Protein AF-0000000073239492 (afdb_homodimer)

Solvent-accessible surface area (backbone atoms only — not comparable to full-atom values): 41826 Å² total; per-residue (Å²): 128,71,73,69,71,70,52,85,34,76,62,62,52,45,50,60,32,45,43,30,45,49,19,53,49,51,38,22,49,52,17,24,58,38,36,23,75,87,68,57,75,41,62,71,64,42,41,23,43,48,20,36,44,33,39,66,41,18,44,17,26,37,35,26,47,26,28,22,65,65,40,32,63,68,51,53,62,52,49,56,50,51,45,51,48,52,53,50,42,32,52,52,20,32,52,49,15,49,51,37,42,70,72,48,57,44,54,79,76,44,46,53,54,45,18,48,53,23,12,41,49,33,56,46,70,59,51,47,36,51,41,51,39,41,46,65,40,91,80,37,91,62,59,81,65,36,48,40,52,41,43,22,58,43,46,61,32,36,53,55,51,51,52,42,41,59,52,51,48,54,59,52,47,50,62,50,73,68,44,52,61,57,41,60,75,74,34,63,69,57,49,58,54,45,61,71,63,46,69,70,56,50,52,31,38,13,67,50,58,67,58,68,81,57,65,50,79,67,70,76,50,72,58,60,74,68,60,69,65,86,71,58,72,64,59,50,50,49,48,47,56,67,66,31,62,64,75,68,59,64,34,52,47,43,48,23,42,52,49,14,50,56,35,18,52,33,66,74,52,27,46,38,41,42,61,95,82,17,85,40,25,41,58,43,50,32,33,44,43,35,21,39,29,27,51,40,50,52,33,28,36,53,9,34,44,58,46,70,54,63,48,71,55,86,55,46,69,61,33,51,50,40,40,41,44,44,24,43,53,48,37,29,54,52,30,51,52,52,52,43,51,35,46,78,68,64,56,53,61,80,94,38,62,54,59,53,49,55,60,44,46,61,26,42,34,42,52,27,64,63,55,37,31,51,16,53,71,47,68,28,62,42,44,36,37,44,22,49,52,42,54,34,52,61,50,34,62,54,40,45,42,55,49,45,40,50,44,69,66,38,47,84,77,85,128,78,70,69,74,56,68,75,44,64,60,56,45,44,52,58,30,46,43,31,44,50,20,53,50,49,39,23,47,50,17,24,57,38,37,24,75,87,67,57,74,42,62,71,65,42,43,22,42,48,24,35,44,33,40,66,41,18,44,17,27,36,34,26,47,26,27,23,64,66,40,32,63,68,50,52,63,52,48,55,49,51,44,50,48,52,53,49,43,33,52,52,21,31,52,49,14,49,51,38,42,71,74,48,57,45,54,81,78,43,46,51,54,46,18,48,54,25,13,41,49,34,57,46,70,59,51,46,37,49,42,49,37,40,44,64,41,90,78,39,93,60,59,82,63,37,47,40,53,40,45,22,57,43,46,61,31,36,54,54,52,50,51,40,41,60,52,52,49,54,58,52,46,50,62,52,74,68,46,54,62,57,42,61,76,75,36,64,70,55,48,60,55,42,62,72,64,44,70,68,55,52,54,31,44,7,65,50,62,66,57,68,83,56,65,49,78,68,73,76,50,73,60,60,74,69,60,71,63,85,70,58,72,65,59,50,50,49,49,49,55,67,67,31,62,63,74,66,60,64,34,51,46,43,47,23,43,52,50,14,50,56,34,17,52,33,66,74,52,26,46,37,41,43,60,96,82,18,86,41,26,41,57,42,48,32,31,44,44,35,21,40,28,27,52,40,49,52,34,29,36,54,9,33,49,56,46,70,53,62,49,70,56,84,55,45,69,61,32,51,49,40,39,42,44,44,24,43,52,48,37,29,55,52,30,52,52,52,53,42,52,34,46,77,68,64,56,52,62,81,94,39,61,54,61,53,48,53,60,43,48,61,24,42,34,40,51,28,66,64,55,39,30,50,16,51,73,49,68,27,61,41,43,36,37,44,20,48,51,42,55,32,52,61,49,34,60,53,40,45,42,54,47,44,40,50,44,70,67,39,47,84,77,86

Structure (mmCIF, N/CA/C/O backbone):
data_AF-0000000073239492-model_v1
#
loop_
_entity.id
_entity.type
_entity.pdbx_description
1 polymer 'Transporter C5D6.04'
#
loop_
_atom_site.group_PDB
_atom_site.id
_atom_site.type_symbol
_atom_site.label_atom_id
_atom_site.label_alt_id
_atom_site.label_comp_id
_atom_site.label_asym_id
_atom_site.label_entity_id
_atom_site.label_seq_id
_atom_site.pdbx_PDB_ins_code
_atom_site.Cartn_x
_atom_site.Cartn_y
_atom_site.Cartn_z
_atom_site.occupancy
_atom_site.B_iso_or_equiv
_atom_site.auth_seq_id
_atom_site.auth_comp_id
_atom_site.auth_asym_id
_atom_site.auth_atom_id
_atom_site.pdbx_PDB_model_num
ATOM 1 N N . MET A 1 1 ? 34.656 31.734 -14.75 1 23.59 1 MET A N 1
ATOM 2 C CA . MET A 1 1 ? 34.25 30.328 -14.805 1 23.59 1 MET A CA 1
ATOM 3 C C . MET A 1 1 ? 33.219 30.031 -13.719 1 23.59 1 MET A C 1
ATOM 5 O O . MET A 1 1 ? 32.844 28.875 -13.516 1 23.59 1 MET A O 1
ATOM 9 N N . VAL A 1 2 ? 33.125 30.812 -12.656 1 30.48 2 VAL A N 1
ATOM 10 C CA . VAL A 1 2 ? 32.312 30.875 -11.438 1 30.48 2 VAL A CA 1
ATOM 11 C C . VAL A 1 2 ? 30.859 31.031 -11.797 1 30.48 2 VAL A C 1
ATOM 13 O O . VAL A 1 2 ? 29.969 30.625 -11.031 1 30.48 2 VAL A O 1
ATOM 16 N N . SER A 1 3 ? 30.656 31.875 -12.742 1 33.03 3 SER A N 1
ATOM 17 C CA . SER A 1 3 ? 29.328 32.406 -13.047 1 33.03 3 SER A CA 1
ATOM 18 C C . SER A 1 3 ? 28.438 31.312 -13.641 1 33.03 3 SER A C 1
ATOM 20 O O . SER A 1 3 ? 27.219 31.5 -13.766 1 33.03 3 SER A O 1
ATOM 22 N N . GLU A 1 4 ? 29.062 30.406 -14.438 1 34.12 4 GLU A N 1
ATOM 23 C CA . GLU A 1 4 ? 28.312 29.422 -15.219 1 34.12 4 GLU A CA 1
ATOM 24 C C . GLU A 1 4 ? 27.625 28.406 -14.312 1 34.12 4 GLU A C 1
ATOM 26 O O . GLU A 1 4 ? 26.688 27.734 -14.742 1 34.12 4 GLU A O 1
ATOM 31 N N . ASN A 1 5 ? 28.172 27.953 -13.164 1 34.31 5 ASN A N 1
ATOM 32 C CA . ASN A 1 5 ? 27.734 26.922 -12.242 1 34.31 5 ASN A CA 1
ATOM 33 C C . ASN A 1 5 ? 26.5 27.344 -11.453 1 34.31 5 ASN A C 1
ATOM 35 O O . ASN A 1 5 ? 25.984 26.562 -10.641 1 34.31 5 ASN A O 1
ATOM 39 N N . THR A 1 6 ? 26.203 28.594 -11.258 1 37.22 6 THR A N 1
ATOM 40 C CA . THR A 1 6 ? 25.141 29.25 -10.5 1 37.22 6 THR A CA 1
ATOM 41 C C . THR A 1 6 ? 23.797 29.062 -11.195 1 37.22 6 THR A C 1
ATOM 43 O O . THR A 1 6 ? 22.734 29.219 -10.578 1 37.22 6 THR A O 1
ATOM 46 N N . THR A 1 7 ? 23.703 29.062 -12.539 1 33.5 7 THR A N 1
ATOM 47 C CA . THR A 1 7 ? 22.531 28.906 -13.391 1 33.5 7 THR A CA 1
ATOM 48 C C . THR A 1 7 ? 22.016 27.469 -13.336 1 33.5 7 THR A C 1
ATOM 50 O O . THR A 1 7 ? 21.172 27.078 -14.148 1 33.5 7 THR A O 1
ATOM 53 N N . MET A 1 8 ? 22.781 26.562 -13.125 1 39.53 8 MET A N 1
ATOM 54 C CA . MET A 1 8 ? 22.297 25.219 -12.828 1 39.53 8 MET A CA 1
ATOM 55 C C . MET A 1 8 ? 20.953 25.266 -12.133 1 39.53 8 MET A C 1
ATOM 57 O O . MET A 1 8 ? 20.875 25.516 -10.922 1 39.53 8 MET A O 1
ATOM 61 N N . SER A 1 9 ? 19.75 26 -12.797 1 42.72 9 SER A N 1
ATOM 62 C CA . SER A 1 9 ? 18.922 27.125 -13.195 1 42.72 9 SER A CA 1
ATOM 63 C C . SER A 1 9 ? 17.547 27.062 -12.539 1 42.72 9 SER A C 1
ATOM 65 O O . SER A 1 9 ? 17.109 25.984 -12.117 1 42.72 9 SER A O 1
ATOM 67 N N . ALA A 1 10 ? 16.875 28.25 -12.25 1 47.09 10 ALA A N 1
ATOM 68 C CA . ALA A 1 10 ? 15.539 28.562 -11.758 1 47.09 10 ALA A CA 1
ATOM 69 C C . ALA A 1 10 ? 14.523 27.531 -12.242 1 47.09 10 ALA A C 1
ATOM 71 O O . ALA A 1 10 ? 13.641 27.125 -11.492 1 47.09 10 ALA A O 1
ATOM 72 N N . GLY A 1 11 ? 14.75 27.047 -13.539 1 49.75 11 GLY A N 1
ATOM 73 C CA . GLY A 1 11 ? 13.82 26.125 -14.164 1 49.75 11 GLY A CA 1
ATOM 74 C C . GLY A 1 11 ? 13.891 24.719 -13.578 1 49.75 11 GLY A C 1
ATOM 75 O O . GLY A 1 11 ? 12.859 24.078 -13.391 1 49.75 11 GLY A O 1
ATOM 76 N N . ALA A 1 12 ? 15.125 24.297 -13.43 1 54.69 12 ALA A N 1
ATOM 77 C CA . ALA A 1 12 ? 15.328 22.969 -12.859 1 54.69 12 ALA A CA 1
ATOM 78 C C . ALA A 1 12 ? 14.773 22.891 -11.445 1 54.69 12 ALA A C 1
ATOM 80 O O . ALA A 1 12 ? 14.188 21.875 -11.055 1 54.69 12 ALA A O 1
ATOM 81 N N . ASP A 1 13 ? 14.82 24.094 -10.805 1 63.09 13 ASP A N 1
ATOM 82 C CA . ASP A 1 13 ? 14.289 24.172 -9.445 1 63.09 13 ASP A CA 1
ATOM 83 C C . ASP A 1 13 ? 12.758 24.156 -9.453 1 63.09 13 ASP A C 1
ATOM 85 O O . ASP A 1 13 ? 12.141 23.484 -8.625 1 63.09 13 ASP A O 1
ATOM 89 N N . LEU A 1 14 ? 12.242 24.781 -10.555 1 72.88 14 LEU A N 1
ATOM 90 C CA . LEU A 1 14 ? 10.781 24.828 -10.609 1 72.88 14 LEU A CA 1
ATOM 91 C C . LEU A 1 14 ? 10.203 23.453 -10.938 1 72.88 14 LEU A C 1
ATOM 93 O O . LEU A 1 14 ? 9.219 23.031 -10.336 1 72.88 14 LEU A O 1
ATOM 97 N N . THR A 1 15 ? 10.883 22.766 -11.844 1 75 15 THR A N 1
ATOM 98 C CA . THR A 1 15 ? 10.406 21.438 -12.227 1 75 15 THR A CA 1
ATOM 99 C C . THR A 1 15 ? 10.531 20.469 -11.055 1 75 15 THR A C 1
ATOM 101 O O . THR A 1 15 ? 9.656 19.625 -10.844 1 75 15 THR A O 1
ATOM 104 N N . SER A 1 16 ? 11.531 20.672 -10.328 1 76.69 16 SER A N 1
ATOM 105 C CA . SER A 1 16 ? 11.758 19.781 -9.195 1 76.69 16 SER A CA 1
ATOM 106 C C . SER A 1 16 ? 10.703 19.984 -8.109 1 76.69 16 SER A C 1
ATOM 108 O O . SER A 1 16 ? 10.422 19.078 -7.324 1 76.69 16 SER A O 1
ATOM 110 N N . ALA A 1 17 ? 10.18 21.188 -8.164 1 76.88 17 ALA A N 1
ATOM 111 C CA . ALA A 1 17 ? 9.164 21.484 -7.156 1 76.88 17 ALA A CA 1
ATOM 112 C C . ALA A 1 17 ? 7.77 21.109 -7.652 1 76.88 17 ALA A C 1
ATOM 114 O O . ALA A 1 17 ? 6.906 20.734 -6.863 1 76.88 17 ALA A O 1
ATOM 115 N N . ILE A 1 18 ? 7.598 21.125 -8.859 1 82.38 18 ILE A N 1
ATOM 116 C CA . ILE A 1 18 ? 6.266 20.969 -9.422 1 82.38 18 ILE A CA 1
ATOM 117 C C . ILE A 1 18 ? 5.945 19.484 -9.578 1 82.38 18 ILE A C 1
ATOM 119 O O . ILE A 1 18 ? 4.812 19.047 -9.336 1 82.38 18 ILE A O 1
ATOM 123 N N . VAL A 1 19 ? 6.918 18.656 -9.898 1 85.06 19 VAL A N 1
ATOM 124 C CA . VAL A 1 19 ? 6.703 17.25 -10.227 1 85.06 19 VAL A CA 1
ATOM 125 C C . VAL A 1 19 ? 6.176 16.516 -9 1 85.06 19 VAL A C 1
ATOM 127 O O . VAL A 1 19 ? 5.18 15.797 -9.086 1 85.06 19 VAL A O 1
ATOM 130 N N . PRO A 1 20 ? 6.758 16.75 -7.863 1 85.38 20 PRO A N 1
ATOM 131 C CA . PRO A 1 20 ? 6.227 16.078 -6.676 1 85.38 20 PRO A CA 1
ATOM 132 C C . PRO A 1 20 ? 4.777 16.453 -6.383 1 85.38 20 PRO A C 1
ATOM 134 O O . PRO A 1 20 ? 3.996 15.602 -5.941 1 85.38 20 PRO A O 1
ATOM 137 N N . LEU A 1 21 ? 4.453 17.609 -6.672 1 85.31 21 LEU A N 1
ATOM 138 C CA . LEU A 1 21 ? 3.09 18.062 -6.426 1 85.31 21 LEU A CA 1
ATOM 139 C C . LEU A 1 21 ? 2.119 17.438 -7.418 1 85.31 21 LEU A C 1
ATOM 141 O O . LEU A 1 21 ? 0.994 17.094 -7.055 1 85.31 21 LEU A O 1
ATOM 145 N N . LEU A 1 22 ? 2.584 17.406 -8.594 1 88.88 22 LEU A N 1
ATOM 146 C CA . LEU A 1 22 ? 1.749 16.766 -9.609 1 88.88 22 LEU A CA 1
ATOM 147 C C . LEU A 1 22 ? 1.515 15.297 -9.281 1 88.88 22 LEU A C 1
ATOM 149 O O . LEU A 1 22 ? 0.431 14.766 -9.531 1 88.88 22 LEU A O 1
ATOM 153 N N . LYS A 1 23 ? 2.484 14.688 -8.711 1 92.06 23 LYS A N 1
ATOM 154 C CA . LYS A 1 23 ? 2.334 13.297 -8.297 1 92.06 23 LYS A CA 1
ATOM 155 C C . LYS A 1 23 ? 1.253 13.156 -7.23 1 92.06 23 LYS A C 1
ATOM 157 O O . LYS A 1 23 ? 0.389 12.281 -7.324 1 92.06 23 LYS A O 1
ATOM 162 N N . LEU A 1 24 ? 1.324 14.023 -6.277 1 89.25 24 LEU A N 1
ATOM 163 C CA . LEU A 1 24 ? 0.358 13.969 -5.188 1 89.25 24 LEU A CA 1
ATOM 164 C C . LEU A 1 24 ? -1.05 14.266 -5.691 1 89.25 24 LEU A C 1
ATOM 166 O O . LEU A 1 24 ? -2.014 13.625 -5.27 1 89.25 24 LEU A O 1
ATOM 170 N N . LEU A 1 25 ? -1.106 15.227 -6.566 1 90 25 LEU A N 1
ATOM 171 C CA . LEU A 1 25 ? -2.396 15.562 -7.156 1 90 25 LEU A CA 1
ATOM 172 C C . LEU A 1 25 ? -2.951 14.383 -7.953 1 90 25 LEU A C 1
ATOM 174 O O . LEU A 1 25 ? -4.145 14.078 -7.871 1 90 25 LEU A O 1
ATOM 178 N N . CYS A 1 26 ? -2.115 13.766 -8.695 1 92.88 26 CYS A N 1
ATOM 179 C CA . CYS A 1 26 ? -2.523 12.609 -9.484 1 92.88 26 CYS A CA 1
ATOM 180 C C . CYS A 1 26 ? -3.043 11.492 -8.594 1 92.88 26 CYS A C 1
ATOM 182 O O . CYS A 1 26 ? -4.094 10.906 -8.867 1 92.88 26 CYS A O 1
ATOM 184 N N . LEU A 1 27 ? -2.357 11.219 -7.598 1 93.56 27 LEU A N 1
ATOM 185 C CA . LEU A 1 27 ? -2.754 10.18 -6.66 1 93.56 27 LEU A CA 1
ATOM 186 C C . LEU A 1 27 ? -4.105 10.5 -6.027 1 93.56 27 LEU A C 1
ATOM 188 O O . LEU A 1 27 ? -4.965 9.625 -5.91 1 93.56 27 LEU A O 1
ATOM 192 N N . THR A 1 28 ? -4.289 11.734 -5.637 1 90 28 THR A N 1
ATOM 193 C CA . THR A 1 28 ? -5.535 12.172 -5.02 1 90 28 THR A CA 1
ATOM 194 C C . THR A 1 28 ? -6.691 12.07 -6.008 1 90 28 THR A C 1
ATOM 196 O O . THR A 1 28 ? -7.793 11.656 -5.645 1 90 28 THR A O 1
ATOM 199 N N . VAL A 1 29 ? -6.43 12.43 -7.207 1 91.81 29 VAL A N 1
ATOM 200 C CA . VAL A 1 29 ? -7.461 12.383 -8.242 1 91.81 29 VAL A CA 1
ATOM 201 C C . VAL A 1 29 ? -7.867 10.93 -8.5 1 91.81 29 VAL A C 1
ATOM 203 O O . VAL A 1 29 ? -9.047 10.633 -8.688 1 91.81 29 VAL A O 1
ATOM 206 N N . ILE A 1 30 ? -6.949 10.047 -8.516 1 93.06 30 ILE A N 1
ATOM 207 C CA . ILE A 1 30 ? -7.258 8.633 -8.703 1 93.06 30 ILE A CA 1
ATOM 208 C C . ILE A 1 30 ? -8.172 8.156 -7.574 1 93.06 30 ILE A C 1
ATOM 210 O O . ILE A 1 30 ? -9.164 7.465 -7.824 1 93.06 30 ILE A O 1
ATOM 214 N N . GLY A 1 31 ? -7.836 8.523 -6.352 1 90.12 31 GLY A N 1
ATOM 215 C CA . GLY A 1 31 ? -8.719 8.211 -5.242 1 90.12 31 GLY A CA 1
ATOM 216 C C . GLY A 1 31 ? -10.102 8.82 -5.391 1 90.12 31 GLY A C 1
ATOM 217 O O . GLY A 1 31 ? -11.102 8.172 -5.078 1 90.12 31 GLY A O 1
ATOM 218 N N . LEU A 1 32 ? -10.148 10.031 -5.879 1 88.62 32 LEU A N 1
ATOM 219 C CA . LEU A 1 32 ? -11.398 10.742 -6.098 1 88.62 32 LEU A CA 1
ATOM 220 C C . LEU A 1 32 ? -12.258 10.023 -7.141 1 88.62 32 LEU A C 1
ATOM 222 O O . LEU A 1 32 ? -13.469 9.883 -6.965 1 88.62 32 LEU A O 1
ATOM 226 N N . LEU A 1 33 ? -11.641 9.539 -8.133 1 89.5 33 LEU A N 1
ATOM 227 C CA . LEU A 1 33 ? -12.352 8.852 -9.203 1 89.5 33 LEU A CA 1
ATOM 228 C C . LEU A 1 33 ? -12.844 7.484 -8.742 1 89.5 33 LEU A C 1
ATOM 230 O O . LEU A 1 33 ? -13.953 7.074 -9.086 1 89.5 33 LEU A O 1
ATOM 234 N N . LEU A 1 34 ? -12.078 6.871 -8.016 1 87.38 34 LEU A N 1
ATOM 235 C CA . LEU A 1 34 ? -12.453 5.547 -7.523 1 87.38 34 LEU A CA 1
ATOM 236 C C . LEU A 1 34 ? -13.609 5.637 -6.535 1 87.38 34 LEU A C 1
ATOM 238 O O . LEU A 1 34 ? -14.43 4.723 -6.453 1 87.38 34 LEU A O 1
ATOM 242 N N . ALA A 1 35 ? -13.625 6.668 -5.797 1 84.25 35 ALA A N 1
ATOM 243 C CA . ALA A 1 35 ? -14.633 6.832 -4.754 1 84.25 35 ALA A CA 1
ATOM 244 C C . ALA A 1 35 ? -15.891 7.512 -5.305 1 84.25 35 ALA A C 1
ATOM 246 O O . ALA A 1 35 ? -16.891 7.664 -4.59 1 84.25 35 ALA A O 1
ATOM 247 N N . ASN A 1 36 ? -15.828 7.891 -6.516 1 80.88 36 ASN A N 1
ATOM 248 C CA . ASN A 1 36 ? -16.969 8.602 -7.09 1 80.88 36 ASN A CA 1
ATOM 249 C C . ASN A 1 36 ? -18.234 7.75 -7.047 1 80.88 36 ASN A C 1
ATOM 251 O O . ASN A 1 36 ? -18.25 6.633 -7.566 1 80.88 36 ASN A O 1
ATOM 255 N N . PRO A 1 37 ? -19.219 8.234 -6.418 1 70.5 37 PRO A N 1
ATOM 256 C CA . PRO A 1 37 ? -20.469 7.48 -6.254 1 70.5 37 PRO A CA 1
ATOM 257 C C . PRO A 1 37 ? -21.125 7.129 -7.59 1 70.5 37 PRO A C 1
ATOM 259 O O . PRO A 1 37 ? -21.875 6.152 -7.672 1 70.5 37 PRO A O 1
ATOM 262 N N . THR A 1 38 ? -20.844 7.879 -8.547 1 67.94 38 THR A N 1
ATOM 263 C CA . THR A 1 38 ? -21.484 7.629 -9.828 1 67.94 38 THR A CA 1
ATOM 264 C C . THR A 1 38 ? -20.828 6.453 -10.547 1 67.94 38 THR A C 1
ATOM 266 O O . THR A 1 38 ? -21.484 5.695 -11.25 1 67.94 38 THR A O 1
ATOM 269 N N . MET A 1 39 ? -19.625 6.305 -10.32 1 65.69 39 MET A N 1
ATOM 270 C CA . MET A 1 39 ? -18.906 5.23 -11 1 65.69 39 MET A CA 1
ATOM 271 C C . MET A 1 39 ? -18.891 3.965 -10.141 1 65.69 39 MET A C 1
ATOM 273 O O . MET A 1 39 ? -18.812 2.855 -10.672 1 65.69 39 MET A O 1
ATOM 277 N N . GLN A 1 40 ? -19.203 4.078 -8.938 1 62.41 40 GLN A N 1
ATOM 278 C CA . GLN A 1 40 ? -19.312 3.043 -7.91 1 62.41 40 GLN A CA 1
ATOM 279 C C . GLN A 1 40 ? -18.281 1.942 -8.117 1 62.41 40 GLN A C 1
ATOM 281 O O . GLN A 1 40 ? -18.609 0.756 -8.102 1 62.41 40 GLN A O 1
ATOM 286 N N . PHE A 1 41 ? -17.047 2.262 -8.359 1 69.5 41 PHE A N 1
ATOM 287 C CA . PHE A 1 41 ? -16.031 1.244 -8.547 1 69.5 41 PHE A CA 1
ATOM 288 C C . PHE A 1 41 ? -15.656 0.588 -7.219 1 69.5 41 PHE A C 1
ATOM 290 O O . PHE A 1 41 ? -15.57 -0.638 -7.133 1 69.5 41 PHE A O 1
ATOM 297 N N . ILE A 1 42 ? -15.492 1.459 -6.195 1 75.12 42 ILE A N 1
ATOM 298 C CA . ILE A 1 42 ? -15.102 0.977 -4.879 1 75.12 42 ILE A CA 1
ATOM 299 C C . ILE A 1 42 ? -16.016 1.578 -3.814 1 75.12 42 ILE A C 1
ATOM 301 O O . ILE A 1 42 ? -16.297 2.781 -3.828 1 75.12 42 ILE A O 1
ATOM 305 N N . PRO A 1 43 ? -16.531 0.707 -2.998 1 74.75 43 PRO A N 1
ATOM 306 C CA . PRO A 1 43 ? -17.422 1.194 -1.941 1 74.75 43 PRO A CA 1
ATOM 307 C C . PRO A 1 43 ? -16.719 2.133 -0.963 1 74.75 43 PRO A C 1
ATOM 309 O O . PRO A 1 43 ? -15.516 2.014 -0.753 1 74.75 43 PRO A O 1
ATOM 312 N N . LYS A 1 44 ? -17.547 2.988 -0.389 1 75.56 44 LYS A N 1
ATOM 313 C CA . LYS A 1 44 ? -17.047 3.945 0.594 1 75.56 44 LYS A CA 1
ATOM 314 C C . LYS A 1 44 ? -16.406 3.232 1.78 1 75.56 44 LYS A C 1
ATOM 316 O O . LYS A 1 44 ? -15.438 3.736 2.369 1 75.56 44 LYS A O 1
ATOM 321 N N . ALA A 1 45 ? -16.859 2.102 2.029 1 76.44 45 ALA A N 1
ATOM 322 C CA . ALA A 1 45 ? -16.359 1.305 3.148 1 76.44 45 ALA A CA 1
ATOM 323 C C . ALA A 1 45 ? -14.906 0.912 2.941 1 76.44 45 ALA A C 1
ATOM 325 O O . ALA A 1 45 ? -14.156 0.74 3.906 1 76.44 45 ALA A O 1
ATOM 326 N N . THR A 1 46 ? -14.508 0.886 1.726 1 80.69 46 THR A N 1
ATOM 327 C CA . THR A 1 46 ? -13.141 0.503 1.4 1 80.69 46 THR A CA 1
ATOM 328 C C . THR A 1 46 ? -12.148 1.529 1.94 1 80.69 46 THR A C 1
ATOM 330 O O . THR A 1 46 ? -11.125 1.165 2.531 1 80.69 46 THR A O 1
ATOM 333 N N . PHE A 1 47 ? -12.5 2.736 1.831 1 82.81 47 PHE A N 1
ATOM 334 C CA . PHE A 1 47 ? -11.586 3.795 2.244 1 82.81 47 PHE A CA 1
ATOM 335 C C . PHE A 1 47 ? -11.523 3.895 3.764 1 82.81 47 PHE A C 1
ATOM 337 O O . PHE A 1 47 ? -10.477 4.223 4.328 1 82.81 47 PHE A O 1
ATOM 344 N N . LYS A 1 48 ? -12.617 3.553 4.387 1 79.38 48 LYS A N 1
ATOM 345 C CA . LYS A 1 48 ? -12.625 3.51 5.848 1 79.38 48 LYS A CA 1
ATOM 346 C C . LYS A 1 48 ? -11.727 2.395 6.371 1 79.38 48 LYS A C 1
ATOM 348 O O . LYS A 1 48 ? -10.938 2.607 7.301 1 79.38 48 LYS A O 1
ATOM 353 N N . LEU A 1 49 ? -11.891 1.357 5.75 1 82.31 49 LEU A N 1
ATOM 354 C CA . LEU A 1 49 ? -11.109 0.199 6.176 1 82.31 49 LEU A CA 1
ATOM 355 C C . LEU A 1 49 ? -9.633 0.377 5.828 1 82.31 49 LEU A C 1
ATOM 357 O O . LEU A 1 49 ? -8.758 -0.062 6.574 1 82.31 49 LEU A O 1
ATOM 361 N N . LEU A 1 50 ? -9.391 0.977 4.707 1 87.94 50 LEU A N 1
ATOM 362 C CA . LEU A 1 50 ? -8.016 1.291 4.32 1 87.94 50 LEU A CA 1
ATOM 363 C C . LEU A 1 50 ? -7.375 2.242 5.32 1 87.94 50 LEU A C 1
ATOM 365 O O . LEU A 1 50 ? -6.191 2.105 5.645 1 87.94 50 LEU A O 1
ATOM 369 N N . SER A 1 51 ? -8.141 3.174 5.812 1 84.69 51 SER A N 1
ATOM 370 C CA . SER A 1 51 ? -7.641 4.121 6.805 1 84.69 51 SER A CA 1
ATOM 371 C C . SER A 1 51 ? -7.254 3.416 8.102 1 84.69 51 SER A C 1
ATOM 373 O O . SER A 1 51 ? -6.254 3.77 8.727 1 84.69 51 SER A O 1
ATOM 375 N N . LYS A 1 52 ? -8.016 2.428 8.422 1 83.81 52 LYS A N 1
ATOM 376 C CA . LYS A 1 52 ? -7.703 1.645 9.617 1 83.81 52 LYS A CA 1
ATOM 377 C C . LYS A 1 52 ? -6.387 0.888 9.453 1 83.81 52 LYS A C 1
ATOM 379 O O . LYS A 1 52 ? -5.598 0.788 10.391 1 83.81 52 LYS A O 1
ATOM 384 N N . LEU A 1 53 ? -6.203 0.403 8.336 1 88.56 53 LEU A N 1
ATOM 385 C CA . LEU A 1 53 ? -4.973 -0.33 8.055 1 88.56 53 LEU A CA 1
ATOM 386 C C . LEU A 1 53 ? -3.768 0.602 8.086 1 88.56 53 LEU A C 1
ATOM 388 O O . LEU A 1 53 ? -2.705 0.23 8.586 1 88.56 53 LEU A O 1
ATOM 392 N N . VAL A 1 54 ? -3.955 1.781 7.539 1 89.88 54 VAL A N 1
ATOM 393 C CA . VAL A 1 54 ? -2.885 2.773 7.523 1 89.88 54 VAL A CA 1
ATOM 394 C C . VAL A 1 54 ? -2.496 3.135 8.961 1 89.88 54 VAL A C 1
ATOM 396 O O . VAL A 1 54 ? -1.312 3.139 9.305 1 89.88 54 VAL A O 1
ATOM 399 N N . PHE A 1 55 ? -3.418 3.326 9.758 1 84.06 55 PHE A N 1
ATOM 400 C CA . PHE A 1 55 ? -3.199 3.783 11.125 1 84.06 55 PHE A CA 1
ATOM 401 C C . PHE A 1 55 ? -2.604 2.672 11.977 1 84.06 55 PHE A C 1
ATOM 403 O O . PHE A 1 55 ? -1.688 2.91 12.766 1 84.06 55 PHE A O 1
ATOM 410 N N . ALA A 1 56 ? -3.09 1.493 11.781 1 85.38 56 ALA A N 1
ATOM 411 C CA . ALA A 1 56 ? -2.76 0.392 12.68 1 85.38 56 ALA A CA 1
ATOM 412 C C . ALA A 1 56 ? -1.491 -0.326 12.227 1 85.38 56 ALA A C 1
ATOM 414 O O . ALA A 1 56 ? -0.801 -0.95 13.039 1 85.38 56 ALA A O 1
ATOM 415 N N . LEU A 1 57 ? -1.212 -0.137 10.953 1 92.19 57 LEU A N 1
ATOM 416 C CA . LEU A 1 57 ? -0.152 -1.021 10.484 1 92.19 57 LEU A CA 1
ATOM 417 C C . LEU A 1 57 ? 0.841 -0.261 9.609 1 92.19 57 LEU A C 1
ATOM 419 O O . LEU A 1 57 ? 2.02 -0.15 9.961 1 92.19 57 LEU A O 1
ATOM 423 N N . PHE A 1 58 ? 0.467 0.348 8.484 1 94.56 58 PHE A N 1
ATOM 424 C CA . PHE A 1 58 ? 1.388 0.903 7.496 1 94.56 58 PHE A CA 1
ATOM 425 C C . PHE A 1 58 ? 2.191 2.051 8.094 1 94.56 58 PHE A C 1
ATOM 427 O O . PHE A 1 58 ? 3.412 2.109 7.938 1 94.56 58 PHE A O 1
ATOM 434 N N . LEU A 1 59 ? 1.507 2.949 8.789 1 92.19 59 LEU A N 1
ATOM 435 C CA . LEU A 1 59 ? 2.17 4.113 9.359 1 92.19 59 LEU A CA 1
ATOM 436 C C . LEU A 1 59 ? 3.15 3.699 10.453 1 92.19 59 LEU A C 1
ATOM 438 O O . LEU A 1 59 ? 4.312 4.113 10.438 1 92.19 59 LEU A O 1
ATOM 442 N N . PRO A 1 60 ? 2.752 2.881 11.375 1 92.75 60 PRO A N 1
ATOM 443 C CA . PRO A 1 60 ? 3.707 2.418 12.383 1 92.75 60 PRO A CA 1
ATOM 444 C C . PRO A 1 60 ? 4.926 1.729 11.773 1 92.75 60 PRO A C 1
ATOM 446 O O . PRO A 1 60 ? 6.047 1.91 12.258 1 92.75 60 PRO A O 1
ATOM 449 N N . CYS A 1 61 ? 4.719 0.961 10.758 1 95.69 61 CYS A N 1
ATOM 450 C CA . CYS A 1 61 ? 5.832 0.281 10.102 1 95.69 61 CYS A CA 1
ATOM 451 C C . CYS A 1 61 ? 6.789 1.283 9.469 1 95.69 61 CYS A C 1
ATOM 453 O O . CYS A 1 61 ? 8.008 1.126 9.555 1 95.69 61 CYS A O 1
ATOM 455 N N . LEU A 1 62 ? 6.234 2.277 8.844 1 94.88 62 LEU A N 1
ATOM 456 C CA . LEU A 1 62 ? 7.051 3.312 8.219 1 94.88 62 LEU A CA 1
ATOM 457 C C . LEU A 1 62 ? 7.863 4.066 9.266 1 94.88 62 LEU A C 1
ATOM 459 O O . LEU A 1 62 ? 9.062 4.277 9.094 1 94.88 62 LEU A O 1
ATOM 463 N N . ILE A 1 63 ? 7.207 4.434 10.344 1 93.38 63 ILE A N 1
ATOM 464 C CA . ILE A 1 63 ? 7.867 5.168 11.422 1 93.38 63 ILE A CA 1
ATOM 465 C C . ILE A 1 63 ? 8.992 4.32 12.008 1 93.38 63 ILE A C 1
ATOM 467 O O . ILE A 1 63 ? 10.125 4.789 12.141 1 93.38 63 ILE A O 1
ATOM 471 N N . PHE A 1 64 ? 8.727 3.082 12.305 1 94.75 64 PHE A N 1
ATOM 472 C CA . PHE A 1 64 ? 9.703 2.211 12.953 1 94.75 64 PHE A CA 1
ATOM 473 C C . PHE A 1 64 ? 10.93 2.012 12.07 1 94.75 64 PHE A C 1
ATOM 475 O O . PHE A 1 64 ? 12.062 2.119 12.539 1 94.75 64 PHE A O 1
ATOM 482 N N . THR A 1 65 ? 10.742 1.776 10.836 1 94.12 65 THR A N 1
ATOM 483 C CA . THR A 1 65 ? 11.852 1.417 9.961 1 94.12 65 THR A CA 1
ATOM 484 C C . THR A 1 65 ? 12.703 2.639 9.648 1 94.12 65 THR A C 1
ATOM 486 O O . THR A 1 65 ? 13.938 2.57 9.703 1 94.12 65 THR A O 1
ATOM 489 N N . GLU A 1 66 ? 12.102 3.791 9.352 1 92.75 66 GLU A N 1
ATOM 490 C CA . GLU A 1 66 ? 12.867 4.961 8.93 1 92.75 66 GLU A CA 1
ATOM 491 C C . GLU A 1 66 ? 13.453 5.695 10.133 1 92.75 66 GLU A C 1
ATOM 493 O O . GLU A 1 66 ? 14.625 6.09 10.109 1 92.75 66 GLU A O 1
ATOM 498 N N . LEU A 1 67 ? 12.656 5.883 11.148 1 91.94 67 LEU A N 1
ATOM 499 C CA . LEU A 1 67 ? 13.141 6.543 12.352 1 91.94 67 LEU A CA 1
ATOM 500 C C . LEU A 1 67 ? 14.164 5.672 13.078 1 91.94 67 LEU A C 1
ATOM 502 O O . LEU A 1 67 ? 15.188 6.168 13.539 1 91.94 67 LEU A O 1
ATOM 506 N N . GLY A 1 68 ? 13.898 4.387 13.164 1 91.38 68 GLY A N 1
ATOM 507 C CA . GLY A 1 68 ? 14.82 3.475 13.828 1 91.38 68 GLY A CA 1
ATOM 508 C C . GLY A 1 68 ? 16.172 3.408 13.156 1 91.38 68 GLY A C 1
ATOM 509 O O . GLY A 1 68 ? 17.203 3.322 13.828 1 91.38 68 GLY A O 1
ATOM 510 N N . GLU A 1 69 ? 16.141 3.455 11.906 1 90.38 69 GLU A N 1
ATOM 511 C CA . GLU A 1 69 ? 17.375 3.385 11.148 1 90.38 69 GLU A CA 1
ATOM 512 C C . GLU A 1 69 ? 18.172 4.684 11.266 1 90.38 69 GLU A C 1
ATOM 514 O O . GLU A 1 69 ? 19.406 4.66 11.32 1 90.38 69 GLU A O 1
ATOM 519 N N . SER A 1 70 ? 17.531 5.797 11.367 1 89.31 70 SER A N 1
ATOM 520 C CA . SER A 1 70 ? 18.188 7.098 11.289 1 89.31 70 SER A CA 1
ATOM 521 C C . SER A 1 70 ? 18.578 7.609 12.672 1 89.31 70 SER A C 1
ATOM 523 O O . SER A 1 70 ? 19.578 8.305 12.828 1 89.31 70 SER A O 1
ATOM 525 N N . ILE A 1 71 ? 17.906 7.207 13.68 1 90.38 71 ILE A N 1
ATOM 526 C CA . ILE A 1 71 ? 18.047 7.848 14.984 1 90.38 71 ILE A CA 1
ATOM 527 C C . ILE A 1 71 ? 19.266 7.262 15.719 1 90.38 71 ILE A C 1
ATOM 529 O O . ILE A 1 71 ? 19.531 6.062 15.617 1 90.38 71 ILE A O 1
ATOM 533 N N . THR A 1 72 ? 20.047 8.109 16.203 1 88.81 72 THR A N 1
ATOM 534 C CA . THR A 1 72 ? 21.141 7.816 17.125 1 88.81 72 THR A CA 1
ATOM 535 C C . THR A 1 72 ? 21.094 8.75 18.344 1 88.81 72 THR A C 1
ATOM 537 O O . THR A 1 72 ? 20.312 9.703 18.359 1 88.81 72 THR A O 1
ATOM 540 N N . LEU A 1 73 ? 21.844 8.422 19.328 1 85.44 73 LEU A N 1
ATOM 541 C CA . LEU A 1 73 ? 21.891 9.281 20.5 1 85.44 73 LEU A CA 1
ATOM 542 C C . LEU A 1 73 ? 22.328 10.695 20.125 1 85.44 73 LEU A C 1
ATOM 544 O O . LEU A 1 73 ? 21.766 11.68 20.625 1 85.44 73 LEU A O 1
ATOM 548 N N . GLU A 1 74 ? 23.219 10.766 19.266 1 85.56 74 GLU A N 1
ATOM 549 C CA . GLU A 1 74 ? 23.734 12.055 18.844 1 85.56 74 GLU A CA 1
ATOM 550 C C . GLU A 1 74 ? 22.719 12.82 18 1 85.56 74 GLU A C 1
ATOM 552 O O . GLU A 1 74 ? 22.5 14.016 18.219 1 85.56 74 GLU A O 1
ATOM 557 N N . ASN A 1 75 ? 22.047 12.156 17.141 1 87.06 75 ASN A N 1
ATOM 558 C CA . ASN A 1 75 ? 21.062 12.797 16.266 1 87.06 75 ASN A CA 1
ATOM 559 C C . ASN A 1 75 ? 19.828 13.234 17.047 1 87.06 75 ASN A C 1
ATOM 561 O O . ASN A 1 75 ? 19.219 14.266 16.75 1 87.06 75 ASN A O 1
ATOM 565 N N . PHE A 1 76 ? 19.578 12.477 18.047 1 86.88 76 PHE A N 1
ATOM 566 C CA . PHE A 1 76 ? 18.406 12.789 18.859 1 86.88 76 PHE A CA 1
ATOM 567 C C . PHE A 1 76 ? 18.578 14.125 19.562 1 86.88 76 PHE A C 1
ATOM 569 O O . PHE A 1 76 ? 17.641 14.914 19.641 1 86.88 76 PHE A O 1
ATOM 576 N N . ARG A 1 77 ? 19.719 14.391 19.953 1 87.44 77 ARG A N 1
ATOM 577 C CA . ARG A 1 77 ? 20.016 15.664 20.594 1 87.44 77 ARG A CA 1
ATOM 578 C C . ARG A 1 77 ? 19.984 16.812 19.594 1 87.44 77 ARG A C 1
ATOM 580 O O . ARG A 1 77 ? 19.484 17.891 19.891 1 87.44 77 ARG A O 1
ATOM 587 N N . ASP A 1 78 ? 20.422 16.531 18.422 1 90.88 78 ASP A N 1
ATOM 588 C CA . ASP A 1 78 ? 20.5 17.547 17.391 1 90.88 78 ASP A CA 1
ATOM 589 C C . ASP A 1 78 ? 19.109 17.891 16.859 1 90.88 78 ASP A C 1
ATOM 591 O O . ASP A 1 78 ? 18.859 19 16.375 1 90.88 78 ASP A O 1
ATOM 595 N N . TRP A 1 79 ? 18.172 16.922 17 1 92.88 79 TRP A N 1
ATOM 596 C CA . TRP A 1 79 ? 16.844 17.078 16.406 1 92.88 79 TRP A CA 1
ATOM 597 C C . TRP A 1 79 ? 15.859 17.672 17.406 1 92.88 79 TRP A C 1
ATOM 599 O O . TRP A 1 79 ? 14.656 17.703 17.172 1 92.88 79 TRP A O 1
ATOM 609 N N . TRP A 1 80 ? 16.328 18.312 18.484 1 91.69 80 TRP A N 1
ATOM 610 C CA . TRP A 1 80 ? 15.484 18.766 19.578 1 91.69 80 TRP A CA 1
ATOM 611 C C . TRP A 1 80 ? 14.516 19.859 19.125 1 91.69 80 TRP A C 1
ATOM 613 O O . TRP A 1 80 ? 13.438 20.016 19.703 1 91.69 80 TRP A O 1
ATOM 623 N N . PHE A 1 81 ? 14.891 20.594 18.125 1 95 81 PHE A N 1
ATOM 624 C CA . PHE A 1 81 ? 14.086 21.734 17.719 1 95 81 PHE A CA 1
ATOM 625 C C . PHE A 1 81 ? 12.859 21.266 16.922 1 95 81 PHE A C 1
ATOM 627 O O . PHE A 1 81 ? 11.906 22.031 16.75 1 95 81 PHE A O 1
ATOM 634 N N . ILE A 1 82 ? 12.844 20.031 16.422 1 93.94 82 ILE A N 1
ATOM 635 C CA . ILE A 1 82 ? 11.734 19.531 15.602 1 93.94 82 ILE A CA 1
ATOM 636 C C . ILE A 1 82 ? 10.453 19.531 16.422 1 93.94 82 ILE A C 1
ATOM 638 O O . ILE A 1 82 ? 9.453 20.141 16.031 1 93.94 82 ILE A O 1
ATOM 642 N N . PRO A 1 83 ? 10.453 18.891 17.641 1 92.06 83 PRO A N 1
ATOM 643 C CA . PRO A 1 83 ? 9.234 18.922 18.438 1 92.06 83 PRO A CA 1
ATOM 644 C C . PRO A 1 83 ? 8.883 20.328 18.922 1 92.06 83 PRO A C 1
ATOM 646 O O . PRO A 1 83 ? 7.703 20.672 19.047 1 92.06 83 PRO A O 1
ATOM 649 N N . VAL A 1 84 ? 9.844 21.141 19.172 1 95 84 VAL A N 1
ATOM 650 C CA . VAL A 1 84 ? 9.609 22.516 19.625 1 95 84 VAL A CA 1
ATOM 651 C C . VAL A 1 84 ? 8.953 23.312 18.5 1 95 84 VAL A C 1
ATOM 653 O O . VAL A 1 84 ? 8.07 24.141 18.75 1 95 84 VAL A O 1
ATOM 656 N N . ASN A 1 85 ? 9.406 23.062 17.328 1 96.06 85 ASN A N 1
ATOM 657 C CA . ASN A 1 85 ? 8.844 23.75 16.172 1 96.06 85 ASN A CA 1
ATOM 658 C C . ASN A 1 85 ? 7.359 23.438 15.992 1 96.06 85 ASN A C 1
ATOM 660 O O . ASN A 1 85 ? 6.59 24.281 15.539 1 96.06 85 ASN A O 1
ATOM 664 N N . VAL A 1 86 ? 6.969 22.234 16.312 1 94.5 86 VAL A N 1
ATOM 665 C CA . VAL A 1 86 ? 5.562 21.859 16.25 1 94.5 86 VAL A CA 1
ATOM 666 C C . VAL A 1 86 ? 4.754 22.672 17.266 1 94.5 86 VAL A C 1
ATOM 668 O O . VAL A 1 86 ? 3.664 23.156 16.953 1 94.5 86 VAL A O 1
ATOM 671 N N . LEU A 1 87 ? 5.312 22.812 18.438 1 94.88 87 LEU A N 1
ATOM 672 C CA . LEU A 1 87 ? 4.66 23.609 19.484 1 94.88 87 LEU A CA 1
ATOM 673 C C . LEU A 1 87 ? 4.539 25.062 19.062 1 94.88 87 LEU A C 1
ATOM 675 O O . LEU A 1 87 ? 3.486 25.688 19.234 1 94.88 87 LEU A O 1
ATOM 679 N N . VAL A 1 88 ? 5.574 25.531 18.5 1 96.62 88 VAL A N 1
ATOM 680 C CA . VAL A 1 88 ? 5.594 26.922 18.062 1 96.62 88 VAL A CA 1
ATOM 681 C C . VAL A 1 88 ? 4.586 27.125 16.938 1 96.62 88 VAL A C 1
ATOM 683 O O . VAL A 1 88 ? 3.844 28.109 16.922 1 96.62 88 VAL A O 1
ATOM 686 N N . SER A 1 89 ? 4.578 26.203 16.016 1 96.44 89 SER A N 1
ATOM 687 C CA . SER A 1 89 ? 3.652 26.297 14.891 1 96.44 89 SER A CA 1
ATOM 688 C C . SER A 1 89 ? 2.203 26.266 15.359 1 96.44 89 SER A C 1
ATOM 690 O O . SER A 1 89 ? 1.365 27.016 14.859 1 96.44 89 SER A O 1
ATOM 692 N N . THR A 1 90 ? 1.897 25.406 16.281 1 95.81 90 THR A N 1
ATOM 693 C CA . THR A 1 90 ? 0.544 25.312 16.812 1 95.81 90 THR A CA 1
ATOM 694 C C . THR A 1 90 ? 0.162 26.578 17.562 1 95.81 90 THR A C 1
ATOM 696 O O . THR A 1 90 ? -0.949 27.094 17.406 1 95.81 90 THR A O 1
ATOM 699 N N . ALA A 1 91 ? 1.081 27.094 18.391 1 96.75 91 ALA A N 1
ATOM 700 C CA . ALA A 1 91 ? 0.829 28.312 19.156 1 96.75 91 ALA A CA 1
ATOM 701 C C . ALA A 1 91 ? 0.579 29.5 18.219 1 96.75 91 ALA A C 1
ATOM 703 O O . ALA A 1 91 ? -0.367 30.266 18.422 1 96.75 91 ALA A O 1
ATOM 704 N N . LEU A 1 92 ? 1.434 29.625 17.266 1 97.69 92 LEU A N 1
ATOM 705 C CA . LEU A 1 92 ? 1.269 30.703 16.297 1 97.69 92 LEU A CA 1
ATOM 706 C C . LEU A 1 92 ? -0.033 30.531 15.516 1 97.69 92 LEU A C 1
ATOM 708 O O . LEU A 1 92 ? -0.697 31.516 15.188 1 97.69 92 LEU A O 1
ATOM 712 N N . GLY A 1 93 ? -0.332 29.312 15.102 1 97.19 93 GLY A N 1
ATOM 713 C CA . GLY A 1 93 ? -1.597 29.047 14.438 1 97.19 93 GLY A CA 1
ATOM 714 C C . GLY A 1 93 ? -2.805 29.438 15.266 1 97.19 93 GLY A C 1
ATOM 715 O O . GLY A 1 93 ? -3.77 30 14.75 1 97.19 93 GLY A O 1
ATOM 716 N N . CYS A 1 94 ? -2.756 29.141 16.562 1 96.62 94 CYS A N 1
ATOM 717 C CA . CYS A 1 94 ? -3.848 29.516 17.453 1 96.62 94 CYS A CA 1
ATOM 718 C C . CYS A 1 94 ? -3.969 31.031 17.562 1 96.62 94 CYS A C 1
ATOM 720 O O . CYS A 1 94 ? -5.074 31.562 17.609 1 96.62 94 CYS A O 1
ATOM 722 N N . LEU A 1 95 ? -2.84 31.672 17.625 1 97.88 95 LEU A N 1
ATOM 723 C CA . LEU A 1 95 ? -2.855 33.125 17.656 1 97.88 95 LEU A CA 1
ATOM 724 C C . LEU A 1 95 ? -3.486 33.688 16.375 1 97.88 95 LEU A C 1
ATOM 726 O O . LEU A 1 95 ? -4.258 34.656 16.438 1 97.88 95 LEU A O 1
ATOM 730 N N . LEU A 1 96 ? -3.145 33.125 15.297 1 98.12 96 LEU A N 1
ATOM 731 C CA . LEU A 1 96 ? -3.77 33.5 14.039 1 98.12 96 LEU A CA 1
ATOM 732 C C . LEU A 1 96 ? -5.266 33.219 14.055 1 98.12 96 LEU A C 1
ATOM 734 O O . LEU A 1 96 ? -6.055 33.969 13.469 1 98.12 96 LEU A O 1
ATOM 738 N N . GLY A 1 97 ? -5.594 32.062 14.617 1 97.81 97 GLY A N 1
ATOM 739 C CA . GLY A 1 97 ? -7.004 31.75 14.781 1 97.81 97 GLY A CA 1
ATOM 740 C C . GLY A 1 97 ? -7.758 32.812 15.57 1 97.81 97 GLY A C 1
ATOM 741 O O . GLY A 1 97 ? -8.883 33.156 15.219 1 97.81 97 GLY A O 1
ATOM 742 N N . LEU A 1 98 ? -7.156 33.344 16.625 1 97.38 98 LEU A N 1
ATOM 743 C CA . LEU A 1 98 ? -7.742 34.438 17.391 1 97.38 98 LEU A CA 1
ATOM 744 C C . LEU A 1 98 ? -7.926 35.656 16.531 1 97.38 98 LEU A C 1
ATOM 746 O O . LEU A 1 98 ? -8.938 36.375 16.641 1 97.38 98 LEU A O 1
ATOM 750 N N . LEU A 1 99 ? -6.941 35.906 15.742 1 98.06 99 LEU A N 1
ATOM 751 C CA . LEU A 1 99 ? -7.035 37.062 14.828 1 98.06 99 LEU A CA 1
ATOM 752 C C . LEU A 1 99 ? -8.188 36.875 13.844 1 98.06 99 LEU A C 1
ATOM 754 O O . LEU A 1 99 ? -8.867 37.844 13.5 1 98.06 99 LEU A O 1
ATOM 758 N N . VAL A 1 100 ? -8.375 35.625 13.352 1 97.94 100 VAL A N 1
ATOM 759 C CA . VAL A 1 100 ? -9.477 35.344 12.445 1 97.94 100 VAL A CA 1
ATOM 760 C C . VAL A 1 100 ? -10.805 35.594 13.148 1 97.94 100 VAL A C 1
ATOM 762 O O . VAL A 1 100 ? -11.742 36.125 12.547 1 97.94 100 VAL A O 1
ATOM 765 N N . VAL A 1 101 ? -10.914 35.25 14.414 1 97.12 101 VAL A N 1
ATOM 766 C CA . VAL A 1 101 ? -12.125 35.469 15.188 1 97.12 101 VAL A CA 1
ATOM 767 C C . VAL A 1 101 ? -12.406 36.969 15.289 1 97.12 101 VAL A C 1
ATOM 769 O O . VAL A 1 101 ? -13.555 37.406 15.156 1 97.12 101 VAL A O 1
ATOM 772 N N . ILE A 1 102 ? -11.422 37.75 15.516 1 97.44 102 ILE A N 1
ATOM 773 C CA . ILE A 1 102 ? -11.555 39.188 15.711 1 97.44 102 ILE A CA 1
ATOM 774 C C . ILE A 1 102 ? -11.969 39.844 14.398 1 97.44 102 ILE A C 1
ATOM 776 O O . ILE A 1 102 ? -12.789 40.75 14.383 1 97.44 102 ILE A O 1
ATOM 780 N N . ILE A 1 103 ? -11.461 39.375 13.297 1 97.38 103 ILE A N 1
ATOM 781 C CA . ILE A 1 103 ? -11.672 40.031 12.008 1 97.38 103 ILE A CA 1
ATOM 782 C C . ILE A 1 103 ? -12.977 39.531 11.383 1 97.38 103 ILE A C 1
ATOM 784 O O . ILE A 1 103 ? -13.766 40.312 10.859 1 97.38 103 ILE A O 1
ATOM 788 N N . CYS A 1 104 ? -13.25 38.219 11.422 1 96.62 104 CYS A N 1
ATOM 789 C CA . CYS A 1 104 ? -14.359 37.625 10.672 1 96.62 104 CYS A CA 1
ATOM 790 C C . CYS A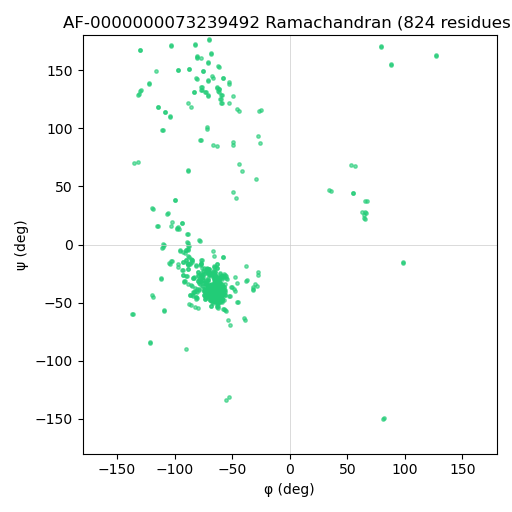 1 104 ? -15.586 37.469 11.562 1 96.62 104 CYS A C 1
ATOM 792 O O . CYS A 1 104 ? -16.703 37.25 11.062 1 96.62 104 CYS A O 1
ATOM 794 N N . HIS A 1 105 ? -15.5 37.469 12.789 1 95.19 105 HIS A N 1
ATOM 795 C CA . HIS A 1 105 ? -16.594 37.438 13.758 1 95.19 105 HIS A CA 1
ATOM 796 C C . HIS A 1 105 ? -17.484 36.219 13.516 1 95.19 105 HIS A C 1
ATOM 798 O O . HIS A 1 105 ? -18.672 36.375 13.219 1 95.19 105 HIS A O 1
ATOM 804 N N . PRO A 1 106 ? -16.938 35.031 13.758 1 94.88 106 PRO A N 1
ATOM 805 C CA . PRO A 1 106 ? -17.781 33.844 13.656 1 94.88 106 PRO A CA 1
ATOM 806 C C . PRO A 1 106 ? -18.844 33.781 14.766 1 94.88 106 PRO A C 1
ATOM 808 O O . PRO A 1 106 ? -18.766 34.562 15.727 1 94.88 106 PRO A O 1
ATOM 811 N N . PRO A 1 107 ? -19.844 32.906 14.531 1 92.38 107 PRO A N 1
ATOM 812 C CA . PRO A 1 107 ? -20.781 32.719 15.641 1 92.38 107 PRO A CA 1
ATOM 813 C C . PRO A 1 107 ? -20.078 32.375 16.953 1 92.38 107 PRO A C 1
ATOM 815 O O . PRO A 1 107 ? -19.109 31.594 16.953 1 92.38 107 PRO A O 1
ATOM 818 N N . PRO A 1 108 ? -20.516 32.906 18.062 1 89.88 108 PRO A N 1
ATOM 819 C CA . PRO A 1 108 ? -19.844 32.75 19.344 1 89.88 108 PRO A CA 1
ATOM 820 C C . PRO A 1 108 ? -19.672 31.266 19.734 1 89.88 108 PRO A C 1
ATOM 822 O O . PRO A 1 108 ? -18.703 30.922 20.406 1 89.88 108 PRO A O 1
ATOM 825 N N . GLU A 1 109 ? -20.516 30.453 19.234 1 89.19 109 GLU A N 1
ATOM 826 C CA . GLU A 1 109 ? -20.438 29.047 19.578 1 89.19 109 GLU A CA 1
ATOM 827 C C . GLU A 1 109 ? -19.297 28.359 18.812 1 89.19 109 GLU A C 1
ATOM 829 O O . GLU A 1 109 ? -18.859 27.266 19.188 1 89.19 109 GLU A O 1
ATOM 834 N N . LEU A 1 110 ? -18.812 29.094 17.812 1 93.81 110 LEU A N 1
ATOM 835 C CA . LEU A 1 110 ? -17.812 28.453 16.969 1 93.81 110 LEU A CA 1
ATOM 836 C C . LEU A 1 110 ? -16.469 29.156 17.094 1 93.81 110 LEU A C 1
ATOM 838 O O . LEU A 1 110 ? -15.586 28.984 16.25 1 93.81 110 LEU A O 1
ATOM 842 N N . THR A 1 111 ? -16.312 29.953 18.109 1 93.69 111 THR A N 1
ATOM 843 C CA . THR A 1 111 ? -15.07 30.672 18.328 1 93.69 111 THR A CA 1
ATOM 844 C C . THR A 1 111 ? -13.914 29.719 18.594 1 93.69 111 THR A C 1
ATOM 846 O O . THR A 1 111 ? -12.859 29.828 17.969 1 93.69 111 THR A O 1
ATOM 849 N N . ARG A 1 112 ? -14.102 28.75 19.531 1 93.19 112 ARG A N 1
ATOM 850 C CA . ARG A 1 112 ? -13.062 27.781 19.844 1 93.19 112 ARG A CA 1
ATOM 851 C C . ARG A 1 112 ? -12.742 26.891 18.656 1 93.19 112 ARG A C 1
ATOM 853 O O . ARG A 1 112 ? -11.586 26.547 18.406 1 93.19 112 ARG A O 1
ATOM 860 N N . PHE A 1 113 ? -13.82 26.594 17.969 1 94.19 113 PHE A N 1
ATOM 861 C CA . PHE A 1 113 ? -13.664 25.812 16.75 1 94.19 113 PHE A CA 1
ATOM 862 C C . PHE A 1 113 ? -12.773 26.531 15.75 1 94.19 113 PHE A C 1
ATOM 864 O O . PHE A 1 113 ? -11.859 25.938 15.18 1 94.19 113 PHE A O 1
ATOM 871 N N . THR A 1 114 ? -12.969 27.781 15.586 1 96.31 114 THR A N 1
ATOM 872 C CA . THR A 1 114 ? -12.211 28.594 14.641 1 96.31 114 THR A CA 1
ATOM 873 C C . THR A 1 114 ? -10.734 28.656 15.047 1 96.31 114 THR A C 1
ATOM 875 O O . THR A 1 114 ? -9.852 28.516 14.195 1 96.31 114 THR A O 1
ATOM 878 N N . ILE A 1 115 ? -10.453 28.766 16.266 1 96.56 115 ILE A N 1
ATOM 879 C CA . ILE A 1 115 ? -9.094 28.891 16.766 1 96.56 115 ILE A CA 1
ATOM 880 C C . ILE A 1 115 ? -8.344 27.578 16.562 1 96.56 115 ILE A C 1
ATOM 882 O O . ILE A 1 115 ? -7.238 27.562 16.031 1 96.56 115 ILE A O 1
ATOM 886 N N . ILE A 1 116 ? -8.969 26.484 16.875 1 95.19 116 ILE A N 1
ATOM 887 C CA . ILE A 1 116 ? -8.289 25.203 16.859 1 95.19 116 ILE A CA 1
ATOM 888 C C . ILE A 1 116 ? -8.117 24.719 15.422 1 95.19 116 ILE A C 1
ATOM 890 O O . ILE A 1 116 ? -7.109 24.109 15.078 1 95.19 116 ILE A O 1
ATOM 894 N N . MET A 1 117 ? -9.094 25 14.562 1 95.81 117 MET A N 1
ATOM 895 C CA . MET A 1 117 ? -9 24.609 13.156 1 95.81 117 MET A CA 1
ATOM 896 C C . MET A 1 117 ? -7.895 25.375 12.453 1 95.81 117 MET A C 1
ATOM 898 O O . MET A 1 117 ? -7.297 24.891 11.492 1 95.81 117 MET A O 1
ATOM 902 N N . THR A 1 118 ? -7.633 26.547 12.953 1 96.94 118 THR A N 1
ATOM 903 C CA . THR A 1 118 ? -6.555 27.344 12.391 1 96.94 118 THR A CA 1
ATOM 904 C C . THR A 1 118 ? -5.211 26.938 12.984 1 96.94 118 THR A C 1
ATOM 906 O O . THR A 1 118 ? -4.18 27.016 12.312 1 96.94 118 THR A O 1
ATOM 909 N N . GLY A 1 119 ? -5.254 26.484 14.148 1 95.62 119 GLY A N 1
ATOM 910 C CA . GLY A 1 119 ? -4.02 26.297 14.891 1 95.62 119 GLY A CA 1
ATOM 911 C C . GLY A 1 119 ? -3.424 24.906 14.719 1 95.62 119 GLY A C 1
ATOM 912 O O . GLY A 1 119 ? -2.203 24.75 14.766 1 95.62 119 GLY A O 1
ATOM 913 N N . PHE A 1 120 ? -4.203 23.938 14.539 1 93.56 120 PHE A N 1
ATOM 914 C CA . PHE A 1 120 ? -3.713 22.562 14.562 1 93.56 120 PHE A CA 1
ATOM 915 C C . PHE A 1 120 ? -3.717 21.953 13.164 1 93.56 120 PHE A C 1
ATOM 917 O O . PHE A 1 120 ? -4.777 21.766 12.57 1 93.56 120 PHE A O 1
ATOM 924 N N . GLY A 1 121 ? -2.51 21.672 12.688 1 91.06 121 GLY A N 1
ATOM 925 C CA . GLY A 1 121 ? -2.367 21.188 11.32 1 91.06 121 GLY A CA 1
ATOM 926 C C . GLY A 1 121 ? -2.109 19.688 11.234 1 91.06 121 GLY A C 1
ATOM 927 O O . GLY A 1 121 ? -1.965 19.031 12.266 1 91.06 121 GLY A O 1
ATOM 928 N N . ASN A 1 122 ? -2.158 19.188 9.961 1 83.12 122 ASN A N 1
ATOM 929 C CA . ASN A 1 122 ? -1.836 17.797 9.672 1 83.12 122 ASN A CA 1
ATOM 930 C C . ASN A 1 122 ? -0.328 17.562 9.664 1 83.12 122 ASN A C 1
ATOM 932 O O . ASN A 1 122 ? 0.307 17.578 8.609 1 83.12 122 ASN A O 1
ATOM 936 N N . THR A 1 123 ? 0.227 17.234 10.742 1 78.19 123 THR A N 1
ATOM 937 C CA . THR A 1 123 ? 1.677 17.125 10.852 1 78.19 123 THR A CA 1
ATOM 938 C C . THR A 1 123 ? 2.125 15.672 10.688 1 78.19 123 THR A C 1
ATOM 940 O O . THR A 1 123 ? 3.26 15.328 11.016 1 78.19 123 THR A O 1
ATOM 943 N N . GLY A 1 124 ? 1.347 14.812 10.219 1 83.44 124 GLY A N 1
ATOM 944 C CA . GLY A 1 124 ? 1.732 13.414 10.102 1 83.44 124 GLY A CA 1
ATOM 945 C C . GLY A 1 124 ? 1.667 12.883 8.68 1 83.44 124 GLY A C 1
ATOM 946 O O . GLY A 1 124 ? 2.625 13.023 7.918 1 83.44 124 GLY A O 1
ATOM 947 N N . ASN A 1 125 ? 0.555 12.461 8.234 1 82.38 125 ASN A N 1
ATOM 948 C CA . ASN A 1 125 ? 0.387 11.68 7.008 1 82.38 125 ASN A CA 1
ATOM 949 C C . ASN A 1 125 ? 0.706 12.516 5.77 1 82.38 125 ASN A C 1
ATOM 951 O O . ASN A 1 125 ? 1.362 12.031 4.844 1 82.38 125 ASN A O 1
ATOM 955 N N . LEU A 1 126 ? 0.27 13.742 5.789 1 87.5 126 LEU A N 1
ATOM 956 C CA . LEU A 1 126 ? 0.466 14.555 4.594 1 87.5 126 LEU A CA 1
ATOM 957 C C . LEU A 1 126 ? 1.937 14.914 4.418 1 87.5 126 LEU A C 1
ATOM 959 O O . LEU A 1 126 ? 2.438 14.977 3.293 1 87.5 126 LEU A O 1
ATOM 963 N N . LEU A 1 127 ? 2.58 15.203 5.488 1 92.75 127 LEU A N 1
ATOM 964 C CA . LEU A 1 127 ? 4.008 15.484 5.406 1 92.75 127 LEU A CA 1
ATOM 965 C C . LEU A 1 127 ? 4.77 14.273 4.863 1 92.75 127 LEU A C 1
ATOM 967 O O . LEU A 1 127 ? 5.676 14.43 4.043 1 92.75 127 LEU A O 1
ATOM 971 N N . LEU A 1 128 ? 4.391 13.156 5.348 1 92.88 128 LEU A N 1
ATOM 972 C CA . LEU A 1 128 ? 5.031 11.93 4.891 1 92.88 128 LEU A CA 1
ATOM 973 C C . LEU A 1 128 ? 4.789 11.711 3.398 1 92.88 128 LEU A C 1
ATOM 975 O O . LEU A 1 128 ? 5.684 11.258 2.68 1 92.88 128 LEU A O 1
ATOM 979 N N . ALA A 1 129 ? 3.605 12.047 2.982 1 90.88 129 ALA A N 1
ATOM 980 C CA . ALA A 1 129 ? 3.277 11.93 1.564 1 90.88 129 ALA A CA 1
ATOM 981 C C . ALA A 1 129 ? 4.117 12.883 0.723 1 90.88 129 ALA A C 1
ATOM 983 O O . ALA A 1 129 ? 4.609 12.516 -0.345 1 90.88 129 ALA A O 1
ATOM 984 N N . VAL A 1 130 ? 4.289 14.07 1.205 1 91.5 130 VAL A N 1
ATOM 985 C CA . VAL A 1 130 ? 5.062 15.07 0.482 1 91.5 130 VAL A CA 1
ATOM 986 C C . VAL A 1 130 ? 6.523 14.641 0.402 1 91.5 130 VAL A C 1
ATOM 988 O O . VAL A 1 130 ? 7.133 14.68 -0.671 1 91.5 130 VAL A O 1
ATOM 991 N N . VAL A 1 131 ? 7.047 14.219 1.501 1 93.06 131 VAL A N 1
ATOM 992 C CA . VAL A 1 131 ? 8.43 13.758 1.538 1 93.06 131 VAL A CA 1
ATOM 993 C C . VAL A 1 131 ? 8.602 12.562 0.603 1 93.06 131 VAL A C 1
ATOM 995 O O . VAL A 1 131 ? 9.555 12.5 -0.171 1 93.06 131 VAL A O 1
ATOM 998 N N . GLY A 1 132 ? 7.684 11.625 0.688 1 91.31 132 GLY A N 1
ATOM 999 C CA . GLY A 1 132 ? 7.734 10.461 -0.178 1 91.31 132 GLY A CA 1
ATOM 1000 C C . GLY A 1 132 ? 7.695 10.812 -1.653 1 91.31 132 GLY A C 1
ATOM 1001 O O . GLY A 1 132 ? 8.391 10.188 -2.461 1 91.31 132 GLY A O 1
ATOM 1002 N N . SER A 1 133 ? 6.914 11.773 -1.98 1 89.5 133 SER A N 1
ATOM 1003 C CA . SER A 1 133 ? 6.789 12.203 -3.371 1 89.5 133 SER A CA 1
ATOM 1004 C C . SER A 1 133 ? 8.055 12.914 -3.846 1 89.5 133 SER A C 1
ATOM 1006 O O . SER A 1 133 ? 8.539 12.656 -4.945 1 89.5 133 SER A O 1
ATOM 1008 N N . VAL A 1 134 ? 8.586 13.789 -3.016 1 89.25 134 VAL A N 1
ATOM 1009 C CA . VAL A 1 134 ? 9.781 14.555 -3.354 1 89.25 134 VAL A CA 1
ATOM 1010 C C . VAL A 1 134 ? 10.977 13.617 -3.514 1 89.25 134 VAL A C 1
ATOM 1012 O O . VAL A 1 134 ? 11.758 13.758 -4.457 1 89.25 134 VAL A O 1
ATOM 1015 N N . CYS A 1 135 ? 11.055 12.641 -2.688 1 91.38 135 CYS A N 1
ATOM 1016 C CA . CYS A 1 135 ? 12.219 11.773 -2.668 1 91.38 135 CYS A CA 1
ATOM 1017 C C . CYS A 1 135 ? 12.086 10.656 -3.695 1 91.38 135 CYS A C 1
ATOM 1019 O O . CYS A 1 135 ? 13.055 9.953 -3.984 1 91.38 135 CYS A O 1
ATOM 1021 N N . HIS A 1 136 ? 10.922 10.484 -4.195 1 87.12 136 HIS A N 1
ATOM 1022 C CA . HIS A 1 136 ? 10.727 9.484 -5.246 1 87.12 136 HIS A CA 1
ATOM 1023 C C . HIS A 1 136 ? 11.352 9.938 -6.559 1 87.12 136 HIS A C 1
ATOM 1025 O O . HIS A 1 136 ? 11.656 9.117 -7.422 1 87.12 136 HIS A O 1
ATOM 1031 N N . SER A 1 137 ? 11.531 11.227 -6.684 1 81.44 137 SER A N 1
ATOM 1032 C CA . SER A 1 137 ? 12.148 11.766 -7.891 1 81.44 137 SER A CA 1
ATOM 1033 C C . SER A 1 137 ? 13.656 11.531 -7.887 1 81.44 137 SER A C 1
ATOM 1035 O O . SER A 1 137 ? 14.32 11.727 -6.867 1 81.44 137 SER A O 1
ATOM 1037 N N . LYS A 1 138 ? 14.203 11.055 -8.977 1 75.5 138 LYS A N 1
ATOM 1038 C CA . LYS A 1 138 ? 15.625 10.75 -9.094 1 75.5 138 LYS A CA 1
ATOM 1039 C C . LYS A 1 138 ? 16.469 12.008 -8.898 1 75.5 138 LYS A C 1
ATOM 1041 O O . LYS A 1 138 ? 17.594 11.938 -8.391 1 75.5 138 LYS A O 1
ATOM 1046 N N . ASP A 1 139 ? 15.953 13.156 -9.273 1 75.69 139 ASP A N 1
ATOM 1047 C CA . ASP A 1 139 ? 16.688 14.406 -9.18 1 75.69 139 ASP A CA 1
ATOM 1048 C C . ASP A 1 139 ? 16.281 15.195 -7.938 1 75.69 139 ASP A C 1
ATOM 1050 O O . ASP A 1 139 ? 16.281 16.422 -7.953 1 75.69 139 ASP A O 1
ATOM 1054 N N . ASN A 1 140 ? 16.047 14.461 -6.855 1 76.62 140 ASN A N 1
ATOM 1055 C CA . ASN A 1 140 ? 15.648 15.18 -5.645 1 76.62 140 ASN A CA 1
ATOM 1056 C C . ASN A 1 140 ? 16.797 16.047 -5.113 1 76.62 140 ASN A C 1
ATOM 1058 O O . ASN A 1 140 ? 17.969 15.695 -5.273 1 76.62 140 ASN A O 1
ATOM 1062 N N . PRO A 1 141 ? 16.547 17.156 -4.582 1 79.75 141 PRO A N 1
ATOM 1063 C CA . PRO A 1 141 ? 17.578 18.109 -4.156 1 79.75 141 PRO A CA 1
ATOM 1064 C C . PRO A 1 141 ? 18.219 17.734 -2.828 1 79.75 141 PRO A C 1
ATOM 1066 O O . PRO A 1 141 ? 19.094 18.438 -2.338 1 79.75 141 PRO A O 1
ATOM 1069 N N . PHE A 1 142 ? 17.875 16.578 -2.211 1 87.25 142 PHE A N 1
ATOM 1070 C CA . PHE A 1 142 ? 18.312 16.297 -0.851 1 87.25 142 PHE A CA 1
ATOM 1071 C C . PHE A 1 142 ? 19.344 15.156 -0.841 1 87.25 142 PHE A C 1
ATOM 1073 O O . PHE A 1 142 ? 19.906 14.836 0.204 1 87.25 142 PHE A O 1
ATOM 1080 N N . GLY A 1 143 ? 19.609 14.625 -1.931 1 82.38 143 GLY A N 1
ATOM 1081 C CA . GLY A 1 143 ? 20.688 13.656 -2.047 1 82.38 143 GLY A CA 1
ATOM 1082 C C . GLY A 1 143 ? 20.297 12.258 -1.624 1 82.38 143 GLY A C 1
ATOM 1083 O O . GLY A 1 143 ? 19.141 11.867 -1.786 1 82.38 143 GLY A O 1
ATOM 1084 N N . LYS A 1 144 ? 21.375 11.57 -1.1 1 82.62 144 LYS A N 1
ATOM 1085 C CA . LYS A 1 144 ? 21.172 10.172 -0.741 1 82.62 144 LYS A CA 1
ATOM 1086 C C . LYS A 1 144 ? 20.375 10.047 0.563 1 82.62 144 LYS A C 1
ATOM 1088 O O . LYS A 1 144 ? 20.422 10.953 1.402 1 82.62 144 LYS A O 1
ATOM 1093 N N . HIS A 1 145 ? 19.609 9.07 0.801 1 86.12 145 HIS A N 1
ATOM 1094 C CA . HIS A 1 145 ? 18.812 8.773 1.993 1 86.12 145 HIS A CA 1
ATOM 1095 C C . HIS A 1 145 ? 17.734 9.812 2.211 1 86.12 145 HIS A C 1
ATOM 1097 O O . HIS A 1 145 ? 17.375 10.117 3.352 1 86.12 145 HIS A O 1
ATOM 1103 N N . CYS A 1 146 ? 17.344 10.523 1.132 1 89.75 146 CYS A N 1
ATOM 1104 C CA . CYS A 1 146 ? 16.312 11.547 1.141 1 89.75 146 CYS A CA 1
ATOM 1105 C C . CYS A 1 146 ? 15.07 11.07 1.896 1 89.75 146 CYS A C 1
ATOM 1107 O O . CYS A 1 146 ? 14.633 11.719 2.85 1 89.75 146 CYS A O 1
ATOM 1109 N N . ASN A 1 147 ? 14.641 9.938 1.576 1 91.81 147 ASN A N 1
ATOM 1110 C CA . ASN A 1 147 ? 13.391 9.422 2.141 1 91.81 147 ASN A CA 1
ATOM 1111 C C . ASN A 1 147 ? 13.562 9.047 3.611 1 91.81 147 ASN A C 1
ATOM 1113 O O . ASN A 1 147 ? 12.742 9.422 4.449 1 91.81 147 ASN A O 1
ATOM 1117 N N . THR A 1 148 ? 14.617 8.398 3.975 1 92.25 148 THR A N 1
ATOM 1118 C CA . THR A 1 148 ? 14.859 7.926 5.336 1 92.25 148 THR A CA 1
ATOM 1119 C C . THR A 1 148 ? 14.977 9.102 6.301 1 92.25 148 THR A C 1
ATOM 1121 O O . THR A 1 148 ? 14.336 9.109 7.352 1 92.25 148 THR A O 1
ATOM 1124 N N . ARG A 1 149 ? 15.703 10.109 5.949 1 93 149 ARG A N 1
ATOM 1125 C CA . ARG A 1 149 ? 15.883 11.281 6.801 1 93 149 ARG A CA 1
ATOM 1126 C C . ARG A 1 149 ? 14.594 12.078 6.934 1 93 149 ARG A C 1
ATOM 1128 O O . ARG A 1 149 ? 14.203 12.469 8.039 1 93 149 ARG A O 1
ATOM 1135 N N . GLY A 1 150 ? 13.961 12.281 5.812 1 94.5 150 GLY A N 1
ATOM 1136 C CA . GLY A 1 150 ? 12.719 13.031 5.82 1 94.5 150 GLY A CA 1
ATOM 1137 C C . GLY A 1 150 ? 11.648 12.406 6.688 1 94.5 150 GLY A C 1
ATOM 1138 O O . GLY A 1 150 ? 11.031 13.078 7.512 1 94.5 150 GLY A O 1
ATOM 1139 N N . VAL A 1 151 ? 11.477 11.125 6.492 1 93.94 151 VAL A N 1
ATOM 1140 C CA . VAL A 1 151 ? 10.461 10.406 7.25 1 93.94 151 VAL A CA 1
ATOM 1141 C C . VAL A 1 151 ? 10.828 10.398 8.734 1 93.94 151 VAL A C 1
ATOM 1143 O O . VAL A 1 151 ? 9.961 10.523 9.594 1 93.94 151 VAL A O 1
ATOM 1146 N N . ALA A 1 152 ? 12.086 10.266 9.031 1 93.94 152 ALA A N 1
ATOM 1147 C CA . ALA A 1 152 ? 12.531 10.266 10.422 1 93.94 152 ALA A CA 1
ATOM 1148 C C . ALA A 1 152 ? 12.203 11.594 11.102 1 93.94 152 ALA A C 1
ATOM 1150 O O . ALA A 1 152 ? 11.68 11.609 12.219 1 93.94 152 ALA A O 1
ATOM 1151 N N . TYR A 1 153 ? 12.484 12.688 10.43 1 94.56 153 TYR A N 1
ATOM 1152 C CA . TYR A 1 153 ? 12.219 14.008 10.992 1 94.56 153 TYR A CA 1
ATOM 1153 C C . TYR A 1 153 ? 10.727 14.211 11.211 1 94.56 153 TYR A C 1
ATOM 1155 O O . TYR A 1 153 ? 10.312 14.703 12.266 1 94.56 153 TYR A O 1
ATOM 1163 N N . VAL A 1 154 ? 9.922 13.789 10.266 1 94.25 154 VAL A N 1
ATOM 1164 C CA . VAL A 1 154 ? 8.477 13.945 10.367 1 94.25 154 VAL A CA 1
ATOM 1165 C C . VAL A 1 154 ? 7.941 13.062 11.5 1 94.25 154 VAL A C 1
ATOM 1167 O O . VAL A 1 154 ? 7.078 13.492 12.266 1 94.25 154 VAL A O 1
ATOM 1170 N N . SER A 1 155 ? 8.484 11.875 11.586 1 91.44 155 SER A N 1
ATOM 1171 C CA . SER A 1 155 ? 8.023 10.922 12.586 1 91.44 155 SER A CA 1
ATOM 1172 C C . SER A 1 155 ? 8.312 11.422 14 1 91.44 155 SER A C 1
ATOM 1174 O O . SER A 1 155 ? 7.527 11.195 14.922 1 91.44 155 SER A O 1
ATOM 1176 N N . LEU A 1 156 ? 9.406 12.07 14.148 1 89.44 156 LEU A N 1
ATOM 1177 C CA . LEU A 1 156 ? 9.766 12.586 15.469 1 89.44 156 LEU A CA 1
ATOM 1178 C C . LEU A 1 156 ? 8.812 13.695 15.898 1 89.44 156 LEU A C 1
ATOM 1180 O O . LEU A 1 156 ? 8.617 13.914 17.094 1 89.44 156 LEU A O 1
ATOM 1184 N N . SER A 1 157 ? 8.219 14.32 14.992 1 88.62 157 SER A N 1
ATOM 1185 C CA . SER A 1 157 ? 7.289 15.398 15.297 1 88.62 157 SER A CA 1
ATOM 1186 C C . SER A 1 157 ? 5.914 14.859 15.68 1 88.62 157 SER A C 1
ATOM 1188 O O . SER A 1 157 ? 5.121 15.562 16.312 1 88.62 157 SER A O 1
ATOM 1190 N N . GLN A 1 158 ? 5.621 13.695 15.375 1 83.38 158 GLN A N 1
ATOM 1191 C CA . GLN A 1 158 ? 4.262 13.164 15.461 1 83.38 158 GLN A CA 1
ATOM 1192 C C . GLN A 1 158 ? 3.85 12.938 16.906 1 83.38 158 GLN A C 1
ATOM 1194 O O . GLN A 1 158 ? 2.688 13.133 17.266 1 83.38 158 GLN A O 1
ATOM 1199 N N . TRP A 1 159 ? 4.781 12.57 17.75 1 79.38 159 TRP A N 1
ATOM 1200 C CA . TRP A 1 159 ? 4.387 12.266 19.125 1 79.38 159 TRP A CA 1
ATOM 1201 C C . TRP A 1 159 ? 3.943 13.523 19.859 1 79.38 159 TRP A C 1
ATOM 1203 O O . TRP A 1 159 ? 3.018 13.484 20.672 1 79.38 159 TRP A O 1
ATOM 1213 N N . VAL A 1 160 ? 4.543 14.641 19.578 1 83.62 160 VAL A N 1
ATOM 1214 C CA . VAL A 1 160 ? 4.148 15.898 20.203 1 83.62 160 VAL A CA 1
ATOM 1215 C C . VAL A 1 160 ? 2.748 16.297 19.734 1 83.62 160 VAL A C 1
ATOM 1217 O O . VAL A 1 160 ? 1.94 16.781 20.516 1 83.62 160 VAL A O 1
ATOM 1220 N N . SER A 1 161 ? 2.541 16.047 18.484 1 85.19 161 SER A N 1
ATOM 1221 C CA . SER A 1 161 ? 1.221 16.359 17.953 1 85.19 161 SER A CA 1
ATOM 1222 C C . SER A 1 161 ? 0.138 15.516 18.609 1 85.19 161 SER A C 1
ATOM 1224 O O . SER A 1 161 ? -0.958 16 18.891 1 85.19 161 SER A O 1
ATOM 1226 N N . VAL A 1 162 ? 0.423 14.305 18.891 1 77.38 162 VAL A N 1
ATOM 1227 C CA . VAL A 1 162 ? -0.54 13.414 19.531 1 77.38 162 VAL A CA 1
ATOM 1228 C C . VAL A 1 162 ? -0.838 13.914 20.938 1 77.38 162 VAL A C 1
ATOM 1230 O O . VAL A 1 162 ? -1.99 13.891 21.375 1 77.38 162 VAL A O 1
ATOM 1233 N N . ILE A 1 163 ? 0.134 14.359 21.594 1 79.88 163 ILE A N 1
ATOM 1234 C CA . ILE A 1 163 ? -0.04 14.898 22.938 1 79.88 163 ILE A CA 1
ATOM 1235 C C . ILE A 1 163 ? -0.91 16.156 22.891 1 79.88 163 ILE A C 1
ATOM 1237 O O . ILE A 1 163 ? -1.808 16.328 23.719 1 79.88 163 ILE A O 1
ATOM 1241 N N . LEU A 1 164 ? -0.672 16.938 21.953 1 85.88 164 LEU A N 1
ATOM 1242 C CA . LEU A 1 164 ? -1.438 18.172 21.812 1 85.88 164 LEU A CA 1
ATOM 1243 C C . LEU A 1 164 ? -2.902 17.875 21.5 1 85.88 164 LEU A C 1
ATOM 1245 O O . LEU A 1 164 ? -3.795 18.609 21.938 1 85.88 164 LEU A O 1
ATOM 1249 N N . VAL A 1 165 ? -3.158 16.828 20.781 1 81.12 165 VAL A N 1
ATOM 1250 C CA . VAL A 1 165 ? -4.527 16.469 20.438 1 81.12 165 VAL A CA 1
ATOM 1251 C C . VAL A 1 165 ? -5.293 16.078 21.703 1 81.12 165 VAL A C 1
ATOM 1253 O O . VAL A 1 165 ? -6.406 16.562 21.922 1 81.12 165 VAL A O 1
ATOM 1256 N N . TYR A 1 166 ? -4.742 15.398 22.547 1 72.88 166 TYR A N 1
ATOM 1257 C CA . TYR A 1 166 ? -5.449 14.859 23.703 1 72.88 166 TYR A CA 1
ATOM 1258 C C . TYR A 1 166 ? -5.434 15.844 24.859 1 72.88 166 TYR A C 1
ATOM 1260 O O . TYR A 1 166 ? -6.145 15.664 25.844 1 72.88 166 TYR A O 1
ATOM 1268 N N . THR A 1 167 ? -4.684 16.844 24.734 1 77.88 167 THR A N 1
ATOM 1269 C CA . THR A 1 167 ? -4.641 17.844 25.797 1 77.88 167 THR A CA 1
ATOM 1270 C C . THR A 1 167 ? -5.309 19.141 25.344 1 77.88 167 THR A C 1
ATOM 1272 O O . THR A 1 167 ? -6.391 19.484 25.828 1 77.88 167 THR A O 1
ATOM 1275 N N . LEU A 1 168 ? -4.82 19.609 24.312 1 84.44 168 LEU A N 1
ATOM 1276 C CA . LEU A 1 168 ? -5.285 20.922 23.875 1 84.44 168 LEU A CA 1
ATOM 1277 C C . LEU A 1 168 ? -6.527 20.797 23 1 84.44 168 LEU A C 1
ATOM 1279 O O . LEU A 1 168 ? -7.566 21.375 23.312 1 84.44 168 LEU A O 1
ATOM 1283 N N . VAL A 1 169 ? -6.477 20 22.031 1 84.56 169 VAL A N 1
ATOM 1284 C CA . VAL A 1 169 ? -7.543 19.922 21.031 1 84.56 169 VAL A CA 1
ATOM 1285 C C . VAL A 1 169 ? -8.797 19.328 21.672 1 84.56 169 VAL A C 1
ATOM 1287 O O . VAL A 1 169 ? -9.898 19.844 21.484 1 84.56 169 VAL A O 1
ATOM 1290 N N . TYR A 1 170 ? -8.625 18.328 22.359 1 76.94 170 TYR A N 1
ATOM 1291 C CA . TYR A 1 170 ? -9.75 17.656 23.016 1 76.94 170 TYR A CA 1
ATOM 1292 C C . TYR A 1 170 ? -10.492 18.609 23.938 1 76.94 170 TYR A C 1
ATOM 1294 O O . TYR A 1 170 ? -11.719 18.578 24.016 1 76.94 170 TYR A O 1
ATOM 1302 N N . HIS A 1 171 ? -9.828 19.438 24.594 1 78.38 171 HIS A N 1
ATOM 1303 C CA . HIS A 1 171 ? -10.438 20.375 25.531 1 78.38 171 HIS A CA 1
ATOM 1304 C C . HIS A 1 171 ? -11.062 21.562 24.812 1 78.38 171 HIS A C 1
ATOM 1306 O O . HIS A 1 171 ? -12.125 22.031 25.203 1 78.38 171 HIS A O 1
ATOM 1312 N N . MET A 1 172 ? -10.422 21.984 23.859 1 84.69 172 MET A N 1
ATOM 1313 C CA . MET A 1 172 ? -10.914 23.141 23.125 1 84.69 172 MET A CA 1
ATOM 1314 C C . MET A 1 172 ? -12.164 22.797 22.328 1 84.69 172 MET A C 1
ATOM 1316 O O . MET A 1 172 ? -12.969 23.672 22 1 84.69 172 MET A O 1
ATOM 1320 N N . MET A 1 173 ? -12.375 21.531 22.047 1 84.25 173 MET A N 1
ATOM 1321 C CA . MET A 1 173 ? -13.508 21.125 21.234 1 84.25 173 MET A CA 1
ATOM 1322 C C . MET A 1 173 ? -14.672 20.656 22.094 1 84.25 173 MET A C 1
ATOM 1324 O O . MET A 1 173 ? -15.633 20.078 21.594 1 84.25 173 MET A O 1
ATOM 1328 N N . GLU A 1 174 ? -14.586 20.938 23.266 1 75.31 174 GLU A N 1
ATOM 1329 C CA . GLU A 1 174 ? -15.734 20.734 24.141 1 75.31 174 GLU A CA 1
ATOM 1330 C C . GLU A 1 174 ? -16.828 21.75 23.844 1 75.31 174 GLU A C 1
ATOM 1332 O O . GLU A 1 174 ? -16.562 22.953 23.719 1 75.31 174 GLU A O 1
ATOM 1337 N N . PRO A 1 175 ? -18.062 21.219 23.641 1 71.44 175 PRO A N 1
ATOM 1338 C CA . PRO A 1 175 ? -19.141 22.156 23.328 1 71.44 175 PRO A CA 1
ATOM 1339 C C . PRO A 1 175 ? -19.359 23.188 24.422 1 71.44 175 PRO A C 1
ATOM 1341 O O . PRO A 1 175 ? -19.375 22.844 25.609 1 71.44 175 PRO A O 1
ATOM 1344 N N . PRO A 1 176 ? -19.375 24.422 23.969 1 61.47 176 PRO A N 1
ATOM 1345 C CA . PRO A 1 176 ? -19.688 25.438 24.969 1 61.47 176 PRO A CA 1
ATOM 1346 C C . PRO A 1 176 ? -21.141 25.406 25.406 1 61.47 176 PRO A C 1
ATOM 1348 O O . PRO A 1 176 ? -21.984 24.781 24.75 1 61.47 176 PRO A O 1
ATOM 1351 N N . MET A 1 177 ? -21.484 25.922 26.594 1 51.91 177 MET A N 1
ATOM 1352 C CA . MET A 1 177 ? -22.828 25.969 27.156 1 51.91 177 MET A CA 1
ATOM 1353 C C . MET A 1 177 ? -23.812 26.562 26.172 1 51.91 177 MET A C 1
ATOM 1355 O O . MET A 1 177 ? -24.953 26.125 26.062 1 51.91 177 MET A O 1
ATOM 1359 N N . GLU A 1 178 ? -23.359 27.469 25.484 1 50.69 178 GLU A N 1
ATOM 1360 C CA . GLU A 1 178 ? -24.219 28.141 24.516 1 50.69 178 GLU A CA 1
ATOM 1361 C C . GLU A 1 178 ? -24.641 27.188 23.406 1 50.69 178 GLU A C 1
ATOM 1363 O O . GLU A 1 178 ? -25.719 27.344 22.828 1 50.69 178 GLU A O 1
ATOM 1368 N N . TYR A 1 179 ? -23.906 26.219 23.219 1 52.56 179 TYR A N 1
ATOM 1369 C CA . TYR A 1 179 ? -24.156 25.25 22.156 1 52.56 179 TYR A CA 1
ATOM 1370 C C . TYR A 1 179 ? -25.328 24.344 22.531 1 52.56 179 TYR A C 1
ATOM 1372 O O . TYR A 1 179 ? -26.141 23.984 21.672 1 52.56 179 TYR A O 1
ATOM 1380 N N . TYR A 1 180 ? -25.375 24 23.766 1 48.31 180 TYR A N 1
ATOM 1381 C CA . TYR A 1 180 ? -26.469 23.156 24.234 1 48.31 180 TYR A CA 1
ATOM 1382 C C . TYR A 1 180 ? -27.781 23.906 24.234 1 48.31 180 TYR A C 1
ATOM 1384 O O . TYR A 1 180 ? -28.844 23.312 24.047 1 48.31 180 TYR A O 1
ATOM 1392 N N . GLU A 1 181 ? -27.766 25.109 24.516 1 45.84 181 GLU A N 1
ATOM 1393 C CA . GLU A 1 181 ? -29 25.891 24.531 1 45.84 181 GLU A CA 1
ATOM 1394 C C . GLU A 1 181 ? -29.609 25.969 23.141 1 45.84 181 GLU A C 1
ATOM 1396 O O . GLU A 1 181 ? -30.828 26.031 23 1 45.84 181 GLU A O 1
ATOM 1401 N N . ILE A 1 182 ? -28.891 25.984 22.219 1 47.06 182 ILE A N 1
ATOM 1402 C CA . ILE A 1 182 ? -29.391 26.094 20.859 1 47.06 182 ILE A CA 1
ATOM 1403 C C . ILE A 1 182 ? -29.859 24.734 20.359 1 47.06 182 ILE A C 1
ATOM 1405 O O . ILE A 1 182 ? -30.891 24.625 19.688 1 47.06 182 ILE A O 1
ATOM 1409 N N . VAL A 1 183 ? -29.172 23.672 20.656 1 48.09 183 VAL A N 1
ATOM 1410 C CA . VAL A 1 183 ? -29.547 22.344 20.203 1 48.09 183 VAL A CA 1
ATOM 1411 C C . VAL A 1 183 ? -30.797 21.859 20.953 1 48.09 183 VAL A C 1
ATOM 1413 O O . VAL A 1 183 ? -31.625 21.141 20.391 1 48.09 183 VAL A O 1
ATOM 1416 N N . GLU A 1 184 ? -31.062 22.031 22.266 1 40.28 184 GLU A N 1
ATOM 1417 C CA . GLU A 1 184 ? -32.281 21.625 22.969 1 40.28 184 GLU A CA 1
ATOM 1418 C C . GLU A 1 184 ? -33.531 22.234 22.344 1 40.28 184 GLU A C 1
ATOM 1420 O O . GLU A 1 184 ? -34.594 21.625 22.328 1 40.28 184 GLU A O 1
ATOM 1425 N N . GLU A 1 185 ? -33.688 23.5 22.188 1 41.12 185 GLU A N 1
ATOM 1426 C CA . GLU A 1 185 ? -34.938 23.984 21.656 1 41.12 185 GLU A CA 1
ATOM 1427 C C . GLU A 1 185 ? -35.312 23.266 20.359 1 41.12 185 GLU A C 1
ATOM 1429 O O . GLU A 1 185 ? -36.469 22.953 20.109 1 41.12 185 GLU A O 1
ATOM 1434 N N . GLY A 1 186 ? -34.781 23.328 19.25 1 34.03 186 GLY A N 1
ATOM 1435 C CA . GLY A 1 186 ? -35.156 22.734 17.984 1 34.03 186 GLY A CA 1
ATOM 1436 C C . GLY A 1 186 ? -34.75 21.281 17.875 1 34.03 186 GLY A C 1
ATOM 1437 O O . GLY A 1 186 ? -35.312 20.531 17.078 1 34.03 186 GLY A O 1
ATOM 1438 N N . ALA A 1 187 ? -33.469 20.859 18.062 1 39.47 187 ALA A N 1
ATOM 1439 C CA . ALA A 1 187 ? -32.812 19.688 17.5 1 39.47 187 ALA A CA 1
ATOM 1440 C C . ALA A 1 187 ? -33 18.469 18.406 1 39.47 187 ALA A C 1
ATOM 1442 O O . ALA A 1 187 ? -32.219 17.531 18.375 1 39.47 187 ALA A O 1
ATOM 1443 N N . GLU A 1 188 ? -33.75 18.344 19.422 1 37.44 188 GLU A N 1
ATOM 1444 C CA . GLU A 1 188 ? -33.812 17.016 20.016 1 37.44 188 GLU A CA 1
ATOM 1445 C C . GLU A 1 188 ? -33.844 15.93 18.953 1 37.44 188 GLU A C 1
ATOM 1447 O O . GLU A 1 188 ? -33.219 14.875 19.125 1 37.44 188 GLU A O 1
ATOM 1452 N N . ILE A 1 189 ? -34.938 15.914 18.094 1 36.84 189 ILE A N 1
ATOM 1453 C CA . ILE A 1 189 ? -35.281 14.859 17.141 1 36.84 189 ILE A CA 1
ATOM 1454 C C . ILE A 1 189 ? -34.188 14.742 16.094 1 36.84 189 ILE A C 1
ATOM 1456 O O . ILE A 1 189 ? -33.812 13.633 15.703 1 36.84 189 ILE A O 1
ATOM 1460 N N . GLU A 1 190 ? -33.75 15.805 15.469 1 36.38 190 GLU A N 1
ATOM 1461 C CA . GLU A 1 190 ? -32.938 15.773 14.258 1 36.38 190 GLU A CA 1
ATOM 1462 C C . GLU A 1 190 ? -31.5 15.383 14.578 1 36.38 190 GLU A C 1
ATOM 1464 O O . GLU A 1 190 ? -30.781 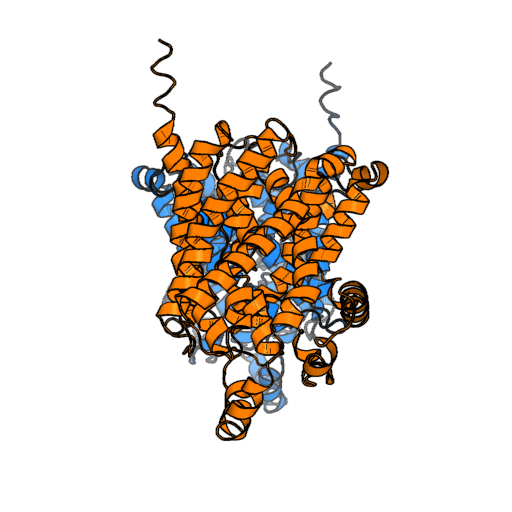14.859 13.719 1 36.38 190 GLU A O 1
ATOM 1469 N N . GLU A 1 191 ? -31.031 15.641 15.672 1 37.5 191 GLU A N 1
ATOM 1470 C CA . GLU A 1 191 ? -29.625 15.367 16 1 37.5 191 GLU A CA 1
ATOM 1471 C C . GLU A 1 191 ? -29.391 13.875 16.203 1 37.5 191 GLU A C 1
ATOM 1473 O O . GLU A 1 191 ? -28.328 13.352 15.82 1 37.5 191 GLU A O 1
ATOM 1478 N N . GLU A 1 192 ? -30.25 13.211 16.969 1 38.81 192 GLU A N 1
ATOM 1479 C CA . GLU A 1 192 ? -30.094 11.766 17.109 1 38.81 192 GLU A CA 1
ATOM 1480 C C . GLU A 1 192 ? -30.125 11.086 15.742 1 38.81 192 GLU A C 1
ATOM 1482 O O . GLU A 1 192 ? -29.359 10.148 15.484 1 38.81 192 GLU A O 1
ATOM 1487 N N . GLN A 1 193 ? -31.266 11.359 14.969 1 38.12 193 GLN A N 1
ATOM 1488 C CA . GLN A 1 193 ? -31.438 10.734 13.664 1 38.12 193 GLN A CA 1
ATOM 1489 C C . GLN A 1 193 ? -30.312 11.117 12.711 1 38.12 193 GLN A C 1
ATOM 1491 O O . GLN A 1 193 ? -29.891 10.305 11.891 1 38.12 193 GLN A O 1
ATOM 1496 N N . ALA A 1 194 ? -29.859 12.32 12.711 1 37 194 ALA A N 1
ATOM 1497 C CA . ALA A 1 194 ? -28.797 12.852 11.859 1 37 194 ALA A CA 1
ATOM 1498 C C . ALA A 1 194 ? -27.453 12.266 12.25 1 37 194 ALA A C 1
ATOM 1500 O O . ALA A 1 194 ? -26.594 12.039 11.391 1 37 194 ALA A O 1
ATOM 1501 N N . LEU A 1 195 ? -27.109 12.141 13.469 1 37.53 195 LEU A N 1
ATOM 1502 C CA . LEU A 1 195 ? -25.922 11.438 13.93 1 37.53 195 LEU A CA 1
ATOM 1503 C C . LEU A 1 195 ? -25.922 9.992 13.453 1 37.53 195 LEU A C 1
ATOM 1505 O O . LEU A 1 195 ? -24.859 9.438 13.148 1 37.53 195 LEU A O 1
ATOM 1509 N N . ASN A 1 196 ? -27.016 9.25 13.602 1 37.47 196 ASN A N 1
ATOM 1510 C CA . ASN A 1 196 ? -27.172 7.879 13.133 1 37.47 196 ASN A CA 1
ATOM 1511 C C . ASN A 1 196 ? -27.062 7.789 11.617 1 37.47 196 ASN A C 1
ATOM 1513 O O . ASN A 1 196 ? -26.578 6.793 11.078 1 37.47 196 ASN A O 1
ATOM 1517 N N . ASP A 1 197 ? -27.781 8.695 10.906 1 37.72 197 ASP A N 1
ATOM 1518 C CA . ASP A 1 197 ? -27.875 8.633 9.453 1 37.72 197 ASP A CA 1
ATOM 1519 C C . ASP A 1 197 ? -26.625 9.203 8.797 1 37.72 197 ASP A C 1
ATOM 1521 O O . ASP A 1 197 ? -26.484 9.141 7.574 1 37.72 197 ASP A O 1
ATOM 1525 N N . ILE A 1 198 ? -26.078 10.258 9.352 1 37.56 198 ILE A N 1
ATOM 1526 C CA . ILE A 1 198 ? -24.922 10.828 8.656 1 37.56 198 ILE A CA 1
ATOM 1527 C C . ILE A 1 198 ? -23.75 9.844 8.703 1 37.56 198 ILE A C 1
ATOM 1529 O O . ILE A 1 198 ? -23.219 9.562 9.781 1 37.56 198 ILE A O 1
ATOM 1533 N N . SER A 1 199 ? -23.703 9.016 7.863 1 42.25 199 SER A N 1
ATOM 1534 C CA . SER A 1 199 ? -22.531 8.188 7.582 1 42.25 199 SER A CA 1
ATOM 1535 C C . SER A 1 199 ? -21.234 8.898 7.973 1 42.25 199 SER A C 1
ATOM 1537 O O . SER A 1 199 ? -21.016 10.047 7.578 1 42.25 199 SER A O 1
ATOM 1539 N N . ARG A 1 200 ? -20.75 8.648 9.203 1 47.28 200 ARG A N 1
ATOM 1540 C CA . ARG A 1 200 ? -19.484 9.172 9.688 1 47.28 200 ARG A CA 1
ATOM 1541 C C . ARG A 1 200 ? -18.516 9.438 8.539 1 47.28 200 ARG A C 1
ATOM 1543 O O . ARG A 1 200 ? -18.312 8.578 7.684 1 47.28 200 ARG A O 1
ATOM 1550 N N . PRO A 1 201 ? -18.234 10.672 8.406 1 49.88 201 PRO A N 1
ATOM 1551 C CA . PRO A 1 201 ? -17.344 10.953 7.277 1 49.88 201 PRO A CA 1
ATOM 1552 C C . PRO A 1 201 ? -16.156 9.992 7.203 1 49.88 201 PRO A C 1
ATOM 1554 O O . PRO A 1 201 ? -15.633 9.578 8.234 1 49.88 201 PRO A O 1
ATOM 1557 N N . LEU A 1 202 ? -16.125 9.273 6.168 1 52.06 202 LEU A N 1
ATOM 1558 C CA . LEU A 1 202 ? -15.031 8.352 5.844 1 52.06 202 LEU A CA 1
ATOM 1559 C C . LEU A 1 202 ? -13.719 8.828 6.449 1 52.06 202 LEU A C 1
ATOM 1561 O O . LEU A 1 202 ? -12.891 8.016 6.863 1 52.06 202 LEU A O 1
ATOM 1565 N N . LEU A 1 203 ? -13.812 10.109 6.629 1 51.03 203 LEU A N 1
ATOM 1566 C CA . LEU A 1 203 ? -12.57 10.742 7.059 1 51.03 203 LEU A CA 1
ATOM 1567 C C . LEU A 1 203 ? -12.25 10.391 8.508 1 51.03 203 LEU A C 1
ATOM 1569 O O . LEU A 1 203 ? -11.094 10.102 8.836 1 51.03 203 LEU A O 1
ATOM 1573 N N . VAL A 1 204 ? -13.211 10.477 9.305 1 52.69 204 VAL A N 1
ATOM 1574 C CA . VAL A 1 204 ? -13.039 10.273 10.742 1 52.69 204 VAL A CA 1
ATOM 1575 C C . VAL A 1 204 ? -12.68 8.812 11.016 1 52.69 204 VAL A C 1
ATOM 1577 O O . VAL A 1 204 ? -11.773 8.539 11.805 1 52.69 204 VAL A O 1
ATOM 1580 N N . GLU A 1 205 ? -13.258 8.055 10.336 1 53.53 205 GLU A N 1
ATOM 1581 C CA . GLU A 1 205 ? -13.016 6.629 10.555 1 53.53 205 GLU A CA 1
ATOM 1582 C C . GLU A 1 205 ? -11.664 6.211 9.992 1 53.53 205 GLU A C 1
ATOM 1584 O O . GLU A 1 205 ? -11.039 5.266 10.484 1 53.53 205 GLU A O 1
ATOM 1589 N N . ALA A 1 206 ? -11.297 6.992 9.086 1 48.28 206 ALA A N 1
ATOM 1590 C CA . ALA A 1 206 ? -10.102 6.629 8.336 1 48.28 206 ALA A CA 1
ATOM 1591 C C . ALA A 1 206 ? -8.844 6.797 9.188 1 48.28 206 ALA A C 1
ATOM 1593 O O . ALA A 1 206 ? -7.91 5.996 9.094 1 48.28 206 ALA A O 1
ATOM 1594 N N . GLU A 1 207 ? -8.781 7.871 9.898 1 48.22 207 GLU A N 1
ATOM 1595 C CA . GLU A 1 207 ? -7.516 8.156 10.562 1 48.22 207 GLU A CA 1
ATOM 1596 C C . GLU A 1 207 ? -7.492 7.578 11.977 1 48.22 207 GLU A C 1
ATOM 1598 O O . GLU A 1 207 ? -6.426 7.246 12.5 1 48.22 207 GLU A O 1
ATOM 1603 N N . TRP A 1 208 ? -8.602 7.52 12.633 1 48.12 208 TRP A N 1
ATOM 1604 C CA . TRP A 1 208 ? -8.617 7.023 14.008 1 48.12 208 TRP A CA 1
ATOM 1605 C C . TRP A 1 208 ? -9.773 6.051 14.227 1 48.12 208 TRP A C 1
ATOM 1607 O O . TRP A 1 208 ? -10.75 6.379 14.906 1 48.12 208 TRP A O 1
ATOM 1617 N N . PRO A 1 209 ? -9.609 4.852 13.586 1 46.53 209 PRO A N 1
ATOM 1618 C CA . PRO A 1 209 ? -10.695 3.887 13.734 1 46.53 209 PRO A CA 1
ATOM 1619 C C . PRO A 1 209 ? -10.914 3.459 15.188 1 46.53 209 PRO A C 1
ATOM 1621 O O . PRO A 1 209 ? -9.945 3.324 15.945 1 46.53 209 PRO A O 1
ATOM 1624 N N . GLY A 1 210 ? -12.227 3.465 15.719 1 46.66 210 GLY A N 1
ATOM 1625 C CA . GLY A 1 210 ? -12.625 2.99 17.031 1 46.66 210 GLY A CA 1
ATOM 1626 C C . GLY A 1 210 ? -12.766 4.105 18.047 1 46.66 210 GLY A C 1
ATOM 1627 O O . GLY A 1 210 ? -13.016 3.85 19.234 1 46.66 210 GLY A O 1
ATOM 1628 N N . ILE A 1 211 ? -12.273 5.188 17.797 1 46.97 211 ILE A N 1
ATOM 1629 C CA . ILE A 1 211 ? -12.438 6.285 18.75 1 46.97 211 ILE A CA 1
ATOM 1630 C C . ILE A 1 211 ? -13.891 6.355 19.219 1 46.97 211 ILE A C 1
ATOM 1632 O O . ILE A 1 211 ? -14.164 6.711 20.359 1 46.97 211 ILE A O 1
ATOM 1636 N N . GLU A 1 212 ? -14.75 6.023 18.391 1 48.72 212 GLU A N 1
ATOM 1637 C CA . GLU A 1 212 ? -16.141 6.105 18.828 1 48.72 212 GLU A CA 1
ATOM 1638 C C . GLU A 1 212 ? -16.406 5.16 20 1 48.72 212 GLU A C 1
ATOM 1640 O O . GLU A 1 212 ? -17.25 5.445 20.859 1 48.72 212 GLU A O 1
ATOM 1645 N N . ASP A 1 213 ? -15.906 3.961 19.859 1 45.22 213 ASP A N 1
ATOM 1646 C CA . ASP A 1 213 ? -16.297 3.068 20.938 1 45.22 213 ASP A CA 1
ATOM 1647 C C . ASP A 1 213 ? -15.867 3.633 22.297 1 45.22 213 ASP A C 1
ATOM 1649 O O . ASP A 1 213 ? -16.25 3.105 23.344 1 45.22 213 ASP A O 1
ATOM 1653 N N . LYS A 1 214 ? -15.07 4.652 22.219 1 41.94 214 LYS A N 1
ATOM 1654 C CA . LYS A 1 214 ? -14.633 5.16 23.516 1 41.94 214 LYS A CA 1
ATOM 1655 C C . LYS A 1 214 ? -15.398 6.426 23.906 1 41.94 214 LYS A C 1
ATOM 1657 O O . LYS A 1 214 ? -14.844 7.324 24.531 1 41.94 214 LYS A O 1
ATOM 1662 N N . GLU A 1 215 ? -16.484 6.629 23.312 1 41.62 215 GLU A N 1
ATOM 1663 C CA . GLU A 1 215 ? -17.359 7.66 23.859 1 41.62 215 GLU A CA 1
ATOM 1664 C C . GLU A 1 215 ? -17.453 7.551 25.375 1 41.62 215 GLU A C 1
ATOM 1666 O O . GLU A 1 215 ? -18.047 6.605 25.906 1 41.62 215 GLU A O 1
ATOM 1671 N N . THR A 1 216 ? -16.484 7.828 26.016 1 36.66 216 THR A N 1
ATOM 1672 C CA . THR A 1 216 ? -16.625 7.859 27.469 1 36.66 216 THR A CA 1
ATOM 1673 C C . THR A 1 216 ? -17.797 8.75 27.891 1 36.66 216 THR A C 1
ATOM 1675 O O . THR A 1 216 ? -18.031 9.797 27.281 1 36.66 216 THR A O 1
ATOM 1678 N N . GLU A 1 217 ? -18.719 8.281 28.562 1 38.47 217 GLU A N 1
ATOM 1679 C CA . GLU A 1 217 ? -19.781 8.969 29.297 1 38.47 217 GLU A CA 1
ATOM 1680 C C . GLU A 1 217 ? -19.312 10.352 29.766 1 38.47 217 GLU A C 1
ATOM 1682 O O . GLU A 1 217 ? -20.125 11.281 29.844 1 38.47 217 GLU A O 1
ATOM 1687 N N . HIS A 1 218 ? -18.141 10.5 30.109 1 35.38 218 HIS A N 1
ATOM 1688 C CA . HIS A 1 218 ? -17.703 11.75 30.719 1 35.38 218 HIS A CA 1
ATOM 1689 C C . HIS A 1 218 ? -17.531 12.844 29.672 1 35.38 218 HIS A C 1
ATOM 1691 O O . HIS A 1 218 ? -17.312 14.008 30.016 1 35.38 218 HIS A O 1
ATOM 1697 N N . SER A 1 219 ? -17.469 12.492 28.453 1 38.91 219 SER A N 1
ATOM 1698 C CA . SER A 1 219 ? -17.203 13.477 27.406 1 38.91 219 SER A CA 1
ATOM 1699 C C . SER A 1 219 ? -18.422 14.367 27.172 1 38.91 219 SER A C 1
ATOM 1701 O O . SER A 1 219 ? -18.344 15.367 26.469 1 38.91 219 SER A O 1
ATOM 1703 N N . LYS A 1 220 ? -19.562 13.875 27.578 1 42.66 220 LYS A N 1
ATOM 1704 C CA . LYS A 1 220 ? -20.75 14.695 27.375 1 42.66 220 LYS A CA 1
ATOM 1705 C C . LYS A 1 220 ? -20.938 15.672 28.531 1 42.66 220 LYS A C 1
ATOM 1707 O O . LYS A 1 220 ? -21.906 16.453 28.547 1 42.66 220 LYS A O 1
ATOM 1712 N N . THR A 1 221 ? -20.188 15.492 29.672 1 34.28 221 THR A N 1
ATOM 1713 C CA . THR A 1 221 ? -20.5 16.391 30.781 1 34.28 221 THR A CA 1
ATOM 1714 C C . THR A 1 221 ? -19.672 17.672 30.688 1 34.28 221 THR A C 1
ATOM 1716 O O . THR A 1 221 ? -18.484 17.625 30.406 1 34.28 221 THR A O 1
ATOM 1719 N N . PRO A 1 222 ? -20.281 18.828 30.625 1 36.03 222 PRO A N 1
ATOM 1720 C CA . PRO A 1 222 ? -19.672 20.156 30.625 1 36.03 222 PRO A CA 1
ATOM 1721 C C . PRO A 1 222 ? -18.641 20.344 31.75 1 36.03 222 PRO A C 1
ATOM 1723 O O . PRO A 1 222 ? -19 20.719 32.875 1 36.03 222 PRO A O 1
ATOM 1726 N N . PHE A 1 223 ? -17.875 19.484 31.922 1 35.94 223 PHE A N 1
ATOM 1727 C CA . PHE A 1 223 ? -16.984 19.547 33.062 1 35.94 223 PHE A CA 1
ATOM 1728 C C . PHE A 1 223 ? -16.203 20.859 33.094 1 35.94 223 PHE A C 1
ATOM 1730 O O . PHE A 1 223 ? -15.953 21.438 34.156 1 35.94 223 PHE A O 1
ATOM 1737 N N . ILE A 1 224 ? -15.961 21.391 31.906 1 37.28 224 ILE A N 1
ATOM 1738 C CA . ILE A 1 224 ? -15.016 22.5 31.922 1 37.28 224 ILE A CA 1
ATOM 1739 C C . ILE A 1 224 ? -15.719 23.781 32.375 1 37.28 224 ILE A C 1
ATOM 1741 O O . ILE A 1 224 ? -15.078 24.812 32.594 1 37.28 224 ILE A O 1
ATOM 1745 N N . ALA A 1 225 ? -17.016 23.922 32.188 1 35.59 225 ALA A N 1
ATOM 1746 C CA . ALA A 1 225 ? -17.578 25.172 32.688 1 35.59 225 ALA A CA 1
ATOM 1747 C C . ALA A 1 225 ? -17.125 25.453 34.094 1 35.59 225 ALA A C 1
ATOM 1749 O O . ALA A 1 225 ? -16.922 26.609 34.5 1 35.59 225 ALA A O 1
ATOM 1750 N N . ARG A 1 226 ? -17.031 24.391 34.906 1 34.31 226 ARG A N 1
ATOM 1751 C CA . ARG A 1 226 ? -16.766 24.656 36.312 1 34.31 226 ARG A CA 1
ATOM 1752 C C . ARG A 1 226 ? -15.312 25.078 36.531 1 34.31 226 ARG A C 1
ATOM 1754 O O . ARG A 1 226 ? -15.023 25.891 37.406 1 34.31 226 ARG A O 1
ATOM 1761 N N . ILE A 1 227 ? -14.383 24.406 35.781 1 34.41 227 ILE A N 1
ATOM 1762 C CA . ILE A 1 227 ? -12.984 24.547 36.156 1 34.41 227 ILE A CA 1
ATOM 1763 C C . ILE A 1 227 ? -12.438 25.875 35.656 1 34.41 227 ILE A C 1
ATOM 1765 O O . ILE A 1 227 ? -11.398 26.359 36.094 1 34.41 227 ILE A O 1
ATOM 1769 N N . PHE A 1 228 ? -12.859 26.391 34.562 1 35.44 228 PHE A N 1
ATOM 1770 C CA . PHE A 1 228 ? -12.18 27.562 34.031 1 35.44 228 PHE A CA 1
ATOM 1771 C C . PHE A 1 228 ? -12.367 28.75 34.969 1 35.44 228 PHE A C 1
ATOM 1773 O O . PHE A 1 228 ? -12.031 29.891 34.625 1 35.44 228 PHE A O 1
ATOM 1780 N N . LYS A 1 229 ? -13.148 28.766 35.938 1 36.53 229 LYS A N 1
ATOM 1781 C CA . LYS A 1 229 ? -13.055 29.938 36.812 1 36.53 229 LYS A CA 1
ATOM 1782 C C . LYS A 1 229 ? -11.625 30.156 37.281 1 36.53 229 LYS A C 1
ATOM 1784 O O . LYS A 1 229 ? -11 31.172 36.969 1 36.53 229 LYS A O 1
ATOM 1789 N N . SER A 1 230 ? -11.18 30.391 38.656 1 35.44 230 SER A N 1
ATOM 1790 C CA . SER A 1 230 ? -10.062 31.062 39.281 1 35.44 230 SER A CA 1
ATOM 1791 C C . SER A 1 230 ? -8.789 30.234 39.188 1 35.44 230 SER A C 1
ATOM 1793 O O . SER A 1 230 ? -7.754 30.609 39.75 1 35.44 230 SER A O 1
ATOM 1795 N N . ILE A 1 231 ? -8.797 28.859 39.125 1 38.41 231 ILE A N 1
ATOM 1796 C CA . ILE A 1 231 ? -7.645 28.203 39.719 1 38.41 231 ILE A CA 1
ATOM 1797 C C . ILE A 1 231 ? -6.477 28.219 38.75 1 38.41 231 ILE A C 1
ATOM 1799 O O . ILE A 1 231 ? -6.676 28.312 37.531 1 38.41 231 ILE A O 1
ATOM 1803 N N . SER A 1 232 ? -5.137 27.984 39.219 1 41.22 232 SER A N 1
ATOM 1804 C CA . SER A 1 232 ? -3.771 28.078 38.719 1 41.22 232 SER A CA 1
ATOM 1805 C C . SER A 1 232 ? -3.578 27.188 37.5 1 41.22 232 SER A C 1
ATOM 1807 O O . SER A 1 232 ? -4.207 26.141 37.375 1 41.22 232 SER A O 1
ATOM 1809 N N . VAL A 1 233 ? -3.119 27.703 36.375 1 46.44 233 VAL A N 1
ATOM 1810 C CA . VAL A 1 233 ? -2.732 27.094 35.125 1 46.44 233 VAL A CA 1
ATOM 1811 C C . VAL A 1 233 ? -2.15 25.703 35.375 1 46.44 233 VAL A C 1
ATOM 1813 O O . VAL A 1 233 ? -2.436 24.75 34.656 1 46.44 233 VAL A O 1
ATOM 1816 N N . VAL A 1 234 ? -1.382 25.641 36.5 1 47.47 234 VAL A N 1
ATOM 1817 C CA . VAL A 1 234 ? -0.672 24.406 36.812 1 47.47 234 VAL A CA 1
ATOM 1818 C C . VAL A 1 234 ? -1.674 23.328 37.188 1 47.47 234 VAL A C 1
ATOM 1820 O O . VAL A 1 234 ? -1.528 22.172 36.781 1 47.47 234 VAL A O 1
ATOM 1823 N N . ARG A 1 235 ? -2.623 23.641 38.031 1 48.72 235 ARG A N 1
ATOM 1824 C CA . ARG A 1 235 ? -3.605 22.656 38.438 1 48.72 235 ARG A CA 1
ATOM 1825 C C . ARG A 1 235 ? -4.449 22.172 37.25 1 48.72 235 ARG A C 1
ATOM 1827 O O . ARG A 1 235 ? -4.84 21.016 37.219 1 48.72 235 ARG A O 1
ATOM 1834 N N . ARG A 1 236 ? -4.625 23 36.312 1 48.28 236 ARG A N 1
ATOM 1835 C CA . ARG A 1 236 ? -5.383 22.672 35.094 1 48.28 236 ARG A CA 1
ATOM 1836 C C . ARG A 1 236 ? -4.633 21.656 34.25 1 48.28 236 ARG A C 1
ATOM 1838 O O . ARG A 1 236 ? -5.23 20.703 33.75 1 48.28 236 ARG A O 1
ATOM 1845 N N . ILE A 1 237 ? -3.383 22 34.219 1 51.91 237 ILE A N 1
ATOM 1846 C CA . ILE A 1 237 ? -2.551 21.078 33.438 1 51.91 237 ILE A CA 1
ATOM 1847 C C . ILE A 1 237 ? -2.566 19.703 34.094 1 51.91 237 ILE A C 1
ATOM 1849 O O . ILE A 1 237 ? -2.631 18.688 33.406 1 51.91 237 ILE A O 1
ATOM 1853 N N . ARG A 1 238 ? -2.488 19.734 35.438 1 49.28 238 ARG A N 1
ATOM 1854 C CA . ARG A 1 238 ? -2.48 18.469 36.156 1 49.28 238 ARG A CA 1
ATOM 1855 C C . ARG A 1 238 ? -3.799 17.719 35.969 1 49.28 238 ARG A C 1
ATOM 1857 O O . ARG A 1 238 ? -3.809 16.5 35.812 1 49.28 238 ARG A O 1
ATOM 1864 N N . ILE A 1 239 ? -4.859 18.344 36.062 1 50.88 239 ILE A N 1
ATOM 1865 C CA . ILE A 1 239 ? -6.164 17.688 35.969 1 50.88 239 ILE A CA 1
ATOM 1866 C C . ILE A 1 239 ? -6.363 17.172 34.531 1 50.88 239 ILE A C 1
ATOM 1868 O O . ILE A 1 239 ? -6.871 16.062 34.344 1 50.88 239 ILE A O 1
ATOM 1872 N N . VAL A 1 240 ? -6.02 18.062 33.656 1 52.5 240 VAL A N 1
ATOM 1873 C CA . VAL A 1 240 ? -6.145 17.641 32.281 1 52.5 240 VAL A CA 1
ATOM 1874 C C . VAL A 1 240 ? -5.277 16.406 32.031 1 52.5 240 VAL A C 1
ATOM 1876 O O . VAL A 1 240 ? -5.695 15.477 31.328 1 52.5 240 VAL A O 1
ATOM 1879 N N . ALA A 1 241 ? -4.07 16.562 32.625 1 51.88 241 ALA A N 1
ATOM 1880 C CA . ALA A 1 241 ? -3.166 15.422 32.5 1 51.88 241 ALA A CA 1
ATOM 1881 C C . ALA A 1 241 ? -3.771 14.18 33.156 1 51.88 241 ALA A C 1
ATOM 1883 O O . ALA A 1 241 ? -3.572 13.062 32.656 1 51.88 241 ALA A O 1
ATOM 1884 N N . GLU A 1 242 ? -4.332 14.398 34.219 1 52 242 GLU A N 1
ATOM 1885 C CA . GLU A 1 242 ? -4.918 13.266 34.938 1 52 242 GLU A CA 1
ATOM 1886 C C . GLU A 1 242 ? -6.129 12.711 34.219 1 52 242 GLU A C 1
ATOM 1888 O O . GLU A 1 242 ? -6.414 11.516 34.281 1 52 242 GLU A O 1
ATOM 1893 N N . GLN A 1 243 ? -6.836 13.57 33.656 1 48.41 243 GLN A N 1
ATOM 1894 C CA . GLN A 1 243 ? -8.07 13.094 33.031 1 48.41 243 GLN A CA 1
ATOM 1895 C C . GLN A 1 243 ? -7.824 12.688 31.578 1 48.41 243 GLN A C 1
ATOM 1897 O O . GLN A 1 243 ? -8.711 12.117 30.922 1 48.41 243 GLN A O 1
ATOM 1902 N N . THR A 1 244 ? -6.723 13.133 31.125 1 51.19 244 THR A N 1
ATOM 1903 C CA . THR A 1 244 ? -6.43 12.773 29.75 1 51.19 244 THR A CA 1
ATOM 1904 C C . THR A 1 244 ? -6.074 11.297 29.641 1 51.19 244 THR A C 1
ATOM 1906 O O . THR A 1 244 ? -5.117 10.828 30.266 1 51.19 244 THR A O 1
ATOM 1909 N N . PRO A 1 245 ? -6.922 10.492 29.234 1 53 245 PRO A N 1
ATOM 1910 C CA . PRO A 1 245 ? -6.645 9.055 29.156 1 53 245 PRO A CA 1
ATOM 1911 C C . PRO A 1 245 ? -5.328 8.742 28.453 1 53 245 PRO A C 1
ATOM 1913 O O . PRO A 1 245 ? -5.203 8.969 27.234 1 53 245 PRO A O 1
ATOM 1916 N N . LEU A 1 246 ? -4.18 8.75 29.203 1 55.41 246 LEU A N 1
ATOM 1917 C CA . LEU A 1 246 ? -2.857 8.336 28.734 1 55.41 246 LEU A CA 1
ATOM 1918 C C . LEU A 1 246 ? -2.957 7.129 27.812 1 55.41 246 LEU A C 1
ATOM 1920 O O . LEU A 1 246 ? -2.141 6.973 26.906 1 55.41 246 LEU A O 1
ATOM 1924 N N . GLN A 1 247 ? -3.926 6.293 28.047 1 56.81 247 GLN A N 1
ATOM 1925 C CA . GLN A 1 247 ? -4.09 5.082 27.25 1 56.81 247 GLN A CA 1
ATOM 1926 C C . GLN A 1 247 ? -4.414 5.414 25.797 1 56.81 247 GLN A C 1
ATOM 1928 O O . GLN A 1 247 ? -4.09 4.645 24.891 1 56.81 247 GLN A O 1
ATOM 1933 N N . HIS A 1 248 ? -4.879 6.633 25.641 1 61.03 248 HIS A N 1
ATOM 1934 C CA . HIS A 1 248 ? -5.242 6.992 24.281 1 61.03 248 HIS A CA 1
ATOM 1935 C C . HIS A 1 248 ? -4.059 7.613 23.547 1 61.03 248 HIS A C 1
ATOM 1937 O O . HIS A 1 248 ? -4.047 7.66 22.312 1 61.03 248 HIS A O 1
ATOM 1943 N N . ILE A 1 249 ? -3.07 7.945 24.344 1 65.5 249 ILE A N 1
ATOM 1944 C CA . ILE A 1 249 ? -1.868 8.516 23.75 1 65.5 249 ILE A CA 1
ATOM 1945 C C . ILE A 1 249 ? -1.021 7.406 23.125 1 65.5 249 ILE A C 1
ATOM 1947 O O . ILE A 1 249 ? -0.329 7.625 22.125 1 65.5 249 ILE A O 1
ATOM 1951 N N . LEU A 1 250 ? -1.207 6.23 23.656 1 76.25 250 LEU A N 1
ATOM 1952 C CA . LEU A 1 250 ? -0.385 5.129 23.172 1 76.25 250 LEU A CA 1
ATOM 1953 C C . LEU A 1 250 ? -1.042 4.449 21.969 1 76.25 250 LEU A C 1
ATOM 1955 O O . LEU A 1 250 ? -1.352 3.256 22.031 1 76.25 250 LEU A O 1
ATOM 1959 N N . GLN A 1 251 ? -1.153 5.234 20.984 1 77.31 251 GLN A N 1
ATOM 1960 C CA . GLN A 1 251 ? -1.649 4.734 19.703 1 77.31 251 GLN A CA 1
ATOM 1961 C C . GLN A 1 251 ? -0.546 4.023 18.922 1 77.31 251 GLN A C 1
ATOM 1963 O O . GLN A 1 251 ? 0.638 4.184 19.219 1 77.31 251 GLN A O 1
ATOM 1968 N N . PRO A 1 252 ? -0.928 3.227 17.984 1 83.38 252 PRO A N 1
ATOM 1969 C CA . PRO A 1 252 ? 0.052 2.42 17.25 1 83.38 252 PRO A CA 1
ATOM 1970 C C . PRO A 1 252 ? 1.201 3.254 16.688 1 83.38 252 PRO A C 1
ATOM 1972 O O . PRO A 1 252 ? 2.369 2.895 16.859 1 83.38 252 PRO A O 1
ATOM 1975 N N . PRO A 1 253 ? 0.92 4.395 16.094 1 84.75 253 PRO A N 1
ATOM 1976 C CA . PRO A 1 253 ? 2.049 5.18 15.586 1 84.75 253 PRO A CA 1
ATOM 1977 C C . PRO A 1 253 ? 2.967 5.676 16.703 1 84.75 253 PRO A C 1
ATOM 1979 O O . PRO A 1 253 ? 4.184 5.742 16.516 1 84.75 253 PRO A O 1
ATOM 1982 N N . THR A 1 254 ? 2.389 6.035 17.828 1 84.69 254 THR A N 1
ATOM 1983 C CA . THR A 1 254 ? 3.182 6.5 18.969 1 84.69 254 THR A CA 1
ATOM 1984 C C . THR A 1 254 ? 4.027 5.363 19.547 1 84.69 254 THR A C 1
ATOM 1986 O O . THR A 1 254 ? 5.191 5.562 19.891 1 84.69 254 THR A O 1
ATOM 1989 N N . ILE A 1 255 ? 3.439 4.219 19.609 1 87.88 255 ILE A N 1
ATOM 1990 C CA . ILE A 1 255 ? 4.168 3.053 20.094 1 87.88 255 ILE A CA 1
ATOM 1991 C C . ILE A 1 255 ? 5.332 2.744 19.156 1 87.88 255 ILE A C 1
ATOM 1993 O O . ILE A 1 255 ? 6.438 2.441 19.609 1 87.88 255 ILE A O 1
ATOM 1997 N N . ALA A 1 256 ? 5.059 2.826 17.906 1 91.38 256 ALA A N 1
ATOM 1998 C CA . ALA A 1 256 ? 6.098 2.58 16.906 1 91.38 256 ALA A CA 1
ATOM 1999 C C . ALA A 1 256 ? 7.242 3.578 17.047 1 91.38 256 ALA A C 1
ATOM 2001 O O . ALA A 1 256 ? 8.414 3.207 16.953 1 91.38 256 ALA A O 1
ATOM 2002 N N . SER A 1 257 ? 6.902 4.816 17.297 1 89.12 257 SER A N 1
ATOM 2003 C CA . SER A 1 257 ? 7.922 5.848 17.484 1 89.12 257 SER A CA 1
ATOM 2004 C C . SER A 1 257 ? 8.766 5.578 18.719 1 89.12 257 SER A C 1
ATOM 2006 O O . SER A 1 257 ? 9.992 5.711 18.688 1 89.12 257 SER A O 1
ATOM 2008 N N . LEU A 1 258 ? 8.102 5.238 19.781 1 88.31 258 LEU A N 1
ATOM 2009 C CA . LEU A 1 258 ? 8.82 4.957 21.031 1 88.31 258 LEU A CA 1
ATOM 2010 C C . LEU A 1 258 ? 9.742 3.756 20.859 1 88.31 258 LEU A C 1
ATOM 2012 O O . LEU A 1 258 ? 10.898 3.791 21.297 1 88.31 258 LEU A O 1
ATOM 2016 N N . LEU A 1 259 ? 9.242 2.744 20.219 1 92.25 259 LEU A N 1
ATOM 2017 C CA . LEU A 1 259 ? 10.055 1.559 19.969 1 92.25 259 LEU A CA 1
ATOM 2018 C C . LEU A 1 259 ? 11.234 1.89 19.062 1 92.25 259 LEU A C 1
ATOM 2020 O O . LEU A 1 259 ? 12.344 1.394 19.281 1 92.25 259 LEU A O 1
ATOM 2024 N N . ALA A 1 260 ? 10.977 2.67 18.062 1 92.88 260 ALA A N 1
ATOM 2025 C CA . ALA A 1 260 ? 12.047 3.09 17.141 1 92.88 260 ALA A CA 1
ATOM 2026 C C . ALA A 1 260 ? 13.133 3.855 17.891 1 92.88 260 ALA A C 1
ATOM 2028 O O . ALA A 1 260 ? 14.328 3.627 17.672 1 92.88 260 ALA A O 1
ATOM 2029 N N . ILE A 1 261 ? 12.734 4.727 18.797 1 90 261 ILE A N 1
ATOM 2030 C CA . ILE A 1 261 ? 13.68 5.539 19.562 1 90 261 ILE A CA 1
ATOM 2031 C C . ILE A 1 261 ? 14.469 4.652 20.516 1 90 261 ILE A C 1
ATOM 2033 O O . ILE A 1 261 ? 15.695 4.754 20.594 1 90 261 ILE A O 1
ATOM 2037 N N . ILE A 1 262 ? 13.812 3.73 21.156 1 92.5 262 ILE A N 1
ATOM 2038 C CA . ILE A 1 262 ? 14.461 2.846 22.125 1 92.5 262 ILE A CA 1
ATOM 2039 C C . ILE A 1 262 ? 15.469 1.948 21.406 1 92.5 262 ILE A C 1
ATOM 2041 O O . ILE A 1 262 ? 16.625 1.852 21.812 1 92.5 262 ILE A O 1
ATOM 2045 N N . ILE A 1 263 ? 15.078 1.367 20.359 1 92.06 263 ILE A N 1
ATOM 2046 C CA . ILE A 1 263 ? 15.938 0.447 19.625 1 92.06 263 ILE A CA 1
ATOM 2047 C C . ILE A 1 263 ? 17.047 1.227 18.922 1 92.06 263 ILE A C 1
ATOM 2049 O O . ILE A 1 263 ? 18.203 0.781 18.891 1 92.06 263 ILE A O 1
ATOM 2053 N N . GLY A 1 264 ? 16.719 2.379 18.375 1 89.62 264 GLY A N 1
ATOM 2054 C CA . GLY A 1 264 ? 17.688 3.186 17.641 1 89.62 264 GLY A CA 1
ATOM 2055 C C . GLY A 1 264 ? 18.75 3.803 18.531 1 89.62 264 GLY A C 1
ATOM 2056 O O . GLY A 1 264 ? 19.875 4.039 18.094 1 89.62 264 GLY A O 1
ATOM 2057 N N . MET A 1 265 ? 18.469 4.004 19.812 1 90.31 265 MET A N 1
ATOM 2058 C CA . MET A 1 265 ? 19.375 4.684 20.734 1 90.31 265 MET A CA 1
ATOM 2059 C C . MET A 1 265 ? 20.328 3.695 21.375 1 90.31 265 MET A C 1
ATOM 2061 O O . MET A 1 265 ? 21.359 4.094 21.953 1 90.31 265 MET A O 1
ATOM 2065 N N . VAL A 1 266 ? 20 2.412 21.312 1 91.81 266 VAL A N 1
ATOM 2066 C CA . VAL A 1 266 ? 20.844 1.365 21.859 1 91.81 266 VAL A CA 1
ATOM 2067 C C . VAL A 1 266 ? 21.578 0.641 20.734 1 91.81 266 VAL A C 1
ATOM 2069 O O . VAL A 1 266 ? 20.984 -0.168 20.016 1 91.81 266 VAL A O 1
ATOM 2072 N N . PRO A 1 267 ? 22.859 0.847 20.656 1 89.75 267 PRO A N 1
ATOM 2073 C CA . PRO A 1 267 ? 23.625 0.307 19.531 1 89.75 267 PRO A CA 1
ATOM 2074 C C . PRO A 1 267 ? 23.5 -1.21 19.406 1 89.75 267 PRO A C 1
ATOM 2076 O O . PRO A 1 267 ? 23.422 -1.735 18.297 1 89.75 267 PRO A O 1
ATOM 2079 N N . GLN A 1 268 ? 23.438 -1.906 20.531 1 90.88 268 GLN A N 1
ATOM 2080 C CA . GLN A 1 268 ? 23.328 -3.361 20.5 1 90.88 268 GLN A CA 1
ATOM 2081 C C . GLN A 1 268 ? 22 -3.807 19.906 1 90.88 268 GLN A C 1
ATOM 2083 O O . GLN A 1 268 ? 21.953 -4.773 19.141 1 90.88 268 GLN A O 1
ATOM 2088 N N . LEU A 1 269 ? 21 -3.096 20.266 1 91.94 269 LEU A N 1
ATOM 2089 C CA . LEU A 1 269 ? 19.688 -3.422 19.734 1 91.94 269 LEU A CA 1
ATOM 2090 C C . LEU A 1 269 ? 19.562 -3.004 18.281 1 91.94 269 LEU A C 1
ATOM 2092 O O . LEU A 1 269 ? 18.969 -3.719 17.469 1 91.94 269 LEU A O 1
ATOM 2096 N N . LYS A 1 270 ? 20.078 -1.908 17.984 1 92 270 LYS A N 1
ATOM 2097 C CA . LYS A 1 270 ? 20.031 -1.404 16.609 1 92 270 LYS A CA 1
ATOM 2098 C C . LYS A 1 270 ? 20.719 -2.367 15.648 1 92 270 LYS A C 1
ATOM 2100 O O . LYS A 1 270 ? 20.25 -2.576 14.523 1 92 270 LYS A O 1
ATOM 2105 N N . ALA A 1 271 ? 21.766 -2.963 16.094 1 91 271 ALA A N 1
ATOM 2106 C CA . ALA A 1 271 ? 22.547 -3.879 15.266 1 91 271 ALA A CA 1
ATOM 2107 C C . ALA A 1 271 ? 21.781 -5.168 15 1 91 271 ALA A C 1
ATOM 2109 O O . ALA A 1 271 ? 22.062 -5.883 14.031 1 91 271 ALA A O 1
ATOM 2110 N N . LEU A 1 272 ? 20.859 -5.383 15.844 1 91.62 272 LEU A N 1
ATOM 2111 C CA . LEU A 1 272 ? 20.062 -6.59 15.688 1 91.62 272 LEU A CA 1
ATOM 2112 C C . LEU A 1 272 ? 19.016 -6.406 14.609 1 91.62 272 LEU A C 1
ATOM 2114 O O . LEU A 1 272 ? 18.641 -7.367 13.93 1 91.62 272 LEU A O 1
ATOM 2118 N N . PHE A 1 273 ? 18.547 -5.203 14.406 1 91.5 273 PHE A N 1
ATOM 2119 C CA . PHE A 1 273 ? 17.391 -4.984 13.555 1 91.5 273 PHE A CA 1
ATOM 2120 C C . PHE A 1 273 ? 17.781 -4.242 12.281 1 91.5 273 PHE A C 1
ATOM 2122 O O . PHE A 1 273 ? 17.125 -4.379 11.242 1 91.5 273 PHE A O 1
ATOM 2129 N N . PHE A 1 274 ? 18.797 -3.463 12.406 1 89.25 274 PHE A N 1
ATOM 2130 C CA . PHE A 1 274 ? 19.156 -2.596 11.289 1 89.25 274 PHE A CA 1
ATOM 2131 C C . PHE A 1 274 ? 20.578 -2.855 10.836 1 89.25 274 PHE A C 1
ATOM 2133 O O . PHE A 1 274 ? 21.469 -3.107 11.664 1 89.25 274 PHE A O 1
ATOM 2140 N N . GLY A 1 275 ? 20.766 -2.879 9.484 1 81 275 GLY A N 1
ATOM 2141 C CA . GLY A 1 275 ? 22.094 -3.109 8.93 1 81 275 GLY A CA 1
ATOM 2142 C C . GLY A 1 275 ? 22.125 -4.246 7.926 1 81 275 GLY A C 1
ATOM 2143 O O . GLY A 1 275 ? 21.172 -5.031 7.836 1 81 275 GLY A O 1
ATOM 2144 N N . TYR A 1 276 ? 23.141 -4.309 7.145 1 72.19 276 TYR A N 1
ATOM 2145 C CA . TYR A 1 276 ? 23.266 -5.266 6.051 1 72.19 276 TYR A CA 1
ATOM 2146 C C . TYR A 1 276 ? 23.328 -6.691 6.578 1 72.19 276 TYR A C 1
ATOM 2148 O O . TYR A 1 276 ? 22.703 -7.594 6.012 1 72.19 276 TYR A O 1
ATOM 2156 N N . ASP A 1 277 ? 23.906 -6.914 7.707 1 75.12 277 ASP A N 1
ATOM 2157 C CA . ASP A 1 277 ? 24.094 -8.273 8.195 1 75.12 277 ASP A CA 1
ATOM 2158 C C . ASP A 1 277 ? 23.375 -8.477 9.531 1 75.12 277 ASP A C 1
ATOM 2160 O O . ASP A 1 277 ? 23.781 -9.312 10.344 1 75.12 277 ASP A O 1
ATOM 2164 N N . ALA A 1 278 ? 22.344 -7.777 9.633 1 85.5 278 ALA A N 1
ATOM 2165 C CA . ALA A 1 278 ? 21.641 -7.918 10.906 1 85.5 278 ALA A CA 1
ATOM 2166 C C . ALA A 1 278 ? 20.844 -9.219 10.945 1 85.5 278 ALA A C 1
ATOM 2168 O O . ALA A 1 278 ? 20.203 -9.594 9.969 1 85.5 278 ALA A O 1
ATOM 2169 N N . PRO A 1 279 ? 20.906 -9.953 12.055 1 85.5 279 PRO A N 1
ATOM 2170 C CA . PRO A 1 279 ? 20.219 -11.242 12.172 1 85.5 279 PRO A CA 1
ATOM 2171 C C . PRO A 1 279 ? 18.703 -11.133 12 1 85.5 279 PRO A C 1
ATOM 2173 O O . PRO A 1 279 ? 18.062 -12.055 11.492 1 85.5 279 PRO A O 1
ATOM 2176 N N . LEU A 1 280 ? 18.156 -10.031 12.43 1 90 280 LEU A N 1
ATOM 2177 C CA . LEU A 1 280 ? 16.719 -9.852 12.328 1 90 280 LEU A CA 1
ATOM 2178 C C . LEU A 1 280 ? 16.359 -8.867 11.219 1 90 280 LEU A C 1
ATOM 2180 O O . LEU A 1 280 ? 15.312 -8.219 11.273 1 90 280 LEU A O 1
ATOM 2184 N N . SER A 1 281 ? 17.203 -8.766 10.227 1 88.38 281 SER A N 1
ATOM 2185 C CA . SER A 1 281 ? 17 -7.832 9.125 1 88.38 281 SER A CA 1
ATOM 2186 C C . SER A 1 281 ? 15.75 -8.172 8.328 1 88.38 281 SER A C 1
ATOM 2188 O O . SER A 1 281 ? 15.117 -7.289 7.746 1 88.38 281 SER A O 1
ATOM 2190 N N . PHE A 1 282 ? 15.359 -9.484 8.336 1 89.88 282 PHE A N 1
ATOM 2191 C CA . PHE A 1 282 ? 14.188 -9.891 7.57 1 89.88 282 PHE A CA 1
ATOM 2192 C C . PHE A 1 282 ? 12.922 -9.266 8.148 1 89.88 282 PHE A C 1
ATOM 2194 O O . PHE A 1 282 ? 11.969 -9 7.414 1 89.88 282 PHE A O 1
ATOM 2201 N N . ILE A 1 283 ? 12.906 -9.023 9.445 1 93.12 283 ILE A N 1
ATOM 2202 C CA . ILE A 1 283 ? 11.766 -8.375 10.07 1 93.12 283 ILE A CA 1
ATOM 2203 C C . ILE A 1 283 ? 11.688 -6.914 9.625 1 93.12 283 ILE A C 1
ATOM 2205 O O . ILE A 1 283 ? 10.625 -6.438 9.219 1 93.12 283 ILE A O 1
ATOM 2209 N N . THR A 1 284 ? 12.805 -6.258 9.688 1 93 284 THR A N 1
ATOM 2210 C CA . THR A 1 284 ? 12.852 -4.859 9.281 1 93 284 THR A CA 1
ATOM 2211 C C . THR A 1 284 ? 12.508 -4.719 7.801 1 93 284 THR A C 1
ATOM 2213 O O . THR A 1 284 ? 11.781 -3.801 7.414 1 93 284 THR A O 1
ATOM 2216 N N . ASP A 1 285 ? 12.984 -5.629 7.035 1 92.69 285 ASP A N 1
ATOM 2217 C CA . ASP A 1 285 ? 12.68 -5.617 5.605 1 92.69 285 ASP A CA 1
ATOM 2218 C C . ASP A 1 285 ? 11.18 -5.805 5.363 1 92.69 285 ASP A C 1
ATOM 2220 O O . ASP A 1 285 ? 10.602 -5.148 4.492 1 92.69 285 ASP A O 1
ATOM 2224 N N . SER A 1 286 ? 10.648 -6.715 6.066 1 94.81 286 SER A N 1
ATOM 2225 C CA . SER A 1 286 ? 9.211 -6.949 5.938 1 94.81 286 SER A CA 1
ATOM 2226 C C . SER A 1 286 ? 8.414 -5.711 6.312 1 94.81 286 SER A C 1
ATOM 2228 O O . SER A 1 286 ? 7.453 -5.352 5.621 1 94.81 286 SER A O 1
ATOM 2230 N N . LEU A 1 287 ? 8.828 -5.117 7.371 1 95.88 287 LEU A N 1
ATOM 2231 C CA . LEU A 1 287 ? 8.148 -3.902 7.809 1 95.88 287 LEU A CA 1
ATOM 2232 C C . LEU A 1 287 ? 8.32 -2.783 6.785 1 95.88 287 LEU A C 1
ATOM 2234 O O . LEU A 1 287 ? 7.414 -1.977 6.582 1 95.88 287 LEU A O 1
ATOM 2238 N N . GLU A 1 288 ? 9.445 -2.771 6.164 1 94.19 288 GLU A N 1
ATOM 2239 C CA . GLU A 1 288 ? 9.695 -1.787 5.113 1 94.19 288 GLU A CA 1
ATOM 2240 C C . GLU A 1 288 ? 8.789 -2.023 3.908 1 94.19 288 GLU A C 1
ATOM 2242 O O . GLU A 1 288 ? 8.32 -1.072 3.285 1 94.19 288 GLU A O 1
ATOM 2247 N N . ILE A 1 289 ? 8.648 -3.242 3.586 1 94.12 289 ILE A N 1
ATOM 2248 C CA . ILE A 1 289 ? 7.754 -3.578 2.482 1 94.12 289 ILE A CA 1
ATOM 2249 C C . ILE A 1 289 ? 6.34 -3.104 2.805 1 94.12 289 ILE A C 1
ATOM 2251 O O . ILE A 1 289 ? 5.68 -2.482 1.968 1 94.12 289 ILE A O 1
ATOM 2255 N N . LEU A 1 290 ? 5.898 -3.346 3.994 1 96.31 290 LEU A N 1
ATOM 2256 C CA . LEU A 1 290 ? 4.578 -2.895 4.426 1 96.31 290 LEU A CA 1
ATOM 2257 C C . LEU A 1 290 ? 4.492 -1.372 4.406 1 96.31 290 LEU A C 1
ATOM 2259 O O . LEU A 1 290 ? 3.457 -0.811 4.039 1 96.31 290 LEU A O 1
ATOM 2263 N N . ALA A 1 291 ? 5.535 -0.737 4.824 1 95.44 291 ALA A N 1
ATOM 2264 C CA . ALA A 1 291 ? 5.594 0.722 4.871 1 95.44 291 ALA A CA 1
ATOM 2265 C C . ALA A 1 291 ? 5.371 1.325 3.488 1 95.44 291 ALA A C 1
ATOM 2267 O O . ALA A 1 291 ? 4.883 2.451 3.367 1 95.44 291 ALA A O 1
ATOM 2268 N N . GLY A 1 292 ? 5.695 0.598 2.484 1 93.62 292 GLY A N 1
ATOM 2269 C CA . GLY A 1 292 ? 5.547 1.067 1.115 1 93.62 292 GLY A CA 1
ATOM 2270 C C . GLY A 1 292 ? 4.102 1.333 0.73 1 93.62 292 GLY A C 1
ATOM 2271 O O . GLY A 1 292 ? 3.834 2.074 -0.218 1 93.62 292 GLY A O 1
ATOM 2272 N N . ALA A 1 293 ? 3.205 0.809 1.505 1 95.69 293 ALA A N 1
ATOM 2273 C CA . ALA A 1 293 ? 1.785 0.96 1.194 1 95.69 293 ALA A CA 1
ATOM 2274 C C . ALA A 1 293 ? 1.211 2.213 1.848 1 95.69 293 ALA A C 1
ATOM 2276 O O . ALA A 1 293 ? 0.07 2.596 1.576 1 95.69 293 ALA A O 1
ATOM 2277 N N . MET A 1 294 ? 1.984 2.895 2.641 1 94.06 294 MET A N 1
ATOM 2278 C CA . MET A 1 294 ? 1.485 4.012 3.436 1 94.06 294 MET A CA 1
ATOM 2279 C C . MET A 1 294 ? 1.095 5.184 2.541 1 94.06 294 MET A C 1
ATOM 2281 O O . MET A 1 294 ? -0.059 5.617 2.545 1 94.06 294 MET A O 1
ATOM 2285 N N . VAL A 1 295 ? 1.974 5.621 1.683 1 92.44 295 VAL A N 1
ATOM 2286 C CA . VAL A 1 295 ? 1.771 6.836 0.898 1 92.44 295 VAL A CA 1
ATOM 2287 C C . VAL A 1 295 ? 0.648 6.617 -0.114 1 92.44 295 VAL A C 1
ATOM 2289 O O . VAL A 1 295 ? -0.29 7.414 -0.193 1 92.44 295 VAL A O 1
ATOM 2292 N N . PRO A 1 296 ? 0.672 5.496 -0.85 1 94.56 296 PRO A N 1
ATOM 2293 C CA . PRO A 1 296 ? -0.437 5.27 -1.779 1 94.56 296 PRO A CA 1
ATOM 2294 C C . PRO A 1 296 ? -1.792 5.207 -1.077 1 94.56 296 PRO A C 1
ATOM 2296 O O . PRO A 1 296 ? -2.777 5.754 -1.579 1 94.56 296 PRO A O 1
ATOM 2299 N N . SER A 1 297 ? -1.842 4.578 0.011 1 92.94 297 SER A N 1
ATOM 2300 C CA . SER A 1 297 ? -3.105 4.41 0.72 1 92.94 297 SER A CA 1
ATOM 2301 C C . SER A 1 297 ? -3.625 5.738 1.253 1 92.94 297 SER A C 1
ATOM 2303 O O . SER A 1 297 ? -4.812 6.047 1.12 1 92.94 297 SER A O 1
ATOM 2305 N N . VAL A 1 298 ? -2.746 6.523 1.83 1 90.19 298 VAL A N 1
ATOM 2306 C CA . VAL A 1 298 ? -3.152 7.793 2.422 1 90.19 298 VAL A CA 1
ATOM 2307 C C . VAL A 1 298 ? -3.682 8.727 1.335 1 90.19 298 VAL A C 1
ATOM 2309 O O . VAL A 1 298 ? -4.672 9.43 1.541 1 90.19 298 VAL A O 1
ATOM 2312 N N . MET A 1 299 ? -3.037 8.75 0.233 1 91.44 299 MET A N 1
ATOM 2313 C CA . MET A 1 299 ? -3.453 9.641 -0.851 1 91.44 299 MET A CA 1
ATOM 2314 C C . MET A 1 299 ? -4.785 9.18 -1.442 1 91.44 299 MET A C 1
ATOM 2316 O O . MET A 1 299 ? -5.613 10.008 -1.819 1 91.44 299 MET A O 1
ATOM 2320 N N . LEU A 1 300 ? -4.973 7.895 -1.547 1 91.19 300 LEU A N 1
ATOM 2321 C CA . LEU A 1 300 ? -6.258 7.379 -2.006 1 91.19 300 LEU A CA 1
ATOM 2322 C C . LEU A 1 300 ? -7.371 7.75 -1.032 1 91.19 300 LEU A C 1
ATOM 2324 O O . LEU A 1 300 ? -8.469 8.117 -1.452 1 91.19 300 LEU A O 1
ATOM 2328 N N . ILE A 1 301 ? -7.109 7.637 0.238 1 87.62 301 ILE A N 1
ATOM 2329 C CA . ILE A 1 301 ? -8.07 7.98 1.274 1 87.62 301 ILE A CA 1
ATOM 2330 C C . ILE A 1 301 ? -8.445 9.461 1.163 1 87.62 301 ILE A C 1
ATOM 2332 O O . ILE A 1 301 ? -9.617 9.82 1.257 1 87.62 301 ILE A O 1
ATOM 2336 N N . LEU A 1 302 ? -7.402 10.266 1.03 1 85.94 302 LEU A N 1
ATOM 2337 C CA . LEU A 1 302 ? -7.648 11.695 0.863 1 85.94 302 LEU A CA 1
ATOM 2338 C C . LEU A 1 302 ? -8.562 11.953 -0.33 1 85.94 302 LEU A C 1
ATOM 2340 O O . LEU A 1 302 ? -9.492 12.758 -0.244 1 85.94 302 LEU A O 1
ATOM 2344 N N . GLY A 1 303 ? -8.305 11.266 -1.436 1 86.94 303 GLY A N 1
ATOM 2345 C CA . GLY A 1 303 ? -9.18 11.383 -2.594 1 86.94 303 GLY A CA 1
ATOM 2346 C C . GLY A 1 303 ? -10.602 10.945 -2.314 1 86.94 303 GLY A C 1
ATOM 2347 O O . GLY A 1 303 ? -11.555 11.586 -2.758 1 86.94 303 GLY A O 1
ATOM 2348 N N . GLY A 1 304 ? -10.734 9.836 -1.65 1 84.62 304 GLY A N 1
ATOM 2349 C CA . GLY A 1 304 ? -12.055 9.367 -1.271 1 84.62 304 GLY A CA 1
ATOM 2350 C C . GLY A 1 304 ? -12.812 10.352 -0.4 1 84.62 304 GLY A C 1
ATOM 2351 O O . GLY A 1 304 ? -14.023 10.516 -0.542 1 84.62 304 GLY A O 1
ATOM 2352 N N . MET A 1 305 ? -12.109 10.992 0.442 1 77.88 305 MET A N 1
ATOM 2353 C CA . MET A 1 305 ? -12.719 12 1.307 1 77.88 305 MET A CA 1
ATOM 2354 C C . MET A 1 305 ? -13.234 13.18 0.489 1 77.88 305 MET A C 1
ATOM 2356 O O . MET A 1 305 ? -14.328 13.695 0.75 1 77.88 305 MET A O 1
ATOM 2360 N N . LEU A 1 306 ? -12.484 13.531 -0.458 1 83.31 306 LEU A N 1
ATOM 2361 C CA . LEU A 1 306 ? -12.859 14.664 -1.292 1 83.31 306 LEU A CA 1
ATOM 2362 C C . LEU A 1 306 ? -14.055 14.328 -2.172 1 83.31 306 LEU A C 1
ATOM 2364 O O . LEU A 1 306 ? -14.836 15.211 -2.537 1 83.31 306 LEU A O 1
ATOM 2368 N N . ALA A 1 307 ? -14.211 13.086 -2.434 1 83.38 307 ALA A N 1
ATOM 2369 C CA . ALA A 1 307 ? -15.32 12.648 -3.283 1 83.38 307 ALA A CA 1
ATOM 2370 C C . ALA A 1 307 ? -16.656 12.805 -2.566 1 83.38 307 ALA A C 1
ATOM 2372 O O . ALA A 1 307 ? -17.703 12.938 -3.209 1 83.38 307 ALA A O 1
ATOM 2373 N N . GLU A 1 308 ? -16.656 12.805 -1.308 1 77.44 308 GLU A N 1
ATOM 2374 C CA . GLU A 1 308 ? -17.875 12.953 -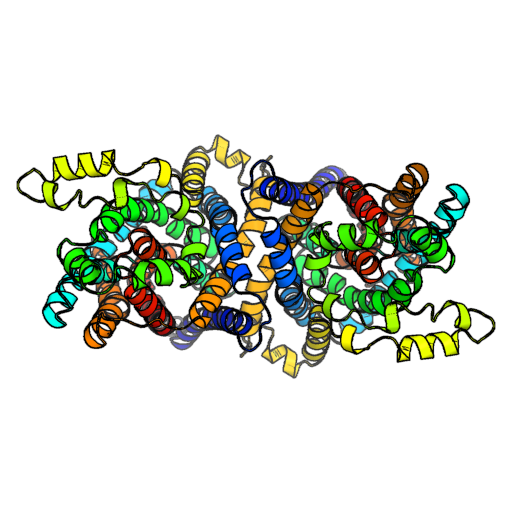0.526 1 77.44 308 GLU A CA 1
ATOM 2375 C C . GLU A 1 308 ? -18.422 14.375 -0.615 1 77.44 308 GLU A C 1
ATOM 2377 O O . GLU A 1 308 ? -19.625 14.586 -0.476 1 77.44 308 GLU A O 1
ATOM 2382 N N . GLY A 1 309 ? -17.641 15.266 -0.872 1 77.19 309 GLY A N 1
ATOM 2383 C CA . GLY A 1 309 ? -18.078 16.656 -0.961 1 77.19 309 GLY A CA 1
ATOM 2384 C C . GLY A 1 309 ? -18.25 17.312 0.395 1 77.19 309 GLY A C 1
ATOM 2385 O O . GLY A 1 309 ? -18.172 16.641 1.429 1 77.19 309 GLY A O 1
ATOM 2386 N N . PRO A 1 310 ? -18.453 18.625 0.33 1 76.75 310 PRO A N 1
ATOM 2387 C CA . PRO A 1 310 ? -18.578 19.375 1.581 1 76.75 310 PRO A CA 1
ATOM 2388 C C . PRO A 1 310 ? -19.984 19.281 2.172 1 76.75 310 PRO A C 1
ATOM 2390 O O . PRO A 1 310 ? -20.969 19.156 1.433 1 76.75 310 PRO A O 1
ATOM 2393 N N . ASN A 1 311 ? -20 19.219 3.441 1 78.38 311 ASN A N 1
ATOM 2394 C CA . ASN A 1 311 ? -21.281 19.344 4.133 1 78.38 311 ASN A CA 1
ATOM 2395 C C . ASN A 1 311 ? -21.703 20.797 4.301 1 78.38 311 ASN A C 1
ATOM 2397 O O . ASN A 1 311 ? -20.953 21.703 3.932 1 78.38 311 ASN A O 1
ATOM 2401 N N . GLU A 1 312 ? -22.922 20.969 4.773 1 81.94 312 GLU A N 1
ATOM 2402 C CA . GLU A 1 312 ? -23.359 22.312 5.082 1 81.94 312 GLU A CA 1
ATOM 2403 C C . GLU A 1 312 ? -22.656 22.859 6.316 1 81.94 312 GLU A C 1
ATOM 2405 O O . GLU A 1 312 ? -22.281 22.109 7.215 1 81.94 312 GLU A O 1
ATOM 2410 N N . SER A 1 313 ? -22.312 24.172 6.25 1 87.06 313 SER A N 1
ATOM 2411 C CA . SER A 1 313 ? -21.578 24.781 7.352 1 87.06 313 SER A CA 1
ATOM 2412 C C . SER A 1 313 ? -22.234 26.078 7.805 1 87.06 313 SER A C 1
ATOM 2414 O O . SER A 1 313 ? -22.641 26.906 6.977 1 87.06 313 SER A O 1
ATOM 2416 N N . LYS A 1 314 ? -22.406 26.203 9.094 1 86.81 314 LYS A N 1
ATOM 2417 C CA . LYS A 1 314 ? -22.922 27.422 9.688 1 86.81 314 LYS A CA 1
ATOM 2418 C C . LYS A 1 314 ? -21.812 28.406 10.016 1 86.81 314 LYS A C 1
ATOM 2420 O O . LYS A 1 314 ? -22.047 29.484 10.562 1 86.81 314 LYS A O 1
ATOM 2425 N N . LEU A 1 315 ? -20.641 28.109 9.734 1 90.5 315 LEU A N 1
ATOM 2426 C CA . LEU A 1 315 ? -19.469 28.922 10.039 1 90.5 315 LEU A CA 1
ATOM 2427 C C . LEU A 1 315 ? -19.469 30.203 9.211 1 90.5 315 LEU A C 1
ATOM 2429 O O . LEU A 1 315 ? -18.953 31.234 9.664 1 90.5 315 LEU A O 1
ATOM 2433 N N . GLY A 1 316 ? -20.109 30.203 8.062 1 90 316 GLY A N 1
ATOM 2434 C CA . GLY A 1 316 ? -20.109 31.359 7.172 1 90 316 GLY A CA 1
ATOM 2435 C C . GLY A 1 316 ? -18.938 31.344 6.207 1 90 316 GLY A C 1
ATOM 2436 O O . GLY A 1 316 ? -17.875 30.828 6.523 1 90 316 GLY A O 1
ATOM 2437 N N . LEU A 1 317 ? -19.078 31.953 5.117 1 92.62 317 LEU A N 1
ATOM 2438 C CA . LEU A 1 317 ? -18.078 31.984 4.055 1 92.62 317 LEU A CA 1
ATOM 2439 C C . LEU A 1 317 ? -16.875 32.844 4.457 1 92.62 317 LEU A C 1
ATOM 2441 O O . LEU A 1 317 ? -15.734 32.5 4.148 1 92.62 317 LEU A O 1
ATOM 2445 N N . ARG A 1 318 ? -17.156 33.875 5.156 1 95.25 318 ARG A N 1
ATOM 2446 C CA . ARG A 1 318 ? -16.094 34.781 5.566 1 95.25 318 ARG A CA 1
ATOM 2447 C C . ARG A 1 318 ? -15.125 34.125 6.52 1 95.25 318 ARG A C 1
ATOM 2449 O O . ARG A 1 318 ? -13.906 34.219 6.355 1 95.25 318 ARG A O 1
ATOM 2456 N N . THR A 1 319 ? -15.656 33.469 7.477 1 96.5 319 THR A N 1
ATOM 2457 C CA . THR A 1 319 ? -14.82 32.781 8.461 1 96.5 319 THR A CA 1
ATOM 2458 C C . THR A 1 319 ? -14.094 31.609 7.824 1 96.5 319 THR A C 1
ATOM 2460 O O . THR A 1 319 ? -12.938 31.328 8.148 1 96.5 319 THR A O 1
ATOM 2463 N N . THR A 1 320 ? -14.766 30.891 6.93 1 96.12 320 THR A N 1
ATOM 2464 C CA . THR A 1 320 ? -14.141 29.781 6.227 1 96.12 320 THR A CA 1
ATOM 2465 C C . THR A 1 320 ? -12.938 30.25 5.422 1 96.12 320 THR A C 1
ATOM 2467 O O . THR A 1 320 ? -11.867 29.641 5.469 1 96.12 320 THR A O 1
ATOM 2470 N N . ILE A 1 321 ? -13.109 31.344 4.73 1 96.88 321 ILE A N 1
ATOM 2471 C CA . ILE A 1 321 ? -12.023 31.906 3.941 1 96.88 321 ILE A CA 1
ATOM 2472 C C . ILE A 1 321 ? -10.914 32.406 4.867 1 96.88 321 ILE A C 1
ATOM 2474 O O . ILE A 1 321 ? -9.727 32.219 4.594 1 96.88 321 ILE A O 1
ATOM 2478 N N . GLY A 1 322 ? -11.336 33.031 5.934 1 97.56 322 GLY A N 1
ATOM 2479 C CA . GLY A 1 322 ? -10.367 33.531 6.898 1 97.56 322 GLY A CA 1
ATOM 2480 C C . GLY A 1 322 ? -9.484 32.438 7.473 1 97.56 322 GLY A C 1
ATOM 2481 O O . GLY A 1 322 ? -8.258 32.594 7.527 1 97.56 322 GLY A O 1
ATOM 2482 N N . ILE A 1 323 ? -10.086 31.328 7.895 1 97.75 323 ILE A N 1
ATOM 2483 C CA . ILE A 1 323 ? -9.344 30.203 8.453 1 97.75 323 ILE A CA 1
ATOM 2484 C C . ILE A 1 323 ? -8.406 29.625 7.395 1 97.75 323 ILE A C 1
ATOM 2486 O O . ILE A 1 323 ? -7.238 29.344 7.672 1 97.75 323 ILE A O 1
ATOM 2490 N N . THR A 1 324 ? -8.891 29.469 6.188 1 97.38 324 THR A N 1
ATOM 2491 C CA . THR A 1 324 ? -8.141 28.859 5.094 1 97.38 324 THR A CA 1
ATOM 2492 C C . THR A 1 324 ? -6.938 29.719 4.719 1 97.38 324 THR A C 1
ATOM 2494 O O . THR A 1 324 ? -5.824 29.219 4.566 1 97.38 324 THR A O 1
ATOM 2497 N N . VAL A 1 325 ? -7.152 30.984 4.633 1 97.5 325 VAL A N 1
ATOM 2498 C CA . VAL A 1 325 ? -6.082 31.906 4.258 1 97.5 325 VAL A CA 1
ATOM 2499 C C . VAL A 1 325 ? -5.051 31.984 5.383 1 97.5 325 VAL A C 1
ATOM 2501 O O . VAL A 1 325 ? -3.844 31.969 5.129 1 97.5 325 VAL A O 1
ATOM 2504 N N . ALA A 1 326 ? -5.52 32.094 6.59 1 98 326 ALA A N 1
ATOM 2505 C CA . ALA A 1 326 ? -4.625 32.156 7.738 1 98 326 ALA A CA 1
ATOM 2506 C C . ALA A 1 326 ? -3.75 30.922 7.848 1 98 326 ALA A C 1
ATOM 2508 O O . ALA A 1 326 ? -2.543 31.016 8.078 1 98 326 ALA A O 1
ATOM 2509 N N . ARG A 1 327 ? -4.324 29.828 7.621 1 97 327 ARG A N 1
ATOM 2510 C CA . ARG A 1 327 ? -3.629 28.562 7.836 1 97 327 ARG A CA 1
ATOM 2511 C C . ARG A 1 327 ? -2.76 28.203 6.633 1 97 327 ARG A C 1
ATOM 2513 O O . ARG A 1 327 ? -1.618 27.766 6.793 1 97 327 ARG A O 1
ATOM 2520 N N . LEU A 1 328 ? -3.242 28.422 5.414 1 96.81 328 LEU A N 1
ATOM 2521 C CA . LEU A 1 328 ? -2.564 27.891 4.234 1 96.81 328 LEU A CA 1
ATOM 2522 C C . LEU A 1 328 ? -1.601 28.922 3.658 1 96.81 328 LEU A C 1
ATOM 2524 O O . LEU A 1 328 ? -0.637 28.562 2.979 1 96.81 328 LEU A O 1
ATOM 2528 N N . LEU A 1 329 ? -1.807 30.234 3.963 1 97.31 329 LEU A N 1
ATOM 2529 C CA . LEU A 1 329 ? -0.977 31.25 3.324 1 97.31 329 LEU A CA 1
ATOM 2530 C C . LEU A 1 329 ? -0.187 32.031 4.363 1 97.31 329 LEU A C 1
ATOM 2532 O O . LEU A 1 329 ? 1.021 32.219 4.215 1 97.31 329 LEU A O 1
ATOM 2536 N N . VAL A 1 330 ? -0.783 32.438 5.418 1 98.12 330 VAL A N 1
ATOM 2537 C CA . VAL A 1 330 ? -0.149 33.344 6.367 1 98.12 330 VAL A CA 1
ATOM 2538 C C . VAL A 1 330 ? 0.779 32.531 7.293 1 98.12 330 VAL A C 1
ATOM 2540 O O . VAL A 1 330 ? 1.915 32.969 7.539 1 98.12 330 VAL A O 1
ATOM 2543 N N . LEU A 1 331 ? 0.287 31.438 7.789 1 97.88 331 LEU A N 1
ATOM 2544 C CA . LEU A 1 331 ? 1.062 30.672 8.75 1 97.88 331 LEU A CA 1
ATOM 2545 C C . LEU A 1 331 ? 2.379 30.203 8.141 1 97.88 331 LEU A C 1
ATOM 2547 O O . LEU A 1 331 ? 3.432 30.297 8.781 1 97.88 331 LEU A O 1
ATOM 2551 N N . PRO A 1 332 ? 2.416 29.688 6.91 1 97.25 332 PRO A N 1
ATOM 2552 C CA . PRO A 1 332 ? 3.689 29.297 6.301 1 97.25 332 PRO A CA 1
ATOM 2553 C C . PRO A 1 332 ? 4.652 30.469 6.133 1 97.25 332 PRO A C 1
ATOM 2555 O O . PRO A 1 332 ? 5.867 30.297 6.234 1 97.25 332 PRO A O 1
ATOM 2558 N N . LEU A 1 333 ? 4.098 31.641 5.883 1 97 333 LEU A N 1
ATOM 2559 C CA . LEU A 1 333 ? 4.941 32.812 5.785 1 97 333 LEU A CA 1
ATOM 2560 C C . LEU A 1 333 ? 5.613 33.125 7.121 1 97 333 LEU A C 1
ATOM 2562 O O . LEU A 1 333 ? 6.801 33.438 7.164 1 97 333 LEU A O 1
ATOM 2566 N N . LEU A 1 334 ? 4.836 33.031 8.156 1 97.56 334 LEU A N 1
ATOM 2567 C CA . LEU A 1 334 ? 5.391 33.219 9.492 1 97.56 334 LEU A CA 1
ATOM 2568 C C . LEU A 1 334 ? 6.402 32.125 9.812 1 97.56 334 LEU A C 1
ATOM 2570 O O . LEU A 1 334 ? 7.398 32.375 10.492 1 97.56 334 LEU A O 1
ATOM 2574 N N . GLY A 1 335 ? 6.133 30.922 9.312 1 96.88 335 GLY A N 1
ATOM 2575 C CA . GLY A 1 335 ? 7.043 29.812 9.508 1 96.88 335 GLY A CA 1
ATOM 2576 C C . GLY A 1 335 ? 8.422 30.047 8.906 1 96.88 335 GLY A C 1
ATOM 2577 O O . GLY A 1 335 ? 9.43 29.672 9.5 1 96.88 335 GLY A O 1
ATOM 2578 N N . ILE A 1 336 ? 8.438 30.656 7.766 1 96.62 336 ILE A N 1
ATOM 2579 C CA . ILE A 1 336 ? 9.711 31 7.137 1 96.62 336 ILE A CA 1
ATOM 2580 C C . ILE A 1 336 ? 10.516 31.906 8.062 1 96.62 336 ILE A C 1
ATOM 2582 O O . ILE A 1 336 ? 11.711 31.703 8.258 1 96.62 336 ILE A O 1
ATOM 2586 N N . GLY A 1 337 ? 9.82 32.875 8.648 1 96.12 337 GLY A N 1
ATOM 2587 C CA . GLY A 1 337 ? 10.484 33.781 9.586 1 96.12 337 GLY A CA 1
ATOM 2588 C C . GLY A 1 337 ? 11.008 33.062 10.812 1 96.12 337 GLY A C 1
ATOM 2589 O O . GLY A 1 337 ? 12.133 33.344 11.258 1 96.12 337 GLY A O 1
ATOM 2590 N N . ILE A 1 338 ? 10.242 32.156 11.328 1 96.56 338 ILE A N 1
ATOM 2591 C CA . ILE A 1 338 ? 10.617 31.422 12.539 1 96.56 338 ILE A CA 1
ATOM 2592 C C . ILE A 1 338 ? 11.82 30.531 12.258 1 96.56 338 ILE A C 1
ATOM 2594 O O . ILE A 1 338 ? 12.758 30.469 13.055 1 96.56 338 ILE A O 1
ATOM 2598 N N . VAL A 1 339 ? 11.789 29.844 11.148 1 95.25 339 VAL A N 1
ATOM 2599 C CA . VAL A 1 339 ? 12.883 28.953 10.805 1 95.25 339 VAL A CA 1
ATOM 2600 C C . VAL A 1 339 ? 14.148 29.75 10.516 1 95.25 339 VAL A C 1
ATOM 2602 O O . VAL A 1 339 ? 15.242 29.359 10.922 1 95.25 339 VAL A O 1
ATOM 2605 N N . ALA A 1 340 ? 14.039 30.922 9.867 1 94.25 340 ALA A N 1
ATOM 2606 C CA . ALA A 1 340 ? 15.18 31.781 9.602 1 94.25 340 ALA A CA 1
ATOM 2607 C C . ALA A 1 340 ? 15.781 32.312 10.898 1 94.25 340 ALA A C 1
ATOM 2609 O O . ALA A 1 340 ? 17 32.375 11.047 1 94.25 340 ALA A O 1
ATOM 2610 N N . LEU A 1 341 ? 14.914 32.688 11.789 1 94.94 341 LEU A N 1
ATOM 2611 C CA . LEU A 1 341 ? 15.375 33.188 13.078 1 94.94 341 LEU A CA 1
ATOM 2612 C C . LEU A 1 341 ? 16.047 32.094 13.883 1 94.94 341 LEU A C 1
ATOM 2614 O O . LEU A 1 341 ? 17.047 32.344 14.562 1 94.94 341 LEU A O 1
ATOM 2618 N N . SER A 1 342 ? 15.508 30.891 13.805 1 94.81 342 SER A N 1
ATOM 2619 C CA . SER A 1 342 ? 16.078 29.75 14.516 1 94.81 342 SER A CA 1
ATOM 2620 C C . SER A 1 342 ? 17.453 29.391 13.953 1 94.81 342 SER A C 1
ATOM 2622 O O . SER A 1 342 ? 18.328 28.922 14.688 1 94.81 342 SER A O 1
ATOM 2624 N N . ASP A 1 343 ? 17.562 29.562 12.688 1 91.94 343 ASP A N 1
ATOM 2625 C CA . ASP A 1 343 ? 18.875 29.344 12.07 1 91.94 343 ASP A CA 1
ATOM 2626 C C . ASP A 1 343 ? 19.906 30.344 12.586 1 91.94 343 ASP A C 1
ATOM 2628 O O . ASP A 1 343 ? 21.047 29.969 12.883 1 91.94 343 ASP A O 1
ATOM 2632 N N . LYS A 1 344 ? 19.578 31.625 12.688 1 91.88 344 LYS A N 1
ATOM 2633 C CA . LYS A 1 344 ? 20.469 32.656 13.195 1 91.88 344 LYS A CA 1
ATOM 2634 C C . LYS A 1 344 ? 20.859 32.406 14.648 1 91.88 344 LYS A C 1
ATOM 2636 O O . LYS A 1 344 ? 21.953 32.75 15.078 1 91.88 344 LYS A O 1
ATOM 2641 N N . LEU A 1 345 ? 19.938 31.75 15.352 1 94 345 LEU A N 1
ATOM 2642 C CA . LEU A 1 345 ? 20.188 31.438 16.75 1 94 345 LEU A CA 1
ATOM 2643 C C . LEU A 1 345 ? 20.922 30.094 16.891 1 94 345 LEU A C 1
ATOM 2645 O O . LEU A 1 345 ? 21.141 29.625 18.016 1 94 345 LEU A O 1
ATOM 2649 N N . ASN A 1 346 ? 21.219 29.375 15.828 1 91.62 346 ASN A N 1
ATOM 2650 C CA . ASN A 1 346 ? 21.984 28.141 15.75 1 91.62 346 ASN A CA 1
ATOM 2651 C C . ASN A 1 346 ? 21.234 26.984 16.438 1 91.62 346 ASN A C 1
ATOM 2653 O O . ASN A 1 346 ? 21.844 26.188 17.141 1 91.62 346 ASN A O 1
ATOM 2657 N N . PHE A 1 347 ? 19.906 27.016 16.25 1 91.75 347 PHE A N 1
ATOM 2658 C CA . PHE A 1 347 ? 19.094 25.938 16.797 1 91.75 347 PHE A CA 1
ATOM 2659 C C . PHE A 1 347 ? 19.016 24.781 15.805 1 91.75 347 PHE A C 1
ATOM 2661 O O . PHE A 1 347 ? 18.656 23.656 16.188 1 91.75 347 PHE A O 1
ATOM 2668 N N . LEU A 1 348 ? 19.359 25.062 14.586 1 91.38 348 LEU A N 1
ATOM 2669 C CA . LEU A 1 348 ? 19.125 24.078 13.531 1 91.38 348 LEU A CA 1
ATOM 2670 C C . LEU A 1 348 ? 20.391 23.266 13.258 1 91.38 348 LEU A C 1
ATOM 2672 O 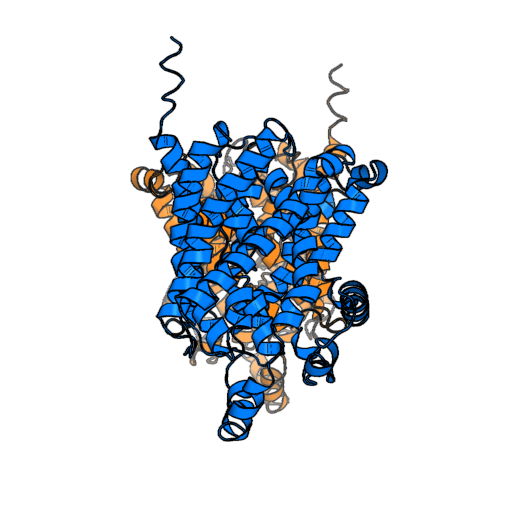O . LEU A 1 348 ? 21.5 23.719 13.531 1 91.38 348 LEU A O 1
ATOM 2676 N N . VAL A 1 349 ? 20.125 22.031 12.828 1 88.38 349 VAL A N 1
ATOM 2677 C CA . VAL A 1 349 ? 21.25 21.203 12.406 1 88.38 349 VAL A CA 1
ATOM 2678 C C . VAL A 1 349 ? 21.938 21.828 11.203 1 88.38 349 VAL A C 1
ATOM 2680 O O . VAL A 1 349 ? 21.297 22.172 10.211 1 88.38 349 VAL A O 1
ATOM 2683 N N . ALA A 1 350 ? 23.219 21.859 11.258 1 83.69 350 ALA A N 1
ATOM 2684 C CA . ALA A 1 350 ? 23.984 22.562 10.234 1 83.69 350 ALA A CA 1
ATOM 2685 C C . ALA A 1 350 ? 23.984 21.797 8.922 1 83.69 350 ALA A C 1
ATOM 2687 O O . ALA A 1 350 ? 24.094 20.562 8.914 1 83.69 350 ALA A O 1
ATOM 2688 N N . ASN A 1 351 ? 23.703 22.438 7.816 1 82.75 351 ASN A N 1
ATOM 2689 C CA . ASN A 1 351 ? 23.859 21.984 6.441 1 82.75 351 ASN A CA 1
ATOM 2690 C C . ASN A 1 351 ? 22.938 20.812 6.129 1 82.75 351 ASN A C 1
ATOM 2692 O O . ASN A 1 351 ? 23.344 19.859 5.457 1 82.75 351 ASN A O 1
ATOM 2696 N N . ASP A 1 352 ? 21.906 20.797 6.801 1 90.5 352 ASP A N 1
ATOM 2697 C CA . ASP A 1 352 ? 20.906 19.766 6.5 1 90.5 352 ASP A CA 1
ATOM 2698 C C . ASP A 1 352 ? 19.656 20.391 5.875 1 90.5 352 ASP A C 1
ATOM 2700 O O . ASP A 1 352 ? 18.75 20.828 6.586 1 90.5 352 ASP A O 1
ATOM 2704 N N . ALA A 1 353 ? 19.594 20.328 4.578 1 91.5 353 ALA A N 1
ATOM 2705 C CA . ALA A 1 353 ? 18.5 20.953 3.82 1 91.5 353 ALA A CA 1
ATOM 2706 C C . ALA A 1 353 ? 17.188 20.234 4.082 1 91.5 353 ALA A C 1
ATOM 2708 O O . ALA A 1 353 ? 16.125 20.875 4.109 1 91.5 353 ALA A O 1
ATOM 2709 N N . MET A 1 354 ? 17.25 18.938 4.25 1 93 354 MET A N 1
ATOM 2710 C CA . MET A 1 354 ? 16.031 18.172 4.523 1 93 354 MET A CA 1
ATOM 2711 C C . MET A 1 354 ? 15.453 18.562 5.879 1 93 354 MET A C 1
ATOM 2713 O O . MET A 1 354 ? 14.234 18.672 6.023 1 93 354 MET A O 1
ATOM 2717 N N . PHE A 1 355 ? 16.328 18.797 6.844 1 94.12 355 PHE A N 1
ATOM 2718 C CA . PHE A 1 355 ? 15.914 19.234 8.172 1 94.12 355 PHE A CA 1
ATOM 2719 C C . PHE A 1 355 ? 15.133 20.531 8.094 1 94.12 355 PHE A C 1
ATOM 2721 O O . PHE A 1 355 ? 14.039 20.656 8.656 1 94.12 355 PHE A O 1
ATOM 2728 N N . ARG A 1 356 ? 15.625 21.438 7.379 1 94.44 356 ARG A N 1
ATOM 2729 C CA . ARG A 1 356 ? 14.977 22.734 7.203 1 94.44 356 ARG A CA 1
ATOM 2730 C C . ARG A 1 356 ? 13.672 22.609 6.434 1 94.44 356 ARG A C 1
ATOM 2732 O O . ARG A 1 356 ? 12.688 23.266 6.754 1 94.44 356 ARG A O 1
ATOM 2739 N N . PHE A 1 357 ? 13.719 21.797 5.465 1 94.38 357 PHE A N 1
ATOM 2740 C CA . PHE A 1 357 ? 12.539 21.578 4.641 1 94.38 357 PHE A CA 1
ATOM 2741 C C . PHE A 1 357 ? 11.383 21.047 5.477 1 94.38 357 PHE A C 1
ATOM 2743 O O . PHE A 1 357 ? 10.258 21.531 5.375 1 94.38 357 PHE A O 1
ATOM 2750 N N . VAL A 1 358 ? 11.648 20.016 6.316 1 95 358 VAL A N 1
ATOM 2751 C CA . VAL A 1 358 ? 10.617 19.406 7.145 1 95 358 VAL A CA 1
ATOM 2752 C C . VAL A 1 358 ? 10.086 20.422 8.156 1 95 358 VAL A C 1
ATOM 2754 O O . VAL A 1 358 ? 8.883 20.484 8.422 1 95 358 VAL A O 1
ATOM 2757 N N . LEU A 1 359 ? 10.961 21.266 8.742 1 95.69 359 LEU A N 1
ATOM 2758 C CA . LEU A 1 359 ? 10.539 22.297 9.664 1 95.69 359 LEU A CA 1
ATOM 2759 C C . LEU A 1 359 ? 9.578 23.281 8.992 1 95.69 359 LEU A C 1
ATOM 2761 O O . LEU A 1 359 ? 8.562 23.656 9.57 1 95.69 359 LEU A O 1
ATOM 2765 N N . LEU A 1 360 ? 9.906 23.641 7.812 1 95.81 360 LEU A N 1
ATOM 2766 C CA . LEU A 1 360 ? 9.062 24.562 7.062 1 95.81 360 LEU A CA 1
ATOM 2767 C C . LEU A 1 360 ? 7.727 23.922 6.711 1 95.81 360 LEU A C 1
ATOM 2769 O O . LEU A 1 360 ? 6.688 24.594 6.762 1 95.81 360 LEU A O 1
ATOM 2773 N N . LEU A 1 361 ? 7.773 22.656 6.375 1 94.81 361 LEU A N 1
ATOM 2774 C CA . LEU A 1 361 ? 6.566 21.938 5.98 1 94.81 361 LEU A CA 1
ATOM 2775 C C . LEU A 1 361 ? 5.559 21.906 7.125 1 94.81 361 LEU A C 1
ATOM 2777 O O . LEU A 1 361 ? 4.348 21.891 6.891 1 94.81 361 LEU A O 1
ATOM 2781 N N . GLN A 1 362 ? 5.996 21.938 8.32 1 95.12 362 GLN A N 1
ATOM 2782 C CA . GLN A 1 362 ? 5.129 21.844 9.492 1 95.12 362 GLN A CA 1
ATOM 2783 C C . GLN A 1 362 ? 4.176 23.031 9.562 1 95.12 362 GLN A C 1
ATOM 2785 O O . GLN A 1 362 ? 3.143 22.969 10.234 1 95.12 362 GLN A O 1
ATOM 2790 N N . TYR A 1 363 ? 4.512 24.125 8.867 1 96.38 363 TYR A N 1
ATOM 2791 C CA . TYR A 1 363 ? 3.693 25.328 8.875 1 96.38 363 TYR A CA 1
ATOM 2792 C C . TYR A 1 363 ? 2.746 25.359 7.68 1 96.38 363 TYR A C 1
ATOM 2794 O O . TYR A 1 363 ? 1.87 26.219 7.59 1 96.38 363 TYR A O 1
ATOM 2802 N N . THR A 1 364 ? 2.871 24.391 6.781 1 94.69 364 THR A N 1
ATOM 2803 C CA . THR A 1 364 ? 2.238 24.516 5.473 1 94.69 364 THR A CA 1
ATOM 2804 C C . THR A 1 364 ? 1.067 23.547 5.344 1 94.69 364 THR A C 1
ATOM 2806 O O . THR A 1 364 ? 0.344 23.562 4.348 1 94.69 364 THR A O 1
ATOM 2809 N N . THR A 1 365 ? 0.761 22.781 6.285 1 93.31 365 THR A N 1
ATOM 2810 C CA . THR A 1 365 ? -0.25 21.734 6.176 1 93.31 365 THR A CA 1
ATOM 2811 C C . THR A 1 365 ? -1.635 22.281 6.508 1 93.31 365 THR A C 1
ATOM 2813 O O . THR A 1 365 ? -1.76 23.266 7.242 1 93.31 365 THR A O 1
ATOM 2816 N N . PRO A 1 366 ? -2.699 21.688 5.91 1 94.06 366 PRO A N 1
ATOM 2817 C CA . PRO A 1 366 ? -4.059 22.031 6.328 1 94.06 366 PRO A CA 1
ATOM 2818 C C . PRO A 1 366 ? -4.398 21.5 7.723 1 94.06 366 PRO A C 1
ATOM 2820 O O . PRO A 1 366 ? -3.57 20.844 8.359 1 94.06 366 PRO A O 1
ATOM 2823 N N . SER A 1 367 ? -5.629 21.859 8.156 1 93.56 367 SER A N 1
ATOM 2824 C CA . SER A 1 367 ? -6.082 21.375 9.453 1 93.56 367 SER A CA 1
ATOM 2825 C C . SER A 1 367 ? -6.074 19.859 9.508 1 93.56 367 SER A C 1
ATOM 2827 O O . SER A 1 367 ? -6.348 19.188 8.5 1 93.56 367 SER A O 1
ATOM 2829 N N . ALA A 1 368 ? -5.73 19.344 10.625 1 88.56 368 ALA A N 1
ATOM 2830 C CA . ALA A 1 368 ? -5.656 17.891 10.797 1 88.56 368 ALA A CA 1
ATOM 2831 C C . ALA A 1 368 ? -7.02 17.25 10.578 1 88.56 368 ALA A C 1
ATOM 2833 O O . ALA A 1 368 ? -8.039 17.75 11.07 1 88.56 368 ALA A O 1
ATOM 2834 N N . ILE A 1 369 ? -7.008 16.219 9.844 1 80.5 369 ILE A N 1
ATOM 2835 C CA . ILE A 1 369 ? -8.242 15.492 9.594 1 80.5 369 ILE A CA 1
ATOM 2836 C C . ILE A 1 369 ? -8.797 14.953 10.906 1 80.5 369 ILE A C 1
ATOM 2838 O O . ILE A 1 369 ? -10.016 14.883 11.086 1 80.5 369 ILE A O 1
ATOM 2842 N N . LEU A 1 370 ? -7.977 14.664 11.812 1 78.06 370 LEU A N 1
ATOM 2843 C CA . LEU A 1 370 ? -8.359 14.156 13.125 1 78.06 370 LEU A CA 1
ATOM 2844 C C . LEU A 1 370 ? -9.312 15.117 13.82 1 78.06 370 LEU A C 1
ATOM 2846 O O . LEU A 1 370 ? -10.141 14.695 14.641 1 78.06 370 LEU A O 1
ATOM 2850 N N . LEU A 1 371 ? -9.219 16.344 13.523 1 85.81 371 LEU A N 1
ATOM 2851 C CA . LEU A 1 371 ? -10.102 17.328 14.141 1 85.81 371 LEU A CA 1
ATOM 2852 C C . LEU A 1 371 ? -11.562 17.062 13.773 1 85.81 371 LEU A C 1
A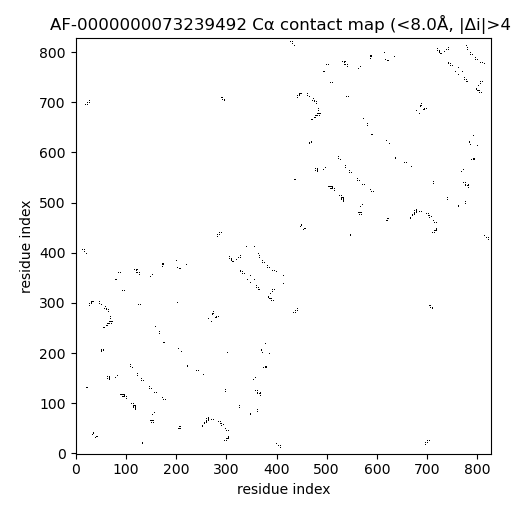TOM 2854 O O . LEU A 1 371 ? -12.461 17.328 14.57 1 85.81 371 LEU A O 1
ATOM 2858 N N . GLY A 1 372 ? -11.773 16.578 12.578 1 81.31 372 GLY A N 1
ATOM 2859 C CA . GLY A 1 372 ? -13.117 16.156 12.211 1 81.31 372 GLY A CA 1
ATOM 2860 C C . GLY A 1 37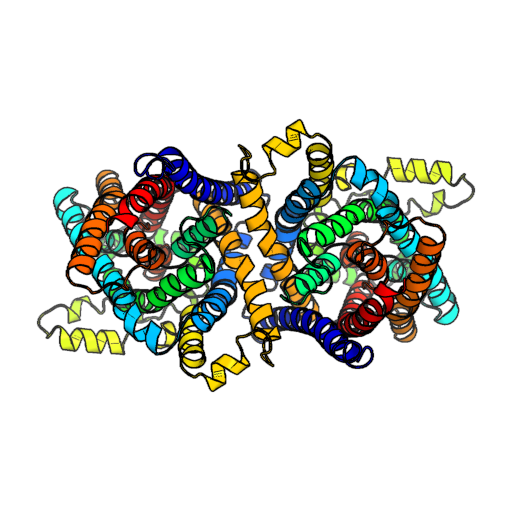2 ? -13.633 15 13.039 1 81.31 372 GLY A C 1
ATOM 2861 O O . GLY A 1 372 ? -14.805 14.969 13.406 1 81.31 372 GLY A O 1
ATOM 2862 N N . ALA A 1 373 ? -12.773 14.141 13.32 1 74.12 373 ALA A N 1
ATOM 2863 C CA . ALA A 1 373 ? -13.141 13 14.148 1 74.12 373 ALA A CA 1
ATOM 2864 C C . ALA A 1 373 ? -13.469 13.438 15.578 1 74.12 373 ALA A C 1
ATOM 2866 O O . ALA A 1 373 ? -14.414 12.938 16.188 1 74.12 373 ALA A O 1
ATOM 2867 N N . ILE A 1 374 ? -12.719 14.305 16.078 1 79.12 374 ILE A N 1
ATOM 2868 C CA . ILE A 1 374 ? -12.938 14.797 17.438 1 79.12 374 ILE A CA 1
ATOM 2869 C C . ILE A 1 374 ? -14.234 15.594 17.5 1 79.12 374 ILE A C 1
ATOM 2871 O O . ILE A 1 374 ? -14.984 15.508 18.469 1 79.12 374 ILE A O 1
ATOM 2875 N N . ALA A 1 375 ? -14.469 16.359 16.453 1 83.81 375 ALA A N 1
ATOM 2876 C CA . ALA A 1 375 ? -15.734 17.094 16.375 1 83.81 375 ALA A CA 1
ATOM 2877 C C . ALA A 1 375 ? -16.922 16.141 16.422 1 83.81 375 ALA A C 1
ATOM 2879 O O . ALA A 1 375 ? -17.906 16.406 17.109 1 83.81 375 ALA A O 1
ATOM 2880 N N . SER A 1 376 ? -16.812 15.086 15.75 1 74.25 376 SER A N 1
ATOM 2881 C CA . SER A 1 376 ? -17.859 14.078 15.742 1 74.25 376 SER A CA 1
ATOM 2882 C C . SER A 1 376 ? -17.984 13.398 17.094 1 74.25 376 SER A C 1
ATOM 2884 O O . SER A 1 376 ? -19.094 13.156 17.578 1 74.25 376 SER A O 1
ATOM 2886 N N . LEU A 1 377 ? -16.922 13.164 17.688 1 70.25 377 LEU A N 1
ATOM 2887 C CA . LEU A 1 377 ? -16.906 12.516 18.984 1 70.25 377 LEU A CA 1
ATOM 2888 C C . LEU A 1 377 ? -17.547 13.398 20.047 1 70.25 377 LEU A C 1
ATOM 2890 O O . LEU A 1 377 ? -18.25 12.898 20.922 1 70.25 377 LEU A O 1
ATOM 2894 N N . ARG A 1 378 ? -17.266 14.586 19.906 1 74.81 378 ARG A N 1
ATOM 2895 C CA . ARG A 1 378 ? -17.75 15.523 20.906 1 74.81 378 ARG A CA 1
ATOM 2896 C C . ARG A 1 378 ? -19.109 16.094 20.516 1 74.81 378 ARG A C 1
ATOM 2898 O O . ARG A 1 378 ? -19.75 16.781 21.312 1 74.81 378 ARG A O 1
ATOM 2905 N N . GLY A 1 379 ? -19.469 15.734 19.281 1 75.88 379 GLY A N 1
ATOM 2906 C CA . GLY A 1 379 ? -20.734 16.281 18.797 1 75.88 379 GLY A CA 1
ATOM 2907 C C . GLY A 1 379 ? -20.719 17.797 18.656 1 75.88 379 GLY A C 1
ATOM 2908 O O . GLY A 1 379 ? -21.703 18.453 18.984 1 75.88 379 GLY A O 1
ATOM 2909 N N . TYR A 1 380 ? -19.578 18.312 18.469 1 83.69 380 TYR A N 1
ATOM 2910 C CA . TYR A 1 380 ? -19.375 19.75 18.375 1 83.69 380 TYR A CA 1
ATOM 2911 C C . TYR A 1 380 ? -18.906 20.141 16.969 1 83.69 380 TYR A C 1
ATOM 2913 O O . TYR A 1 380 ? -17.859 19.703 16.516 1 83.69 380 TYR A O 1
ATOM 2921 N N . ALA A 1 381 ? -19.703 21 16.203 1 88.56 381 ALA A N 1
ATOM 2922 C CA . ALA A 1 381 ? -19.359 21.594 14.914 1 88.56 381 ALA A CA 1
ATOM 2923 C C . ALA A 1 381 ? -18.969 20.531 13.891 1 88.56 381 ALA A C 1
ATOM 2925 O O . ALA A 1 381 ? -17.953 20.641 13.219 1 88.56 381 ALA A O 1
ATOM 2926 N N . VAL A 1 382 ? -19.75 19.469 13.859 1 83.75 382 VAL A N 1
ATOM 2927 C CA . VAL A 1 382 ? -19.438 18.312 13.023 1 83.75 382 VAL A CA 1
ATOM 2928 C C . VAL A 1 382 ? -19.547 18.703 11.555 1 83.75 382 VAL A C 1
ATOM 2930 O O . VAL A 1 382 ? -18.625 18.469 10.773 1 83.75 382 VAL A O 1
ATOM 2933 N N . SER A 1 383 ? -20.609 19.297 11.188 1 86.25 383 SER A N 1
ATOM 2934 C CA . SER A 1 383 ? -20.828 19.688 9.797 1 86.25 383 SER A CA 1
ATOM 2935 C C . SER A 1 383 ? -19.844 20.766 9.359 1 86.25 383 SER A C 1
ATOM 2937 O O . SER A 1 383 ? -19.344 20.734 8.234 1 86.25 383 SER A O 1
ATOM 2939 N N . GLU A 1 384 ? -19.531 21.672 10.281 1 91.69 384 GLU A N 1
ATOM 2940 C CA . GLU A 1 384 ? -18.594 22.75 9.984 1 91.69 384 GLU A CA 1
ATOM 2941 C C . GLU A 1 384 ? -17.172 22.203 9.789 1 91.69 384 GLU A C 1
ATOM 2943 O O . GLU A 1 384 ? -16.453 22.656 8.898 1 91.69 384 GLU A O 1
ATOM 2948 N N . ALA A 1 385 ? -16.844 21.281 10.641 1 90.25 385 ALA A N 1
ATOM 2949 C CA . ALA A 1 385 ? -15.523 20.672 10.523 1 90.25 385 ALA A CA 1
ATOM 2950 C C . ALA A 1 385 ? -15.359 19.969 9.188 1 90.25 385 ALA A C 1
ATOM 2952 O O . ALA A 1 385 ? -14.336 20.109 8.516 1 90.25 385 ALA A O 1
ATOM 2953 N N . SER A 1 386 ? -16.359 19.25 8.82 1 83.94 386 SER A N 1
ATOM 2954 C CA . SER A 1 386 ? -16.312 18.516 7.566 1 83.94 386 SER A CA 1
ATOM 2955 C C . SER A 1 386 ? -16.219 19.453 6.367 1 83.94 386 SER A C 1
ATOM 2957 O O . SER A 1 386 ? -15.422 19.219 5.453 1 83.94 386 SER A O 1
ATOM 2959 N N . ALA A 1 387 ? -16.953 20.438 6.383 1 90.12 387 ALA A N 1
ATOM 2960 C CA . ALA A 1 387 ? -16.953 21.406 5.289 1 90.12 387 ALA A CA 1
ATOM 2961 C C . ALA A 1 387 ? -15.609 22.125 5.199 1 90.12 387 ALA A C 1
ATOM 2963 O O . ALA A 1 387 ? -15.062 22.297 4.109 1 90.12 387 ALA A O 1
ATOM 2964 N N . LEU A 1 388 ? -15.156 22.531 6.293 1 93.31 388 LEU A N 1
ATOM 2965 C CA . LEU A 1 388 ? -13.891 23.266 6.324 1 93.31 388 LEU A CA 1
ATOM 2966 C C . LEU A 1 388 ? -12.734 22.375 5.871 1 93.31 388 LEU A C 1
ATOM 2968 O O . LEU A 1 388 ? -11.867 22.812 5.125 1 93.31 388 LEU A O 1
ATOM 2972 N N . LEU A 1 389 ? -12.727 21.188 6.348 1 89.88 389 LEU A N 1
ATOM 2973 C CA . LEU A 1 389 ? -11.672 20.25 5.977 1 89.88 389 LEU A CA 1
ATOM 2974 C C . LEU A 1 389 ? -11.688 19.984 4.473 1 89.88 389 LEU A C 1
ATOM 2976 O O . LEU A 1 389 ? -10.633 19.875 3.848 1 89.88 389 LEU A O 1
ATOM 2980 N N . PHE A 1 390 ? -12.828 19.938 3.977 1 87.75 390 PHE A N 1
ATOM 2981 C CA . PHE A 1 390 ? -12.945 19.719 2.541 1 87.75 390 PHE A CA 1
ATOM 2982 C C . PHE A 1 390 ? -12.32 20.859 1.761 1 87.75 390 PHE A C 1
ATOM 2984 O O . PHE A 1 390 ? -11.414 20.641 0.948 1 87.75 390 PHE A O 1
ATOM 2991 N N . TRP A 1 391 ? -12.703 22 2.016 1 90.88 391 TRP A N 1
ATOM 2992 C CA . TRP A 1 391 ? -12.242 23.156 1.261 1 90.88 391 TRP A CA 1
ATOM 2993 C C . TRP A 1 391 ? -10.758 23.422 1.515 1 90.88 391 TRP A C 1
ATOM 2995 O O . TRP A 1 391 ? -10.016 23.781 0.594 1 90.88 391 TRP A O 1
ATOM 3005 N N . GLN A 1 392 ? -10.406 23.266 2.68 1 92.88 392 GLN A N 1
ATOM 3006 C CA . GLN A 1 392 ? -9.008 23.5 3.018 1 92.88 392 GLN A CA 1
ATOM 3007 C C . GLN A 1 392 ? -8.086 22.531 2.289 1 92.88 392 GLN A C 1
ATOM 3009 O O . GLN A 1 392 ? -6.996 22.891 1.851 1 92.88 392 GLN A O 1
ATOM 3014 N N . HIS A 1 393 ? -8.461 21.281 2.158 1 88.75 393 HIS A N 1
ATOM 3015 C CA . HIS A 1 393 ? -7.621 20.297 1.485 1 88.75 393 HIS A CA 1
ATOM 3016 C C . HIS A 1 393 ? -7.598 20.531 -0.021 1 88.75 393 HIS A C 1
ATOM 3018 O O . HIS A 1 393 ? -6.578 20.297 -0.674 1 88.75 393 HIS A O 1
ATOM 3024 N N . VAL A 1 394 ? -8.688 21.031 -0.52 1 88.44 394 VAL A N 1
ATOM 3025 C CA . VAL A 1 394 ? -8.719 21.391 -1.935 1 88.44 394 VAL A CA 1
ATOM 3026 C C . VAL A 1 394 ? -7.738 22.531 -2.201 1 88.44 394 VAL A C 1
ATOM 3028 O O . VAL A 1 394 ? -6.926 22.453 -3.123 1 88.44 394 VAL A O 1
ATOM 3031 N N . PHE A 1 395 ? -7.75 23.484 -1.36 1 92.12 395 PHE A N 1
ATOM 3032 C CA . PHE A 1 395 ? -6.902 24.656 -1.553 1 92.12 395 PHE A CA 1
ATOM 3033 C C . PHE A 1 395 ? -5.469 24.359 -1.124 1 92.12 395 PHE A C 1
ATOM 3035 O O . PHE A 1 395 ? -4.531 25.016 -1.585 1 92.12 395 PHE A O 1
ATOM 3042 N N . ALA A 1 396 ? -5.352 23.391 -0.256 1 91.19 396 ALA A N 1
ATOM 3043 C CA . ALA A 1 396 ? -4.02 23.016 0.21 1 91.19 396 ALA A CA 1
ATOM 3044 C C . ALA A 1 396 ? -3.176 22.453 -0.935 1 91.19 396 ALA A C 1
ATOM 3046 O O . ALA A 1 396 ? -1.949 22.578 -0.932 1 91.19 396 ALA A O 1
ATOM 3047 N N . LEU A 1 397 ? -3.816 21.844 -1.911 1 82.38 397 LEU A N 1
ATOM 3048 C CA . LEU A 1 397 ? -3.094 21.344 -3.076 1 82.38 397 LEU A CA 1
ATOM 3049 C C . LEU A 1 397 ? -2.357 22.484 -3.785 1 82.38 397 LEU A C 1
ATOM 3051 O O . LEU A 1 397 ? -1.22 22.297 -4.227 1 82.38 397 LEU A O 1
ATOM 3055 N N . PHE A 1 398 ? -2.902 23.641 -3.803 1 84.31 398 PHE A N 1
ATOM 3056 C CA . PHE A 1 398 ? -2.312 24.781 -4.473 1 84.31 398 PHE A CA 1
ATOM 3057 C C . PHE A 1 398 ? -1.304 25.484 -3.562 1 84.31 398 PHE A C 1
ATOM 3059 O O . PHE A 1 398 ? -0.215 25.859 -4.008 1 84.31 398 PHE A O 1
ATOM 3066 N N . SER A 1 399 ? -1.699 25.625 -2.348 1 90.81 399 SER A N 1
ATOM 3067 C CA . SER A 1 399 ? -0.8 26.312 -1.424 1 90.81 399 SER A CA 1
ATOM 3068 C C . SER A 1 399 ? 0.48 25.516 -1.205 1 90.81 399 SER A C 1
ATOM 3070 O O . SER A 1 399 ? 1.563 26.094 -1.081 1 90.81 399 SER A O 1
ATOM 3072 N N . PHE A 1 400 ? 0.412 24.172 -1.178 1 87.12 400 PHE A N 1
ATOM 3073 C CA . PHE A 1 400 ? 1.587 23.312 -1.059 1 87.12 400 PHE A CA 1
ATOM 3074 C C . PHE A 1 400 ? 2.533 23.531 -2.234 1 87.12 400 PHE A C 1
ATOM 3076 O O . PHE A 1 400 ? 3.75 23.609 -2.053 1 87.12 400 PHE A O 1
ATOM 3083 N N . SER A 1 401 ? 1.913 23.625 -3.404 1 82.75 401 SER A N 1
ATOM 3084 C CA . SER A 1 401 ? 2.727 23.812 -4.602 1 82.75 401 SER A CA 1
ATOM 3085 C C . SER A 1 401 ? 3.479 25.141 -4.555 1 82.75 401 SER A C 1
ATOM 3087 O O . SER A 1 401 ? 4.676 25.188 -4.844 1 82.75 401 SER A O 1
ATOM 3089 N N . LEU A 1 402 ? 2.795 26.109 -4.156 1 87.94 402 LEU A N 1
ATOM 3090 C CA . LEU A 1 402 ? 3.383 27.453 -4.082 1 87.94 402 LEU A CA 1
ATOM 3091 C C . LEU A 1 402 ? 4.52 27.484 -3.064 1 87.94 402 LEU A C 1
ATOM 3093 O O . LEU A 1 402 ? 5.625 27.938 -3.377 1 87.94 402 LEU A O 1
ATOM 3097 N N . TYR A 1 403 ? 4.32 26.953 -1.954 1 92.88 403 TYR A N 1
ATOM 3098 C CA . TYR A 1 403 ? 5.293 27.094 -0.877 1 92.88 403 TYR A CA 1
ATOM 3099 C C . TYR A 1 403 ? 6.449 26.125 -1.063 1 92.88 403 TYR A C 1
ATOM 3101 O O . TYR A 1 403 ? 7.578 26.406 -0.658 1 92.88 403 TYR A O 1
ATOM 3109 N N . ILE A 1 404 ? 6.184 24.969 -1.658 1 88.94 404 ILE A N 1
ATOM 3110 C CA . ILE A 1 404 ? 7.285 24.062 -1.928 1 88.94 404 ILE A CA 1
ATOM 3111 C C . ILE A 1 404 ? 8.258 24.703 -2.914 1 88.94 404 ILE A C 1
ATOM 3113 O O . ILE A 1 404 ? 9.477 24.578 -2.76 1 88.94 404 ILE A O 1
ATOM 3117 N N . VAL A 1 405 ? 7.738 25.406 -3.893 1 87.75 405 VAL A N 1
ATOM 3118 C CA . VAL A 1 405 ? 8.586 26.141 -4.832 1 87.75 405 VAL A CA 1
ATOM 3119 C C . VAL A 1 405 ? 9.398 27.188 -4.086 1 87.75 405 VAL A C 1
ATOM 3121 O O . VAL A 1 405 ? 10.602 27.328 -4.312 1 87.75 405 VAL A O 1
ATOM 3124 N N . ILE A 1 406 ? 8.75 27.859 -3.211 1 91.56 406 ILE A N 1
ATOM 3125 C CA . ILE A 1 406 ? 9.414 28.906 -2.428 1 91.56 406 ILE A CA 1
ATOM 3126 C C . ILE A 1 406 ? 10.477 28.266 -1.531 1 91.56 406 ILE A C 1
ATOM 3128 O O . ILE A 1 406 ? 11.602 28.781 -1.447 1 91.56 406 ILE A O 1
ATOM 3132 N N . TYR A 1 407 ? 10.148 27.172 -0.906 1 92.5 407 TYR A N 1
ATOM 3133 C CA . TYR A 1 407 ? 11.078 26.516 0.01 1 92.5 407 TYR A CA 1
ATOM 3134 C C . TYR A 1 407 ? 12.32 26.031 -0.725 1 92.5 407 TYR A C 1
ATOM 3136 O O . TYR A 1 407 ? 13.438 26.172 -0.219 1 92.5 407 TYR A O 1
ATOM 3144 N N . PHE A 1 408 ? 12.18 25.484 -1.889 1 87.75 408 PHE A N 1
ATOM 3145 C CA . PHE A 1 408 ? 13.32 25 -2.654 1 87.75 408 PHE A CA 1
ATOM 3146 C C . PHE A 1 408 ? 14.234 26.141 -3.066 1 87.75 408 PHE A C 1
ATOM 3148 O O . PHE A 1 408 ? 15.445 25.984 -3.168 1 87.75 408 PHE A O 1
ATOM 3155 N N . ARG A 1 409 ? 13.672 27.328 -3.176 1 85.5 409 ARG A N 1
ATOM 3156 C CA . ARG A 1 409 ? 14.453 28.484 -3.574 1 85.5 409 ARG A CA 1
ATOM 3157 C C . ARG A 1 409 ? 15.18 29.094 -2.379 1 85.5 409 ARG A C 1
ATOM 3159 O O . ARG A 1 409 ? 16.281 29.625 -2.523 1 85.5 409 ARG A O 1
ATOM 3166 N N . ILE A 1 410 ? 14.609 28.922 -1.257 1 87.44 410 ILE A N 1
ATOM 3167 C CA . ILE A 1 410 ? 15.164 29.672 -0.133 1 87.44 410 ILE A CA 1
ATOM 3168 C C . ILE A 1 410 ? 15.961 28.734 0.77 1 87.44 410 ILE A C 1
ATOM 3170 O O . ILE A 1 410 ? 16.719 29.188 1.633 1 87.44 410 ILE A O 1
ATOM 3174 N N . ILE A 1 411 ? 15.797 27.469 0.643 1 83 411 ILE A N 1
ATOM 3175 C CA . ILE A 1 411 ? 16.359 26.5 1.58 1 83 411 ILE A CA 1
ATOM 3176 C C . ILE A 1 411 ? 17.891 26.641 1.601 1 83 411 ILE A C 1
ATOM 3178 O O . ILE A 1 411 ? 18.516 26.391 2.625 1 83 411 ILE A O 1
ATOM 3182 N N . LYS A 1 412 ? 18.453 27.109 0.519 1 73.19 412 LYS A N 1
ATOM 3183 C CA . LYS A 1 412 ? 19.906 27.312 0.481 1 73.19 412 LYS A CA 1
ATOM 3184 C C . LYS A 1 412 ? 20.297 28.562 1.264 1 73.19 412 LYS A C 1
ATOM 3186 O O . LYS A 1 412 ? 21.453 28.719 1.655 1 73.19 412 LYS A O 1
ATOM 3191 N N . TYR A 1 413 ? 19.297 29.422 1.439 1 69.38 413 TYR A N 1
ATOM 3192 C CA . TYR A 1 413 ? 19.594 30.703 2.068 1 69.38 413 TYR A CA 1
ATOM 3193 C C . TYR A 1 413 ? 19.156 30.703 3.529 1 69.38 413 TYR A C 1
ATOM 3195 O O . TYR A 1 413 ? 19.547 31.594 4.301 1 69.38 413 TYR A O 1
ATOM 3203 N N . VAL A 1 414 ? 18.391 29.766 3.859 1 68.25 414 VAL A N 1
ATOM 3204 C CA . VAL A 1 414 ? 17.875 29.719 5.227 1 68.25 414 VAL A CA 1
ATOM 3205 C C . VAL A 1 414 ? 18.594 28.641 6.016 1 68.25 414 VAL A C 1
ATOM 3207 O O . VAL A 1 414 ? 18.891 27.562 5.48 1 68.25 414 VAL A O 1
ATOM 3210 N N . MET B 1 1 ? 45.344 -19.75 -4.84 1 23.86 1 MET B N 1
ATOM 3211 C CA . MET B 1 1 ? 44.75 -18.484 -4.391 1 23.86 1 MET B CA 1
ATOM 3212 C C . MET B 1 1 ? 43.281 -18.375 -4.836 1 23.86 1 MET B C 1
ATOM 3214 O O . MET B 1 1 ? 42.656 -17.344 -4.637 1 23.86 1 MET B O 1
ATOM 3218 N N . VAL B 1 2 ? 42.938 -19.094 -5.965 1 27.02 2 VAL B N 1
ATOM 3219 C CA . VAL B 1 2 ? 41.75 -19.391 -6.742 1 27.02 2 VAL B CA 1
ATOM 3220 C C . VAL B 1 2 ? 40.688 -20.031 -5.844 1 27.02 2 VAL B C 1
ATOM 3222 O O . VAL B 1 2 ? 39.531 -20.141 -6.227 1 27.02 2 VAL B O 1
ATOM 3225 N N . SER B 1 3 ? 41.156 -20.766 -4.934 1 30.27 3 SER B N 1
ATOM 3226 C CA . SER B 1 3 ? 40.281 -21.672 -4.18 1 30.27 3 SER B CA 1
ATOM 3227 C C . SER B 1 3 ? 39.406 -20.906 -3.188 1 30.27 3 SER B C 1
ATOM 3229 O O . SER B 1 3 ? 38.531 -21.484 -2.578 1 30.27 3 SER B O 1
ATOM 3231 N N . GLU B 1 4 ? 39.969 -19.828 -2.496 1 34.5 4 GLU B N 1
ATOM 3232 C CA . GLU B 1 4 ? 39.344 -19.094 -1.4 1 34.5 4 GLU B CA 1
ATOM 3233 C C . GLU B 1 4 ? 38.094 -18.359 -1.861 1 34.5 4 GLU B C 1
ATOM 3235 O O . GLU B 1 4 ? 37.312 -17.875 -1.038 1 34.5 4 GLU B O 1
ATOM 3240 N N . ASN B 1 5 ? 38 -17.875 -3.137 1 35.25 5 ASN B N 1
ATOM 3241 C CA . ASN B 1 5 ? 36.938 -17.094 -3.756 1 35.25 5 ASN B CA 1
ATOM 3242 C C . ASN B 1 5 ? 35.625 -17.891 -3.867 1 35.25 5 ASN B C 1
ATOM 3244 O O . ASN B 1 5 ? 34.625 -17.375 -4.316 1 35.25 5 ASN B O 1
ATOM 3248 N N . THR B 1 6 ? 35.656 -19.219 -3.771 1 37.12 6 THR B N 1
ATOM 3249 C CA . THR B 1 6 ? 34.594 -20.188 -4.012 1 37.12 6 THR B CA 1
ATOM 3250 C C . THR B 1 6 ? 33.688 -20.312 -2.793 1 37.12 6 THR B C 1
ATOM 3252 O O . THR B 1 6 ? 32.562 -20.828 -2.891 1 37.12 6 THR B O 1
ATOM 3255 N N . THR B 1 7 ? 34.188 -20.25 -1.509 1 35.09 7 THR B N 1
ATOM 3256 C CA . THR B 1 7 ? 33.5 -20.438 -0.226 1 35.09 7 THR B CA 1
ATOM 3257 C C . THR B 1 7 ? 32.625 -19.234 0.117 1 35.09 7 THR B C 1
ATOM 3259 O O . THR B 1 7 ? 32 -19.203 1.18 1 35.09 7 THR B O 1
ATOM 3262 N N . MET B 1 8 ? 33.031 -18.062 -0.109 1 41.12 8 MET B N 1
ATOM 3263 C CA . MET B 1 8 ? 32.219 -16.859 -0.028 1 41.12 8 MET B CA 1
ATOM 3264 C C . MET B 1 8 ? 30.812 -17.125 -0.55 1 41.12 8 MET B C 1
ATOM 3266 O O . MET B 1 8 ? 30.016 -16.188 -0.694 1 41.12 8 MET B O 1
ATOM 3270 N N . SER B 1 9 ? 30.422 -18.188 -1.357 1 43.84 9 SER B N 1
ATOM 3271 C CA . SER B 1 9 ? 29.719 -18.922 -2.408 1 43.84 9 SER B CA 1
ATOM 3272 C C . SER B 1 9 ? 28.422 -19.516 -1.885 1 43.84 9 SER B C 1
ATOM 3274 O O . SER B 1 9 ? 27.359 -19.312 -2.48 1 43.84 9 SER B O 1
ATOM 3276 N N . ALA B 1 10 ? 28.375 -20.812 -1.316 1 46.31 10 ALA B N 1
ATOM 3277 C CA . ALA B 1 10 ? 27.188 -21.609 -1.005 1 46.31 10 ALA B CA 1
ATOM 3278 C C . ALA B 1 10 ? 26.359 -20.953 0.095 1 46.31 10 ALA B C 1
ATOM 3280 O O . ALA B 1 10 ? 25.125 -20.922 0.01 1 46.31 10 ALA B O 1
ATOM 3281 N N . GLY B 1 11 ? 26.969 -20.516 1.229 1 49.59 11 GLY B N 1
ATOM 3282 C CA . GLY B 1 11 ? 26.297 -19.906 2.365 1 49.59 11 GLY B CA 1
ATOM 3283 C C . GLY B 1 11 ? 25.625 -18.594 2.025 1 49.59 11 GLY B C 1
ATOM 3284 O O . GLY B 1 11 ? 24.516 -18.312 2.488 1 49.59 11 GLY B O 1
ATOM 3285 N N . ALA B 1 12 ? 26.469 -17.828 1.426 1 54.41 12 ALA B N 1
ATOM 3286 C CA . ALA B 1 12 ? 25.922 -16.547 0.963 1 54.41 12 ALA B CA 1
ATOM 3287 C C . ALA B 1 12 ? 24.719 -16.766 0.047 1 54.41 12 ALA B C 1
ATOM 3289 O O . ALA B 1 12 ? 23.75 -16 0.111 1 54.41 12 ALA B O 1
ATOM 3290 N N . ASP B 1 13 ? 24.812 -17.969 -0.554 1 63.22 13 ASP B N 1
ATOM 3291 C CA . ASP B 1 13 ? 23.719 -18.328 -1.453 1 63.22 13 ASP B CA 1
ATOM 3292 C C . ASP B 1 13 ? 22.5 -18.781 -0.669 1 63.22 13 ASP B C 1
ATOM 3294 O O . ASP B 1 13 ? 21.359 -18.422 -1.003 1 63.22 13 ASP B O 1
ATOM 3298 N N . LEU B 1 14 ? 22.828 -19.453 0.504 1 72.94 14 LEU B N 1
ATOM 3299 C CA . LEU B 1 14 ? 21.688 -19.938 1.281 1 72.94 14 LEU B CA 1
ATOM 3300 C C . LEU B 1 14 ? 20.969 -18.781 1.975 1 72.94 14 LEU B C 1
ATOM 3302 O O . LEU B 1 14 ? 19.734 -18.734 1.988 1 72.94 14 LEU B O 1
ATOM 3306 N N . THR B 1 15 ? 21.75 -17.859 2.508 1 74.88 15 THR B N 1
ATOM 3307 C CA . THR B 1 15 ? 21.141 -16.719 3.186 1 74.88 15 THR B CA 1
ATOM 3308 C C . THR B 1 15 ? 20.375 -15.859 2.199 1 74.88 15 THR B C 1
ATOM 3310 O O . THR B 1 15 ? 19.297 -15.352 2.527 1 74.88 15 THR B O 1
ATOM 3313 N N . SER B 1 16 ? 20.891 -15.805 1.068 1 76.75 16 SER B N 1
ATOM 3314 C CA . SER B 1 16 ? 20.234 -14.992 0.049 1 76.75 16 SER B CA 1
ATOM 3315 C C . SER B 1 16 ? 18.891 -15.602 -0.375 1 76.75 16 SER B C 1
ATOM 3317 O O . SER B 1 16 ? 18 -14.891 -0.831 1 76.75 16 SER B O 1
ATOM 3319 N N . ALA B 1 17 ? 18.875 -16.891 -0.165 1 77.12 17 ALA B N 1
ATOM 3320 C CA . ALA B 1 17 ? 17.641 -17.578 -0.554 1 77.12 17 ALA B CA 1
ATOM 3321 C C . ALA B 1 17 ? 16.641 -17.609 0.602 1 77.12 17 ALA B C 1
ATOM 3323 O O . ALA B 1 17 ? 15.43 -17.578 0.386 1 77.12 17 ALA B O 1
ATOM 3324 N N . ILE B 1 18 ? 17.109 -17.578 1.731 1 82.44 18 ILE B N 1
ATOM 3325 C CA . ILE B 1 18 ? 16.266 -17.781 2.898 1 82.44 18 ILE B CA 1
ATOM 3326 C C . ILE B 1 18 ? 15.617 -16.453 3.316 1 82.44 18 ILE B C 1
ATOM 3328 O O . ILE B 1 18 ? 14.453 -16.422 3.709 1 82.44 18 ILE B O 1
ATOM 3332 N N . VAL B 1 19 ? 16.312 -15.359 3.18 1 85.19 19 VAL B N 1
ATOM 3333 C CA . VAL B 1 19 ? 15.867 -14.07 3.691 1 85.19 19 VAL B CA 1
ATOM 3334 C C . VAL B 1 19 ? 14.602 -13.633 2.961 1 85.19 19 VAL B C 1
ATOM 3336 O O . VAL B 1 19 ? 13.609 -13.242 3.592 1 85.19 19 VAL B O 1
ATOM 3339 N N . PRO B 1 20 ? 14.578 -13.773 1.666 1 85.38 20 PRO B N 1
ATOM 3340 C CA . PRO B 1 20 ? 13.352 -13.391 0.966 1 85.38 20 PRO B CA 1
ATOM 3341 C C . PRO B 1 20 ? 12.141 -14.219 1.405 1 85.38 20 PRO B C 1
ATOM 3343 O O . PRO B 1 20 ? 11.023 -13.688 1.485 1 85.38 20 PRO B O 1
ATOM 3346 N N . LEU B 1 21 ? 12.375 -15.398 1.717 1 85.38 21 LEU B N 1
ATOM 3347 C CA . LEU B 1 21 ? 11.289 -16.281 2.148 1 85.38 21 LEU B CA 1
ATOM 3348 C C . LEU B 1 21 ? 10.805 -15.891 3.543 1 85.38 21 LEU B C 1
ATOM 3350 O O . LEU B 1 21 ? 9.602 -15.938 3.824 1 85.38 21 LEU B O 1
ATOM 3354 N N . LEU B 1 22 ? 11.758 -15.609 4.328 1 88.81 22 LEU B N 1
ATOM 3355 C CA . LEU B 1 22 ? 11.391 -15.18 5.676 1 88.81 22 LEU B CA 1
ATOM 3356 C C . LEU B 1 22 ? 10.586 -13.891 5.637 1 88.81 22 LEU B C 1
ATOM 3358 O O . LEU B 1 22 ? 9.672 -13.695 6.441 1 88.81 22 LEU B O 1
ATOM 3362 N N . LYS B 1 23 ? 10.906 -13.055 4.711 1 92.06 23 LYS B N 1
ATOM 3363 C CA . LYS B 1 23 ? 10.148 -11.82 4.543 1 92.06 23 LYS B CA 1
ATOM 3364 C C . LYS B 1 23 ? 8.703 -12.109 4.176 1 92.06 23 LYS B C 1
ATOM 3366 O O . LYS B 1 23 ? 7.777 -11.539 4.762 1 92.06 23 LYS B O 1
ATOM 3371 N N . LEU B 1 24 ? 8.547 -12.992 3.246 1 89.12 24 LEU B N 1
ATOM 3372 C CA . LEU B 1 24 ? 7.203 -13.328 2.793 1 89.12 24 LEU B CA 1
ATOM 3373 C C . LEU B 1 24 ? 6.406 -14 3.906 1 89.12 24 LEU B C 1
ATOM 3375 O O . LEU B 1 24 ? 5.219 -13.727 4.078 1 89.12 24 LEU B O 1
ATOM 3379 N N . LEU B 1 25 ? 7.09 -14.844 4.609 1 90 25 LEU B N 1
ATOM 3380 C CA . LEU B 1 25 ? 6.445 -15.508 5.734 1 90 25 LEU B CA 1
ATOM 3381 C C . LEU B 1 25 ? 6.031 -14.5 6.801 1 90 25 LEU B C 1
ATOM 3383 O O . LEU B 1 25 ? 4.934 -14.586 7.352 1 90 25 LEU B O 1
ATOM 3387 N N . CYS B 1 26 ? 6.887 -13.602 7.07 1 92.94 26 CYS B N 1
ATOM 3388 C CA . CYS B 1 26 ? 6.594 -12.562 8.055 1 92.94 26 CYS B CA 1
ATOM 3389 C C . CYS B 1 26 ? 5.383 -11.734 7.637 1 92.94 26 CYS B C 1
ATOM 3391 O O . CYS B 1 26 ? 4.492 -11.484 8.445 1 92.94 26 CYS B O 1
ATOM 3393 N N . LEU B 1 27 ? 5.363 -11.352 6.461 1 93.56 27 LEU B N 1
ATOM 3394 C CA . LEU B 1 27 ? 4.25 -10.57 5.938 1 93.56 27 LEU B CA 1
ATOM 3395 C C . LEU B 1 27 ? 2.941 -11.344 6.047 1 93.56 27 LEU B C 1
ATOM 3397 O O . LEU B 1 27 ? 1.918 -10.789 6.449 1 93.56 27 LEU B O 1
ATOM 3401 N N . THR B 1 28 ? 2.977 -12.602 5.699 1 90 28 THR B N 1
ATOM 3402 C CA . THR B 1 28 ? 1.792 -13.453 5.758 1 90 28 THR B CA 1
ATOM 3403 C C . THR B 1 28 ? 1.323 -13.625 7.203 1 90 28 THR B C 1
ATOM 3405 O O . THR B 1 28 ? 0.121 -13.602 7.477 1 90 28 THR B O 1
ATOM 3408 N N . VAL B 1 29 ? 2.246 -13.781 8.07 1 91.94 29 VAL B N 1
ATOM 3409 C CA . VAL B 1 29 ? 1.916 -13.961 9.484 1 91.94 29 VAL B CA 1
ATOM 3410 C C . VAL B 1 29 ? 1.271 -12.688 10.031 1 91.94 29 VAL B C 1
ATOM 3412 O O . VAL B 1 29 ? 0.318 -12.758 10.812 1 91.94 29 VAL B O 1
ATOM 3415 N N . ILE B 1 30 ? 1.749 -11.578 9.656 1 93.12 30 ILE B N 1
ATOM 3416 C CA . ILE B 1 30 ? 1.153 -10.32 10.086 1 93.12 30 ILE B CA 1
ATOM 3417 C C . ILE B 1 30 ? -0.298 -10.25 9.617 1 93.12 30 ILE B C 1
ATOM 3419 O O . ILE B 1 30 ? -1.188 -9.875 10.383 1 93.12 30 ILE B O 1
ATOM 3423 N N . GLY B 1 31 ? -0.522 -10.594 8.367 1 90.06 31 GLY B N 1
ATOM 3424 C CA . GLY B 1 31 ? -1.89 -10.672 7.879 1 90.06 31 GLY B CA 1
ATOM 3425 C C . GLY B 1 31 ? -2.748 -11.656 8.648 1 90.06 31 GLY B C 1
ATOM 3426 O O . GLY B 1 31 ? -3.916 -11.375 8.938 1 90.06 31 GLY B O 1
ATOM 3427 N N . LEU B 1 32 ? -2.162 -12.766 8.992 1 88.62 32 LEU B N 1
ATOM 3428 C CA . LEU B 1 32 ? -2.85 -13.805 9.75 1 88.62 32 LEU B CA 1
ATOM 3429 C C . LEU B 1 32 ? -3.238 -13.297 11.133 1 88.62 32 LEU B C 1
ATOM 3431 O O . LEU B 1 32 ? -4.352 -13.555 11.602 1 88.62 32 LEU B O 1
ATOM 3435 N N . LEU B 1 33 ? -2.398 -12.555 11.719 1 89.5 33 LEU B N 1
ATOM 3436 C CA . LEU B 1 33 ? -2.646 -12.031 13.062 1 89.5 33 LEU B CA 1
ATOM 3437 C C . LEU B 1 33 ? -3.695 -10.93 13.023 1 89.5 33 LEU B C 1
ATOM 3439 O O . LEU B 1 33 ? -4.551 -10.844 13.906 1 89.5 33 LEU B O 1
ATOM 3443 N N . LEU B 1 34 ? -3.629 -10.172 12.062 1 87.44 34 LEU B N 1
ATOM 3444 C CA . LEU B 1 34 ? -4.578 -9.07 11.938 1 87.44 34 LEU B CA 1
ATOM 3445 C C . LEU B 1 34 ? -5.984 -9.602 11.656 1 87.44 34 LEU B C 1
ATOM 3447 O O . LEU B 1 34 ? -6.973 -8.992 12.07 1 87.44 34 LEU B O 1
ATOM 3451 N N . ALA B 1 35 ? -6.059 -10.641 10.945 1 84.44 35 ALA B N 1
ATOM 3452 C CA . ALA B 1 35 ? -7.348 -11.195 10.539 1 84.44 35 ALA B CA 1
ATOM 3453 C C . ALA B 1 35 ? -7.879 -12.172 11.586 1 84.44 35 ALA B C 1
ATOM 3455 O O . ALA B 1 35 ? -8.992 -12.68 11.461 1 84.44 35 ALA B O 1
ATOM 3456 N N . ASN B 1 36 ? -7.102 -12.414 12.562 1 80.81 36 ASN B N 1
ATOM 3457 C CA . ASN B 1 36 ? -7.52 -13.383 13.57 1 80.81 36 ASN B CA 1
ATOM 3458 C C . ASN B 1 36 ? -8.828 -12.969 14.234 1 80.81 36 ASN B C 1
ATOM 3460 O O . ASN B 1 36 ? -8.93 -11.875 14.789 1 80.81 36 ASN B O 1
ATOM 3464 N N . PRO B 1 37 ? -9.797 -13.781 14.148 1 70.12 37 PRO B N 1
ATOM 3465 C CA . PRO B 1 37 ? -11.117 -13.461 14.695 1 70.12 37 PRO B CA 1
ATOM 3466 C C . PRO B 1 37 ? -11.094 -13.211 16.203 1 70.12 37 PRO B C 1
ATOM 3468 O O . PRO B 1 37 ? -11.969 -12.516 16.734 1 70.12 37 PRO B O 1
ATOM 3471 N N . THR B 1 38 ? -10.164 -13.758 16.812 1 67.75 38 THR B N 1
ATOM 3472 C CA . THR B 1 38 ? -10.117 -13.602 18.266 1 67.75 38 THR B CA 1
ATOM 3473 C C . THR B 1 38 ? -9.594 -12.227 18.641 1 67.75 38 THR B C 1
ATOM 3475 O O . THR B 1 38 ? -10.016 -11.656 19.656 1 67.75 38 THR B O 1
ATOM 3478 N N . MET B 1 39 ? -8.781 -11.734 17.875 1 65.56 39 MET B N 1
ATOM 3479 C CA . MET B 1 39 ? -8.203 -10.43 18.188 1 65.56 39 MET B CA 1
ATOM 3480 C C . MET B 1 39 ? -9.008 -9.305 17.547 1 65.56 39 MET B C 1
ATOM 3482 O O . MET B 1 39 ? -9.031 -8.188 18.062 1 65.56 39 MET B O 1
ATOM 3486 N N . GLN B 1 40 ? -9.812 -9.617 16.656 1 62.38 40 GLN B N 1
ATOM 3487 C CA . GLN B 1 40 ? -10.734 -8.766 15.914 1 62.38 40 GLN B CA 1
ATOM 3488 C C . GLN B 1 40 ? -10.133 -7.391 15.656 1 62.38 40 GLN B C 1
ATOM 3490 O O . GLN B 1 40 ? -10.781 -6.367 15.906 1 62.38 40 GLN B O 1
ATOM 3495 N N . PHE B 1 41 ? -8.922 -7.301 15.219 1 69.44 41 PHE B N 1
ATOM 3496 C CA . PHE B 1 41 ? -8.305 -6.004 14.953 1 69.44 41 PHE B CA 1
ATOM 3497 C C . PHE B 1 41 ? -8.875 -5.395 13.68 1 69.44 41 PHE B C 1
ATOM 3499 O O . PHE B 1 41 ? -9.211 -4.207 13.648 1 69.44 41 PHE B O 1
ATOM 3506 N N . ILE B 1 42 ? -8.992 -6.258 12.641 1 74.88 42 ILE B N 1
ATOM 3507 C CA . ILE B 1 42 ? -9.477 -5.801 11.344 1 74.88 42 ILE B CA 1
ATOM 3508 C C . ILE B 1 42 ? -10.562 -6.75 10.844 1 74.88 42 ILE B C 1
ATOM 3510 O O . ILE B 1 42 ? -10.406 -7.969 10.891 1 74.88 42 ILE B O 1
ATOM 3514 N N . PRO B 1 43 ? -11.664 -6.156 10.484 1 74.62 43 PRO B N 1
ATOM 3515 C CA . PRO B 1 43 ? -12.758 -6.984 9.977 1 74.62 43 PRO B CA 1
ATOM 3516 C C . PRO B 1 43 ? -12.383 -7.746 8.703 1 74.62 43 PRO B C 1
ATOM 3518 O O . PRO B 1 43 ? -11.547 -7.281 7.926 1 74.62 43 PRO B O 1
ATOM 3521 N N . LYS B 1 44 ? -13.062 -8.859 8.547 1 75.25 44 LYS B N 1
ATOM 3522 C CA . LYS B 1 44 ? -12.852 -9.703 7.371 1 75.25 44 LYS B CA 1
ATOM 3523 C C . LYS B 1 44 ? -13.141 -8.938 6.082 1 75.25 44 LYS B C 1
ATOM 3525 O O . LYS B 1 44 ? -12.5 -9.172 5.059 1 75.25 44 LYS B O 1
ATOM 3530 N N . ALA B 1 45 ? -14 -8.031 6.191 1 76 45 ALA B N 1
ATOM 3531 C CA . ALA B 1 45 ? -14.406 -7.223 5.039 1 76 45 ALA B CA 1
ATOM 3532 C C . ALA B 1 45 ? -13.242 -6.383 4.523 1 76 45 ALA B C 1
ATOM 3534 O O . ALA B 1 45 ? -13.172 -6.074 3.33 1 76 45 ALA B O 1
ATOM 3535 N N . THR B 1 46 ? -12.32 -6.129 5.379 1 80.31 46 THR B N 1
ATOM 3536 C CA . THR B 1 46 ? -11.172 -5.312 5.004 1 80.31 46 THR B CA 1
ATOM 3537 C C . THR B 1 46 ? -10.32 -6.02 3.955 1 80.31 46 THR B C 1
ATOM 3539 O O . THR B 1 46 ? -9.906 -5.41 2.969 1 80.31 46 THR B O 1
ATOM 3542 N N . PHE B 1 47 ? -10.18 -7.266 4.109 1 82.31 47 PHE B N 1
ATOM 3543 C CA . PHE B 1 47 ? -9.312 -8.016 3.207 1 82.31 47 PHE B CA 1
ATOM 3544 C C . PHE B 1 47 ? -9.992 -8.219 1.855 1 82.31 47 PHE B C 1
ATOM 3546 O O . PHE B 1 47 ? -9.32 -8.25 0.82 1 82.31 47 PHE B O 1
ATOM 3553 N N . LYS B 1 48 ? -11.281 -8.297 1.893 1 78.88 48 LYS B N 1
ATOM 3554 C CA . LYS B 1 48 ? -12.031 -8.383 0.643 1 78.88 48 LYS B CA 1
ATOM 3555 C C . LYS B 1 48 ? -11.914 -7.09 -0.159 1 78.88 48 LYS B C 1
ATOM 3557 O O . LYS B 1 48 ? -11.672 -7.125 -1.368 1 78.88 48 LYS B O 1
ATOM 3562 N N . LEU B 1 49 ? -12.062 -6.098 0.541 1 82.19 49 LEU B N 1
ATOM 3563 C CA . LEU B 1 49 ? -12 -4.793 -0.111 1 82.19 49 LEU B CA 1
ATOM 3564 C C . LEU B 1 49 ? -10.578 -4.477 -0.56 1 82.19 49 LEU B C 1
ATOM 3566 O O . LEU B 1 49 ? -10.375 -3.85 -1.603 1 82.19 49 LEU B O 1
ATOM 3570 N N . LEU B 1 50 ? -9.625 -4.883 0.233 1 87.88 50 LEU B N 1
ATOM 3571 C CA . LEU B 1 50 ? -8.227 -4.723 -0.145 1 87.88 50 LEU B CA 1
ATOM 3572 C C . LEU B 1 50 ? -7.914 -5.508 -1.413 1 87.88 50 LEU B C 1
ATOM 3574 O O . LEU B 1 50 ? -7.164 -5.035 -2.27 1 87.88 50 LEU B O 1
ATOM 3578 N N . SER B 1 51 ? -8.484 -6.656 -1.539 1 84.44 51 SER B N 1
ATOM 3579 C CA . SER B 1 51 ? -8.281 -7.484 -2.723 1 84.44 51 SER B CA 1
ATOM 3580 C C . SER B 1 51 ? -8.836 -6.805 -3.973 1 84.44 51 SER B C 1
ATOM 3582 O O . SER B 1 51 ? -8.227 -6.879 -5.047 1 84.44 51 SER B O 1
ATOM 3584 N N . LYS B 1 52 ? -9.922 -6.129 -3.787 1 83.56 52 LYS B N 1
ATOM 3585 C CA . LYS B 1 52 ? -10.5 -5.391 -4.902 1 83.56 52 LYS B CA 1
ATOM 3586 C C . LYS B 1 52 ? -9.586 -4.254 -5.352 1 83.56 52 LYS B C 1
ATOM 3588 O O . LYS B 1 52 ? -9.445 -3.996 -6.547 1 83.56 52 LYS B O 1
ATOM 3593 N N . LEU B 1 53 ? -9.039 -3.645 -4.434 1 88.5 53 LEU B N 1
ATOM 3594 C CA . LEU B 1 53 ? -8.125 -2.547 -4.742 1 88.5 53 LEU B CA 1
ATOM 3595 C C . LEU B 1 53 ? -6.879 -3.057 -5.449 1 88.5 53 LEU B C 1
ATOM 3597 O O . LEU B 1 53 ? -6.383 -2.42 -6.383 1 88.5 53 LEU B O 1
ATOM 3601 N N . VAL B 1 54 ? -6.398 -4.188 -4.992 1 89.75 54 VAL B N 1
ATOM 3602 C CA . VAL B 1 54 ? -5.219 -4.793 -5.598 1 89.75 54 VAL B CA 1
ATOM 3603 C C . VAL B 1 54 ? -5.504 -5.137 -7.059 1 89.75 54 VAL B C 1
ATOM 3605 O O . VAL B 1 54 ? -4.719 -4.805 -7.949 1 89.75 54 VAL B O 1
ATOM 3608 N N . PHE B 1 55 ? -6.586 -5.672 -7.305 1 83.94 55 PHE B N 1
ATOM 3609 C CA . PHE B 1 55 ? -6.949 -6.156 -8.633 1 83.94 55 PHE B CA 1
ATOM 3610 C C . PHE B 1 55 ? -7.238 -4.992 -9.57 1 83.94 55 PHE B C 1
ATOM 3612 O O . PHE B 1 55 ? -6.816 -5 -10.734 1 83.94 55 PHE B O 1
ATOM 3619 N N . ALA B 1 56 ? -7.898 -4.004 -9.055 1 85.38 56 ALA B N 1
ATOM 3620 C CA . ALA B 1 56 ? -8.422 -2.936 -9.906 1 85.38 56 ALA B CA 1
ATOM 3621 C C . ALA B 1 56 ? -7.391 -1.826 -10.086 1 85.38 56 ALA B C 1
ATOM 3623 O O . ALA B 1 56 ? -7.426 -1.091 -11.07 1 85.38 56 ALA B O 1
ATOM 3624 N N . LEU B 1 57 ? -6.469 -1.801 -9.141 1 92.25 57 LEU B N 1
ATOM 3625 C CA . LEU B 1 57 ? -5.648 -0.597 -9.188 1 92.25 57 LEU B CA 1
ATOM 3626 C C . LEU B 1 57 ? -4.172 -0.937 -8.992 1 92.25 57 LEU B C 1
ATOM 3628 O O . LEU B 1 57 ? -3.357 -0.709 -9.891 1 92.25 57 LEU B O 1
ATOM 3632 N N . PHE B 1 58 ? -3.723 -1.534 -7.883 1 94.62 58 PHE B N 1
ATOM 3633 C CA . PHE B 1 58 ? -2.314 -1.693 -7.543 1 94.62 58 PHE B CA 1
ATOM 3634 C C . PHE B 1 58 ? -1.609 -2.588 -8.555 1 94.62 58 PHE B C 1
ATOM 3636 O O . PHE B 1 58 ? -0.523 -2.254 -9.031 1 94.62 58 PHE B O 1
ATOM 3643 N N . LEU B 1 59 ? -2.234 -3.713 -8.883 1 92.12 59 LEU B N 1
ATOM 3644 C CA . LEU B 1 59 ? -1.623 -4.664 -9.805 1 92.12 59 LEU B CA 1
ATOM 3645 C C . LEU B 1 59 ? -1.499 -4.062 -11.203 1 92.12 59 LEU B C 1
ATOM 3647 O O . LEU B 1 59 ? -0.423 -4.094 -11.805 1 92.12 59 LEU B O 1
ATOM 3651 N N . PRO B 1 60 ? -2.535 -3.482 -11.734 1 92.62 60 PRO B N 1
ATOM 3652 C CA . PRO B 1 60 ? -2.406 -2.836 -13.039 1 92.62 60 PRO B CA 1
ATOM 3653 C C . PRO B 1 60 ? -1.325 -1.757 -13.062 1 92.62 60 PRO B C 1
ATOM 3655 O O . PRO B 1 60 ? -0.6 -1.624 -14.055 1 92.62 60 PRO B O 1
ATOM 3658 N N . CYS B 1 61 ? -1.218 -1.004 -12.008 1 95.69 61 CYS B N 1
ATOM 3659 C CA . CYS B 1 61 ? -0.2 0.038 -11.938 1 95.69 61 CYS B CA 1
ATOM 3660 C C . CYS B 1 61 ? 1.199 -0.564 -11.953 1 95.69 61 CYS B C 1
ATOM 3662 O O . CYS B 1 61 ? 2.096 -0.047 -12.625 1 95.69 61 CYS B O 1
ATOM 3664 N N . LEU B 1 62 ? 1.359 -1.627 -11.234 1 94.88 62 LEU B N 1
ATOM 3665 C CA . LEU B 1 62 ? 2.65 -2.305 -11.195 1 94.88 62 LEU B CA 1
ATOM 3666 C C . LEU B 1 62 ? 3.023 -2.854 -12.562 1 94.88 62 LEU B C 1
ATOM 3668 O O . LEU B 1 62 ? 4.148 -2.67 -13.031 1 94.88 62 LEU B O 1
ATOM 3672 N N . ILE B 1 63 ? 2.072 -3.488 -13.203 1 93.31 63 ILE B N 1
ATOM 3673 C CA . ILE B 1 63 ? 2.295 -4.07 -14.523 1 93.31 63 ILE B CA 1
ATOM 3674 C C . ILE B 1 63 ? 2.652 -2.971 -15.516 1 93.31 63 ILE B C 1
ATOM 3676 O O . ILE B 1 63 ? 3.65 -3.074 -16.234 1 93.31 63 ILE B O 1
ATOM 3680 N N . PHE B 1 64 ? 1.911 -1.905 -15.539 1 94.69 64 PHE B N 1
ATOM 3681 C CA . PHE B 1 64 ? 2.105 -0.834 -16.516 1 94.69 64 PHE B CA 1
ATOM 3682 C C . PHE B 1 64 ? 3.479 -0.196 -16.344 1 94.69 64 PHE B C 1
ATOM 3684 O O . PHE B 1 64 ? 4.195 0.014 -17.328 1 94.69 64 PHE B O 1
ATOM 3691 N N . THR B 1 65 ? 3.867 0.075 -15.156 1 94.19 65 THR B N 1
ATOM 3692 C CA . THR B 1 65 ? 5.094 0.83 -14.922 1 94.19 65 THR B CA 1
ATOM 3693 C C . THR B 1 65 ? 6.32 -0.038 -15.188 1 94.19 65 THR B C 1
ATOM 3695 O O . THR B 1 65 ? 7.266 0.398 -15.844 1 94.19 65 THR B O 1
ATOM 3698 N N . GLU B 1 66 ? 6.332 -1.288 -14.727 1 92.81 66 GLU B N 1
ATOM 3699 C CA . GLU B 1 66 ? 7.523 -2.127 -14.844 1 92.81 66 GLU B CA 1
ATOM 3700 C C . GLU B 1 66 ? 7.625 -2.742 -16.234 1 92.81 66 GLU B C 1
ATOM 3702 O O . GLU B 1 66 ? 8.703 -2.752 -16.844 1 92.81 66 GLU B O 1
ATOM 3707 N N . LEU B 1 67 ? 6.523 -3.254 -16.734 1 91.88 67 LEU B N 1
ATOM 3708 C CA . LEU B 1 67 ? 6.52 -3.832 -18.062 1 91.88 67 LEU B CA 1
ATOM 3709 C C . LEU B 1 67 ? 6.715 -2.754 -19.125 1 91.88 67 LEU B C 1
ATOM 3711 O O . LEU B 1 67 ? 7.469 -2.945 -20.078 1 91.88 67 LEU B O 1
ATOM 3715 N N . GLY B 1 68 ? 6.066 -1.626 -18.969 1 91.38 68 GLY B N 1
ATOM 3716 C CA . GLY B 1 68 ? 6.207 -0.533 -19.922 1 91.38 68 GLY B CA 1
ATOM 3717 C C . GLY B 1 68 ? 7.625 0.003 -20 1 91.38 68 GLY B C 1
ATOM 3718 O O . GLY B 1 68 ? 8.094 0.347 -21.094 1 91.38 68 GLY B O 1
ATOM 3719 N N . GLU B 1 69 ? 8.219 0.044 -18.906 1 90.38 69 GLU B N 1
ATOM 3720 C CA . GLU B 1 69 ? 9.586 0.555 -18.875 1 90.38 69 GLU B CA 1
ATOM 3721 C C . GLU B 1 69 ? 10.57 -0.443 -19.484 1 90.38 69 GLU B C 1
ATOM 3723 O O . GLU B 1 69 ? 11.523 -0.052 -20.156 1 90.38 69 GLU B O 1
ATOM 3728 N N . SER B 1 70 ? 10.344 -1.698 -19.344 1 89.25 70 SER B N 1
ATOM 3729 C CA . SER B 1 70 ? 11.312 -2.727 -19.719 1 89.25 70 SER B CA 1
ATOM 3730 C C . SER B 1 70 ? 11.086 -3.205 -21.141 1 89.25 70 SER B C 1
ATOM 3732 O O . SER B 1 70 ? 12.039 -3.566 -21.844 1 89.25 70 SER B O 1
ATOM 3734 N N . ILE B 1 71 ? 9.922 -3.111 -21.641 1 90.25 71 ILE B N 1
ATOM 3735 C CA . ILE B 1 71 ? 9.586 -3.777 -22.906 1 90.25 71 ILE B CA 1
ATOM 3736 C C . ILE B 1 71 ? 10.023 -2.912 -24.078 1 90.25 71 ILE B C 1
ATOM 3738 O O . ILE B 1 71 ? 9.93 -1.683 -24.016 1 90.25 71 ILE B O 1
ATOM 3742 N N . THR B 1 72 ? 10.68 -3.502 -24.969 1 88.75 72 THR B N 1
ATOM 3743 C CA . THR B 1 72 ? 11.016 -2.967 -26.281 1 88.75 72 THR B CA 1
ATOM 3744 C C . THR B 1 72 ? 10.656 -3.963 -27.375 1 88.75 72 THR B C 1
ATOM 3746 O O . THR B 1 72 ? 10.297 -5.105 -27.094 1 88.75 72 THR B O 1
ATOM 3749 N N . LEU B 1 73 ? 10.672 -3.502 -28.594 1 85.5 73 LEU B N 1
ATOM 3750 C CA . LEU B 1 73 ? 10.383 -4.406 -29.688 1 85.5 73 LEU B CA 1
ATOM 3751 C C . LEU B 1 73 ? 11.367 -5.574 -29.719 1 85.5 73 LEU B C 1
ATOM 3753 O O . LEU B 1 73 ? 10.969 -6.723 -29.938 1 85.5 73 LEU B O 1
ATOM 3757 N N . GLU B 1 74 ? 12.531 -5.305 -29.406 1 85.44 74 GLU B N 1
ATOM 3758 C CA . GLU B 1 74 ? 13.562 -6.332 -29.406 1 85.44 74 GLU B CA 1
ATOM 3759 C C . GLU B 1 74 ? 13.383 -7.301 -28.234 1 85.44 74 GLU B C 1
ATOM 3761 O O . GLU B 1 74 ? 13.461 -8.516 -28.422 1 85.44 74 GLU B O 1
ATOM 3766 N N . ASN B 1 75 ? 13.07 -6.812 -27.109 1 87 75 ASN B N 1
ATOM 3767 C CA . ASN B 1 75 ? 12.906 -7.648 -25.922 1 87 75 ASN B CA 1
ATOM 3768 C C . ASN B 1 75 ? 11.648 -8.508 -26.016 1 87 75 ASN B C 1
ATOM 3770 O O . ASN B 1 75 ? 11.625 -9.648 -25.547 1 87 75 ASN B O 1
ATOM 3774 N N . PHE B 1 76 ? 10.719 -7.949 -26.688 1 86.75 76 PHE B N 1
ATOM 3775 C CA . PHE B 1 76 ? 9.453 -8.672 -26.828 1 86.75 76 PHE B CA 1
ATOM 3776 C C . PHE B 1 76 ? 9.648 -9.945 -27.641 1 86.75 76 PHE B C 1
ATOM 3778 O O . PHE B 1 76 ? 9.086 -10.992 -27.297 1 86.75 76 PHE B O 1
ATOM 3785 N N . ARG B 1 77 ? 10.461 -9.867 -28.578 1 87.31 77 ARG B N 1
ATOM 3786 C CA . ARG B 1 77 ? 10.766 -11.031 -29.391 1 87.31 77 ARG B CA 1
ATOM 3787 C C . ARG B 1 77 ? 11.594 -12.047 -28.609 1 87.31 77 ARG B C 1
ATOM 3789 O O . ARG B 1 77 ? 11.367 -13.258 -28.703 1 87.31 77 ARG B O 1
ATOM 3796 N N . ASP B 1 78 ? 12.438 -11.562 -27.781 1 90.62 78 ASP B N 1
ATOM 3797 C CA . ASP B 1 78 ? 13.32 -12.438 -27.031 1 90.62 78 ASP B CA 1
ATOM 3798 C C . ASP B 1 78 ? 12.562 -13.133 -25.891 1 90.62 78 ASP B C 1
ATOM 3800 O O . ASP B 1 78 ? 12.945 -14.227 -25.469 1 90.62 78 ASP B O 1
ATOM 3804 N N . TRP B 1 79 ? 11.453 -12.516 -25.469 1 92.75 79 TRP B N 1
ATOM 3805 C CA . TRP B 1 79 ? 10.727 -13.023 -24.312 1 92.75 79 TRP B CA 1
ATOM 3806 C C . TRP B 1 79 ? 9.609 -13.969 -24.734 1 92.75 79 TRP B C 1
ATOM 3808 O O . TRP B 1 79 ? 8.758 -14.336 -23.922 1 92.75 79 TRP B O 1
ATOM 3818 N N . TRP B 1 80 ? 9.641 -14.523 -25.953 1 91.5 80 TRP B N 1
ATOM 3819 C CA . TRP B 1 80 ? 8.539 -15.297 -26.516 1 91.5 80 TRP B CA 1
ATOM 3820 C C . TRP B 1 80 ? 8.328 -16.594 -25.734 1 91.5 80 TRP B C 1
ATOM 3822 O O . TRP B 1 80 ? 7.215 -17.125 -25.703 1 91.5 80 TRP B O 1
ATOM 3832 N N . PHE B 1 81 ? 9.352 -17.078 -25.125 1 94.88 81 PHE B N 1
ATOM 3833 C CA . PHE B 1 81 ? 9.258 -18.375 -24.453 1 94.88 81 PHE B CA 1
ATOM 3834 C C . PHE B 1 81 ? 8.523 -18.25 -23.125 1 94.88 81 PHE B C 1
ATOM 3836 O O . PHE B 1 81 ? 8.07 -19.25 -22.562 1 94.88 81 PHE B O 1
ATOM 3843 N N . ILE B 1 82 ? 8.375 -17.031 -22.578 1 93.81 82 ILE B N 1
ATOM 3844 C CA . ILE B 1 82 ? 7.738 -16.844 -21.281 1 93.81 82 ILE B CA 1
ATOM 3845 C C . ILE B 1 82 ? 6.285 -17.297 -21.344 1 93.81 82 ILE B C 1
ATOM 3847 O O . ILE B 1 82 ? 5.863 -18.156 -20.562 1 93.81 82 ILE B O 1
ATOM 3851 N N . PRO B 1 83 ? 5.492 -16.781 -22.328 1 91.94 83 PRO B N 1
ATOM 3852 C CA . PRO B 1 83 ? 4.105 -17.266 -22.422 1 91.94 83 PRO B CA 1
ATOM 3853 C C . PRO B 1 83 ? 4.012 -18.75 -22.781 1 91.94 83 PRO B C 1
ATOM 3855 O O . PRO B 1 83 ? 3.102 -19.438 -22.328 1 91.94 83 PRO B O 1
ATOM 3858 N N . VAL B 1 84 ? 4.906 -19.234 -23.547 1 94.81 84 VAL B N 1
ATOM 3859 C CA . VAL B 1 84 ? 4.914 -20.641 -23.922 1 94.81 84 VAL B CA 1
ATOM 3860 C C . VAL B 1 84 ? 5.188 -21.516 -22.703 1 94.81 84 VAL B C 1
ATOM 3862 O O . VAL B 1 84 ? 4.59 -22.578 -22.547 1 94.81 84 VAL B O 1
ATOM 3865 N N . ASN B 1 85 ? 6.066 -21.047 -21.891 1 96 85 ASN B N 1
ATOM 3866 C CA . ASN B 1 85 ? 6.398 -21.781 -20.688 1 96 85 ASN B CA 1
ATOM 3867 C C . ASN B 1 85 ? 5.191 -21.922 -19.766 1 96 85 ASN B C 1
ATOM 3869 O O . ASN B 1 85 ? 5.055 -22.922 -19.047 1 96 85 ASN B O 1
ATOM 3873 N N . VAL B 1 86 ? 4.344 -20.922 -19.75 1 94.31 86 VAL B N 1
ATOM 3874 C CA . VAL B 1 86 ? 3.123 -20.984 -18.953 1 94.31 86 VAL B CA 1
ATOM 3875 C C . VAL B 1 86 ? 2.213 -22.094 -19.484 1 94.31 86 VAL B C 1
ATOM 3877 O O . VAL B 1 86 ? 1.635 -22.859 -18.719 1 94.31 86 VAL B O 1
ATOM 3880 N N . LEU B 1 87 ? 2.115 -22.156 -20.797 1 94.69 87 LEU B N 1
ATOM 3881 C CA . LEU B 1 87 ? 1.308 -23.203 -21.438 1 94.69 87 LEU B CA 1
ATOM 3882 C C . LEU B 1 87 ? 1.87 -24.578 -21.141 1 94.69 87 LEU B C 1
ATOM 3884 O O . LEU B 1 87 ? 1.119 -25.5 -20.812 1 94.69 87 LEU B O 1
ATOM 3888 N N . VAL B 1 88 ? 3.129 -24.656 -21.219 1 96.56 88 VAL B N 1
ATOM 3889 C CA . VAL B 1 88 ? 3.789 -25.938 -20.969 1 96.56 88 VAL B CA 1
ATOM 3890 C C . VAL B 1 88 ? 3.602 -26.344 -19.5 1 96.56 88 VAL B C 1
ATOM 3892 O O . VAL B 1 88 ? 3.305 -27.5 -19.203 1 96.56 88 VAL B O 1
ATOM 3895 N N . SER B 1 89 ? 3.779 -25.391 -18.625 1 96.25 89 SER B N 1
ATOM 3896 C CA . SER B 1 89 ? 3.619 -25.672 -17.203 1 96.25 89 SER B CA 1
ATOM 3897 C C . SER B 1 89 ? 2.199 -26.125 -16.891 1 96.25 89 SER B C 1
ATOM 3899 O O . SER B 1 89 ? 2 -27.047 -16.094 1 96.25 89 SER B O 1
ATOM 3901 N N . THR B 1 90 ? 1.227 -25.484 -17.453 1 95.56 90 THR B N 1
ATOM 3902 C CA . THR B 1 90 ? -0.169 -25.844 -17.234 1 95.56 90 THR B CA 1
ATOM 3903 C C . THR B 1 90 ? -0.466 -27.234 -17.797 1 95.56 90 THR B C 1
ATOM 3905 O O . THR B 1 90 ? -1.13 -28.047 -17.141 1 95.56 90 THR B O 1
ATOM 3908 N N . ALA B 1 91 ? 0.024 -27.5 -19 1 96.56 91 ALA B N 1
ATOM 3909 C CA . ALA B 1 91 ? -0.188 -28.797 -19.641 1 96.56 91 ALA B CA 1
ATOM 3910 C C . ALA B 1 91 ? 0.435 -29.922 -18.812 1 96.56 91 ALA B C 1
ATOM 3912 O O . ALA B 1 91 ? -0.198 -30.953 -18.578 1 96.56 91 ALA B O 1
ATOM 3913 N N . LEU B 1 92 ? 1.648 -29.703 -18.438 1 97.62 92 LEU B N 1
ATOM 3914 C CA . LEU B 1 92 ? 2.328 -30.688 -17.609 1 97.62 92 LEU B CA 1
ATOM 3915 C C . LEU B 1 92 ? 1.613 -30.859 -16.266 1 97.62 92 LEU B C 1
ATOM 3917 O O . LEU B 1 92 ? 1.538 -31.984 -15.742 1 97.62 92 LEU B O 1
ATOM 3921 N N . GLY B 1 93 ? 1.206 -29.766 -15.664 1 97.06 93 GLY B N 1
ATOM 3922 C CA . GLY B 1 93 ? 0.431 -29.844 -14.438 1 97.06 93 GLY B CA 1
ATOM 3923 C C . GLY B 1 93 ? -0.846 -30.641 -14.578 1 97.06 93 GLY B C 1
ATOM 3924 O O . GLY B 1 93 ? -1.196 -31.422 -13.695 1 97.06 93 GLY B O 1
ATOM 3925 N N . CYS B 1 94 ? -1.545 -30.453 -15.695 1 96.56 94 CYS B N 1
ATOM 3926 C CA . CYS B 1 94 ? -2.762 -31.219 -15.945 1 96.56 94 CYS B CA 1
ATOM 3927 C C . CYS B 1 94 ? -2.451 -32.719 -16.109 1 96.56 94 CYS B C 1
ATOM 3929 O O . CYS B 1 94 ? -3.211 -33.562 -15.648 1 96.56 94 CYS B O 1
ATOM 3931 N N . LEU B 1 95 ? -1.371 -32.969 -16.781 1 97.81 95 LEU B N 1
ATOM 3932 C CA . LEU B 1 95 ? -0.955 -34.375 -16.922 1 97.81 95 LEU B CA 1
ATOM 3933 C C . LEU B 1 95 ? -0.658 -35 -15.562 1 97.81 95 LEU B C 1
ATOM 3935 O O . LEU B 1 95 ? -1.021 -36.125 -15.312 1 97.81 95 LEU B O 1
ATOM 3939 N N . LEU B 1 96 ? -0.019 -34.25 -14.75 1 98.06 96 LEU B N 1
ATOM 3940 C CA . LEU B 1 96 ? 0.224 -34.719 -13.383 1 98.06 96 LEU B CA 1
ATOM 3941 C C . LEU B 1 96 ? -1.089 -34.906 -12.633 1 98.06 96 LEU B C 1
ATOM 3943 O O . LEU B 1 96 ? -1.209 -35.781 -11.797 1 98.06 96 LEU B O 1
ATOM 3947 N N . GLY B 1 97 ? -1.988 -33.938 -12.852 1 97.69 97 GLY B N 1
ATOM 3948 C CA . GLY B 1 97 ? -3.309 -34.094 -12.258 1 97.69 97 GLY B CA 1
ATOM 3949 C C . GLY B 1 97 ? -3.992 -35.375 -12.656 1 97.69 97 GLY B C 1
ATOM 3950 O O . GLY B 1 97 ? -4.621 -36.031 -11.82 1 97.69 97 GLY B O 1
ATOM 3951 N N . LEU B 1 98 ? -3.861 -35.781 -13.906 1 97.31 98 LEU B N 1
ATOM 3952 C CA . LEU B 1 98 ? -4.395 -37.062 -14.367 1 97.31 98 LEU B CA 1
ATOM 3953 C C . LEU B 1 98 ? -3.73 -38.219 -13.641 1 97.31 98 LEU B C 1
ATOM 3955 O O . LEU B 1 98 ? -4.395 -39.219 -13.289 1 97.31 98 LEU B O 1
ATOM 3959 N N . LEU B 1 99 ? -2.463 -38.094 -13.477 1 98 99 LEU B N 1
ATOM 3960 C CA . LEU B 1 99 ? -1.738 -39.125 -12.742 1 98 99 LEU B CA 1
ATOM 3961 C C . LEU B 1 99 ? -2.23 -39.219 -11.305 1 98 99 LEU B C 1
ATOM 3963 O O . LEU B 1 99 ? -2.318 -40.312 -10.75 1 98 99 LEU B O 1
ATOM 3967 N N . VAL B 1 100 ? -2.51 -38.062 -10.68 1 97.88 100 VAL B N 1
ATOM 3968 C CA . VAL B 1 100 ? -3.041 -38.062 -9.32 1 97.88 100 VAL B CA 1
ATOM 3969 C C . VAL B 1 100 ? -4.391 -38.781 -9.289 1 97.88 100 VAL B C 1
ATOM 3971 O O . VAL B 1 100 ? -4.68 -39.5 -8.352 1 97.88 100 VAL B O 1
ATOM 3974 N N . VAL B 1 101 ? -5.215 -38.562 -10.289 1 97.06 101 VAL B N 1
ATOM 3975 C CA . VAL B 1 101 ? -6.52 -39.219 -10.375 1 97.06 101 VAL B CA 1
ATOM 3976 C C . VAL B 1 101 ? -6.344 -40.75 -10.453 1 97.06 101 VAL B C 1
ATOM 3978 O O . VAL B 1 101 ? -7.074 -41.5 -9.805 1 97.06 101 VAL B O 1
ATOM 3981 N N . ILE B 1 102 ? -5.43 -41.188 -11.211 1 97.38 102 ILE B N 1
ATOM 3982 C CA . ILE B 1 102 ? -5.195 -42.594 -11.438 1 97.38 102 ILE B CA 1
ATOM 3983 C C . ILE B 1 102 ? -4.668 -43.25 -10.156 1 97.38 102 ILE B C 1
ATOM 3985 O O . ILE B 1 102 ? -5.055 -44.375 -9.82 1 97.38 102 ILE B O 1
ATOM 3989 N N . ILE B 1 103 ? -3.848 -42.562 -9.422 1 97.31 103 ILE B N 1
ATOM 3990 C CA . ILE B 1 103 ? -3.174 -43.156 -8.266 1 97.31 103 ILE B CA 1
ATOM 3991 C C . ILE B 1 103 ? -4.066 -43.031 -7.031 1 97.31 103 ILE B C 1
ATOM 3993 O O . ILE B 1 103 ? -4.207 -43.969 -6.258 1 97.31 103 ILE B O 1
ATOM 3997 N N . CYS B 1 104 ? -4.715 -41.844 -6.816 1 96.56 104 CYS B N 1
ATOM 3998 C CA . CYS B 1 104 ? -5.414 -41.594 -5.566 1 96.56 104 CYS B CA 1
ATOM 3999 C C . CYS B 1 104 ? -6.902 -41.875 -5.699 1 96.56 104 CYS B C 1
ATOM 4001 O O . CYS B 1 104 ? -7.613 -41.969 -4.699 1 96.56 104 CYS B O 1
ATOM 4003 N N . HIS B 1 105 ? -7.438 -41.969 -6.805 1 95.12 105 HIS B N 1
ATOM 4004 C CA . HIS B 1 105 ? -8.82 -42.312 -7.09 1 95.12 105 HIS B CA 1
ATOM 4005 C C . HIS B 1 105 ? -9.789 -41.438 -6.328 1 95.12 105 HIS B C 1
ATOM 4007 O O . HIS B 1 105 ? -10.562 -41.906 -5.488 1 95.12 105 HIS B O 1
ATOM 4013 N N . PRO B 1 106 ? -9.82 -40.188 -6.699 1 94.75 106 PRO B N 1
ATOM 4014 C CA . PRO B 1 106 ? -10.82 -39.312 -6.086 1 94.75 106 PRO B CA 1
ATOM 4015 C C . PRO B 1 106 ? -12.25 -39.656 -6.508 1 94.75 106 PRO B C 1
ATOM 4017 O O . PRO B 1 106 ? -12.445 -40.438 -7.445 1 94.75 106 PRO B O 1
ATOM 4020 N N . PRO B 1 107 ? -13.219 -39.094 -5.727 1 92.25 107 PRO B N 1
ATOM 4021 C CA . PRO B 1 107 ? -14.594 -39.281 -6.195 1 92.25 107 PRO B CA 1
ATOM 4022 C C . PRO B 1 107 ? -14.789 -38.844 -7.645 1 92.25 107 PRO B C 1
ATOM 4024 O O . PRO B 1 107 ? -14.227 -37.844 -8.07 1 92.25 107 PRO B O 1
ATOM 4027 N N . PRO B 1 108 ? -15.523 -39.594 -8.422 1 89.88 108 PRO B N 1
ATOM 4028 C CA . PRO B 1 108 ? -15.672 -39.344 -9.852 1 89.88 108 PRO B CA 1
ATOM 4029 C C . PRO B 1 108 ? -16.172 -37.906 -10.148 1 89.88 108 PRO B C 1
ATOM 4031 O O . PRO B 1 108 ? -15.828 -37.344 -11.18 1 89.88 108 PRO B O 1
ATOM 4034 N N . GLU B 1 109 ? -16.859 -37.375 -9.219 1 89.12 109 GLU B N 1
ATOM 4035 C CA . GLU B 1 109 ? -17.391 -36.031 -9.43 1 89.12 109 GLU B CA 1
ATOM 4036 C C . GLU B 1 109 ? -16.312 -34.969 -9.281 1 89.12 109 GLU B C 1
ATOM 4038 O O . GLU B 1 109 ? -16.469 -33.844 -9.727 1 89.12 109 GLU B O 1
ATOM 4043 N N . LEU B 1 110 ? -15.188 -35.438 -8.719 1 93.56 110 LEU B N 1
ATOM 4044 C CA . LEU B 1 110 ? -14.148 -34.469 -8.438 1 93.56 110 LEU B CA 1
ATOM 4045 C C . LEU B 1 110 ? -12.906 -34.719 -9.281 1 93.56 110 LEU B C 1
ATOM 4047 O O . LEU B 1 110 ? -11.828 -34.219 -8.984 1 93.56 110 LEU B O 1
ATOM 4051 N N . THR B 1 111 ? -13.047 -35.5 -10.312 1 93.56 111 THR B N 1
ATOM 4052 C CA . THR B 1 111 ? -11.93 -35.812 -11.188 1 93.56 111 THR B CA 1
ATOM 4053 C C . THR B 1 111 ? -11.422 -34.594 -11.914 1 93.56 111 THR B C 1
ATOM 4055 O O . THR B 1 111 ? -10.227 -34.312 -11.914 1 93.56 111 THR B O 1
ATOM 4058 N N . ARG B 1 112 ? -12.344 -33.781 -12.531 1 93.06 112 ARG B N 1
ATOM 4059 C CA . ARG B 1 112 ? -11.961 -32.594 -13.25 1 93.06 112 ARG B CA 1
ATOM 4060 C C . ARG B 1 112 ? -11.375 -31.547 -12.297 1 93.06 112 ARG B C 1
ATOM 4062 O O . ARG B 1 112 ? -10.414 -30.859 -12.641 1 93.06 112 ARG B O 1
ATOM 4069 N N . PHE B 1 113 ? -11.992 -31.531 -11.148 1 94 113 PHE B N 1
ATOM 4070 C CA . PHE B 1 113 ? -11.492 -30.641 -10.102 1 94 113 PHE B CA 1
ATOM 4071 C C . PHE B 1 113 ? -10.055 -30.984 -9.75 1 94 113 PHE B C 1
ATOM 4073 O O . PHE B 1 113 ? -9.211 -30.078 -9.656 1 94 113 PHE B O 1
ATOM 4080 N N . THR B 1 114 ? -9.75 -32.219 -9.609 1 96.12 114 THR B N 1
ATOM 4081 C CA . THR B 1 114 ? -8.414 -32.688 -9.25 1 96.12 114 THR B CA 1
ATOM 4082 C C . THR B 1 114 ? -7.402 -32.312 -10.336 1 96.12 114 THR B C 1
ATOM 4084 O O . THR B 1 114 ? -6.301 -31.859 -10.039 1 96.12 114 THR B O 1
ATOM 4087 N N . ILE B 1 115 ? -7.75 -32.438 -11.539 1 96.44 115 ILE B N 1
ATOM 4088 C CA . ILE B 1 115 ? -6.859 -32.188 -12.664 1 96.44 115 ILE B CA 1
ATOM 4089 C C . ILE B 1 115 ? -6.551 -30.688 -12.75 1 96.44 115 ILE B C 1
ATOM 4091 O O . ILE B 1 115 ? -5.387 -30.281 -12.836 1 96.44 115 ILE B O 1
ATOM 4095 N N . ILE B 1 116 ? -7.543 -29.875 -12.617 1 94.94 116 ILE B N 1
ATOM 4096 C CA . ILE B 1 116 ? -7.375 -28.438 -12.828 1 94.94 116 ILE B CA 1
ATOM 4097 C C . ILE B 1 116 ? -6.656 -27.812 -11.633 1 94.94 116 ILE B C 1
ATOM 4099 O O . ILE B 1 116 ? -5.855 -26.891 -11.789 1 94.94 116 ILE B O 1
ATOM 4103 N N . MET B 1 117 ? -6.945 -28.312 -10.43 1 95.62 117 MET B N 1
ATOM 4104 C CA . MET B 1 117 ? -6.281 -27.797 -9.234 1 95.62 117 MET B CA 1
ATOM 4105 C C . MET B 1 117 ? -4.797 -28.141 -9.242 1 95.62 117 MET B C 1
ATOM 4107 O O . MET B 1 117 ? -3.982 -27.406 -8.672 1 95.62 117 MET B O 1
ATOM 4111 N N . THR B 1 118 ? -4.48 -29.203 -9.914 1 96.75 118 THR B N 1
ATOM 4112 C CA . THR B 1 118 ? -3.08 -29.594 -10.039 1 96.75 118 THR B CA 1
ATOM 4113 C C . THR B 1 118 ? -2.41 -28.844 -11.188 1 96.75 118 THR B C 1
ATOM 4115 O O . THR B 1 118 ? -1.216 -28.547 -11.125 1 96.75 118 THR B O 1
ATOM 4118 N N . GLY B 1 119 ? -3.168 -28.516 -12.125 1 95.38 119 GLY B N 1
ATOM 4119 C CA . GLY B 1 119 ? -2.596 -28.016 -13.359 1 95.38 119 GLY B CA 1
ATOM 4120 C C . GLY B 1 119 ? -2.449 -26.5 -13.391 1 95.38 119 GLY B C 1
ATOM 4121 O O . GLY B 1 119 ? -1.534 -25.969 -14.023 1 95.38 119 GLY B O 1
ATOM 4122 N N . PHE B 1 120 ? -3.291 -25.797 -12.758 1 93.31 120 PHE B N 1
ATOM 4123 C CA . PHE B 1 120 ? -3.328 -24.359 -12.906 1 93.31 120 PHE B CA 1
ATOM 4124 C C . PHE B 1 120 ? -2.812 -23.672 -11.648 1 93.31 120 PHE B C 1
ATOM 4126 O O . PHE B 1 120 ? -3.434 -23.75 -10.586 1 93.31 120 PHE B O 1
ATOM 4133 N N . GLY B 1 121 ? -1.681 -23 -11.805 1 90.88 121 GLY B N 1
ATOM 4134 C CA . GLY B 1 121 ? -1.028 -22.375 -10.664 1 90.88 121 GLY B CA 1
ATOM 4135 C C . GLY B 1 121 ? -1.236 -20.875 -10.594 1 90.88 121 GLY B C 1
ATOM 4136 O O . GLY B 1 121 ? -1.84 -20.281 -11.492 1 90.88 121 GLY B O 1
ATOM 4137 N N . ASN B 1 122 ? -0.793 -20.297 -9.43 1 82.88 122 ASN B N 1
ATOM 4138 C CA . ASN B 1 122 ? -0.813 -18.859 -9.219 1 82.88 122 ASN B CA 1
ATOM 4139 C C . ASN B 1 122 ? 0.334 -18.172 -9.953 1 82.88 122 ASN B C 1
ATOM 4141 O O . ASN B 1 122 ? 1.385 -17.906 -9.367 1 82.88 122 ASN B O 1
ATOM 4145 N N . THR B 1 123 ? 0.153 -17.781 -11.133 1 77.94 123 THR B N 1
ATOM 4146 C CA . THR B 1 123 ? 1.235 -17.25 -11.945 1 77.94 123 THR B CA 1
ATOM 4147 C C . THR B 1 123 ? 1.248 -15.719 -11.891 1 77.94 123 THR B C 1
ATOM 4149 O O . THR B 1 123 ? 1.913 -15.07 -12.703 1 77.94 123 THR B O 1
ATOM 4152 N N . GLY B 1 124 ? 0.582 -15.102 -11.039 1 83.31 124 GLY B N 1
ATOM 4153 C CA . GLY B 1 124 ? 0.532 -13.648 -11.023 1 83.31 124 GLY B CA 1
ATOM 4154 C C . GLY B 1 124 ? 1.021 -13.055 -9.719 1 83.31 124 GLY B C 1
ATOM 4155 O O . GLY B 1 124 ? 2.219 -12.82 -9.547 1 83.31 124 GLY B O 1
ATOM 4156 N N . ASN B 1 125 ? 0.214 -12.961 -8.734 1 82.38 125 ASN B N 1
ATOM 4157 C CA . ASN B 1 125 ? 0.445 -12.18 -7.527 1 82.38 125 ASN B CA 1
ATOM 4158 C C . ASN B 1 125 ? 1.58 -12.758 -6.688 1 82.38 125 ASN B C 1
ATOM 4160 O O . ASN B 1 125 ? 2.426 -12.023 -6.184 1 82.38 125 ASN B O 1
ATOM 4164 N N . LEU B 1 126 ? 1.592 -14.062 -6.586 1 87.31 126 LEU B N 1
ATOM 4165 C CA . LEU B 1 126 ? 2.598 -14.672 -5.723 1 87.31 126 LEU B CA 1
ATOM 4166 C C . LEU B 1 126 ? 3.988 -14.547 -6.34 1 87.31 126 LEU B C 1
ATOM 4168 O O . LEU B 1 126 ? 4.973 -14.352 -5.625 1 87.31 126 LEU B O 1
ATOM 4172 N N . LEU B 1 127 ? 4.062 -14.711 -7.605 1 92.75 127 LEU B N 1
ATOM 4173 C CA . LEU B 1 127 ? 5.348 -14.531 -8.273 1 92.75 127 LEU B CA 1
ATOM 4174 C C . LEU B 1 127 ? 5.867 -13.109 -8.086 1 92.75 127 LEU B C 1
ATOM 4176 O O . LEU B 1 127 ? 7.059 -12.906 -7.844 1 92.75 127 LEU B O 1
ATOM 4180 N N . LEU B 1 128 ? 4.969 -12.203 -8.219 1 92.81 128 LEU B N 1
ATOM 4181 C CA . LEU B 1 128 ? 5.34 -10.805 -8.039 1 92.81 128 LEU B CA 1
ATOM 4182 C C . LEU B 1 128 ? 5.824 -10.547 -6.617 1 92.81 128 LEU B C 1
ATOM 4184 O O . LEU B 1 128 ? 6.77 -9.781 -6.402 1 92.81 128 LEU B O 1
ATOM 4188 N N . ALA B 1 129 ? 5.176 -11.195 -5.699 1 90.81 129 ALA B N 1
ATOM 4189 C CA . ALA B 1 129 ? 5.582 -11.062 -4.301 1 90.81 129 ALA B CA 1
ATOM 4190 C C . ALA B 1 129 ? 6.977 -11.641 -4.078 1 90.81 129 ALA B C 1
ATOM 4192 O O . ALA B 1 129 ? 7.797 -11.047 -3.373 1 90.81 129 ALA B O 1
ATOM 4193 N N . VAL B 1 130 ? 7.238 -12.742 -4.68 1 91.44 130 VAL B N 1
ATOM 4194 C CA . VAL B 1 130 ? 8.531 -13.398 -4.527 1 91.44 130 VAL B CA 1
ATOM 4195 C C . VAL B 1 130 ? 9.625 -12.523 -5.152 1 91.44 130 VAL B C 1
ATOM 4197 O O . VAL B 1 130 ? 10.664 -12.281 -4.535 1 91.44 130 VAL B O 1
ATOM 4200 N N . VAL B 1 131 ? 9.375 -12.062 -6.324 1 93.06 131 VAL B N 1
ATOM 4201 C CA . VAL B 1 131 ? 10.336 -11.203 -7.008 1 93.06 131 VAL B CA 1
ATOM 4202 C C . VAL B 1 131 ? 10.57 -9.938 -6.184 1 93.06 131 VAL B C 1
ATOM 4204 O O . VAL B 1 131 ? 11.719 -9.523 -5.992 1 93.06 131 VAL B O 1
ATOM 4207 N N . GLY B 1 132 ? 9.492 -9.344 -5.723 1 91.31 132 GLY B N 1
ATOM 4208 C CA . GLY B 1 132 ? 9.602 -8.148 -4.898 1 91.31 132 GLY B CA 1
ATOM 4209 C C . GLY B 1 132 ? 10.422 -8.367 -3.639 1 91.31 132 GLY B C 1
ATOM 4210 O O . GLY B 1 132 ? 11.195 -7.496 -3.234 1 91.31 132 GLY B O 1
ATOM 4211 N N . SER B 1 133 ? 10.25 -9.484 -3.047 1 89.56 133 SER B N 1
ATOM 4212 C CA . SER B 1 133 ? 10.977 -9.812 -1.822 1 89.56 133 SER B CA 1
ATOM 4213 C C . SER B 1 133 ? 12.453 -10.062 -2.105 1 89.56 133 SER B C 1
ATOM 4215 O O . SER B 1 133 ? 13.32 -9.57 -1.381 1 89.56 133 SER B O 1
ATOM 4217 N N . VAL B 1 134 ? 12.734 -10.797 -3.164 1 89.31 134 VAL B N 1
ATOM 4218 C CA . VAL B 1 134 ? 14.109 -11.133 -3.535 1 89.31 134 VAL B CA 1
ATOM 4219 C C . VAL B 1 134 ? 14.867 -9.867 -3.914 1 89.31 134 VAL B C 1
ATOM 4221 O O . VAL B 1 134 ? 16.016 -9.672 -3.502 1 89.31 134 VAL B O 1
ATOM 4224 N N . CYS B 1 135 ? 14.211 -8.984 -4.586 1 91.56 135 CYS B N 1
ATOM 4225 C CA . CYS B 1 135 ? 14.883 -7.801 -5.113 1 91.56 135 CYS B CA 1
ATOM 4226 C C . CYS B 1 135 ? 14.945 -6.695 -4.062 1 91.56 135 CYS B C 1
ATOM 4228 O O . CYS B 1 135 ? 15.656 -5.707 -4.238 1 91.56 135 CYS B O 1
ATOM 4230 N N . HIS B 1 136 ? 14.195 -6.852 -3.033 1 87.25 136 HIS B N 1
ATOM 4231 C CA . HIS B 1 136 ? 14.258 -5.883 -1.946 1 87.25 136 HIS B CA 1
ATOM 4232 C C . HIS B 1 136 ? 15.562 -6.008 -1.168 1 87.25 136 HIS B C 1
ATOM 4234 O O . HIS B 1 136 ? 15.992 -5.059 -0.511 1 87.25 136 HIS B O 1
ATOM 4240 N N . SER B 1 137 ? 16.172 -7.152 -1.265 1 81.81 137 SER B N 1
ATOM 4241 C CA . SER B 1 137 ? 17.453 -7.371 -0.581 1 81.81 137 SER B CA 1
ATOM 4242 C C . SER B 1 137 ? 18.594 -6.703 -1.321 1 81.81 137 SER B C 1
ATOM 4244 O O . SER B 1 137 ? 18.688 -6.785 -2.549 1 81.81 137 SER B O 1
ATOM 4246 N N . LYS B 1 138 ? 19.438 -6 -0.62 1 75.62 138 LYS B N 1
ATOM 4247 C CA . LYS B 1 138 ? 20.562 -5.273 -1.215 1 75.62 138 LYS B CA 1
ATOM 4248 C C . LYS B 1 138 ? 21.531 -6.23 -1.898 1 75.62 138 LYS B C 1
ATOM 4250 O O . LYS B 1 138 ? 22.172 -5.871 -2.893 1 75.62 138 LYS B O 1
ATOM 4255 N N . ASP B 1 139 ? 21.641 -7.438 -1.406 1 75.88 139 ASP B N 1
ATOM 4256 C CA . ASP B 1 139 ? 22.578 -8.414 -1.957 1 75.88 139 ASP B CA 1
ATOM 4257 C C . ASP B 1 139 ? 21.859 -9.391 -2.893 1 75.88 139 ASP B C 1
ATOM 4259 O O . ASP B 1 139 ? 22.25 -10.555 -2.99 1 75.88 139 ASP B O 1
ATOM 4263 N N . ASN B 1 140 ? 20.906 -8.859 -3.648 1 76.81 140 ASN B N 1
ATOM 4264 C CA . ASN B 1 140 ? 20.203 -9.758 -4.559 1 76.81 140 ASN B CA 1
ATOM 4265 C C . ASN B 1 140 ? 21.125 -10.273 -5.664 1 76.81 140 ASN B C 1
ATOM 4267 O O . ASN B 1 140 ? 22.047 -9.57 -6.082 1 76.81 140 ASN B O 1
ATOM 4271 N N . PRO B 1 141 ? 21.016 -11.445 -6.094 1 80 141 PRO B N 1
ATOM 4272 C CA . PRO B 1 141 ? 21.922 -12.07 -7.059 1 80 141 PRO B CA 1
ATOM 4273 C C . PRO B 1 141 ? 21.656 -11.617 -8.492 1 80 141 PRO B C 1
ATOM 4275 O O . PRO B 1 141 ? 22.344 -12.062 -9.422 1 80 141 PRO B O 1
ATOM 4278 N N . PHE B 1 142 ? 20.719 -10.695 -8.758 1 87.44 142 PHE B N 1
ATOM 4279 C CA . PHE B 1 142 ? 20.297 -10.398 -10.125 1 87.44 142 PHE B CA 1
ATOM 4280 C C . PHE B 1 142 ? 20.766 -9.016 -10.547 1 87.44 142 PHE B C 1
ATOM 4282 O O . PHE B 1 142 ? 20.594 -8.625 -11.703 1 87.44 142 PHE B O 1
ATOM 4289 N N . GLY B 1 143 ? 21.391 -8.32 -9.703 1 82.5 143 GLY B N 1
ATOM 4290 C CA . GLY B 1 143 ? 22.016 -7.062 -10.07 1 82.5 143 GLY B CA 1
ATOM 4291 C C . GLY B 1 143 ? 21.047 -5.895 -10.109 1 82.5 143 GLY B C 1
ATOM 4292 O O . GLY B 1 143 ? 20.078 -5.863 -9.359 1 82.5 143 GLY B O 1
ATOM 4293 N N . LYS B 1 144 ? 21.453 -4.957 -11.031 1 82.81 144 LYS B N 1
ATOM 4294 C CA . LYS B 1 144 ? 20.688 -3.721 -11.117 1 82.81 144 LYS B CA 1
ATOM 4295 C C . LYS B 1 144 ? 19.359 -3.951 -11.836 1 82.81 144 LYS B C 1
ATOM 4297 O O . LYS B 1 144 ? 19.234 -4.867 -12.648 1 82.81 144 LYS B O 1
ATOM 4302 N N . HIS B 1 145 ? 18.312 -3.285 -11.57 1 86.38 145 HIS B N 1
ATOM 4303 C CA . HIS B 1 145 ? 16.984 -3.338 -12.172 1 86.38 145 HIS B CA 1
ATOM 4304 C C . HIS B 1 145 ? 16.312 -4.676 -11.906 1 86.38 145 HIS B C 1
ATOM 4306 O O . HIS B 1 145 ? 15.547 -5.172 -12.734 1 86.38 145 HIS B O 1
ATOM 4312 N N . CYS B 1 146 ? 16.766 -5.383 -10.852 1 89.94 146 CYS B N 1
ATOM 4313 C CA . CYS B 1 146 ? 16.234 -6.676 -10.43 1 89.94 146 CYS B CA 1
ATOM 4314 C C . CYS B 1 146 ? 14.703 -6.664 -10.422 1 89.94 146 CYS B C 1
ATOM 4316 O O . CYS B 1 146 ? 14.07 -7.492 -11.078 1 89.94 146 CYS B O 1
ATOM 4318 N N . ASN B 1 147 ? 14.156 -5.695 -9.828 1 91.81 147 ASN B N 1
ATOM 4319 C CA . ASN B 1 147 ? 12.711 -5.637 -9.648 1 91.81 147 ASN B CA 1
ATOM 4320 C C . ASN B 1 147 ? 11.992 -5.352 -10.969 1 91.81 147 ASN B C 1
ATOM 4322 O O . ASN B 1 147 ? 11.023 -6.035 -11.312 1 91.81 147 ASN B O 1
ATOM 4326 N N . THR B 1 148 ? 12.469 -4.441 -11.75 1 92.31 148 THR B N 1
ATOM 4327 C CA . THR B 1 148 ? 11.836 -4.035 -13.008 1 92.31 148 THR B CA 1
ATOM 4328 C C . THR B 1 148 ? 11.812 -5.195 -14 1 92.31 148 THR B C 1
ATOM 4330 O O . THR B 1 148 ? 10.773 -5.496 -14.586 1 92.31 148 THR B O 1
ATOM 4333 N N . ARG B 1 149 ? 12.883 -5.902 -14.133 1 93 149 ARG B N 1
ATOM 4334 C CA . ARG B 1 149 ? 12.969 -7.027 -15.055 1 93 149 ARG B CA 1
ATOM 4335 C C . ARG B 1 149 ? 12.102 -8.188 -14.586 1 93 149 ARG B C 1
ATOM 4337 O O . ARG B 1 149 ? 11.352 -8.773 -15.383 1 93 149 ARG B O 1
ATOM 4344 N N . GLY B 1 150 ? 12.219 -8.484 -13.336 1 94.5 150 GLY B N 1
ATOM 4345 C CA . GLY B 1 150 ? 11.438 -9.578 -12.781 1 94.5 150 GLY B CA 1
ATOM 4346 C C . GLY B 1 150 ? 9.938 -9.375 -12.938 1 94.5 150 GLY B C 1
ATOM 4347 O O . GLY B 1 150 ? 9.234 -10.281 -13.398 1 94.5 150 GLY B O 1
ATOM 4348 N N . VAL B 1 151 ? 9.5 -8.195 -12.578 1 93.94 151 VAL B N 1
ATOM 4349 C CA . VAL B 1 151 ? 8.078 -7.891 -12.656 1 93.94 151 VAL B CA 1
ATOM 4350 C C . VAL B 1 151 ? 7.637 -7.895 -14.117 1 93.94 151 VAL B C 1
ATOM 4352 O O . VAL B 1 151 ? 6.539 -8.352 -14.438 1 93.94 151 VAL B O 1
ATOM 4355 N N . ALA B 1 152 ? 8.469 -7.41 -14.992 1 93.88 152 ALA B N 1
ATOM 4356 C CA . ALA B 1 152 ? 8.141 -7.391 -16.406 1 93.88 152 ALA B CA 1
ATOM 4357 C C . ALA B 1 152 ? 7.934 -8.805 -16.953 1 93.88 152 ALA B C 1
ATOM 4359 O O . ALA B 1 152 ? 6.957 -9.078 -17.641 1 93.88 152 ALA B O 1
ATOM 4360 N N . TYR B 1 153 ? 8.844 -9.703 -16.594 1 94.5 153 TYR B N 1
ATOM 4361 C CA . TYR B 1 153 ? 8.75 -11.086 -17.062 1 94.5 153 TYR B CA 1
ATOM 4362 C C . TYR B 1 153 ? 7.488 -11.758 -16.531 1 94.5 153 TYR B C 1
ATOM 4364 O O . TYR B 1 153 ? 6.777 -12.438 -17.266 1 94.5 153 TYR B O 1
ATOM 4372 N N . VAL B 1 154 ? 7.188 -11.516 -15.273 1 94.19 154 VAL B N 1
ATOM 4373 C CA . VAL B 1 154 ? 6.008 -12.117 -14.656 1 94.19 154 VAL B CA 1
ATOM 4374 C C . VAL B 1 154 ? 4.742 -11.547 -15.289 1 94.19 154 VAL B C 1
ATOM 4376 O O . VAL B 1 154 ? 3.791 -12.281 -15.562 1 94.19 154 VAL B O 1
ATOM 4379 N N . SER B 1 155 ? 4.773 -10.25 -15.539 1 91.25 155 SER B N 1
ATOM 4380 C CA . SER B 1 155 ? 3.604 -9.578 -16.094 1 91.25 155 SER B CA 1
ATOM 4381 C C . SER B 1 155 ? 3.289 -10.078 -17.5 1 91.25 155 SER B C 1
ATOM 4383 O O . SER B 1 155 ? 2.121 -10.188 -17.875 1 91.25 155 SER B O 1
ATOM 4385 N N . LEU B 1 156 ? 4.297 -10.375 -18.219 1 89.19 156 LEU B N 1
ATOM 4386 C CA . LEU B 1 156 ? 4.094 -10.859 -19.578 1 89.19 156 LEU B CA 1
ATOM 4387 C C . LEU B 1 156 ? 3.447 -12.242 -19.562 1 89.19 156 LEU B C 1
ATOM 4389 O O . LEU B 1 156 ? 2.76 -12.617 -20.516 1 89.19 156 LEU B O 1
ATOM 4393 N N . SER B 1 157 ? 3.617 -12.938 -18.531 1 88.62 157 SER B N 1
ATOM 4394 C CA . SER B 1 157 ? 3.043 -14.273 -18.422 1 88.62 157 SER B CA 1
ATOM 4395 C C . SER B 1 157 ? 1.572 -14.211 -18.016 1 88.62 157 SER B C 1
ATOM 4397 O O . SER B 1 157 ? 0.827 -15.172 -18.219 1 88.62 157 SER B O 1
ATOM 4399 N N . GLN B 1 158 ? 1.131 -13.172 -17.516 1 83.12 158 GLN B N 1
ATOM 4400 C CA . GLN B 1 158 ? -0.174 -13.094 -16.859 1 83.12 158 GLN B CA 1
ATOM 4401 C C . GLN B 1 158 ? -1.301 -13.117 -17.891 1 83.12 158 GLN B C 1
ATOM 4403 O O . GLN B 1 158 ? -2.365 -13.688 -17.641 1 83.12 158 GLN B O 1
ATOM 4408 N N . TRP B 1 159 ? -1.078 -12.562 -19.047 1 79 159 TRP B N 1
ATOM 4409 C CA . TRP B 1 159 ? -2.18 -12.5 -20.016 1 79 159 TRP B CA 1
ATOM 4410 C C . TRP B 1 159 ? -2.525 -13.891 -20.531 1 79 159 TRP B C 1
ATOM 4412 O O . TRP B 1 159 ? -3.697 -14.195 -20.766 1 79 159 TRP B O 1
ATOM 4422 N N . VAL B 1 160 ? -1.556 -14.734 -20.688 1 83.38 160 VAL B N 1
ATOM 4423 C CA . VAL B 1 160 ? -1.814 -16.094 -21.141 1 83.38 160 VAL B CA 1
ATOM 4424 C C . VAL B 1 160 ? -2.594 -16.859 -20.062 1 83.38 160 VAL B C 1
ATOM 4426 O O . VAL B 1 160 ? -3.496 -17.641 -20.391 1 83.38 160 VAL B O 1
ATOM 4429 N N . SER B 1 161 ? -2.211 -16.594 -18.875 1 84.88 161 SER B N 1
ATOM 4430 C CA . SER B 1 161 ? -2.914 -17.25 -17.766 1 84.88 161 SER B CA 1
ATOM 4431 C C . SER B 1 161 ? -4.383 -16.844 -17.734 1 84.88 161 SER B C 1
ATOM 4433 O O . SER B 1 161 ? -5.258 -17.656 -17.453 1 84.88 161 SER B O 1
ATOM 4435 N N . VAL B 1 162 ? -4.652 -15.633 -18 1 77.12 162 VAL B N 1
ATOM 4436 C CA . VAL B 1 162 ? -6.023 -15.133 -18 1 77.12 162 VAL B CA 1
ATOM 4437 C C . VAL B 1 162 ? -6.824 -15.805 -19.109 1 77.12 162 VAL B C 1
ATOM 4439 O O . VAL B 1 162 ? -7.984 -16.172 -18.906 1 77.12 162 VAL B O 1
ATOM 4442 N N . ILE B 1 163 ? -6.227 -15.992 -20.188 1 79.31 163 ILE B N 1
ATOM 4443 C CA . ILE B 1 163 ? -6.879 -16.656 -21.312 1 79.31 163 ILE B CA 1
ATOM 4444 C C . ILE B 1 163 ? -7.176 -18.109 -20.938 1 79.31 163 ILE B C 1
ATOM 4446 O O . ILE B 1 163 ? -8.266 -18.625 -21.219 1 79.31 163 ILE B O 1
ATOM 4450 N N . LEU B 1 164 ? -6.273 -18.719 -20.328 1 85.62 164 LEU B N 1
ATOM 4451 C CA . LEU B 1 164 ? -6.445 -20.109 -19.922 1 85.62 164 LEU B CA 1
ATOM 4452 C C . LEU B 1 164 ? -7.574 -20.234 -18.906 1 85.62 164 LEU B C 1
ATOM 4454 O O . LEU B 1 164 ? -8.297 -21.234 -18.891 1 85.62 164 LEU B O 1
ATOM 4458 N N . VAL B 1 165 ? -7.727 -19.281 -18.047 1 80.69 165 VAL B N 1
ATOM 4459 C CA . VAL B 1 165 ? -8.773 -19.312 -17.047 1 80.69 165 VAL B CA 1
ATOM 4460 C C . VAL B 1 165 ? -10.148 -19.297 -17.703 1 80.69 165 VAL B C 1
ATOM 4462 O O . VAL B 1 165 ? -11.016 -20.109 -17.391 1 80.69 165 VAL B O 1
ATOM 4465 N N . TYR B 1 166 ? -10.328 -18.531 -18.641 1 72.56 166 TYR B N 1
ATOM 4466 C CA . TYR B 1 166 ? -11.641 -18.312 -19.234 1 72.56 166 TYR B CA 1
ATOM 4467 C C . TYR B 1 166 ? -11.914 -19.344 -20.328 1 72.56 166 TYR B C 1
ATOM 4469 O O . TYR B 1 166 ? -13.047 -19.469 -20.797 1 72.56 166 TYR B O 1
ATOM 4477 N N . THR B 1 167 ? -10.945 -20.062 -20.688 1 77.81 167 THR B N 1
ATOM 4478 C CA . THR B 1 167 ? -11.141 -21.078 -21.703 1 77.81 167 THR B CA 1
ATOM 4479 C C . THR B 1 167 ? -11.07 -22.469 -21.094 1 77.81 167 THR B C 1
ATOM 4481 O O . THR B 1 167 ? -12.086 -23.156 -20.969 1 77.81 167 THR B O 1
ATOM 4484 N N . LEU B 1 168 ? -10.016 -22.688 -20.516 1 84 168 LEU B N 1
ATOM 4485 C CA . LEU B 1 168 ? -9.773 -24.047 -20.016 1 84 168 LEU B CA 1
ATOM 4486 C C . LEU B 1 168 ? -10.383 -24.234 -18.641 1 84 168 LEU B C 1
ATOM 4488 O O . LEU B 1 168 ? -11.195 -25.141 -18.422 1 84 168 LEU B O 1
ATOM 4492 N N . VAL B 1 169 ? -10.094 -23.391 -17.75 1 84.06 169 VAL B N 1
ATOM 4493 C CA . VAL B 1 169 ? -10.484 -23.562 -16.359 1 84.06 169 VAL B CA 1
ATOM 4494 C C . VAL B 1 169 ? -12 -23.422 -16.219 1 84.06 169 VAL B C 1
ATOM 4496 O O . VAL B 1 169 ? -12.648 -24.234 -15.555 1 84.06 169 VAL B O 1
ATOM 4499 N N . TYR B 1 170 ? -12.508 -22.484 -16.828 1 76.38 170 TYR B N 1
ATOM 4500 C CA . TYR B 1 170 ? -13.945 -22.234 -16.75 1 76.38 170 TYR B CA 1
ATOM 4501 C C . TYR B 1 170 ? -14.727 -23.438 -17.281 1 76.38 170 TYR B C 1
ATOM 4503 O O . TYR B 1 170 ? -15.773 -23.781 -16.719 1 76.38 170 TYR B O 1
ATOM 4511 N N . HIS B 1 171 ? -14.258 -24.078 -18.234 1 77.94 171 HIS B N 1
ATOM 4512 C CA . HIS B 1 171 ? -14.945 -25.219 -18.828 1 77.94 171 HIS B CA 1
ATOM 4513 C C . HIS B 1 171 ? -14.734 -26.484 -18 1 77.94 171 HIS B C 1
ATOM 4515 O O . HIS B 1 171 ? -15.648 -27.297 -17.828 1 77.94 171 HIS B O 1
ATOM 4521 N N . MET B 1 172 ? -13.602 -26.609 -17.516 1 84.19 172 MET B N 1
ATOM 4522 C CA . MET B 1 172 ? -13.281 -27.812 -16.75 1 84.19 172 MET B CA 1
ATOM 4523 C C . MET B 1 172 ? -14 -27.797 -15.398 1 84.19 172 MET B C 1
ATOM 4525 O O . MET B 1 172 ? -14.258 -28.844 -14.812 1 84.19 172 MET B O 1
ATOM 4529 N N . MET B 1 173 ? -14.414 -26.641 -14.945 1 83.62 173 MET B N 1
ATOM 4530 C CA . MET B 1 173 ? -15.039 -26.531 -13.633 1 83.62 173 MET B CA 1
ATOM 4531 C C . MET B 1 173 ? -16.562 -26.516 -13.766 1 83.62 173 MET B C 1
ATOM 4533 O O . MET B 1 173 ? -17.266 -26.219 -12.797 1 83.62 173 MET B O 1
ATOM 4537 N N . GLU B 1 174 ? -17 -26.844 -14.828 1 74.44 174 GLU B N 1
ATOM 4538 C CA . GLU B 1 174 ? -18.422 -27.078 -14.992 1 74.44 174 GLU B CA 1
ATOM 4539 C C . GLU B 1 174 ? -18.859 -28.359 -14.273 1 74.44 174 GLU B C 1
ATOM 4541 O O . GLU B 1 174 ? -18.219 -29.391 -14.398 1 74.44 174 GLU B O 1
ATOM 4546 N N . PRO B 1 175 ? -19.906 -28.203 -13.43 1 71 175 PRO B N 1
ATOM 4547 C CA . PRO B 1 175 ? -20.344 -29.391 -12.703 1 71 175 PRO B CA 1
ATOM 4548 C C . PRO B 1 175 ? -20.766 -30.531 -13.633 1 71 175 PRO B C 1
ATOM 4550 O O . PRO B 1 175 ? -21.469 -30.297 -14.617 1 71 175 PRO B O 1
ATOM 4553 N N . PRO B 1 176 ? -20.172 -31.656 -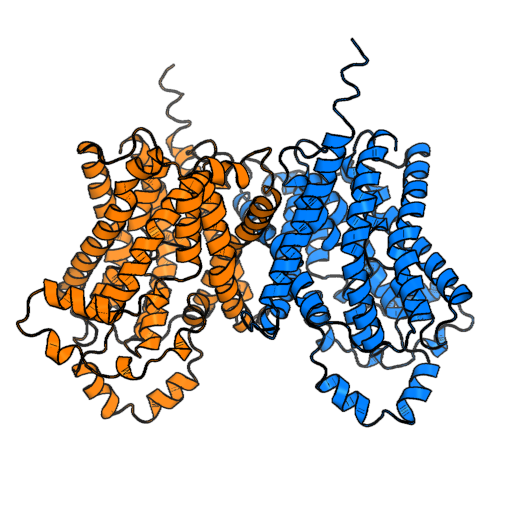13.336 1 60.25 176 PRO B N 1
ATOM 4554 C CA . PRO B 1 176 ? -20.609 -32.812 -14.133 1 60.25 176 PRO B CA 1
ATOM 4555 C C . PRO B 1 176 ? -22.031 -33.25 -13.773 1 60.25 176 PRO B C 1
ATOM 4557 O O . PRO B 1 176 ? -22.562 -32.844 -12.742 1 60.25 176 PRO B O 1
ATOM 4560 N N . MET B 1 177 ? -22.75 -33.938 -14.688 1 51.19 177 MET B N 1
ATOM 4561 C CA . MET B 1 177 ? -24.109 -34.438 -14.5 1 51.19 177 MET B CA 1
ATOM 4562 C C . MET B 1 177 ? -24.234 -35.219 -13.203 1 51.19 177 MET B C 1
ATOM 4564 O O . MET B 1 177 ? -25.25 -35.125 -12.508 1 51.19 177 MET B O 1
ATOM 4568 N N . GLU B 1 178 ? -23.25 -35.875 -12.922 1 50.06 178 GLU B N 1
ATOM 4569 C CA . GLU B 1 178 ? -23.266 -36.719 -11.719 1 50.06 178 GLU B CA 1
ATOM 4570 C C . GLU B 1 178 ? -23.328 -35.844 -10.461 1 50.06 178 GLU B C 1
ATOM 4572 O O . GLU B 1 178 ? -23.859 -36.281 -9.438 1 50.06 178 GLU B O 1
ATOM 4577 N N . TYR B 1 179 ? -22.922 -34.688 -10.57 1 51.72 179 TYR B N 1
ATOM 4578 C CA . TYR B 1 179 ? -22.891 -33.75 -9.445 1 51.72 179 TYR B CA 1
ATOM 4579 C C . TYR B 1 179 ? -24.281 -33.281 -9.094 1 51.72 179 TYR B C 1
ATOM 4581 O O . TYR B 1 179 ? -24.625 -33.125 -7.918 1 51.72 179 TYR B O 1
ATOM 4589 N N . TYR B 1 180 ? -25.062 -33.031 -10.094 1 47.44 180 TYR B N 1
ATOM 4590 C CA . TYR B 1 180 ? -26.438 -32.594 -9.891 1 47.44 180 TYR B CA 1
ATOM 4591 C C . TYR B 1 180 ? -27.281 -33.719 -9.273 1 47.44 180 TYR B C 1
ATOM 4593 O O . TYR B 1 180 ? -28.234 -33.438 -8.539 1 47.44 180 TYR B O 1
ATOM 4601 N N . GLU B 1 181 ? -27.062 -34.875 -9.633 1 45 181 GLU B N 1
ATOM 4602 C CA . GLU B 1 181 ? -27.828 -36 -9.086 1 45 181 GLU B CA 1
ATOM 4603 C C . GLU B 1 181 ? -27.594 -36.156 -7.586 1 45 181 GLU B C 1
ATOM 4605 O O . GLU B 1 181 ? -28.5 -36.562 -6.848 1 45 181 GLU B O 1
ATOM 4610 N N . ILE B 1 182 ? -26.547 -35.844 -7.16 1 46.69 182 ILE B N 1
ATOM 4611 C CA . ILE B 1 182 ? -26.219 -36 -5.746 1 46.69 182 ILE B CA 1
ATOM 4612 C C . ILE B 1 182 ? -26.75 -34.812 -4.961 1 46.69 182 ILE B C 1
ATOM 4614 O O . ILE B 1 182 ? -27.266 -34.938 -3.85 1 46.69 182 ILE B O 1
ATOM 4618 N N . VAL B 1 183 ? -26.656 -33.594 -5.465 1 47.66 183 VAL B N 1
ATOM 4619 C CA . VAL B 1 183 ? -27.125 -32.406 -4.758 1 47.66 183 VAL B CA 1
ATOM 4620 C C . VAL B 1 183 ? -28.656 -32.406 -4.727 1 47.66 183 VAL B C 1
ATOM 4622 O O . VAL B 1 183 ? -29.25 -31.906 -3.766 1 47.66 183 VAL B O 1
ATOM 4625 N N . GLU B 1 184 ? -29.5 -32.75 -5.711 1 39.78 184 GLU B N 1
ATOM 4626 C CA . GLU B 1 184 ? -30.953 -32.812 -5.664 1 39.78 184 GLU B CA 1
ATOM 4627 C C . GLU B 1 184 ? -31.453 -33.719 -4.539 1 39.78 184 GLU B C 1
ATOM 4629 O O . GLU B 1 184 ? -32.5 -33.438 -3.922 1 39.78 184 GLU B O 1
ATOM 4634 N N . GLU B 1 185 ? -31.125 -34.938 -4.43 1 40.66 185 GLU B N 1
ATOM 4635 C CA . GLU B 1 185 ? -31.734 -35.75 -3.367 1 40.66 185 GLU B CA 1
ATOM 4636 C C . GLU B 1 185 ? -31.547 -35.094 -2.006 1 40.66 185 GLU B C 1
ATOM 4638 O O . GLU B 1 185 ? -32.438 -35.125 -1.16 1 40.66 185 GLU B O 1
ATOM 4643 N N . GLY B 1 186 ? -30.484 -34.875 -1.372 1 33.81 186 GLY B N 1
ATOM 4644 C CA . GLY B 1 186 ? -30.297 -34.344 -0.035 1 33.81 186 GLY B CA 1
ATOM 4645 C C . GLY B 1 186 ? -30.359 -32.844 0.01 1 33.81 186 GLY B C 1
ATOM 4646 O O . GLY B 1 186 ? -30.609 -32.25 1.064 1 33.81 186 GLY B O 1
ATOM 4647 N N . ALA B 1 187 ? -29.578 -32.062 -0.788 1 39.03 187 ALA B N 1
ATOM 4648 C CA . ALA B 1 187 ? -29.156 -30.688 -0.532 1 39.03 187 ALA B CA 1
ATOM 4649 C C . ALA B 1 187 ? -30.188 -29.688 -1.068 1 39.03 187 ALA B C 1
ATOM 4651 O O . ALA B 1 187 ? -29.844 -28.531 -1.331 1 39.03 187 ALA B O 1
ATOM 4652 N N . GLU B 1 188 ? -31.344 -29.891 -1.522 1 36.81 188 GLU B N 1
ATOM 4653 C CA . GLU B 1 188 ? -32.156 -28.719 -1.818 1 36.81 188 GLU B CA 1
ATOM 4654 C C . GLU B 1 188 ? -31.953 -27.641 -0.759 1 36.81 188 GLU B C 1
ATOM 4656 O O . GLU B 1 188 ? -31.906 -26.453 -1.079 1 36.81 188 GLU B O 1
ATOM 4661 N N . ILE B 1 189 ? -32.375 -27.938 0.555 1 35.88 189 ILE B N 1
ATOM 4662 C CA . ILE B 1 189 ? -32.469 -26.984 1.664 1 35.88 189 ILE B CA 1
ATOM 4663 C C . ILE B 1 189 ? -31.109 -26.422 1.995 1 35.88 189 ILE B C 1
ATOM 4665 O O . ILE B 1 189 ? -30.969 -25.219 2.27 1 35.88 189 ILE B O 1
ATOM 4669 N N . GLU B 1 190 ? -30.078 -27.234 2.178 1 35.62 190 GLU B N 1
ATOM 4670 C CA . GLU B 1 190 ? -28.812 -26.828 2.787 1 35.62 190 GLU B CA 1
ATOM 4671 C C . GLU B 1 190 ? -27.969 -26.016 1.811 1 35.62 190 GLU B C 1
ATOM 4673 O O . GLU B 1 190 ? -27.109 -25.234 2.227 1 35.62 190 GLU B O 1
ATOM 4678 N N . GLU B 1 191 ? -28.094 -26.172 0.603 1 36.81 191 GLU B N 1
ATOM 4679 C CA . GLU B 1 191 ? -27.25 -25.484 -0.379 1 36.81 191 GLU B CA 1
ATOM 4680 C C . GLU B 1 191 ? -27.641 -24 -0.489 1 36.81 191 GLU B C 1
ATOM 4682 O O . GLU B 1 191 ? -26.766 -23.141 -0.672 1 36.81 191 GLU B O 1
ATOM 4687 N N . GLU B 1 192 ? -28.938 -23.719 -0.597 1 37.94 192 GLU B N 1
ATOM 4688 C CA . GLU B 1 192 ? -29.328 -22.312 -0.622 1 37.94 192 GLU B CA 1
ATOM 4689 C C . GLU B 1 192 ? -28.844 -21.578 0.63 1 37.94 192 GLU B C 1
ATOM 4691 O O . GLU B 1 192 ? -28.422 -20.422 0.555 1 37.94 192 GLU B O 1
ATOM 4696 N N . GLN B 1 193 ? -29.25 -22.141 1.85 1 36.84 193 GLN B N 1
ATOM 4697 C CA . GLN B 1 193 ? -28.906 -21.5 3.115 1 36.84 193 GLN B CA 1
ATOM 4698 C C . GLN B 1 193 ? -27.391 -21.406 3.287 1 36.84 193 GLN B C 1
ATOM 4700 O O . GLN B 1 193 ? -26.891 -20.453 3.869 1 36.84 193 GLN B O 1
ATOM 4705 N N . ALA B 1 194 ? -26.656 -22.422 2.93 1 36.62 194 ALA B N 1
ATOM 4706 C CA . ALA B 1 194 ? -25.203 -22.516 3.031 1 36.62 194 ALA B CA 1
ATOM 4707 C C . ALA B 1 194 ? -24.516 -21.562 2.043 1 36.62 194 ALA B C 1
ATOM 4709 O O . ALA B 1 194 ? -23.453 -21.016 2.33 1 36.62 194 ALA B O 1
ATOM 4710 N N . LEU B 1 195 ? -24.938 -21.406 0.885 1 36.41 195 LEU B N 1
ATOM 4711 C CA . LEU B 1 195 ? -24.469 -20.391 -0.062 1 36.41 195 LEU B CA 1
ATOM 4712 C C . LEU B 1 195 ? -24.656 -18.984 0.503 1 36.41 195 LEU B C 1
ATOM 4714 O O . LEU B 1 195 ? -23.828 -18.109 0.26 1 36.41 195 LEU B O 1
ATOM 4718 N N . ASN B 1 196 ? -25.859 -18.656 1.015 1 36.41 196 ASN B N 1
ATOM 4719 C CA . ASN B 1 196 ? -26.125 -17.375 1.663 1 36.41 196 ASN B CA 1
ATOM 4720 C C . ASN B 1 196 ? -25.25 -17.172 2.902 1 36.41 196 ASN B C 1
ATOM 4722 O O . ASN B 1 196 ? -24.875 -16.047 3.221 1 36.41 196 ASN B O 1
ATOM 4726 N N . ASP B 1 197 ? -25.203 -18.172 3.799 1 36.94 197 ASP B N 1
ATOM 4727 C CA . ASP B 1 197 ? -24.531 -18.078 5.09 1 36.94 197 ASP B CA 1
ATOM 4728 C C . ASP B 1 197 ? -23.031 -18.297 4.934 1 36.94 197 ASP B C 1
ATOM 4730 O O . ASP B 1 197 ? -22.281 -18.203 5.906 1 36.94 197 ASP B O 1
ATOM 4734 N N . ILE B 1 198 ? -22.625 -19.234 4.117 1 37.81 198 ILE B N 1
ATOM 4735 C CA . ILE B 1 198 ? -21.188 -19.438 4.039 1 37.81 198 ILE B CA 1
ATOM 4736 C C . ILE B 1 198 ? -20.516 -18.172 3.494 1 37.81 198 ILE B C 1
ATOM 4738 O O . ILE B 1 198 ? -20.75 -17.797 2.346 1 37.81 198 ILE B O 1
ATOM 4742 N N . SER B 1 199 ? -20.25 -17.297 4.25 1 40.19 199 SER B N 1
ATOM 4743 C CA . SER B 1 199 ? -19.391 -16.141 3.994 1 40.19 199 SER B CA 1
ATOM 4744 C C . SER B 1 199 ? -18.375 -16.453 2.898 1 40.19 199 SER B C 1
ATOM 4746 O O . SER B 1 199 ? -17.609 -17.422 3.008 1 40.19 199 SER B O 1
ATOM 4748 N N . ARG B 1 200 ? -18.781 -16.234 1.631 1 46.03 200 ARG B N 1
ATOM 4749 C CA . ARG B 1 200 ? -17.891 -16.359 0.473 1 46.03 200 ARG B CA 1
ATOM 4750 C C . ARG B 1 200 ? -16.438 -16.141 0.869 1 46.03 200 ARG B C 1
ATOM 4752 O O . ARG B 1 200 ? -16.125 -15.172 1.567 1 46.03 200 ARG B O 1
ATOM 4759 N N . PRO B 1 201 ? -15.734 -17.188 0.696 1 48.25 201 PRO B N 1
ATOM 4760 C CA . PRO B 1 201 ? -14.344 -17.031 1.137 1 48.25 201 PRO B CA 1
ATOM 4761 C C . PRO B 1 201 ? -13.727 -15.711 0.701 1 48.25 201 PRO B C 1
ATOM 4763 O O . PRO B 1 201 ? -13.977 -15.242 -0.41 1 48.25 201 PRO B O 1
ATOM 4766 N N . LEU B 1 202 ? -13.43 -14.922 1.62 1 49.16 202 LEU B N 1
ATOM 4767 C CA . LEU B 1 202 ? -12.75 -13.641 1.455 1 49.16 202 LEU B CA 1
ATOM 4768 C C . LEU B 1 202 ? -11.867 -13.648 0.215 1 49.16 202 LEU B C 1
ATOM 4770 O O . LEU B 1 202 ? -11.727 -12.633 -0.465 1 49.16 202 LEU B O 1
ATOM 4774 N N . LEU B 1 203 ? -11.508 -14.891 -0.053 1 49.31 203 LEU B N 1
ATOM 4775 C CA . LEU B 1 203 ? -10.523 -15.055 -1.114 1 49.31 203 LEU B CA 1
ATOM 4776 C C . LEU B 1 203 ? -11.141 -14.781 -2.48 1 49.31 203 LEU B C 1
ATOM 4778 O O . LEU B 1 203 ? -10.523 -14.141 -3.332 1 49.31 203 LEU B O 1
ATOM 4782 N N . VAL B 1 204 ? -12.289 -15.305 -2.686 1 50.59 204 VAL B N 1
ATOM 4783 C CA . VAL B 1 204 ? -12.945 -15.242 -3.986 1 50.59 204 VAL B CA 1
ATOM 4784 C C . VAL B 1 204 ? -13.328 -13.797 -4.301 1 50.59 204 VAL B C 1
ATOM 4786 O O . VAL B 1 204 ? -13.125 -13.328 -5.422 1 50.59 204 VAL B O 1
ATOM 4789 N N . GLU B 1 205 ? -13.75 -13.211 -3.367 1 51.5 205 GLU B N 1
ATOM 4790 C CA . GLU B 1 205 ? -14.195 -11.836 -3.588 1 51.5 205 GLU B CA 1
ATOM 4791 C C . GLU B 1 205 ? -13.008 -10.898 -3.762 1 51.5 205 GLU B C 1
ATOM 4793 O O . GLU B 1 205 ? -13.117 -9.875 -4.441 1 51.5 205 GLU B O 1
ATOM 4798 N N . ALA B 1 206 ? -11.992 -11.32 -3.211 1 46.66 206 ALA B N 1
ATOM 4799 C CA . ALA B 1 206 ? -10.82 -10.461 -3.158 1 46.66 206 ALA B CA 1
ATOM 4800 C C . ALA B 1 206 ? -10.156 -10.344 -4.531 1 46.66 206 ALA B C 1
ATOM 4802 O O . ALA B 1 206 ? -9.648 -9.281 -4.895 1 46.66 206 ALA B O 1
ATOM 4803 N N . GLU B 1 207 ? -10.07 -11.445 -5.207 1 46.5 207 GLU B N 1
ATOM 4804 C CA . GLU B 1 207 ? -9.266 -11.414 -6.426 1 46.5 207 GLU B CA 1
ATOM 4805 C C . GLU B 1 207 ? -10.109 -10.992 -7.625 1 46.5 207 GLU B C 1
ATOM 4807 O O . GLU B 1 207 ? -9.586 -10.406 -8.578 1 46.5 207 GLU B O 1
ATOM 4812 N N . TRP B 1 208 ? -11.375 -11.352 -7.688 1 45.78 208 TRP B N 1
ATOM 4813 C CA . TRP B 1 208 ? -12.203 -11 -8.836 1 45.78 208 TRP B CA 1
ATOM 4814 C C . TRP B 1 208 ? -13.531 -10.398 -8.383 1 45.78 208 TRP B C 1
ATOM 4816 O O . TRP B 1 208 ? -14.578 -11.055 -8.453 1 45.78 208 TRP B O 1
ATOM 4826 N N . PRO B 1 209 ? -13.43 -9.156 -7.859 1 44.94 209 PRO B N 1
ATOM 4827 C CA . PRO B 1 209 ? -14.672 -8.547 -7.387 1 44.94 209 PRO B CA 1
ATOM 4828 C C . PRO B 1 209 ? -15.703 -8.367 -8.5 1 44.94 209 PRO B C 1
ATOM 4830 O O . PRO B 1 209 ? -15.336 -8.07 -9.641 1 44.94 209 PRO B O 1
ATOM 4833 N N . GLY B 1 210 ? -17.047 -8.805 -8.281 1 45.44 210 GLY B N 1
ATOM 4834 C CA . GLY B 1 210 ? -18.172 -8.617 -9.18 1 45.44 210 GLY B CA 1
ATOM 4835 C C . GLY B 1 210 ? -18.469 -9.836 -10.039 1 45.44 210 GLY B C 1
ATOM 4836 O O . GLY B 1 210 ? -19.312 -9.781 -10.93 1 45.44 210 GLY B O 1
ATOM 4837 N N . ILE B 1 211 ? -17.641 -10.711 -10.117 1 45.41 211 ILE B N 1
ATOM 4838 C CA . ILE B 1 211 ? -17.938 -11.906 -10.898 1 45.41 211 ILE B CA 1
ATOM 4839 C C . ILE B 1 211 ? -19.328 -12.43 -10.531 1 45.41 211 ILE B C 1
ATOM 4841 O O . ILE B 1 211 ? -20 -13.047 -11.352 1 45.41 211 ILE B O 1
ATOM 4845 N N . GLU B 1 212 ? -19.719 -12.164 -9.367 1 46.31 212 GLU B N 1
ATOM 4846 C CA . GLU B 1 212 ? -21.047 -12.641 -9.008 1 46.31 212 GLU B CA 1
ATOM 4847 C C . GLU B 1 212 ? -22.109 -12.039 -9.922 1 46.31 212 GLU B C 1
ATOM 4849 O O . GLU B 1 212 ? -23.125 -12.688 -10.211 1 46.31 212 GLU B O 1
ATOM 4854 N N . ASP B 1 213 ? -22.016 -10.75 -10.047 1 43.38 213 ASP B N 1
ATOM 4855 C CA . ASP B 1 213 ? -23.156 -10.188 -10.766 1 43.38 213 ASP B CA 1
ATOM 4856 C C . ASP B 1 213 ? -23.297 -10.812 -12.148 1 43.38 213 ASP B C 1
ATOM 4858 O O . ASP B 1 213 ? -24.281 -10.586 -12.852 1 43.38 213 ASP B O 1
ATOM 4862 N N . LYS B 1 214 ? -22.25 -11.547 -12.508 1 40.72 214 LYS B N 1
ATOM 4863 C CA . LYS B 1 214 ? -22.375 -12.07 -13.867 1 40.72 214 LYS B CA 1
ATOM 4864 C C . LYS B 1 214 ? -22.75 -13.547 -13.859 1 40.72 214 LYS B C 1
ATOM 4866 O O . LYS B 1 214 ? -22.344 -14.297 -14.75 1 40.72 214 LYS B O 1
ATOM 4871 N N . GLU B 1 215 ? -23.203 -14.039 -12.789 1 40.38 215 GLU B N 1
ATOM 4872 C CA . GLU B 1 215 ? -23.859 -15.344 -12.891 1 40.38 215 GLU B CA 1
ATOM 4873 C C . GLU B 1 215 ? -24.75 -15.414 -14.125 1 40.38 215 GLU B C 1
ATOM 4875 O O . GLU B 1 215 ? -25.812 -14.781 -14.164 1 40.38 215 GLU B O 1
ATOM 4880 N N . THR B 1 216 ? -24.234 -15.328 -15.211 1 35.78 216 THR B N 1
ATOM 4881 C CA . THR B 1 216 ? -25.094 -15.531 -16.375 1 35.78 216 THR B CA 1
ATOM 4882 C C . THR B 1 216 ? -25.922 -16.797 -16.219 1 35.78 216 THR B C 1
ATOM 4884 O O . THR B 1 216 ? -25.453 -17.797 -15.656 1 35.78 216 THR B O 1
ATOM 4887 N N . GLU B 1 217 ? -27.156 -16.75 -16.359 1 37.38 217 GLU B N 1
ATOM 4888 C CA . GLU B 1 217 ? -28.125 -17.828 -16.531 1 37.38 217 GLU B CA 1
ATOM 4889 C C . GLU B 1 217 ? -27.516 -19.016 -17.25 1 37.38 217 GLU B C 1
ATOM 4891 O O . GLU B 1 217 ? -27.922 -20.156 -17.031 1 37.38 217 GLU B O 1
ATOM 4896 N N . HIS B 1 218 ? -26.641 -18.797 -18.141 1 34.69 218 HIS B N 1
ATOM 4897 C CA . HIS B 1 218 ? -26.172 -19.891 -18.984 1 34.69 218 HIS B CA 1
ATOM 4898 C C . HIS B 1 218 ? -25.172 -20.781 -18.234 1 34.69 218 HIS B C 1
ATOM 4900 O O . HIS B 1 218 ? -24.781 -21.828 -18.734 1 34.69 218 HIS B O 1
ATOM 4906 N N . SER B 1 219 ? -24.625 -20.297 -17.172 1 38.44 219 SER B N 1
ATOM 4907 C CA . SER B 1 219 ? -23.594 -21.062 -16.484 1 38.44 219 SER B CA 1
ATOM 4908 C C . SER B 1 219 ? -24.188 -22.266 -15.766 1 38.44 219 SER B C 1
ATOM 4910 O O . SER B 1 219 ? -23.453 -23.125 -15.258 1 38.44 219 SER B O 1
ATOM 4912 N N . LYS B 1 220 ? -25.453 -22.188 -15.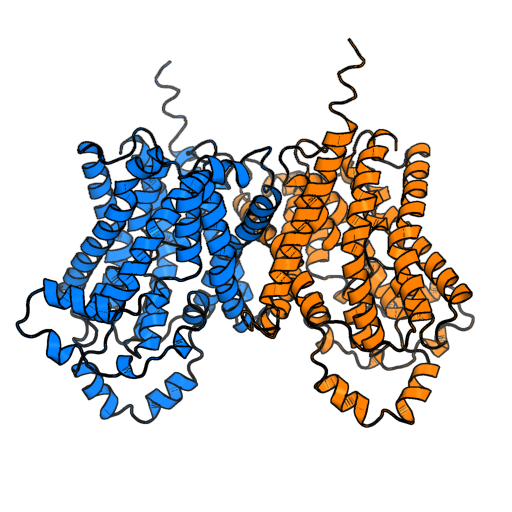508 1 41.44 220 LYS B N 1
ATOM 4913 C CA . LYS B 1 220 ? -26.062 -23.328 -14.836 1 41.44 220 LYS B CA 1
ATOM 4914 C C . LYS B 1 220 ? -26.469 -24.406 -15.836 1 41.44 220 LYS B C 1
ATOM 4916 O O . LYS B 1 220 ? -27.031 -25.438 -15.453 1 41.44 220 LYS B O 1
ATOM 4921 N N . THR B 1 221 ? -26.516 -24.078 -17.172 1 33.41 221 THR B N 1
ATOM 4922 C CA . THR B 1 221 ? -27.047 -25.094 -18.078 1 33.41 221 THR B CA 1
ATOM 4923 C C . THR B 1 221 ? -25.938 -26.062 -18.5 1 33.41 221 THR B C 1
ATOM 4925 O O . THR B 1 221 ? -24.828 -25.641 -18.828 1 33.41 221 THR B O 1
ATOM 4928 N N . PRO B 1 222 ? -26.016 -27.328 -18.219 1 35.56 222 PRO B N 1
ATOM 4929 C CA . PRO B 1 222 ? -25.125 -28.422 -18.625 1 35.56 222 PRO B CA 1
ATOM 4930 C C . PRO B 1 222 ? -24.797 -28.375 -20.125 1 35.56 222 PRO B C 1
ATOM 4932 O O . PRO B 1 222 ? -25.516 -28.969 -20.922 1 35.56 222 PRO B O 1
ATOM 4935 N N . PHE B 1 223 ? -24.594 -27.328 -20.609 1 35.16 223 PHE B N 1
ATOM 4936 C CA . PHE B 1 223 ? -24.453 -27.25 -22.062 1 35.16 223 PHE B CA 1
ATOM 4937 C C . PHE B 1 223 ? -23.359 -28.188 -22.547 1 35.16 223 PHE B C 1
ATOM 4939 O O . PHE B 1 223 ? -23.484 -28.797 -23.625 1 35.16 223 PHE B O 1
ATOM 4946 N N . ILE B 1 224 ? -22.375 -28.453 -21.719 1 36.78 224 ILE B N 1
ATOM 4947 C CA . ILE B 1 224 ? -21.234 -29.156 -22.281 1 36.78 224 ILE B CA 1
ATOM 4948 C C . ILE B 1 224 ? -21.547 -30.641 -22.391 1 36.78 224 ILE B C 1
ATOM 4950 O O . ILE B 1 224 ? -20.75 -31.406 -22.938 1 36.78 224 ILE B O 1
ATOM 4954 N N . ALA B 1 225 ? -22.406 -31.188 -21.578 1 35.19 225 ALA B N 1
ATOM 4955 C CA . ALA B 1 225 ? -22.625 -32.625 -21.766 1 35.19 225 ALA B CA 1
ATOM 4956 C C . ALA B 1 225 ? -22.844 -32.938 -23.234 1 35.19 225 ALA B C 1
ATOM 4958 O O . ALA B 1 225 ? -22.422 -34 -23.719 1 35.19 225 ALA B O 1
ATOM 4959 N N . ARG B 1 226 ? -23.594 -32.062 -23.953 1 33.69 226 ARG B N 1
ATOM 4960 C CA . ARG B 1 226 ? -23.969 -32.469 -25.297 1 33.69 226 ARG B CA 1
ATOM 4961 C C . ARG B 1 226 ? -22.781 -32.375 -26.25 1 33.69 226 ARG B C 1
ATOM 4963 O O . ARG B 1 226 ? -22.656 -33.156 -27.203 1 33.69 226 ARG B O 1
ATOM 4970 N N . ILE B 1 227 ? -21.953 -31.297 -26.062 1 34.19 227 ILE B N 1
ATOM 4971 C CA . ILE B 1 227 ? -20.984 -31 -27.125 1 34.19 227 ILE B CA 1
ATOM 4972 C C . ILE B 1 227 ? -19.812 -31.969 -27.047 1 34.19 227 ILE B C 1
ATOM 4974 O O . ILE B 1 227 ? -19.062 -32.125 -28.016 1 34.19 227 ILE B O 1
ATOM 4978 N N . PHE B 1 228 ? -19.406 -32.438 -25.922 1 35.12 228 PHE B N 1
ATOM 4979 C CA . PHE B 1 228 ? -18.172 -33.219 -25.906 1 35.12 228 PHE B CA 1
ATOM 4980 C C . PHE B 1 228 ? -18.391 -34.531 -26.672 1 35.12 228 PHE B C 1
ATOM 4982 O O . PHE B 1 228 ? -17.547 -35.438 -26.609 1 35.12 228 PHE B O 1
ATOM 4989 N N . LYS B 1 229 ? -19.484 -34.906 -27.125 1 36.22 229 LYS B N 1
ATOM 4990 C CA . LYS B 1 229 ? -19.453 -36.062 -27.984 1 36.22 229 LYS B CA 1
ATOM 4991 C C . LYS B 1 229 ? -18.484 -35.844 -29.156 1 36.22 229 LYS B C 1
ATOM 4993 O O . LYS B 1 229 ? -17.469 -36.562 -29.266 1 36.22 229 LYS B O 1
ATOM 4998 N N . SER B 1 230 ? -18.703 -36.125 -30.547 1 34.88 230 SER B N 1
ATOM 4999 C CA . SER B 1 230 ? -17.906 -36.469 -31.719 1 34.88 230 SER B CA 1
ATOM 5000 C C . SER B 1 230 ? -17.172 -35.25 -32.281 1 34.88 230 SER B C 1
ATOM 5002 O O . SER B 1 230 ? -16.531 -35.312 -33.312 1 34.88 230 SER B O 1
ATOM 5004 N N . ILE B 1 231 ? -17.641 -33.969 -32.094 1 38.03 231 ILE B N 1
ATOM 5005 C CA . ILE B 1 231 ? -17.25 -33 -33.094 1 38.03 231 ILE B CA 1
ATOM 5006 C C . ILE B 1 231 ? -15.812 -32.562 -32.875 1 38.03 231 ILE B C 1
ATOM 5008 O O . ILE B 1 231 ? -15.32 -32.625 -31.75 1 38.03 231 ILE B O 1
ATOM 5012 N N . SER B 1 232 ? -15.07 -31.953 -33.938 1 40.56 232 SER B N 1
ATOM 5013 C CA . SER B 1 232 ? -13.688 -31.578 -34.188 1 40.56 232 SER B CA 1
ATOM 5014 C C . SER B 1 232 ? -13.188 -30.562 -33.156 1 40.56 232 SER B C 1
ATOM 5016 O O . SER B 1 232 ? -13.969 -29.766 -32.656 1 40.56 232 SER B O 1
ATOM 5018 N N . VAL B 1 233 ? -12.109 -30.812 -32.469 1 45.91 233 VAL B N 1
ATOM 5019 C CA . VAL B 1 233 ? -11.352 -30 -31.531 1 45.91 233 VAL B CA 1
ATOM 5020 C C . VAL B 1 233 ? -11.445 -28.531 -31.938 1 45.91 233 VAL B C 1
ATOM 5022 O O . VAL B 1 233 ? -11.602 -27.656 -31.078 1 45.91 233 VAL B O 1
ATOM 5025 N N . VAL B 1 234 ? -11.398 -28.328 -33.281 1 46.81 234 VAL B N 1
ATOM 5026 C CA . VAL B 1 234 ? -11.367 -26.969 -33.812 1 46.81 234 VAL B CA 1
ATOM 5027 C C . VAL B 1 234 ? -12.703 -26.281 -33.531 1 46.81 234 VAL B C 1
ATOM 5029 O O . VAL B 1 234 ? -12.734 -25.109 -33.125 1 46.81 234 VAL B O 1
ATOM 5032 N N . ARG B 1 235 ? -13.797 -26.953 -33.781 1 48.12 235 ARG B N 1
ATOM 5033 C CA . ARG B 1 235 ? -15.109 -26.359 -33.562 1 48.12 235 ARG B CA 1
ATOM 5034 C C . ARG B 1 235 ? -15.352 -26.062 -32.094 1 48.12 235 ARG B C 1
ATOM 5036 O O . ARG B 1 235 ? -16 -25.062 -31.75 1 48.12 235 ARG B O 1
ATOM 5043 N N . ARG B 1 236 ? -14.781 -26.812 -31.266 1 48.38 236 ARG B N 1
ATOM 5044 C CA . ARG B 1 236 ? -14.891 -26.641 -29.812 1 48.38 236 ARG B CA 1
ATOM 5045 C C . ARG B 1 236 ? -14.18 -25.359 -29.359 1 48.38 236 ARG B C 1
ATOM 5047 O O . ARG B 1 236 ? -14.703 -24.609 -28.547 1 48.38 236 ARG B O 1
ATOM 5054 N N . ILE B 1 237 ? -13.031 -25.297 -29.984 1 51.34 237 ILE B N 1
ATOM 5055 C CA . ILE B 1 237 ? -12.266 -24.094 -29.656 1 51.34 237 ILE B CA 1
ATOM 5056 C C . ILE B 1 237 ? -13.039 -22.859 -30.094 1 51.34 237 ILE B C 1
ATOM 5058 O O . ILE B 1 237 ? -13.062 -21.844 -29.375 1 51.34 237 ILE B O 1
ATOM 5062 N N . ARG B 1 238 ? -13.633 -22.969 -31.281 1 48.88 238 ARG B N 1
ATOM 5063 C CA . ARG B 1 238 ? -14.383 -21.844 -31.797 1 48.88 238 ARG B CA 1
ATOM 5064 C C . ARG B 1 238 ? -15.594 -21.531 -30.922 1 48.88 238 ARG B C 1
ATOM 5066 O O . ARG B 1 238 ? -15.898 -20.359 -30.672 1 48.88 238 ARG B O 1
ATOM 5073 N N . ILE B 1 239 ? -16.328 -22.453 -30.531 1 50.28 239 ILE B N 1
ATOM 5074 C CA . ILE B 1 239 ? -17.531 -22.234 -29.734 1 50.28 239 ILE B CA 1
ATOM 5075 C C . ILE B 1 239 ? -17.141 -21.688 -28.359 1 50.28 239 ILE B C 1
ATOM 5077 O O . ILE B 1 239 ? -17.797 -20.781 -27.844 1 50.28 239 ILE B O 1
ATOM 5081 N N . VAL B 1 240 ? -16.141 -22.344 -27.844 1 52.06 240 VAL B N 1
ATOM 5082 C CA . VAL B 1 240 ? -15.688 -21.859 -26.547 1 52.06 240 VAL B CA 1
ATOM 5083 C C . VAL B 1 240 ? -15.242 -20.406 -26.672 1 52.06 240 VAL B C 1
ATOM 5085 O O . VAL B 1 240 ? -15.531 -19.578 -25.797 1 52.06 240 VAL B O 1
ATOM 5088 N N . ALA B 1 241 ? -14.508 -20.234 -27.797 1 51.41 241 ALA B N 1
ATOM 5089 C CA . ALA B 1 241 ? -14.078 -18.859 -28.062 1 51.41 241 ALA B CA 1
ATOM 5090 C C . ALA B 1 241 ? -15.273 -17.922 -28.203 1 51.41 241 ALA B C 1
ATOM 5092 O O . ALA B 1 241 ? -15.211 -16.766 -27.781 1 51.41 241 ALA B O 1
ATOM 5093 N N . GLU B 1 242 ? -16.203 -18.406 -28.875 1 51.28 242 GLU B N 1
ATOM 5094 C CA . GLU B 1 242 ? -17.375 -17.578 -29.109 1 51.28 242 GLU B CA 1
ATOM 5095 C C . GLU B 1 242 ? -18.156 -17.359 -27.812 1 51.28 242 GLU B C 1
ATOM 5097 O O . GLU B 1 242 ? -18.797 -16.312 -27.641 1 51.28 242 GLU B O 1
ATOM 5102 N N . GLN B 1 243 ? -18.203 -18.344 -27.047 1 47.81 243 GLN B N 1
ATOM 5103 C CA . GLN B 1 243 ? -19.031 -18.219 -25.859 1 47.81 243 GLN B CA 1
ATOM 5104 C C . GLN B 1 243 ? -18.25 -17.625 -24.688 1 47.81 243 GLN B C 1
ATOM 5106 O O . GLN B 1 243 ? -18.812 -17.312 -23.641 1 47.81 243 GLN B O 1
ATOM 5111 N N . THR B 1 244 ? -16.969 -17.688 -24.875 1 50.66 244 THR B N 1
ATOM 5112 C CA . THR B 1 244 ? -16.156 -17.125 -23.797 1 50.66 244 THR B CA 1
ATOM 5113 C C . THR B 1 244 ? -16.25 -15.602 -23.781 1 50.66 244 THR B C 1
ATOM 5115 O O . THR B 1 244 ? -15.891 -14.945 -24.75 1 50.66 244 THR B O 1
ATOM 5118 N N . PRO B 1 245 ? -17.016 -15.031 -22.984 1 52.28 245 PRO B N 1
ATOM 5119 C CA . PRO B 1 245 ? -17.172 -13.57 -22.984 1 52.28 245 PRO B CA 1
ATOM 5120 C C . PRO B 1 245 ? -15.836 -12.836 -22.969 1 52.28 245 PRO B C 1
ATOM 5122 O O . PRO B 1 245 ? -15.07 -12.938 -22.016 1 52.28 245 PRO B O 1
ATOM 5125 N N . LEU B 1 246 ? -15.25 -12.562 -24.188 1 55.03 246 LEU B N 1
ATOM 5126 C CA . LEU B 1 246 ? -14.062 -11.734 -24.391 1 55.03 246 LEU B CA 1
ATOM 5127 C C . LEU B 1 246 ? -14.055 -10.555 -23.438 1 55.03 246 LEU B C 1
ATOM 5129 O O . LEU B 1 246 ? -12.984 -10.094 -23.031 1 55.03 246 LEU B O 1
ATOM 5133 N N . GLN B 1 247 ? -15.211 -10.078 -23.078 1 56.31 247 GLN B N 1
ATOM 5134 C CA . GLN B 1 247 ? -15.312 -8.914 -22.203 1 56.31 247 GLN B CA 1
ATOM 5135 C C . GLN B 1 247 ? -14.758 -9.227 -20.812 1 56.31 247 GLN B C 1
ATOM 5137 O O . GLN B 1 247 ? -14.281 -8.328 -20.125 1 56.31 247 GLN B O 1
ATOM 5142 N N . HIS B 1 248 ? -14.695 -10.508 -20.578 1 60.59 248 HIS B N 1
ATOM 5143 C CA . HIS B 1 248 ? -14.203 -10.859 -19.25 1 60.59 248 HIS B CA 1
ATOM 5144 C C . HIS B 1 248 ? -12.688 -11.031 -19.25 1 60.59 248 HIS B C 1
ATOM 5146 O O . HIS B 1 248 ? -12.055 -10.977 -18.188 1 60.59 248 HIS B O 1
ATOM 5152 N N . ILE B 1 249 ? -12.172 -11.109 -20.453 1 65.31 249 ILE B N 1
ATOM 5153 C CA . ILE B 1 249 ? -10.727 -11.234 -20.594 1 65.31 249 ILE B CA 1
ATOM 5154 C C . ILE B 1 249 ? -10.07 -9.875 -20.375 1 65.31 249 ILE B C 1
ATOM 5156 O O . ILE B 1 249 ? -8.945 -9.797 -19.891 1 65.31 249 ILE B O 1
ATOM 5160 N N . LEU B 1 250 ? -10.844 -8.867 -20.641 1 76.06 250 LEU B N 1
ATOM 5161 C CA . LEU B 1 250 ? -10.266 -7.531 -20.531 1 76.06 250 LEU B CA 1
ATOM 5162 C C . LEU B 1 250 ? -10.414 -6.988 -19.125 1 76.06 250 LEU B C 1
ATOM 5164 O O . LEU B 1 250 ? -11.062 -5.961 -18.906 1 76.06 250 LEU B O 1
ATOM 5168 N N . GLN B 1 251 ? -9.758 -7.691 -18.281 1 77.25 251 GLN B N 1
ATOM 5169 C CA . GLN B 1 251 ? -9.672 -7.266 -16.891 1 77.25 251 GLN B CA 1
ATOM 5170 C C . GLN B 1 251 ? -8.609 -6.188 -16.703 1 77.25 251 GLN B C 1
ATOM 5172 O O . GLN B 1 251 ? -7.754 -6 -17.562 1 77.25 251 GLN B O 1
ATOM 5177 N N . PRO B 1 252 ? -8.695 -5.469 -15.625 1 83.31 252 PRO B N 1
ATOM 5178 C CA . PRO B 1 252 ? -7.781 -4.344 -15.414 1 83.31 252 PRO B CA 1
ATOM 5179 C C . PRO B 1 252 ? -6.316 -4.738 -15.57 1 83.31 252 PRO B C 1
ATOM 5181 O O . PRO B 1 252 ? -5.562 -4.055 -16.266 1 83.31 252 PRO B O 1
ATOM 5184 N N . PRO B 1 253 ? -5.902 -5.867 -15.016 1 84.56 253 PRO B N 1
ATOM 5185 C CA . PRO B 1 253 ? -4.496 -6.223 -15.211 1 84.56 253 PRO B CA 1
ATOM 5186 C C . PRO B 1 253 ? -4.156 -6.508 -16.672 1 84.56 253 PRO B C 1
ATOM 5188 O O . PRO B 1 253 ? -3.057 -6.18 -17.125 1 84.56 253 PRO B O 1
ATOM 5191 N N . THR B 1 254 ? -5.082 -7.109 -17.391 1 84.44 254 THR B N 1
ATOM 5192 C CA . THR B 1 254 ? -4.859 -7.402 -18.797 1 84.44 254 THR B CA 1
ATOM 5193 C C . THR B 1 254 ? -4.805 -6.117 -19.625 1 84.44 254 THR B C 1
ATOM 5195 O O . THR B 1 254 ? -3.971 -5.98 -20.516 1 84.44 254 THR B O 1
ATOM 5198 N N . ILE B 1 255 ? -5.668 -5.219 -19.297 1 87.69 255 ILE B N 1
ATOM 5199 C CA . ILE B 1 255 ? -5.676 -3.93 -19.969 1 87.69 255 ILE B CA 1
ATOM 5200 C C . ILE B 1 255 ? -4.359 -3.201 -19.719 1 87.69 255 ILE B C 1
ATOM 5202 O O . ILE B 1 255 ? -3.777 -2.613 -20.625 1 87.69 255 ILE B O 1
ATOM 5206 N N . ALA B 1 256 ? -3.928 -3.262 -18.5 1 91.31 256 ALA B N 1
ATOM 5207 C CA . ALA B 1 256 ? -2.662 -2.629 -18.141 1 91.31 256 ALA B CA 1
ATOM 5208 C C . ALA B 1 256 ? -1.502 -3.236 -18.922 1 91.31 256 ALA B C 1
ATOM 5210 O O . ALA B 1 256 ? -0.614 -2.518 -19.391 1 91.31 256 ALA B O 1
ATOM 5211 N N . SER B 1 257 ? -1.528 -4.531 -19.078 1 89.06 257 SER B N 1
ATOM 5212 C CA . SER B 1 257 ? -0.478 -5.211 -19.828 1 89.06 257 SER B CA 1
ATOM 5213 C C . SER B 1 257 ? -0.496 -4.801 -21.312 1 89.06 257 SER B C 1
ATOM 5215 O O . SER B 1 257 ? 0.555 -4.551 -21.891 1 89.06 257 SER B O 1
ATOM 5217 N N . LEU B 1 258 ? -1.67 -4.773 -21.859 1 88.19 258 LEU B N 1
ATOM 5218 C CA . LEU B 1 258 ? -1.795 -4.391 -23.266 1 88.19 258 LEU B CA 1
ATOM 5219 C C . LEU B 1 258 ? -1.33 -2.953 -23.469 1 88.19 258 LEU B C 1
ATOM 5221 O O . LEU B 1 258 ? -0.601 -2.668 -24.422 1 88.19 258 LEU B O 1
ATOM 5225 N N . LEU B 1 259 ? -1.729 -2.094 -22.578 1 92.19 259 LEU B N 1
ATOM 5226 C CA . LEU B 1 259 ? -1.31 -0.699 -22.672 1 92.19 259 LEU B CA 1
ATOM 5227 C C . LEU B 1 259 ? 0.201 -0.573 -22.516 1 92.19 259 LEU B C 1
ATOM 5229 O O . LEU B 1 259 ? 0.84 0.219 -23.219 1 92.19 259 LEU B O 1
ATOM 5233 N N . ALA B 1 260 ? 0.729 -1.304 -21.578 1 92.88 260 ALA B N 1
ATOM 5234 C CA . ALA B 1 260 ? 2.174 -1.297 -21.359 1 92.88 260 ALA B CA 1
ATOM 5235 C C . ALA B 1 260 ? 2.92 -1.752 -22.609 1 92.88 260 ALA B C 1
ATOM 5237 O O . ALA B 1 260 ? 3.926 -1.15 -23 1 92.88 260 ALA B O 1
ATOM 5238 N N . ILE B 1 261 ? 2.416 -2.775 -23.266 1 89.94 261 ILE B N 1
ATOM 5239 C CA . ILE B 1 261 ? 3.051 -3.32 -24.469 1 89.94 261 ILE B CA 1
ATOM 5240 C C . ILE B 1 261 ? 2.945 -2.314 -25.609 1 89.94 261 ILE B C 1
ATOM 5242 O O . ILE B 1 261 ? 3.93 -2.045 -26.297 1 89.94 261 ILE B O 1
ATOM 5246 N N . ILE B 1 262 ? 1.81 -1.699 -25.766 1 92.5 262 ILE B N 1
ATOM 5247 C CA . ILE B 1 262 ? 1.585 -0.742 -26.844 1 92.5 262 ILE B CA 1
ATOM 5248 C C . ILE B 1 262 ? 2.482 0.477 -26.641 1 92.5 262 ILE B C 1
ATOM 5250 O O . ILE B 1 262 ? 3.189 0.892 -27.578 1 92.5 262 ILE B O 1
ATOM 5254 N N . ILE B 1 263 ? 2.518 0.999 -25.5 1 92.06 263 ILE B N 1
ATOM 5255 C CA . ILE B 1 263 ? 3.301 2.197 -25.219 1 92.06 263 ILE B CA 1
ATOM 5256 C C . ILE B 1 263 ? 4.789 1.857 -25.234 1 92.06 263 ILE B C 1
ATOM 5258 O O . ILE B 1 263 ? 5.602 2.637 -25.734 1 92.06 263 ILE B O 1
ATOM 5262 N N . GLY B 1 264 ? 5.145 0.712 -24.688 1 89.62 264 GLY B N 1
ATOM 5263 C CA . GLY B 1 264 ? 6.539 0.302 -24.609 1 89.62 264 GLY B CA 1
ATOM 5264 C C . GLY B 1 264 ? 7.141 -0.033 -25.969 1 89.62 264 GLY B C 1
ATOM 5265 O O . GLY B 1 264 ? 8.344 0.126 -26.172 1 89.62 264 GLY B O 1
ATOM 5266 N N . MET B 1 265 ? 6.336 -0.423 -26.953 1 90.38 265 MET B N 1
ATOM 5267 C CA . MET B 1 265 ? 6.828 -0.866 -28.25 1 90.38 265 MET B CA 1
ATOM 5268 C C . MET B 1 265 ? 6.984 0.314 -29.203 1 90.38 265 MET B C 1
ATOM 5270 O O . MET B 1 265 ? 7.648 0.201 -30.234 1 90.38 265 MET B O 1
ATOM 5274 N N . VAL B 1 266 ? 6.344 1.43 -28.859 1 91.81 266 VAL B N 1
ATOM 5275 C CA . VAL B 1 266 ? 6.441 2.637 -29.672 1 91.81 266 VAL B CA 1
ATOM 5276 C C . VAL B 1 266 ? 7.375 3.641 -29 1 91.81 266 VAL B C 1
ATOM 5278 O O . VAL B 1 266 ? 7 4.281 -28.016 1 91.81 266 VAL B O 1
ATOM 5281 N N . PRO B 1 267 ? 8.516 3.838 -29.609 1 89.75 267 PRO B N 1
ATOM 5282 C CA . PRO B 1 267 ? 9.531 4.68 -28.969 1 89.75 267 PRO B CA 1
ATOM 5283 C C . PRO B 1 267 ? 9.023 6.09 -28.656 1 89.75 267 PRO B C 1
ATOM 5285 O O . PRO B 1 267 ? 9.352 6.66 -27.625 1 89.75 267 PRO B O 1
ATOM 5288 N N . GLN B 1 268 ? 8.195 6.648 -29.531 1 90.81 268 GLN B N 1
ATOM 5289 C CA . GLN B 1 268 ? 7.68 8 -29.344 1 90.81 268 GLN B CA 1
ATOM 5290 C C . GLN B 1 268 ? 6.758 8.062 -28.125 1 90.81 268 GLN B C 1
ATOM 5292 O O . GLN B 1 268 ? 6.801 9.023 -27.359 1 90.81 268 GLN B O 1
ATOM 5297 N N . LEU B 1 269 ? 5.992 7.047 -28 1 91.94 269 LEU B N 1
ATOM 5298 C CA . LEU B 1 269 ? 5.082 6.996 -26.859 1 91.94 269 LEU B CA 1
ATOM 5299 C C . LEU B 1 269 ? 5.836 6.684 -25.578 1 91.94 269 LEU B C 1
ATOM 5301 O O . LEU B 1 269 ? 5.527 7.246 -24.516 1 91.94 269 LEU B O 1
ATOM 5305 N N . LYS B 1 270 ? 6.742 5.824 -25.672 1 91.88 270 LYS B N 1
ATOM 5306 C CA . LYS B 1 270 ? 7.539 5.449 -24.516 1 91.88 270 LYS B CA 1
ATOM 5307 C C . LYS B 1 270 ? 8.281 6.652 -23.938 1 91.88 270 LYS B C 1
ATOM 5309 O O . LYS B 1 270 ? 8.391 6.801 -22.719 1 91.88 270 LYS B O 1
ATOM 5314 N N . ALA B 1 271 ? 8.719 7.504 -24.812 1 90.88 271 ALA B N 1
ATOM 5315 C CA . ALA B 1 271 ? 9.484 8.68 -24.391 1 90.88 271 ALA B CA 1
ATOM 5316 C C . ALA B 1 271 ? 8.586 9.688 -23.672 1 90.88 271 ALA B C 1
ATOM 5318 O O . ALA B 1 271 ? 9.078 10.531 -22.922 1 90.88 271 ALA B O 1
ATOM 5319 N N . LEU B 1 272 ? 7.375 9.539 -23.938 1 91.62 272 LEU B N 1
ATOM 5320 C CA . LEU B 1 272 ? 6.434 10.453 -23.297 1 91.62 272 LEU B CA 1
ATOM 5321 C C . LEU B 1 272 ? 6.176 10.047 -21.859 1 91.62 272 LEU B C 1
ATOM 5323 O O . LEU B 1 272 ? 5.914 10.898 -21 1 91.62 272 LEU B O 1
ATOM 5327 N N . PHE B 1 273 ? 6.262 8.781 -21.547 1 91.5 273 PHE B N 1
ATOM 5328 C CA . PHE B 1 273 ? 5.812 8.289 -20.25 1 91.5 273 PHE B CA 1
ATOM 5329 C C . PHE B 1 273 ? 6.996 7.816 -19.406 1 91.5 273 PHE B C 1
ATOM 5331 O O . PHE B 1 273 ? 6.938 7.828 -18.188 1 91.5 273 PHE B O 1
ATOM 5338 N N . PHE B 1 274 ? 7.988 7.371 -20.094 1 89.19 274 PHE B N 1
ATOM 5339 C CA . PHE B 1 274 ? 9.102 6.754 -19.375 1 89.19 274 PHE B CA 1
ATOM 5340 C C . PHE B 1 274 ? 10.406 7.477 -19.688 1 89.19 274 PHE B C 1
ATOM 5342 O O . PHE B 1 274 ? 10.633 7.918 -20.812 1 89.19 274 PHE B O 1
ATOM 5349 N N . GLY B 1 275 ? 11.227 7.668 -18.609 1 80.88 275 GLY B N 1
ATOM 5350 C CA . GLY B 1 275 ? 12.5 8.344 -18.766 1 80.88 275 GLY B CA 1
ATOM 5351 C C . GLY B 1 275 ? 12.68 9.516 -17.812 1 80.88 275 GLY B C 1
ATOM 5352 O O . GLY B 1 275 ? 11.719 9.969 -17.203 1 80.88 275 GLY B O 1
ATOM 5353 N N . TYR B 1 276 ? 13.875 9.945 -17.641 1 72.12 276 TYR B N 1
ATOM 5354 C CA . TYR B 1 276 ? 14.234 10.984 -16.672 1 72.12 276 TYR B CA 1
ATOM 5355 C C . TYR B 1 276 ? 13.578 12.312 -17.031 1 72.12 276 TYR B C 1
ATOM 5357 O O . TYR B 1 276 ? 13.07 13.016 -16.156 1 72.12 276 TYR B O 1
ATOM 5365 N N . ASP B 1 277 ? 13.422 12.609 -18.281 1 75.25 277 ASP B N 1
ATOM 5366 C CA . ASP B 1 277 ? 12.906 13.922 -18.688 1 75.25 277 ASP B CA 1
ATOM 5367 C C . ASP B 1 277 ? 11.594 13.781 -19.453 1 75.25 277 ASP B C 1
ATOM 5369 O O . ASP B 1 277 ? 11.266 14.633 -20.281 1 75.25 277 ASP B O 1
ATOM 5373 N N . ALA B 1 278 ? 10.922 12.789 -19.094 1 85.5 278 ALA B N 1
ATOM 5374 C CA . ALA B 1 278 ? 9.672 12.602 -19.828 1 85.5 278 ALA B CA 1
ATOM 5375 C C . ALA B 1 278 ? 8.602 13.586 -19.359 1 85.5 278 ALA B C 1
ATOM 5377 O O . ALA B 1 278 ? 8.453 13.812 -18.156 1 85.5 278 ALA B O 1
ATOM 5378 N N . PRO B 1 279 ? 7.875 14.195 -20.281 1 85.44 279 PRO B N 1
ATOM 5379 C CA . PRO B 1 279 ? 6.863 15.195 -19.938 1 85.44 279 PRO B CA 1
ATOM 5380 C C . PRO B 1 279 ? 5.762 14.633 -19.047 1 85.44 279 PRO B C 1
ATOM 5382 O O . PRO B 1 279 ? 5.219 15.359 -18.203 1 85.44 279 PRO B O 1
ATOM 5385 N N . LEU B 1 280 ? 5.453 13.398 -19.234 1 90.06 280 LEU B N 1
ATOM 5386 C CA . LEU B 1 280 ? 4.383 12.797 -18.453 1 90.06 280 LEU B CA 1
ATOM 5387 C C . LEU B 1 280 ? 4.949 11.852 -17.391 1 90.06 280 LEU B C 1
ATOM 5389 O O . LEU B 1 280 ? 4.27 10.914 -16.969 1 90.06 280 LEU B O 1
ATOM 5393 N N . SER B 1 281 ? 6.156 12.102 -16.984 1 88.31 281 SER B N 1
ATOM 5394 C CA . SER B 1 281 ? 6.836 11.25 -16 1 88.31 281 SER B CA 1
ATOM 5395 C C . SER B 1 281 ? 6.113 11.25 -14.664 1 88.31 281 SER B C 1
ATOM 5397 O O . SER B 1 281 ? 6.156 10.273 -13.922 1 88.31 281 SER B O 1
ATOM 5399 N N . PHE B 1 282 ? 5.387 12.375 -14.367 1 89.94 282 PHE B N 1
ATOM 5400 C CA . PHE B 1 282 ? 4.691 12.461 -13.094 1 89.94 282 PHE B CA 1
ATOM 5401 C C . PHE B 1 282 ? 3.574 11.43 -13.008 1 89.94 282 PHE B C 1
ATOM 5403 O O . PHE B 1 282 ? 3.242 10.945 -11.922 1 89.94 282 PHE B O 1
ATOM 5410 N N . ILE B 1 283 ? 2.99 11.078 -14.141 1 93.12 283 ILE B N 1
ATOM 5411 C CA . ILE B 1 283 ? 1.949 10.055 -14.164 1 93.12 283 ILE B CA 1
ATOM 5412 C C . ILE B 1 283 ? 2.561 8.688 -13.859 1 93.12 283 ILE B C 1
ATOM 5414 O O . ILE B 1 283 ? 2.051 7.945 -13.016 1 93.12 283 ILE B O 1
ATOM 5418 N N . THR B 1 284 ? 3.629 8.414 -14.523 1 93.06 284 THR B N 1
ATOM 5419 C CA . THR B 1 284 ? 4.305 7.137 -14.312 1 93.06 284 THR B CA 1
ATOM 5420 C C . THR B 1 284 ? 4.809 7.02 -12.883 1 93.06 284 THR B C 1
ATOM 5422 O O . THR B 1 284 ? 4.695 5.961 -12.258 1 93.06 284 THR B O 1
ATOM 5425 N N . ASP B 1 285 ? 5.301 8.086 -12.375 1 92.69 285 ASP B N 1
ATOM 5426 C CA . ASP B 1 285 ? 5.77 8.109 -10.992 1 92.69 285 ASP B CA 1
ATOM 5427 C C . ASP B 1 285 ? 4.621 7.844 -10.023 1 92.69 285 ASP B C 1
ATOM 5429 O O . ASP B 1 285 ? 4.789 7.121 -9.039 1 92.69 285 ASP B O 1
ATOM 5433 N N . SER B 1 286 ? 3.553 8.484 -10.289 1 94.81 286 SER B N 1
ATOM 5434 C CA . SER B 1 286 ? 2.385 8.281 -9.438 1 94.81 286 SER B CA 1
ATOM 5435 C C . SER B 1 286 ? 1.929 6.828 -9.469 1 94.81 286 SER B C 1
ATOM 5437 O O . SER B 1 286 ? 1.609 6.25 -8.422 1 94.81 286 SER B O 1
ATOM 5439 N N . LEU B 1 287 ? 1.922 6.305 -10.633 1 95.88 287 LEU B N 1
ATOM 5440 C CA . LEU B 1 287 ? 1.528 4.906 -10.781 1 95.88 287 LEU B CA 1
ATOM 5441 C C . LEU B 1 287 ? 2.523 3.986 -10.078 1 95.88 287 LEU B C 1
ATOM 5443 O O . LEU B 1 287 ? 2.137 2.959 -9.516 1 95.88 287 LEU B O 1
ATOM 5447 N N . GLU B 1 288 ? 3.744 4.363 -10.109 1 94.19 288 GLU B N 1
ATOM 5448 C CA . GLU B 1 288 ? 4.773 3.598 -9.414 1 94.19 288 GLU B CA 1
ATOM 5449 C C . GLU B 1 288 ? 4.57 3.645 -7.902 1 94.19 288 GLU B C 1
ATOM 5451 O O . GLU B 1 288 ? 4.785 2.648 -7.211 1 94.19 288 GLU B O 1
ATOM 5456 N N . ILE B 1 289 ? 4.234 4.781 -7.441 1 94.25 289 ILE B N 1
ATOM 5457 C CA . ILE B 1 289 ? 3.959 4.918 -6.016 1 94.25 289 ILE B CA 1
ATOM 5458 C C . ILE B 1 289 ? 2.797 4.008 -5.629 1 94.25 289 ILE B C 1
ATOM 5460 O O . ILE B 1 289 ? 2.873 3.287 -4.629 1 94.25 289 ILE B O 1
ATOM 5464 N N . LEU B 1 290 ? 1.785 4 -6.414 1 96.31 290 LEU B N 1
ATOM 5465 C CA . LEU B 1 290 ? 0.639 3.133 -6.168 1 96.31 290 LEU B CA 1
ATOM 5466 C C . LEU B 1 290 ? 1.046 1.664 -6.234 1 96.31 290 LEU B C 1
ATOM 5468 O O . LEU B 1 290 ? 0.562 0.845 -5.449 1 96.31 290 LEU B O 1
ATOM 5472 N N . ALA B 1 291 ? 1.876 1.351 -7.168 1 95.38 291 ALA B N 1
ATOM 5473 C CA . ALA B 1 291 ? 2.35 -0.018 -7.363 1 95.38 291 ALA B CA 1
ATOM 5474 C C . ALA B 1 291 ? 3.043 -0.541 -6.105 1 95.38 291 ALA B C 1
ATOM 5476 O O . ALA B 1 291 ? 3.059 -1.748 -5.855 1 95.38 291 ALA B O 1
ATOM 5477 N N . GLY B 1 292 ? 3.584 0.329 -5.34 1 93.62 292 GLY B N 1
ATOM 5478 C CA . GLY B 1 292 ? 4.289 -0.047 -4.121 1 93.62 292 GLY B CA 1
ATOM 5479 C C . GLY B 1 292 ? 3.391 -0.711 -3.094 1 93.62 292 GLY B C 1
ATOM 5480 O O . GLY B 1 292 ? 3.873 -1.414 -2.203 1 93.62 292 GLY B O 1
ATOM 5481 N N . ALA B 1 293 ? 2.123 -0.555 -3.273 1 95.69 293 ALA B N 1
ATOM 5482 C CA . ALA B 1 293 ? 1.174 -1.108 -2.311 1 95.69 293 ALA B CA 1
ATOM 5483 C C . ALA B 1 293 ? 0.769 -2.527 -2.695 1 95.69 293 ALA B C 1
ATOM 5485 O O . ALA B 1 293 ? 0.092 -3.217 -1.929 1 95.69 293 ALA B O 1
ATOM 5486 N N . MET B 1 294 ? 1.208 -2.998 -3.814 1 93.94 294 MET B N 1
ATOM 5487 C CA . MET B 1 294 ? 0.752 -4.277 -4.348 1 93.94 294 MET B CA 1
ATOM 5488 C C . MET B 1 294 ? 1.241 -5.434 -3.48 1 93.94 294 MET B C 1
ATOM 5490 O O . MET B 1 294 ? 0.436 -6.203 -2.949 1 93.94 294 MET B O 1
ATOM 5494 N N . VAL B 1 295 ? 2.518 -5.516 -3.219 1 92.38 295 VAL B N 1
ATOM 5495 C CA . VAL B 1 295 ? 3.117 -6.66 -2.543 1 92.38 295 VAL B CA 1
ATOM 5496 C C . VAL B 1 295 ? 2.645 -6.711 -1.093 1 92.38 295 VAL B C 1
ATOM 5498 O O . VAL B 1 295 ? 2.17 -7.75 -0.623 1 92.38 295 VAL B O 1
ATOM 5501 N N . PRO B 1 296 ? 2.689 -5.574 -0.375 1 94.56 296 PRO B N 1
ATOM 5502 C CA . PRO B 1 296 ? 2.184 -5.625 1 1 94.56 296 PRO B CA 1
ATOM 5503 C C . PRO B 1 296 ? 0.716 -6.039 1.075 1 94.56 296 PRO B C 1
ATOM 5505 O O . PRO B 1 296 ? 0.336 -6.82 1.952 1 94.56 296 PRO B O 1
ATOM 5508 N N . SER B 1 297 ? -0.059 -5.555 0.214 1 93.06 297 SER B N 1
ATOM 5509 C CA . SER B 1 297 ? -1.49 -5.84 0.249 1 93.06 297 SER B CA 1
ATOM 5510 C C . SER B 1 297 ? -1.768 -7.305 -0.062 1 93.06 297 SER B C 1
ATOM 5512 O O . SER B 1 297 ? -2.568 -7.949 0.621 1 93.06 297 SER B O 1
ATOM 5514 N N . VAL B 1 298 ? -1.105 -7.828 -1.067 1 90.19 298 VAL B N 1
ATOM 5515 C CA . VAL B 1 298 ? -1.341 -9.203 -1.482 1 90.19 298 VAL B CA 1
ATOM 5516 C C . VAL B 1 298 ? -0.943 -10.156 -0.357 1 90.19 298 VAL B C 1
ATOM 5518 O O . VAL B 1 298 ? -1.634 -11.148 -0.098 1 90.19 298 VAL B O 1
ATOM 5521 N N . MET B 1 299 ? 0.141 -9.898 0.27 1 91.44 299 MET B N 1
ATOM 5522 C CA . MET B 1 299 ? 0.615 -10.773 1.339 1 91.44 299 MET B CA 1
ATOM 5523 C C . MET B 1 299 ? -0.308 -10.703 2.551 1 91.44 299 MET B C 1
ATOM 5525 O O . MET B 1 299 ? -0.542 -11.711 3.221 1 91.44 299 MET B O 1
ATOM 5529 N N . LEU B 1 300 ? -0.806 -9.516 2.842 1 91.12 300 LEU B N 1
ATOM 5530 C CA . LEU B 1 300 ? -1.777 -9.383 3.922 1 91.12 300 LEU B CA 1
ATOM 5531 C C . LEU B 1 300 ? -3.051 -10.156 3.607 1 91.12 300 LEU B C 1
ATOM 5533 O O . LEU B 1 300 ? -3.617 -10.812 4.488 1 91.12 300 LEU B O 1
ATOM 5537 N N . ILE B 1 301 ? -3.506 -10.094 2.391 1 87.5 301 ILE B N 1
ATOM 5538 C CA . ILE B 1 301 ? -4.699 -10.805 1.948 1 87.5 301 ILE B CA 1
ATOM 5539 C C . ILE B 1 301 ? -4.488 -12.312 2.107 1 87.5 301 ILE B C 1
ATOM 5541 O O . ILE B 1 301 ? -5.379 -13.023 2.584 1 87.5 301 ILE B O 1
ATOM 5545 N N . LEU B 1 302 ? -3.334 -12.742 1.632 1 85.94 302 LEU B N 1
ATOM 5546 C CA . LEU B 1 302 ? -3.014 -14.156 1.779 1 85.94 302 LEU B CA 1
ATOM 5547 C C . LEU B 1 302 ? -3.08 -14.578 3.244 1 85.94 302 LEU B C 1
ATOM 5549 O O . LEU B 1 302 ? -3.633 -15.633 3.566 1 85.94 302 LEU B O 1
ATOM 5553 N N . GLY B 1 303 ? -2.529 -13.758 4.125 1 86.94 303 GLY B N 1
ATOM 5554 C CA . GLY B 1 303 ? -2.621 -14.039 5.551 1 86.94 303 GLY B CA 1
ATOM 5555 C C . GLY B 1 303 ? -4.051 -14.086 6.059 1 86.94 303 GLY B C 1
ATOM 5556 O O . GLY B 1 303 ? -4.402 -14.945 6.863 1 86.94 303 GLY B O 1
ATOM 5557 N N . GLY B 1 304 ? -4.82 -13.133 5.641 1 84.62 304 GLY B N 1
ATOM 5558 C CA . GLY B 1 304 ? -6.223 -13.125 6.016 1 84.62 304 GLY B CA 1
ATOM 5559 C C . GLY B 1 304 ? -6.969 -14.367 5.562 1 84.62 304 GLY B C 1
ATOM 5560 O O . GLY B 1 304 ? -7.828 -14.875 6.277 1 84.62 304 GLY B O 1
ATOM 5561 N N . MET B 1 305 ? -6.629 -14.828 4.418 1 77.69 305 MET B N 1
ATOM 5562 C CA . MET B 1 305 ? -7.246 -16.047 3.895 1 77.69 305 MET B CA 1
ATOM 5563 C C . MET B 1 305 ? -6.887 -17.25 4.758 1 77.69 305 MET B C 1
ATOM 5565 O O . MET B 1 305 ? -7.738 -18.094 5.035 1 77.69 305 MET B O 1
ATOM 5569 N N . LEU B 1 306 ? -5.699 -17.281 5.176 1 83.31 306 LEU B N 1
ATOM 5570 C CA . LEU B 1 306 ? -5.23 -18.391 5.984 1 83.31 306 LEU B CA 1
ATOM 5571 C C . LEU B 1 306 ? -5.859 -18.359 7.375 1 83.31 306 LEU B C 1
ATOM 5573 O O . LEU B 1 306 ? -6.031 -19.406 8.008 1 83.31 306 LEU B O 1
ATOM 5577 N N . ALA B 1 307 ? -6.23 -17.203 7.789 1 83.31 307 ALA B N 1
ATOM 5578 C CA . ALA B 1 307 ? -6.828 -17.062 9.117 1 83.31 307 ALA B CA 1
ATOM 5579 C C . ALA B 1 307 ? -8.219 -17.688 9.156 1 83.31 307 ALA B C 1
ATOM 5581 O O . ALA B 1 307 ? -8.695 -18.078 10.227 1 83.31 307 ALA B O 1
ATOM 5582 N N . GLU B 1 308 ? -8.852 -17.797 8.078 1 77.06 308 GLU B N 1
ATOM 5583 C CA . GLU B 1 308 ? -10.188 -18.375 8.016 1 77.06 308 GLU B CA 1
ATOM 5584 C C . GLU B 1 308 ? -10.148 -19.875 8.234 1 77.06 308 GLU B C 1
ATOM 5586 O O . GLU B 1 308 ? -11.125 -20.469 8.695 1 77.06 308 GLU B O 1
ATOM 5591 N N . GLY B 1 309 ? -9.102 -20.469 7.988 1 76.94 309 GLY B N 1
ATOM 5592 C CA . GLY B 1 309 ? -8.984 -21.906 8.164 1 76.94 309 GLY B CA 1
ATOM 5593 C C . GLY B 1 309 ? -9.602 -22.703 7.027 1 76.94 309 GLY B C 1
ATOM 5594 O O . GLY B 1 309 ? -10.258 -22.125 6.152 1 76.94 309 GLY B O 1
ATOM 5595 N N . PRO B 1 310 ? -9.32 -24 7.055 1 76.81 310 PRO B N 1
ATOM 5596 C CA . PRO B 1 310 ? -9.828 -24.859 5.98 1 76.81 310 PRO B CA 1
ATOM 5597 C C . PRO B 1 310 ? -11.289 -25.25 6.184 1 76.81 310 PRO B C 1
ATOM 5599 O O . PRO B 1 310 ? -11.75 -25.375 7.324 1 76.81 310 PRO B O 1
ATOM 5602 N N . ASN B 1 311 ? -11.961 -25.297 5.102 1 78.31 311 ASN B N 1
ATOM 5603 C CA . ASN B 1 311 ? -13.305 -25.859 5.137 1 78.31 311 ASN B CA 1
ATOM 5604 C C . ASN B 1 311 ? -13.273 -27.391 5.066 1 78.31 311 ASN B C 1
ATOM 5606 O O . ASN B 1 311 ? -12.211 -27.984 4.926 1 78.31 311 ASN B O 1
ATOM 5610 N N . GLU B 1 312 ? -14.453 -27.938 5.273 1 81.75 312 GLU B N 1
ATOM 5611 C CA . GLU B 1 312 ? -14.547 -29.391 5.109 1 81.75 312 GLU B CA 1
ATOM 5612 C C . GLU B 1 312 ? -14.43 -29.781 3.641 1 81.75 312 GLU B C 1
ATOM 5614 O O . GLU B 1 312 ? -14.828 -29.031 2.752 1 81.75 312 GLU B O 1
ATOM 5619 N N . SER B 1 313 ? -13.719 -30.906 3.412 1 86.88 313 SER B N 1
ATOM 5620 C CA . SER B 1 313 ? -13.492 -31.359 2.041 1 86.88 313 SER B CA 1
ATOM 5621 C C . SER B 1 313 ? -13.859 -32.812 1.864 1 86.88 313 SER B C 1
ATOM 5623 O O . SER B 1 313 ? -13.531 -33.656 2.709 1 86.88 313 SER B O 1
ATOM 5625 N N . LYS B 1 314 ? -14.594 -33.094 0.819 1 86.62 314 LYS B N 1
ATOM 5626 C CA . LYS B 1 314 ? -14.953 -34.438 0.459 1 86.62 314 LYS B CA 1
ATOM 5627 C C . LYS B 1 314 ? -13.906 -35.062 -0.476 1 86.62 314 LYS B C 1
ATOM 5629 O O . LYS B 1 314 ? -14.055 -36.188 -0.922 1 86.62 314 LYS B O 1
ATOM 5634 N N . LEU B 1 315 ? -12.914 -34.406 -0.767 1 90.44 315 LEU B N 1
ATOM 5635 C CA . LEU B 1 315 ? -11.875 -34.844 -1.69 1 90.44 315 LEU B CA 1
ATOM 5636 C C . LEU B 1 315 ? -11.07 -36 -1.098 1 90.44 315 LEU B C 1
ATOM 5638 O O . LEU B 1 315 ? -10.562 -36.844 -1.832 1 90.44 315 LEU B O 1
ATOM 5642 N N . GLY B 1 316 ? -11.008 -36.094 0.21 1 89.88 316 GLY B N 1
ATOM 5643 C CA . GLY B 1 316 ? -10.203 -37.094 0.872 1 89.88 316 GLY B CA 1
ATOM 5644 C C . GLY B 1 316 ? -8.773 -36.656 1.118 1 89.88 316 GLY B C 1
ATOM 5645 O O . GLY B 1 316 ? -8.227 -35.875 0.359 1 89.88 316 GLY B O 1
ATOM 5646 N N . LEU B 1 317 ? -8.164 -37.219 2.074 1 92.5 317 LEU B N 1
ATOM 5647 C CA . LEU B 1 317 ? -6.812 -36.844 2.488 1 92.5 317 LEU B CA 1
ATOM 5648 C C . LEU B 1 317 ? -5.785 -37.312 1.467 1 92.5 317 LEU B C 1
ATOM 5650 O O . LEU B 1 317 ? -4.812 -36.625 1.188 1 92.5 317 LEU B O 1
ATOM 5654 N N . ARG B 1 318 ? -6.047 -38.438 0.91 1 95.19 318 ARG B N 1
ATOM 5655 C CA . ARG B 1 318 ? -5.113 -39.031 -0.054 1 95.19 318 ARG B CA 1
ATOM 5656 C C . ARG B 1 318 ? -5.016 -38.156 -1.303 1 95.19 318 ARG B C 1
ATOM 5658 O O . ARG B 1 318 ? -3.914 -37.875 -1.778 1 95.19 318 ARG B O 1
ATOM 5665 N N . THR B 1 319 ? -6.121 -37.781 -1.795 1 96.44 319 THR B N 1
ATOM 5666 C CA . THR B 1 319 ? -6.145 -36.969 -2.998 1 96.44 319 THR B CA 1
ATOM 5667 C C . THR B 1 319 ? -5.598 -35.562 -2.711 1 96.44 319 THR B C 1
ATOM 5669 O O . THR B 1 319 ? -4.91 -34.969 -3.547 1 96.44 319 THR B O 1
ATOM 5672 N N . THR B 1 320 ? -5.914 -35.031 -1.541 1 96 320 THR B N 1
ATOM 5673 C CA . THR B 1 320 ? -5.395 -33.719 -1.151 1 96 320 THR B CA 1
ATOM 5674 C C . THR B 1 320 ? -3.871 -33.75 -1.103 1 96 320 THR B C 1
ATOM 5676 O O . THR B 1 320 ? -3.219 -32.844 -1.627 1 96 320 THR B O 1
ATOM 5679 N N . ILE B 1 321 ? -3.328 -34.75 -0.518 1 96.75 321 ILE B N 1
ATOM 5680 C CA . ILE B 1 321 ? -1.88 -34.906 -0.432 1 96.75 321 ILE B CA 1
ATOM 5681 C C . ILE B 1 321 ? -1.297 -35.094 -1.828 1 96.75 321 ILE B C 1
ATOM 5683 O O . ILE B 1 321 ? -0.26 -34.531 -2.166 1 96.75 321 ILE B O 1
ATOM 5687 N N . GLY B 1 322 ? -1.976 -35.906 -2.584 1 97.5 322 GLY B N 1
ATOM 5688 C CA . GLY B 1 322 ? -1.522 -36.156 -3.943 1 97.5 322 GLY B CA 1
ATOM 5689 C C . GLY B 1 322 ? -1.433 -34.906 -4.785 1 97.5 322 GLY B C 1
ATOM 5690 O O . GLY B 1 322 ? -0.427 -34.688 -5.457 1 97.5 322 GLY B O 1
ATOM 5691 N N . ILE B 1 323 ? -2.48 -34.062 -4.746 1 97.69 323 ILE B N 1
ATOM 5692 C CA . ILE B 1 323 ? -2.504 -32.812 -5.5 1 97.69 323 ILE B CA 1
ATOM 5693 C C . ILE B 1 323 ? -1.391 -31.906 -5.004 1 97.69 323 ILE B C 1
ATOM 5695 O O . ILE B 1 323 ? -0.664 -31.312 -5.809 1 97.69 323 ILE B O 1
ATOM 5699 N N . THR B 1 324 ? -1.225 -31.812 -3.711 1 97.31 324 THR B N 1
ATOM 5700 C CA . THR B 1 324 ? -0.252 -30.906 -3.094 1 97.31 324 THR B CA 1
ATOM 5701 C C . THR B 1 324 ? 1.171 -31.328 -3.449 1 97.31 324 THR B C 1
ATOM 5703 O O . THR B 1 324 ? 1.993 -30.5 -3.832 1 97.31 324 THR B O 1
ATOM 5706 N N . VAL B 1 325 ? 1.422 -32.594 -3.381 1 97.44 325 VAL B N 1
ATOM 5707 C CA . VAL B 1 325 ? 2.758 -33.094 -3.672 1 97.44 325 VAL B CA 1
ATOM 5708 C C . VAL B 1 325 ? 3.053 -32.969 -5.164 1 97.44 325 VAL B C 1
ATOM 5710 O O . VAL B 1 325 ? 4.152 -32.531 -5.547 1 97.44 325 VAL B O 1
ATOM 5713 N N . ALA B 1 326 ? 2.104 -33.281 -5.977 1 97.94 326 ALA B N 1
ATOM 5714 C CA . ALA B 1 326 ? 2.277 -33.188 -7.422 1 97.94 326 ALA B CA 1
ATOM 5715 C C . ALA B 1 326 ? 2.551 -31.75 -7.844 1 97.94 326 ALA B C 1
ATOM 5717 O O . ALA B 1 326 ? 3.445 -31.484 -8.656 1 97.94 326 ALA B O 1
ATOM 5718 N N . ARG B 1 327 ? 1.87 -30.859 -7.258 1 96.88 327 ARG B N 1
ATOM 5719 C CA . ARG B 1 327 ? 1.938 -29.469 -7.68 1 96.88 327 ARG B CA 1
ATOM 5720 C C . ARG B 1 327 ? 3.135 -28.766 -7.047 1 96.88 327 ARG B C 1
ATOM 5722 O O . ARG B 1 327 ? 3.842 -28.016 -7.719 1 96.88 327 ARG B O 1
ATOM 5729 N N . LEU B 1 328 ? 3.418 -29.016 -5.773 1 96.69 328 LEU B N 1
ATOM 5730 C CA . LEU B 1 328 ? 4.398 -28.219 -5.047 1 96.69 328 LEU B CA 1
ATOM 5731 C C . LEU B 1 328 ? 5.781 -28.859 -5.121 1 96.69 328 LEU B C 1
ATOM 5733 O O . LEU B 1 328 ? 6.797 -28.156 -4.988 1 96.69 328 LEU B O 1
ATOM 5737 N N . LEU B 1 329 ? 5.863 -30.188 -5.398 1 97.25 329 LEU B N 1
ATOM 5738 C CA . LEU B 1 329 ? 7.164 -30.844 -5.352 1 97.25 329 LEU B CA 1
ATOM 5739 C C . LEU B 1 329 ? 7.523 -31.438 -6.711 1 97.25 329 LEU B C 1
ATOM 5741 O O . LEU B 1 329 ? 8.641 -31.234 -7.203 1 97.25 329 LEU B O 1
ATOM 5745 N N . VAL B 1 330 ? 6.641 -32.062 -7.355 1 98.06 330 VAL B N 1
ATOM 5746 C CA . VAL B 1 330 ? 6.953 -32.812 -8.57 1 98.06 330 VAL B CA 1
ATOM 5747 C C . VAL B 1 330 ? 7.004 -31.844 -9.758 1 98.06 330 VAL B C 1
ATOM 5749 O O . VAL B 1 330 ? 7.93 -31.906 -10.57 1 98.06 330 VAL B O 1
ATOM 5752 N N . LEU B 1 331 ? 6.016 -31 -9.844 1 97.81 331 LEU B N 1
ATOM 5753 C CA . LEU B 1 331 ? 5.926 -30.109 -10.992 1 97.81 331 LEU B CA 1
ATOM 5754 C C . LEU B 1 331 ? 7.156 -29.219 -11.086 1 97.81 331 LEU B C 1
ATOM 5756 O O . LEU B 1 331 ? 7.719 -29.031 -12.172 1 97.81 331 LEU B O 1
ATOM 5760 N N . PRO B 1 332 ? 7.645 -28.609 -9.992 1 97.19 332 PRO B N 1
ATOM 5761 C CA . PRO B 1 332 ? 8.859 -27.797 -10.07 1 97.19 332 PRO B CA 1
ATOM 5762 C C . PRO B 1 332 ? 10.078 -28.609 -10.516 1 97.19 332 PRO B C 1
ATOM 5764 O O . PRO B 1 332 ? 10.961 -28.078 -11.203 1 97.19 332 PRO B O 1
ATOM 5767 N N . LEU B 1 333 ? 10.109 -29.859 -10.125 1 97 333 LEU B N 1
ATOM 5768 C CA . LEU B 1 333 ? 11.203 -30.719 -10.57 1 97 333 LEU B CA 1
ATOM 5769 C C . LEU B 1 333 ? 11.164 -30.906 -12.078 1 97 333 LEU B C 1
ATOM 5771 O O . LEU B 1 333 ? 12.203 -30.844 -12.742 1 97 333 LEU B O 1
ATOM 5775 N N . LEU B 1 334 ? 10 -31.156 -12.578 1 97.5 334 LEU B N 1
ATOM 5776 C CA . LEU B 1 334 ? 9.836 -31.266 -14.023 1 97.5 334 LEU B CA 1
ATOM 5777 C C . LEU B 1 334 ? 10.156 -29.938 -14.711 1 97.5 334 LEU B C 1
ATOM 5779 O O . LEU B 1 334 ? 10.703 -29.922 -15.812 1 97.5 334 LEU B O 1
ATOM 5783 N N . GLY B 1 335 ? 9.82 -28.828 -14.039 1 96.81 335 GLY B N 1
ATOM 5784 C CA . GLY B 1 335 ? 10.125 -27.516 -14.562 1 96.81 335 GLY B CA 1
ATOM 5785 C C . GLY B 1 335 ? 11.609 -27.281 -14.758 1 96.81 335 GLY B C 1
ATOM 5786 O O . GLY B 1 335 ? 12.023 -26.656 -15.742 1 96.81 335 GLY B O 1
ATOM 5787 N N . ILE B 1 336 ? 12.391 -27.75 -13.836 1 96.56 336 ILE B N 1
ATOM 5788 C CA . ILE B 1 336 ? 13.836 -27.641 -13.961 1 96.56 336 ILE B CA 1
ATOM 5789 C C . ILE B 1 336 ? 14.305 -28.328 -15.242 1 96.56 336 ILE B C 1
ATOM 5791 O O . ILE B 1 336 ? 15.117 -27.797 -15.984 1 96.56 336 ILE B O 1
ATOM 5795 N N . GLY B 1 337 ? 13.734 -29.516 -15.477 1 96.06 337 GLY B N 1
ATOM 5796 C CA . GLY B 1 337 ? 14.078 -30.234 -16.688 1 96.06 337 GLY B CA 1
ATOM 5797 C C . GLY B 1 337 ? 13.672 -29.5 -17.953 1 96.06 337 GLY B C 1
ATOM 5798 O O . GLY B 1 337 ? 14.438 -29.453 -18.922 1 96.06 337 GLY B O 1
ATOM 5799 N N . ILE B 1 338 ? 12.516 -28.906 -17.938 1 96.5 338 ILE B N 1
ATOM 5800 C CA . ILE B 1 338 ? 11.992 -28.203 -19.109 1 96.5 338 ILE B CA 1
ATOM 5801 C C . ILE B 1 338 ? 12.844 -26.969 -19.391 1 96.5 338 ILE B C 1
ATOM 5803 O O . ILE B 1 338 ? 13.18 -26.688 -20.531 1 96.5 338 ILE B O 1
ATOM 5807 N N . VAL B 1 339 ? 13.164 -26.25 -18.344 1 95.19 339 VAL B N 1
ATOM 5808 C CA . VAL B 1 339 ? 13.945 -25.031 -18.516 1 95.19 339 VAL B CA 1
ATOM 5809 C C . VAL B 1 339 ? 15.359 -25.375 -18.969 1 95.19 339 VAL B C 1
ATOM 5811 O O . VAL B 1 339 ? 15.93 -24.719 -19.844 1 95.19 339 VAL B O 1
ATOM 5814 N N . ALA B 1 340 ? 15.945 -26.469 -18.453 1 94.25 340 ALA B N 1
ATOM 5815 C CA . ALA B 1 340 ? 17.266 -26.922 -18.875 1 94.25 340 ALA B CA 1
ATOM 5816 C C . ALA B 1 340 ? 17.266 -27.344 -20.344 1 94.25 340 ALA B C 1
ATOM 5818 O O . ALA B 1 340 ? 18.203 -27.031 -21.078 1 94.25 340 ALA B O 1
ATOM 5819 N N . LEU B 1 341 ? 16.25 -28.047 -20.703 1 94.94 341 LEU B N 1
ATOM 5820 C CA . LEU B 1 341 ? 16.125 -28.484 -22.094 1 94.94 341 LEU B CA 1
ATOM 5821 C C . LEU B 1 341 ? 15.938 -27.297 -23.016 1 94.94 341 LEU B C 1
ATOM 5823 O O . LEU B 1 341 ? 16.469 -27.281 -24.125 1 94.94 341 LEU B O 1
ATOM 5827 N N . SER B 1 342 ? 15.156 -26.297 -22.578 1 94.81 342 SER B N 1
ATOM 5828 C CA . SER B 1 342 ? 14.93 -25.109 -23.375 1 94.81 342 SER B CA 1
ATOM 5829 C C . SER B 1 342 ? 16.203 -24.297 -23.547 1 94.81 342 SER B C 1
ATOM 5831 O O . SER B 1 342 ? 16.406 -23.656 -24.578 1 94.81 342 SER B O 1
ATOM 5833 N N . ASP B 1 343 ? 16.984 -24.328 -22.547 1 91.88 343 ASP B N 1
ATOM 5834 C CA . ASP B 1 343 ? 18.297 -23.672 -22.641 1 91.88 343 ASP B CA 1
ATOM 5835 C C . ASP B 1 343 ? 19.172 -24.344 -23.688 1 91.88 343 ASP B C 1
ATOM 5837 O O . ASP B 1 343 ? 19.828 -23.672 -24.484 1 91.88 343 ASP B O 1
ATOM 5841 N N . LYS B 1 344 ? 19.234 -25.672 -23.719 1 91.88 344 LYS B N 1
ATOM 5842 C CA . LYS B 1 344 ? 20.016 -26.422 -24.688 1 91.88 344 LYS B CA 1
ATOM 5843 C C . LYS B 1 344 ? 19.516 -26.172 -26.109 1 91.88 344 LYS B C 1
ATOM 5845 O O . LYS B 1 344 ? 20.312 -26.203 -27.062 1 91.88 344 LYS B O 1
ATOM 5850 N N . LEU B 1 345 ? 18.219 -25.891 -26.203 1 93.94 345 LEU B N 1
ATOM 5851 C CA . LEU B 1 345 ? 17.625 -25.641 -27.516 1 93.94 345 LEU B CA 1
ATOM 5852 C C . LEU B 1 345 ? 17.75 -24.156 -27.891 1 93.94 345 LEU B C 1
ATOM 5854 O O . LEU B 1 345 ? 17.219 -23.734 -28.922 1 93.94 345 LEU B O 1
ATOM 5858 N N . ASN B 1 346 ? 18.312 -23.297 -27.062 1 91.56 346 ASN B N 1
ATOM 5859 C CA . ASN B 1 346 ? 18.578 -21.875 -27.266 1 91.56 346 ASN B CA 1
ATOM 5860 C C . ASN B 1 346 ? 17.281 -21.062 -27.391 1 91.56 346 ASN B C 1
ATOM 5862 O O . ASN B 1 346 ? 17.172 -20.172 -28.234 1 91.56 346 ASN B O 1
ATOM 5866 N N . PHE B 1 347 ? 16.312 -21.5 -26.562 1 91.75 347 PHE B N 1
ATOM 5867 C CA . PHE B 1 347 ? 15.047 -20.766 -26.531 1 91.75 347 PHE B CA 1
ATOM 5868 C C . PHE B 1 347 ? 15.117 -19.609 -25.531 1 91.75 347 PHE B C 1
ATOM 5870 O O . PHE B 1 347 ? 14.305 -18.688 -25.578 1 91.75 347 PHE B O 1
ATOM 5877 N N . LEU B 1 348 ? 16.094 -19.672 -24.688 1 91.31 348 LEU B N 1
ATOM 5878 C CA . LEU B 1 348 ? 16.141 -18.734 -23.578 1 91.31 348 LEU B CA 1
ATOM 5879 C C . LEU B 1 348 ? 17.047 -17.547 -23.906 1 91.31 348 LEU B C 1
ATOM 5881 O O . LEU B 1 348 ? 17.953 -17.672 -24.719 1 91.31 348 LEU B O 1
ATOM 5885 N N . VAL B 1 349 ? 16.672 -16.406 -23.297 1 88.31 349 VAL B N 1
ATOM 5886 C CA . VAL B 1 349 ? 17.531 -15.242 -23.438 1 88.31 349 VAL B CA 1
ATOM 5887 C C . VAL B 1 349 ? 18.891 -15.531 -22.797 1 88.31 349 VAL B C 1
ATOM 5889 O O . VAL B 1 349 ? 18.969 -15.984 -21.656 1 88.31 349 VAL B O 1
ATOM 5892 N N . ALA B 1 350 ? 19.922 -15.172 -23.469 1 83.56 350 ALA B N 1
ATOM 5893 C CA . ALA B 1 350 ? 21.266 -15.516 -23.031 1 83.56 350 ALA B CA 1
ATOM 5894 C C . ALA B 1 350 ? 21.688 -14.68 -21.828 1 83.56 350 ALA B C 1
ATOM 5896 O O . ALA B 1 350 ? 21.406 -13.477 -21.781 1 83.56 350 ALA B O 1
ATOM 5897 N N . ASN B 1 351 ? 22.203 -15.289 -20.797 1 82.69 351 ASN B N 1
ATOM 5898 C CA . ASN B 1 351 ? 22.891 -14.688 -19.656 1 82.69 351 ASN B CA 1
ATOM 5899 C C . ASN B 1 351 ? 21.938 -13.836 -18.828 1 82.69 351 ASN B C 1
ATOM 5901 O O . ASN B 1 351 ? 22.312 -12.75 -18.359 1 82.69 351 ASN B O 1
ATOM 5905 N N . ASP B 1 352 ? 20.75 -14.18 -18.891 1 90.5 352 ASP B N 1
ATOM 5906 C CA . ASP B 1 352 ? 19.781 -13.492 -18.031 1 90.5 352 ASP B CA 1
ATOM 5907 C C . ASP B 1 352 ? 19.266 -14.414 -16.938 1 90.5 352 ASP B C 1
ATOM 5909 O O . ASP B 1 352 ? 18.328 -15.172 -17.141 1 90.5 352 ASP B O 1
ATOM 5913 N N . ALA B 1 353 ? 19.859 -14.273 -15.773 1 91.56 353 ALA B N 1
ATOM 5914 C CA . ALA B 1 353 ? 19.547 -15.133 -14.633 1 91.56 353 ALA B CA 1
ATOM 5915 C C . ALA B 1 353 ? 18.125 -14.883 -14.133 1 91.56 353 ALA B C 1
ATOM 5917 O O . ALA B 1 353 ? 17.438 -15.812 -13.68 1 91.56 353 ALA B O 1
ATOM 5918 N N . MET B 1 354 ? 17.688 -13.648 -14.195 1 93.06 354 MET B N 1
ATOM 5919 C CA . MET B 1 354 ? 16.344 -13.32 -13.758 1 93.06 354 MET B CA 1
ATOM 5920 C C . MET B 1 354 ? 15.305 -13.977 -14.664 1 93.06 354 MET B C 1
ATOM 5922 O O . MET B 1 354 ? 14.281 -14.469 -14.188 1 93.06 354 MET B O 1
ATOM 5926 N N . PHE B 1 355 ? 15.602 -14.016 -15.953 1 94.19 355 PHE B N 1
ATOM 5927 C CA . PHE B 1 355 ? 14.734 -14.672 -16.922 1 94.19 355 PHE B CA 1
ATOM 5928 C C . PHE B 1 355 ? 14.539 -16.141 -16.578 1 94.19 355 PHE B C 1
ATOM 5930 O O . PHE B 1 355 ? 13.406 -16.625 -16.531 1 94.19 355 PHE B O 1
ATOM 5937 N N . ARG B 1 356 ? 15.578 -16.781 -16.297 1 94.44 356 ARG B N 1
ATOM 5938 C CA . ARG B 1 356 ? 15.547 -18.203 -15.938 1 94.44 356 ARG B CA 1
ATOM 5939 C C . ARG B 1 356 ? 14.828 -18.406 -14.602 1 94.44 356 ARG B C 1
ATOM 5941 O O . ARG B 1 356 ? 14.07 -19.375 -14.445 1 94.44 356 ARG B O 1
ATOM 5948 N N . PHE B 1 357 ? 15.102 -17.547 -13.727 1 94.38 357 PHE B N 1
ATOM 5949 C CA . PHE B 1 357 ? 14.492 -17.625 -12.406 1 94.38 357 PHE B CA 1
ATOM 5950 C C . PHE B 1 357 ? 12.977 -17.547 -12.5 1 94.38 357 PHE B C 1
ATOM 5952 O O . PHE B 1 357 ? 12.266 -18.359 -11.898 1 94.38 357 PHE B O 1
ATOM 5959 N N . VAL B 1 358 ? 12.461 -16.562 -13.266 1 94.94 358 VAL B N 1
ATOM 5960 C CA . VAL B 1 358 ? 11.023 -16.359 -13.406 1 94.94 358 VAL B CA 1
ATOM 5961 C C . VAL B 1 358 ? 10.398 -17.562 -14.109 1 94.94 358 VAL B C 1
ATOM 5963 O O . VAL B 1 358 ? 9.312 -18.016 -13.742 1 94.94 358 VAL B O 1
ATOM 5966 N N . LEU B 1 359 ? 11.078 -18.141 -15.109 1 95.56 359 LEU B N 1
ATOM 5967 C CA . LEU B 1 359 ? 10.586 -19.344 -15.789 1 95.56 359 LEU B CA 1
ATOM 5968 C C . LEU B 1 359 ? 10.445 -20.5 -14.812 1 95.56 359 LEU B C 1
ATOM 5970 O O . LEU B 1 359 ? 9.445 -21.219 -14.836 1 95.56 359 LEU B O 1
ATOM 5974 N N . LEU B 1 360 ? 11.414 -20.641 -14 1 95.75 360 LEU B N 1
ATOM 5975 C CA . LEU B 1 360 ? 11.391 -21.719 -13.016 1 95.75 360 LEU B CA 1
ATOM 5976 C C . LEU B 1 360 ? 10.281 -21.5 -11.992 1 95.75 360 LEU B C 1
ATOM 5978 O O . LEU B 1 360 ? 9.617 -22.453 -11.57 1 95.75 360 LEU B O 1
ATOM 5982 N N . LEU B 1 361 ? 10.109 -20.25 -11.609 1 94.69 361 LEU B N 1
ATOM 5983 C CA . LEU B 1 361 ? 9.109 -19.906 -10.609 1 94.69 361 LEU B CA 1
ATOM 5984 C C . LEU B 1 361 ? 7.707 -20.281 -11.086 1 94.69 361 LEU B C 1
ATOM 5986 O O . LEU B 1 361 ? 6.84 -20.609 -10.281 1 94.69 361 LEU B O 1
ATOM 5990 N N . GLN B 1 362 ? 7.477 -20.281 -12.344 1 95 362 GLN B N 1
ATOM 5991 C CA . GLN B 1 362 ? 6.164 -20.562 -12.914 1 95 362 GLN B CA 1
ATOM 5992 C C . GLN B 1 362 ? 5.715 -21.984 -12.594 1 95 362 GLN B C 1
ATOM 5994 O O . GLN B 1 362 ? 4.523 -22.297 -12.648 1 95 362 GLN B O 1
ATOM 5999 N N . TYR B 1 363 ? 6.668 -22.859 -12.258 1 96.25 363 TYR B N 1
ATOM 6000 C CA . TYR B 1 363 ? 6.367 -24.25 -11.953 1 96.25 363 TYR B CA 1
ATOM 6001 C C . TYR B 1 363 ? 6.207 -24.469 -10.453 1 96.25 363 TYR B C 1
ATOM 6003 O O . TYR B 1 363 ? 5.816 -25.547 -10.008 1 96.25 363 TYR B O 1
ATOM 6011 N N . THR B 1 364 ? 6.453 -23.438 -9.656 1 94.44 364 THR B N 1
ATOM 6012 C CA . THR B 1 364 ? 6.633 -23.641 -8.227 1 94.44 364 THR B CA 1
ATOM 6013 C C . THR B 1 364 ? 5.453 -23.062 -7.445 1 94.44 364 THR B C 1
ATOM 6015 O O . THR B 1 364 ? 5.383 -23.219 -6.227 1 94.44 364 THR B O 1
ATOM 6018 N N . THR B 1 365 ? 4.504 -22.516 -8.039 1 93.19 365 THR B N 1
ATOM 6019 C CA . THR B 1 365 ? 3.42 -21.828 -7.348 1 93.19 365 THR B CA 1
ATOM 6020 C C . THR B 1 365 ? 2.301 -22.797 -6.984 1 93.19 365 THR B C 1
ATOM 6022 O O . THR B 1 365 ? 2.127 -23.828 -7.641 1 93.19 365 THR B O 1
ATOM 6025 N N . PRO B 1 366 ? 1.562 -22.5 -5.887 1 94.06 366 PRO B N 1
ATOM 6026 C CA . PRO B 1 366 ? 0.353 -23.266 -5.594 1 94.06 366 PRO B CA 1
ATOM 6027 C C . PRO B 1 366 ? -0.781 -22.984 -6.578 1 94.06 366 PRO B C 1
ATOM 6029 O O . PRO B 1 366 ? -0.626 -22.172 -7.484 1 94.06 366 PRO B O 1
ATOM 6032 N N . SER B 1 367 ? -1.882 -23.75 -6.367 1 93.44 367 SER B N 1
ATOM 6033 C CA . SER B 1 367 ? -3.047 -23.531 -7.223 1 93.44 367 SER B CA 1
ATOM 6034 C C . SER B 1 367 ? -3.533 -22.094 -7.141 1 93.44 367 SER B C 1
ATOM 6036 O O . SER B 1 367 ? -3.451 -21.469 -6.082 1 93.44 367 SER B O 1
ATOM 6038 N N . ALA B 1 368 ? -3.967 -21.594 -8.234 1 88.44 368 ALA B N 1
ATOM 6039 C CA . ALA B 1 368 ? -4.438 -20.219 -8.289 1 88.44 368 ALA B CA 1
ATOM 6040 C C . ALA B 1 368 ? -5.629 -20 -7.363 1 88.44 368 ALA B C 1
ATOM 6042 O O . ALA B 1 368 ? -6.547 -20.828 -7.32 1 88.44 368 ALA B O 1
ATOM 6043 N N . ILE B 1 369 ? -5.551 -18.969 -6.652 1 80.06 369 ILE B N 1
ATOM 6044 C CA . ILE B 1 369 ? -6.645 -18.625 -5.75 1 80.06 369 ILE B CA 1
ATOM 6045 C C . ILE B 1 369 ? -7.918 -18.375 -6.555 1 80.06 369 ILE B C 1
ATOM 6047 O O . ILE B 1 369 ? -9.016 -18.703 -6.098 1 80.06 369 ILE B O 1
ATOM 6051 N N . LEU B 1 370 ? -7.793 -17.938 -7.719 1 77.5 370 LEU B N 1
ATOM 6052 C CA . LEU B 1 370 ? -8.922 -17.672 -8.609 1 77.5 370 LEU B CA 1
ATOM 6053 C C . LEU B 1 370 ? -9.75 -18.938 -8.82 1 77.5 370 LEU B C 1
ATOM 6055 O O . LEU B 1 370 ? -10.961 -18.844 -9.07 1 77.5 370 LEU B O 1
ATOM 6059 N N . LEU B 1 371 ? -9.164 -20.047 -8.711 1 85.5 371 LEU B N 1
ATOM 6060 C CA . LEU B 1 371 ? -9.883 -21.297 -8.891 1 85.5 371 LEU B CA 1
ATOM 6061 C C . LEU B 1 371 ? -10.961 -21.469 -7.816 1 85.5 371 LEU B C 1
ATOM 6063 O O . LEU B 1 371 ? -12.016 -22.047 -8.07 1 85.5 371 LEU B O 1
ATOM 6067 N N . GLY B 1 372 ? -10.672 -20.969 -6.641 1 80.75 372 GLY B N 1
ATOM 6068 C CA . GLY B 1 372 ? -11.703 -20.969 -5.609 1 80.75 372 GLY B CA 1
ATOM 6069 C C . GLY B 1 372 ? -12.891 -20.078 -5.965 1 80.75 372 GLY B C 1
ATOM 6070 O O . GLY B 1 372 ? -14.031 -20.453 -5.695 1 80.75 372 GLY B O 1
ATOM 6071 N N . ALA B 1 373 ? -12.586 -19.031 -6.559 1 73.38 373 ALA B N 1
ATOM 6072 C CA . ALA B 1 373 ? -13.648 -18.125 -6.984 1 73.38 373 ALA B CA 1
ATOM 6073 C C . ALA B 1 373 ? -14.492 -18.75 -8.094 1 73.38 373 ALA B C 1
ATOM 6075 O O . ALA B 1 373 ? -15.719 -18.609 -8.094 1 73.38 373 ALA B O 1
ATOM 6076 N N . ILE B 1 374 ? -13.883 -19.391 -8.977 1 78.25 374 ILE B N 1
ATOM 6077 C CA . ILE B 1 374 ? -14.594 -20.031 -10.086 1 78.25 374 ILE B CA 1
ATOM 6078 C C . ILE B 1 374 ? -15.43 -21.188 -9.555 1 78.25 374 ILE B C 1
ATOM 6080 O O . ILE B 1 374 ? -16.562 -21.406 -10.016 1 78.25 374 ILE B O 1
ATOM 6084 N N . ALA B 1 375 ? -14.867 -21.906 -8.617 1 83.44 375 ALA B N 1
ATOM 6085 C CA . ALA B 1 375 ? -15.625 -22.984 -7.973 1 83.44 375 ALA B CA 1
ATOM 6086 C C . ALA B 1 375 ? -16.906 -22.438 -7.344 1 83.44 375 ALA B C 1
ATOM 6088 O O . ALA B 1 375 ? -17.969 -23.047 -7.465 1 83.44 375 ALA B O 1
ATOM 6089 N N . SER B 1 376 ? -16.797 -21.359 -6.727 1 74 376 SER B N 1
ATOM 6090 C CA . SER B 1 376 ? -17.953 -20.719 -6.098 1 74 376 SER B CA 1
ATOM 6091 C C . SER B 1 376 ? -18.938 -20.234 -7.145 1 74 376 SER B C 1
ATOM 6093 O O . SER B 1 376 ? -20.156 -20.375 -6.977 1 74 376 SER B O 1
ATOM 6095 N N . LEU B 1 377 ? -18.453 -19.734 -8.156 1 69.5 377 LEU B N 1
ATOM 6096 C CA . LEU B 1 377 ? -19.281 -19.203 -9.234 1 69.5 377 LEU B CA 1
ATOM 6097 C C . LEU B 1 377 ? -20.062 -20.328 -9.906 1 69.5 377 LEU B C 1
ATOM 6099 O O . LEU B 1 377 ? -21.234 -20.141 -10.258 1 69.5 377 LEU B O 1
ATOM 6103 N N . ARG B 1 378 ? -19.406 -21.359 -10.023 1 74.44 378 ARG B N 1
ATOM 6104 C CA . ARG B 1 378 ? -20.031 -22.469 -10.727 1 74.44 378 ARG B CA 1
ATOM 6105 C C . ARG B 1 378 ? -20.75 -23.406 -9.758 1 74.44 378 ARG B C 1
ATOM 6107 O O . ARG B 1 378 ? -21.453 -24.328 -10.18 1 74.44 378 ARG B O 1
ATOM 6114 N N . GLY B 1 379 ? -20.531 -23.078 -8.492 1 75.56 379 GLY B N 1
ATOM 6115 C CA . GLY B 1 379 ? -21.125 -23.938 -7.48 1 75.56 379 GLY B CA 1
ATOM 6116 C C . GLY B 1 379 ? -20.594 -25.344 -7.512 1 75.56 379 GLY B C 1
ATOM 6117 O O . GLY B 1 379 ? -21.359 -26.312 -7.352 1 75.56 379 GLY B O 1
ATOM 6118 N N . TYR B 1 380 ? -19.422 -25.469 -7.957 1 83.44 380 TYR B N 1
ATOM 6119 C CA . TYR B 1 380 ? -18.766 -26.766 -8.102 1 83.44 380 TYR B CA 1
ATOM 6120 C C . TYR B 1 380 ? -17.578 -26.891 -7.164 1 83.44 380 TYR B C 1
ATOM 6122 O O . TYR B 1 380 ? -16.625 -26.109 -7.266 1 83.44 380 TYR B O 1
ATOM 6130 N N . ALA B 1 381 ? -17.578 -27.891 -6.18 1 88.31 381 ALA B N 1
ATOM 6131 C CA . ALA B 1 381 ? -16.469 -28.25 -5.297 1 88.31 381 ALA B CA 1
ATOM 6132 C C . ALA B 1 381 ? -15.961 -27.031 -4.523 1 88.31 381 ALA B C 1
ATOM 6134 O O . ALA B 1 381 ? -14.758 -26.781 -4.477 1 88.31 381 ALA B O 1
ATOM 6135 N N . VAL B 1 382 ? -16.906 -26.266 -4.016 1 83.62 382 VAL B N 1
ATOM 6136 C CA . VAL B 1 382 ? -16.578 -25 -3.35 1 83.62 382 VAL B CA 1
ATOM 6137 C C . VAL B 1 382 ? -15.82 -25.297 -2.059 1 83.62 382 VAL B C 1
ATOM 6139 O O . VAL B 1 382 ? -14.742 -24.734 -1.832 1 83.62 382 VAL B O 1
ATOM 6142 N N . SER B 1 383 ? -16.297 -26.156 -1.259 1 86.12 383 SER B N 1
ATOM 6143 C CA . SER B 1 383 ? -15.672 -26.484 0.013 1 86.12 383 SER B CA 1
ATOM 6144 C C . SER B 1 383 ? -14.32 -27.172 -0.203 1 86.12 383 SER B C 1
ATOM 6146 O O . SER B 1 383 ? -13.359 -26.891 0.524 1 86.12 383 SER B O 1
ATOM 6148 N N . GLU B 1 384 ? -14.25 -28 -1.239 1 91.56 384 GLU B N 1
ATOM 6149 C CA . GLU B 1 384 ? -13.016 -28.703 -1.551 1 91.56 384 GLU B CA 1
ATOM 6150 C C . GLU B 1 384 ? -11.93 -27.75 -2.041 1 91.56 384 GLU B C 1
ATOM 6152 O O . GLU B 1 384 ? -10.766 -27.875 -1.675 1 91.56 384 GLU B O 1
ATOM 6157 N N . ALA B 1 385 ? -12.383 -26.828 -2.852 1 90.12 385 ALA B N 1
ATOM 6158 C CA . ALA B 1 385 ? -11.438 -25.844 -3.363 1 90.12 385 ALA B CA 1
ATOM 6159 C C . ALA B 1 385 ? -10.852 -25 -2.229 1 90.12 385 ALA B C 1
ATOM 6161 O O . ALA B 1 385 ? -9.641 -24.781 -2.176 1 90.12 385 ALA B O 1
ATOM 6162 N N . SER B 1 386 ? -11.688 -24.609 -1.354 1 83.88 386 SER B N 1
ATOM 6163 C CA . SER B 1 386 ? -11.25 -23.797 -0.228 1 83.88 386 SER B CA 1
ATOM 6164 C C . SER B 1 386 ? -10.289 -24.562 0.67 1 83.88 386 SER B C 1
ATOM 6166 O O . SER B 1 386 ? -9.258 -24.031 1.08 1 83.88 386 SER B O 1
ATOM 6168 N N . ALA B 1 387 ? -10.602 -25.719 0.943 1 90.12 387 ALA B N 1
ATOM 6169 C CA . ALA B 1 387 ? -9.75 -26.547 1.797 1 90.12 387 ALA B CA 1
ATOM 6170 C C . ALA B 1 387 ? -8.398 -26.812 1.14 1 90.12 387 ALA B C 1
ATOM 6172 O O . ALA B 1 387 ? -7.359 -26.719 1.791 1 90.12 387 ALA B O 1
ATOM 6173 N N . LEU B 1 388 ? -8.453 -27.156 -0.064 1 93.25 388 LEU B N 1
ATOM 6174 C CA . LEU B 1 388 ? -7.223 -27.469 -0.787 1 93.25 388 LEU B CA 1
ATOM 6175 C C . LEU B 1 388 ? -6.332 -26.234 -0.898 1 93.25 388 LEU B C 1
ATOM 6177 O O . LEU B 1 388 ? -5.113 -26.312 -0.731 1 93.25 388 LEU B O 1
ATOM 6181 N N . LEU B 1 389 ? -6.93 -25.141 -1.21 1 89.75 389 LEU B N 1
ATOM 6182 C CA . LEU B 1 389 ? -6.172 -23.891 -1.335 1 89.75 389 LEU B CA 1
ATOM 6183 C C . LEU B 1 389 ? -5.512 -23.531 -0.011 1 89.75 389 LEU B C 1
ATOM 6185 O O . LEU B 1 389 ? -4.375 -23.047 0.008 1 89.75 389 LEU B O 1
ATOM 6189 N N . PHE B 1 390 ? -6.207 -23.797 0.991 1 87.75 390 PHE B N 1
ATOM 6190 C CA . PHE B 1 390 ? -5.648 -23.516 2.307 1 87.75 390 PHE B CA 1
ATOM 6191 C C . PHE B 1 390 ? -4.395 -24.344 2.561 1 87.75 390 PHE B C 1
ATOM 6193 O O . PHE B 1 390 ? -3.324 -23.797 2.824 1 87.75 390 PHE B O 1
ATOM 6200 N N . TRP B 1 391 ? -4.488 -25.547 2.43 1 90.81 391 TRP B N 1
ATOM 6201 C CA . TRP B 1 391 ? -3.383 -26.453 2.746 1 90.81 391 TRP B CA 1
ATOM 6202 C C . TRP B 1 391 ? -2.23 -26.266 1.763 1 90.81 391 TRP B C 1
ATOM 6204 O O . TRP B 1 391 ? -1.062 -26.297 2.154 1 90.81 391 TRP B O 1
ATOM 6214 N N . GLN B 1 392 ? -2.57 -26.094 0.601 1 92.75 392 GLN B N 1
ATOM 6215 C CA . GLN B 1 392 ? -1.535 -25.922 -0.412 1 92.75 392 GLN B CA 1
ATOM 6216 C C . GLN B 1 392 ? -0.726 -24.656 -0.158 1 92.75 392 GLN B C 1
ATOM 6218 O O . GLN B 1 392 ? 0.49 -24.641 -0.359 1 92.75 392 GLN B O 1
ATOM 6223 N N . HIS B 1 393 ? -1.351 -23.578 0.257 1 88.69 393 HIS B N 1
ATOM 6224 C CA . HIS B 1 393 ? -0.629 -22.344 0.499 1 88.69 393 HIS B CA 1
ATOM 6225 C C . HIS B 1 393 ? 0.218 -22.422 1.765 1 88.69 393 HIS B C 1
ATOM 6227 O O . HIS B 1 393 ? 1.298 -21.844 1.838 1 88.69 393 HIS B O 1
ATOM 6233 N N . VAL B 1 394 ? -0.259 -23.188 2.691 1 88.31 394 VAL B N 1
ATOM 6234 C CA . VAL B 1 394 ? 0.536 -23.422 3.893 1 88.31 394 VAL B CA 1
ATOM 6235 C C . VAL B 1 394 ? 1.809 -24.188 3.531 1 88.31 394 VAL B C 1
ATOM 6237 O O . VAL B 1 394 ? 2.91 -23.781 3.918 1 88.31 394 VAL B O 1
ATOM 6240 N N . PHE B 1 395 ? 1.665 -25.156 2.732 1 92 395 PHE B N 1
ATOM 6241 C CA . PHE B 1 395 ? 2.807 -25.984 2.369 1 92 395 PHE B CA 1
ATOM 6242 C C . PHE B 1 395 ? 3.66 -25.312 1.31 1 92 395 PHE B C 1
ATOM 6244 O O . PHE B 1 395 ? 4.852 -25.594 1.183 1 92 395 PHE B O 1
ATOM 6251 N N . ALA B 1 396 ? 3.029 -24.438 0.585 1 91.12 396 ALA B N 1
ATOM 6252 C CA . ALA B 1 396 ? 3.758 -23.703 -0.448 1 91.12 396 ALA B CA 1
ATOM 6253 C C . ALA B 1 396 ? 4.84 -22.812 0.167 1 91.12 396 ALA B C 1
ATOM 6255 O O . ALA B 1 396 ? 5.871 -22.562 -0.459 1 91.12 396 ALA B O 1
ATOM 6256 N N . LEU B 1 397 ? 4.617 -22.344 1.376 1 82.31 397 LEU B N 1
ATOM 6257 C CA . LEU B 1 397 ? 5.633 -21.547 2.061 1 82.31 397 LEU B CA 1
ATOM 6258 C C . LEU B 1 397 ? 6.93 -22.344 2.213 1 82.31 397 LEU B C 1
ATOM 6260 O O . LEU B 1 397 ? 8.016 -21.781 2.051 1 82.31 397 LEU B O 1
ATOM 6264 N N . PHE B 1 398 ? 6.848 -23.609 2.402 1 84.25 398 PHE B N 1
ATOM 6265 C CA . PHE B 1 398 ? 8.016 -24.469 2.584 1 84.25 398 PHE B CA 1
ATOM 6266 C C . PHE B 1 398 ? 8.594 -24.891 1.238 1 84.25 398 PHE B C 1
ATOM 6268 O O . PHE B 1 398 ? 9.812 -24.859 1.045 1 84.25 398 PHE B O 1
ATOM 6275 N N . SER B 1 399 ? 7.707 -25.25 0.378 1 90.69 399 SER B N 1
ATOM 6276 C CA . SER B 1 399 ? 8.188 -25.703 -0.926 1 90.69 399 SER B CA 1
ATOM 6277 C C . SER B 1 399 ? 8.867 -24.562 -1.684 1 90.69 399 SER B C 1
ATOM 6279 O O . SER B 1 399 ? 9.859 -24.781 -2.383 1 90.69 399 SER B O 1
ATOM 6281 N N . PHE B 1 400 ? 8.383 -23.312 -1.556 1 87 400 PHE B N 1
ATOM 6282 C CA . PHE B 1 400 ? 9.008 -22.156 -2.172 1 87 400 PHE B CA 1
ATOM 6283 C C . PHE B 1 400 ? 10.43 -21.969 -1.652 1 87 400 PHE B C 1
ATOM 6285 O O . PHE B 1 400 ? 11.344 -21.672 -2.424 1 87 400 PHE B O 1
ATOM 6292 N N . SER B 1 401 ? 10.547 -22.141 -0.342 1 82.75 401 SER B N 1
ATOM 6293 C CA . SER B 1 401 ? 11.867 -21.984 0.266 1 82.75 401 SER B CA 1
ATOM 6294 C C . SER B 1 401 ? 12.859 -23.016 -0.267 1 82.75 401 SER B C 1
ATOM 6296 O O . SER B 1 401 ? 13.984 -22.672 -0.618 1 82.75 401 SER B O 1
ATOM 6298 N N . LEU B 1 402 ? 12.406 -24.172 -0.35 1 87.88 402 LEU B N 1
ATOM 6299 C CA . LEU B 1 402 ? 13.25 -25.266 -0.824 1 87.88 402 LEU B CA 1
ATOM 6300 C C . LEU B 1 402 ? 13.672 -25.031 -2.271 1 87.88 402 LEU B C 1
ATOM 6302 O O . LEU B 1 402 ? 14.859 -25.109 -2.598 1 87.88 402 LEU B O 1
ATOM 6306 N N . TYR B 1 403 ? 12.797 -24.688 -3.076 1 92.81 403 TYR B N 1
ATOM 6307 C CA . TYR B 1 403 ? 13.086 -24.609 -4.504 1 92.81 403 TYR B CA 1
ATOM 6308 C C . TYR B 1 403 ? 13.82 -23.312 -4.84 1 92.81 403 TYR B C 1
ATOM 6310 O O . TYR B 1 403 ? 14.617 -23.266 -5.777 1 92.81 403 TYR B O 1
ATOM 6318 N N . ILE B 1 404 ? 13.547 -22.266 -4.098 1 88.88 404 ILE B N 1
ATOM 6319 C CA . ILE B 1 404 ? 14.289 -21.047 -4.336 1 88.88 404 ILE B CA 1
ATOM 6320 C C . ILE B 1 404 ? 15.766 -21.266 -4.031 1 88.88 404 ILE B C 1
ATOM 6322 O O . ILE B 1 404 ? 16.641 -20.797 -4.766 1 88.88 404 ILE B O 1
ATOM 6326 N N . VAL B 1 405 ? 16.062 -22.016 -2.986 1 87.75 405 VAL B N 1
ATOM 6327 C CA . VAL B 1 405 ? 17.438 -22.375 -2.662 1 87.75 405 VAL B CA 1
ATOM 6328 C C . VAL B 1 405 ? 18.047 -23.188 -3.805 1 87.75 405 VAL B C 1
ATOM 6330 O O . VAL B 1 405 ? 19.172 -22.922 -4.227 1 87.75 405 VAL B O 1
ATOM 6333 N N . ILE B 1 406 ? 17.297 -24.094 -4.293 1 91.5 406 ILE B N 1
ATOM 6334 C CA . ILE B 1 406 ? 17.75 -24.938 -5.387 1 91.5 406 ILE B CA 1
ATOM 6335 C C . ILE B 1 406 ? 17.969 -24.094 -6.637 1 91.5 406 ILE B C 1
ATOM 6337 O O . ILE B 1 406 ? 19 -24.219 -7.312 1 91.5 406 ILE B O 1
ATOM 6341 N N . TYR B 1 407 ? 17.047 -23.188 -6.914 1 92.5 407 TYR B N 1
ATOM 6342 C CA . TYR B 1 407 ? 17.141 -22.359 -8.109 1 92.5 407 TYR B CA 1
ATOM 6343 C C . TYR B 1 407 ? 18.375 -21.469 -8.062 1 92.5 407 TYR B C 1
ATOM 6345 O O . TYR B 1 407 ? 19.062 -21.297 -9.07 1 92.5 407 TYR B O 1
ATOM 6353 N N . PHE B 1 408 ? 18.672 -20.891 -6.938 1 87.81 408 PHE B N 1
ATOM 6354 C CA . PHE B 1 408 ? 19.828 -20.016 -6.805 1 87.81 408 PHE B CA 1
ATOM 6355 C C . PHE B 1 408 ? 21.125 -20.797 -7.008 1 87.81 408 PHE B C 1
ATOM 6357 O O . PHE B 1 408 ? 22.094 -20.25 -7.52 1 87.81 408 PHE B O 1
ATOM 6364 N N . ARG B 1 409 ? 21.078 -22.078 -6.734 1 85.56 409 ARG B N 1
ATOM 6365 C CA . ARG B 1 409 ? 22.266 -22.906 -6.887 1 85.56 409 ARG B CA 1
ATOM 6366 C C . ARG B 1 409 ? 22.438 -23.359 -8.336 1 85.56 409 ARG B C 1
ATOM 6368 O O . ARG B 1 409 ? 23.562 -23.516 -8.812 1 85.56 409 ARG B O 1
ATOM 6375 N N . ILE B 1 410 ? 21.359 -23.469 -9 1 87.56 410 ILE B N 1
ATOM 6376 C CA . ILE B 1 410 ? 21.469 -24.109 -10.305 1 87.56 410 ILE B CA 1
ATOM 6377 C C . ILE B 1 410 ? 21.391 -23.047 -11.398 1 87.56 410 ILE B C 1
ATOM 6379 O O . ILE B 1 410 ? 21.703 -23.312 -12.562 1 87.56 410 ILE B O 1
ATOM 6383 N N . ILE B 1 411 ? 20.922 -21.875 -11.102 1 83.25 411 ILE B N 1
ATOM 6384 C CA . ILE B 1 411 ? 20.625 -20.859 -12.109 1 83.25 411 ILE B CA 1
ATOM 6385 C C . ILE B 1 411 ? 21.891 -20.531 -12.898 1 83.25 411 ILE B C 1
ATOM 6387 O O . ILE B 1 411 ? 21.828 -20.188 -14.078 1 83.25 411 ILE B O 1
ATOM 6391 N N . LYS B 1 412 ? 23.047 -20.688 -12.281 1 73.56 412 LYS B N 1
ATOM 6392 C CA . LYS B 1 412 ? 24.297 -20.453 -12.984 1 73.56 412 LYS B CA 1
ATOM 6393 C C . LYS B 1 412 ? 24.609 -21.578 -13.961 1 73.56 412 LYS B C 1
ATOM 6395 O O . LYS B 1 412 ? 25.406 -21.406 -14.883 1 73.56 412 LYS B O 1
ATOM 6400 N N . TYR B 1 413 ? 23.969 -22.719 -13.695 1 69.69 413 TYR B N 1
ATOM 6401 C CA . TYR B 1 413 ? 24.297 -23.891 -14.492 1 69.69 413 TYR B CA 1
ATOM 6402 C C . TYR B 1 413 ? 23.203 -24.156 -15.531 1 69.69 413 TYR B C 1
ATOM 6404 O O . TYR B 1 413 ? 23.406 -24.938 -16.469 1 69.69 413 TYR B O 1
ATOM 6412 N N . VAL B 1 414 ? 22.125 -23.547 -15.352 1 68.31 414 VAL B N 1
ATOM 6413 C CA . VAL B 1 414 ? 21.016 -23.781 -16.266 1 68.31 414 VAL B CA 1
ATOM 6414 C C . VAL B 1 414 ? 20.875 -22.609 -17.234 1 68.31 414 VAL B C 1
ATOM 6416 O O . VAL B 1 414 ? 21.078 -21.453 -16.844 1 68.31 414 VAL B O 1
#

Nearest PDB structures (foldseek):
  8u5n-assembly1_A  TM=7.327E-01  e=8.267E-05  Homo sapiens
  8u58-assembly1_C  TM=7.452E-01  e=6.346E-04  Homo sapiens
  8xq9-assembly1_A  TM=4.403E-01  e=5.997E-03  Strongylocentrotus purpuratus
  8xq4-assembly1_A  TM=4.431E-01  e=1.119E-02  Strongylocentrotus purpuratus
  8xq7-assembly1_B  TM=4.550E-01  e=1.843E-02  Strongylocentrotus purpuratus

Foldseek 3Di:
DVVVVVPCDLVVLLCLLVQLLVVLVVLLQVLQVCLFPVVVNDDLVVLLVLLVCLFQAQLLLLQQLLQLQPDEPVVVVLLVCLQVLLVVQLVVQLVLLQVLCVPLVWDPQCSLVSSNQRRAFALAQVQLLSQVSSVVDPPRPQDPCSNSVLNNSSLVNVLSSLVCCLQPLLVSQAGDPVRVVVCVPPPPPPLVVCLVPVPQQSLLSSNDNPPQVPLPPCLQDPVVVVVPPDDDPVVSSVVSVVPRPVVSSPGSSNVSNVNSNVQSHDPVSSQQDDDDPHVNVVVSVVSVVSNVVNNSSVSSSSSSSLSVPAFDASRDPSSLVSSLCSQAPVQLVVQVVVLVVCVVVVSHDPPRLSSSVSSSVSSHGGGHSNSLNSCSSSVGRNRNSSRSVNVSVVCSSVSSSVVSSVSSVCSVVD/DVPVVPVVDQVVLLCLLVQLLVVLVVLLQVLQVCLFPVVVNDDLVVLLVLLVCLFQAQLLLLQQLLQLQPDEPVVVVLLVCLQVLLVVQLVVQLVLLQVLCVPLVWDPQCSLVSSNQRRAFALAQVQLLSQVSSVVDPPRPQDPCSNSVLNNSSLVNVLSSLVCCLQPLLVSQAGDPVRVVVCVPPPPPPLVVCLVPVPQQSLLSSNDPPVQVPLPPCLQDPVVVVVPPPDDPVVSSVVSVVPRPVVSSPGSSNVSNVNSNVQSHDPVSSQQDDDDPHVNVVVSVVSVVSNVVNNSSVSSSSSSSLSVPAFDASRDPSSLVSSLCSQAPVQLVVQVVVLVVCVVVVSHDPPRLSSSVSSSVSSHGGGHSNSLNSCSSSVGRNRNSSRSVNVSVVCSSVSSSVVSSVSSVCSVVD

Radius of gyration: 29.15 Å; Cα contacts (8 Å, |Δi|>4): 1211; chains: 2; bounding box: 80×83×74 Å

Secondary structure (DSSP, 8-state):
--SSSS-S-HHHHHHHHHHHHHHHHHHHHHHHHHT-TTT-SS-HHHHHHHHHHIIIIIHHHHHHHHHHHH--HHHHHHTTHHHHHHHHHHHHHHHHHHHHHHHH---GGGHHHHHHHHH-B--SHHHHHHHHHHHHSTT-TT-TTHHHHHHHHHHHHHHHHHHHIIIIIHHHTSPPHHHHHHHHHH-HHHHHHHHHHS---HHHHHHSTTGGGG--GGGGS--HHHHTSS--HHHHHHHHHHHS-GGGT--HHHHHHHHHHHHHH-HHHHHHHSSTT-TTHHHHHHHHHHHTTHHHHHHHHHHHHHHH-PPP-SS-HHHHHHHHHIIIIIHHHHHHHHHHHHHHTT-SPTT-HHHHHHHHHTTT--B-THHHHHHHHHTSSHHHHHHHHHHHHHHHHHHHHHHHHHHHHHTTT-/--SSSSSSSSHHHHHHHHHHHHHHHHHHHHHHHHT-TTT-SS-HHHHHHHHHHIIIIIHHHHHHHHHHHH--HHHHHHTTHHHHHHHHHHHHHHHHHHHHHHHH---GGGHHHHHHHHH-B--SHHHHHHHHHHHHSTT-TT-TTHHHHHHHHHHHHHHHHHHHIIIIIHHHTSPPHHHHHHHHHH-HHHHHHHHHHS---HHHHHHSTTGGGG--GGGGS--HHHHTSSS-HHHHHHHHHHHS-GGGT--HHHHHHHHHHHHHH-HHHHHHHSSTT-TTHHHHHHHHHHHTTHHHHHHHHHHHHHHH-PPP-SS-HHHHHHHHHIIIIIHHHHHHHHHHHHHHTT-SPTT-HHHHHHHHHTTT--B-THHHHHHHHHTSSHHHHHHHHHHHHHHHHHHHHHHHHHHHHHTTT-

Sequence (828 aa):
MVSENTTMSAGADLTSAIVPLLKLLCLTVIGLLLANPTMQFIPKATFKLLSKLVFALFLPCLIFTELGESITLENFRDWWFIPVNVLVSTALGCLLGLLVVIICHPPPELTRFTIIMTGFGNTGNLLLAVVGSVCHSKDNPFGKHCNTRGVAYVSLSQWVSVILVYTLVYHMMEPPMEYYEIVEEGAEIEEEQALNDISRPLLVEAEWPGIEDKETEHSKTPFIARIFKSISVVRRIRIVAEQTPLQHILQPPTIASLLAIIIGMVPQLKALFFGYDAPLSFITDSLEILAGAMVPSVMLILGGMLAEGPNESKLGLRTTIGITVARLLVLPLLGIGIVALSDKLNFLVANDAMFRFVLLLQYTTPSAILLGAIASLRGYAVSEASALLFWQHVFALFSFSLYIVIYFRIIKYVMVSENTTMSAGADLTSAIVPLLKLLCLTVIGLLLANPTMQFIPKATFKLLSKLVFALFLPCLIFTELGESITLENFRDWWFIPVNVLVSTALGCLLGLLVVIICHPPPELTRFTIIMTGFGNTGNLLLAVVGSVCHSKDNPFGKHCNTRGVAYVSLSQWVSVILVYTLVYHMMEPPMEYYEIVEEGAEIEEEQALNDISRPLLVEAEWPGIEDKETEHSKTPFIARIFKSISVVRRIRIVAEQTPLQHILQPPTIASLLAIIIGMVPQLKALFFGYDAPLSFITDSLEILAGAMVPSVMLILGGMLAEGPNESKLGLRTTIGITVARLLVLPLLGIGIVALSDKLNFLVANDAMFRFVLLLQYTTPSAILLGAIASLRGYAVSEASALLFWQHVFALFSFSLYIVIYFRIIKYV

Organism: Cajanus cajan (NCBI:txid3821)

pLDDT: mean 79.1, std 19.76, range [23.59, 98.12]

InterPro domains:
  IPR004776 Membrane transport PIN-like [PF03547] (17-404)
  IPR039305 Protein PIN-LIKES 2/6 [PTHR31419] (5-412)